Protein 1G3J (pdb70)

Organism: Homo sapiens (NCBI:txid9606)

GO terms:
  GO:0005634 nucleus (C, IDA)
  GO:0005737 cytoplasm (C, IDA)
  GO:0005912 adherens junction (C, IDA)
  GO:0016328 lateral plasma membrane (C, IDA)
  GO:0007173 epidermal growth factor receptor signaling pathway (P, IDA)
  GO:0043066 negative regulation of apoptotic process (P, TAS)
  GO:0060070 canonical Wnt signaling pathway (P, TAS)
  GO:0060070 canonical Wnt signaling pathway (P, IGI)
  GO:0001649 osteoblast differentiation (P, IMP)
  GO:0060070 canonical Wnt signaling pathway (P, IMP)
  GO:0072497 mesenchymal stem cell differentiation (P, IMP)
  GO:0005102 signaling receptor binding (F, IPI)
  GO:0005515 protein binding (F, IPI)
  GO:0043525 positive regulation of neuron apoptotic process (P, IDA)
  GO:0045944 positive regulation of transcription by RNA polymerase II (P, TAS)
  GO:0050767 regulation of neurogenesis (P, TAS)
  GO:0003713 transcription coactivator activity (F, IMP)
  GO:0061629 RNA polymerase II-specific DNA-binding transcription factor binding (F, IPI)
  GO:1990907 beta-catenin-TCF complex (C, IPI)
  GO:0019899 enzyme binding (F, IPI)

CATH classification: 1.25.10.10

Sequence (1036 aa):
HAVVNLINYQDDAELATRAIPELTKLLNDEDQVVVNKAAVMVHQLSKKEASRHAIMRSPQMVSAIVRTMQNTNDVETARCTAGTLHNLSHHREGLLAIFKSGGIPALVKMLGSPVDSVLFYAITTLHNLLLHQEGAKMAVRLAGGLQKMVALLNKTNVKFLAITTDCLQILAYGNQESKLIILASGGPQALVNIMRTYTYEKLLWTTSRVLKVLSVCSSNKPAIVEAGGMQALGLHLTDPSQRLVQNCLWTLRNLSDAATKQEGMEGLLGTLVQLLGSDDINVVTCAAGILSNLTCNNYKNKMMVCQVGGIEALVRTVLRAGDREDITEPAICALRHLTSRHQEAEMAQNAVRLHYGLPVVVKLLHPPSHWPLIKATVGLIRNLALCPANHAPLREQGAIPRLVQLLVRAHQDTQRRFVEGVRMEEIVEGCTGALHILARDVHNRIVIRGLNTIPLFVQLLYSPIENIQRVAAGVLCELAQDKEAAEAIEAEGATAPLTELLHSRNEGVATYAAAVLFRMSEPQLNSGGGDELGANDELIRFKDEGEQEEDLADVKSSLVNESHHREGLLAIFKSGGIPALVKMLGSPVDSVLFYAITTLHNLLLHQEGAKMAVRLAGGLQKMVALLNKTNVKFLAITTDCLQILAYGNQESKLIILASGGPQALVNIMRTYTYEKLLWTTSRVLKVLSVCSSNKPAIVEAGGMQALGLHLTDPSQRLVQNCLWTLRNLSDAATKQEGMEGLLGTLVQLLGSDDINVVTCAAGILSNLTCNNYKNKMMVCQVGGIEALVRTVLRAGDREDITEPAICALRHLTSRHQEAEMAQNAVRLHYGLPVVVKLLHPPSHWPLIKATVGLIRNLALCPANHAPLREQGAIPRLVQLLVRAHQDTQRRTSMGQQFVEGVRMEEIVEGCTGALHILARDVHNRIVIRGLNTIPLFVQLLYSPIENIQRVAAGVLCELAQDKEAAEAIEAEGATAPLTELLHSRNEGVATYAAAVLFRMSEPQLNSGGGDELGANDELIRFKDEDLADVKSSLVN

B-factor: mean 38.65, std 14.48, range [13.68, 88.07]

InterPro domains:
  IPR000225 Armadillo [PF00514] (229-262)
  IPR000225 Armadillo [PF00514] (351-390)
  IPR000225 Armadillo [PF00514] (432-473)
  IPR000225 Armadillo [PF00514] (584-622)
  IPR000225 Armadillo [PS50176] (151-191)
  IPR000225 Armadillo [PS50176] (193-236)
  IPR000225 Armadillo [PS50176] (235-277)
  IPR000225 Armadillo [PS50176] (277-319)
  IPR000225 Armadillo [PS50176] (319-362)
  IPR000225 Armadillo [PS50176] (400-442)
  IPR000225 Armadillo [PS50176] (442-484)
  IPR000225 Armadillo [PS50176] (489-532)
  IPR000225 Armadillo [PS50176] (594-636)
  IPR000225 Armadillo [SM00185] (141-180)
  IPR000225 Armadillo [SM00185] (181-223)
  IPR000225 Armadillo [SM00185] (224-264)
  IPR000225 Armadillo [SM00185] (265-306)
  IPR000225 Armadillo [SM00185] (308-349)
  IPR000225 Armadillo [SM00185] (350-390)
  IPR000225 Armadillo [SM00185] (392-429)

Radius of gyration: 40.53 Å; Cα contacts (8 Å, |Δi|>4): 1692; chains: 4; bounding box: 95×86×118 Å

Foldseek 3Di:
DVVVVVVLVVVLCCLLVPVQVVLLVQCVDPPVVSVLVSLQVLLVQLVDLSSLCSQLVDLSNLLSLLVSLQPDPDPSSVLSSLSSLLSQLPDPSSLVSCVVSLVLLSLLSQLPPPDPSNVQSSLNSLLSCLVDPPPSLVSNVVSVSLLSLLVCLVPPDLVSLLSSLLSLLSNLAPPLVSLVSCVVSVNLLSLLCCLQPDDPVSNLLSSLSNLLSSLLHPVSLLVNLVSVVLVSLLVCCPPPDPSSNLSSLSSLLSSLLNNLPPPPCLSSLLSLLVQCPDPDPSSVLSSLSSLLSNLPPRQVSLVSCVVSPSLLSLLVSLVPCPPPCSNQLSSLSNLLSNLDDYPCNQVSLVVCVVSVRLLSLLVCCDPPHDPSNNLSSLSNLLSNLLHVVVLVVNVVSVNQVSLLVLLVVLVVVVDDCQDPNDRSVSSNLSSLSSLLSSLLDPVSLVVNVVVVCLLVLLVQCPDPDVSSVLSSLSSLLSNLLDLVSLCVNVVSVSLVSLVVQCPPPDPSSNVSSVSSVVSNVD/DDDPDWDDDPVDIDDDDDDDDDPDDDPCPCPCVVCVVVVPD/DDPVVLVVCVVVPVLLVLLVQCPDPDVVSVVVSLVSLLVCLVPPPPSLVSCVVSVSLLSLLVCLVDDPLVSLLSSLLSLLSNLAPDLVSLVSNVVSVNLLSLLVCLQPDDPVSNLLSSLSNLLSSLQHPVSLLSNVVSVVLVSLLVCCPPPDPSNNLSSLSSLLSSLLNNLPPPPCLSSLLSLLVQCPDPDPSSVLSSLSSLLSNLAPRQVSLVSCVVNVNLLSLLVSLVVCPQVCSNQLSSLSNLLSNLDDYDCNQVSLVVCVVSVRLLSLLCCCDPPHDDSNNLSSLSNLLSNLLHVVCLVVNVVSVSLVSLLVLLVVLVVVVVVVVVVPPDAGVNHRSVSSNLSSLSSLLSSLLDPVSLVVCVVVVCLLVLLVQCVPPDPSSVLSSLSSLLSNLVDVVSLVVNVVNVSCVSLVVQCPPPDPSNNVSSVSSVVSNVD/DDDDDWDDDPVDIDDDDDDDDDDPCVVVVVVVPD

Secondary structure (DSSP, 8-state):
-HHHHHHHHHHHHHIIIIIHHHHHHHHT-S-HHHHHHHHHHHHHHHTSHHHHHHHHT-HHHHHHHHHHHHH---HHHHHHHHHHHHHHTTSHHHHHHHHHTTHHHHHHHGGG-S-HHHHHHHHHHHHHHHHH-TTHHHHHHHTTHHHHHHHGGG---HHHHHHHHHHHHHHHTT-HHHHHHHHHTTHHHHHHHHHTT---HHHHHHHHHHHHHHTTSTTHHHHHHHTTHHHHHHTTTT-S-HHHHHHHHHHHHHHHTT-TT-S--HHHHHHHHHHTT-S-HHHHHHHHHHHHHHHTT-HHHHHHHHHTTHHHHHHHHHHHHTT-HHHHHHHHHHHHHHTSSSTTHHHHHHHHHHTT-HHHHHHTTSTT--HHHHHHHHHHHHHHTTSGGGHHHHHHTTHHHHHHHHHHHHHHTT----BTTB-HHHHHHHHHHHHHHHTTSHHHHHHHHHTT-HHHHHHGGG-S-HHHHHHHHHHHHHHTTSHHHHHHHHHTT-HHHHHHHTT-S-HHHHHHHHHHHHHHH-/---SS--EETTEEPP---------------HHHHHHHHTT-/--HHHHHHHHHTT-HHHHHHTTT-S-HHHHHHHHHHHHHHHHTSTTHHHHHHHTTHHHHHHHGGG---HHHHHHHHHHHHHHHTT-HHHHHHHHHTTHHHHHHHHHHH---HHHHHHHHHHHHHHTTSTTHHHHHHHTTHHHHHHTTTT-S-HHHHHHHHHHHHHHGGG-TT-S--HHHHHHHHHHTT-S-HHHHHHHHHHHHHHTTT-HHHHHHHHHTTHHHHHHHHHHHHTT-HHHHHHHHHHHHHHTSSSTTHHHHHHHHHHTT-HHHHHHTTSTT--HHHHHHHHHHHHHHTTSGGGHHHHHHTTHHHHHHHHHHHHHHHHHHHHHH----BTTB-HHHHHHHHHHHHHHHTTSHHHHHHHHHTT-HHHHHHGGG-S-HHHHHHHHHHHHHHTTSHHHHHHHHHTT-HHHHHHHTT-S-HHHHHHHHHHHHHHT-/---SS--EETTEEPP----------HHHHHHHH-

Solvent-accessible surface area: 41238 Å² total; per-residue (Å²): 108,80,109,85,96,102,86,60,164,98,74,47,48,57,22,58,104,60,32,3,64,99,6,16,60,62,10,110,32,102,77,121,116,51,4,20,60,3,1,62,109,2,30,103,45,0,130,51,134,58,16,36,79,5,0,20,157,23,82,118,0,1,51,9,0,9,50,18,2,60,96,30,157,61,97,82,4,14,80,6,3,0,0,1,0,11,22,1,1,89,125,84,55,0,4,83,20,0,48,150,22,35,0,2,67,0,0,2,108,16,4,58,21,117,44,77,7,2,0,24,21,0,0,0,0,0,3,13,0,12,84,131,28,87,44,0,70,125,26,0,36,90,35,18,0,0,78,75,0,6,71,12,8,118,63,106,62,42,65,2,0,0,0,0,0,6,0,0,4,9,0,0,53,56,32,73,133,1,10,88,57,0,46,92,44,37,0,6,80,22,0,0,60,3,0,124,86,46,129,57,54,54,0,4,21,0,0,0,27,0,0,19,3,0,0,37,18,101,45,0,27,66,28,0,8,85,9,13,0,0,54,2,0,14,110,17,4,108,39,148,22,78,77,1,17,20,10,0,0,79,0,0,31,1,0,0,10,46,0,36,92,43,121,47,1,96,54,11,1,20,32,0,8,144,26,1,47,36,141,70,83,85,13,8,19,2,0,0,0,0,0,0,0,0,0,5,116,25,133,102,2,4,44,38,0,15,123,78,32,0,6,64,20,0,2,70,1,2,3,63,6,18,103,118,40,110,4,0,45,5,0,0,4,0,1,8,0,0,0,1,90,22,93,36,9,62,100,0,12,44,1,0,58,105,48,40,0,5,24,8,2,2,118,12,0,70,102,91,18,88,38,40,2,8,43,2,0,2,6,0,0,4,0,0,0,32,6,104,47,0,18,38,33,0,55,116,60,26,0,0,55,33,0,12,107,8,0,68,134,0,54,102,69,46,158,92,289,193,36,95,63,5,40,17,51,12,2,2,1,10,0,0,1,0,0,3,1,0,0,90,29,81,103,0,33,94,50,0,40,68,72,110,2,14,34,20,0,4,98,3,4,140,18,106,20,62,36,6,28,20,0,0,0,0,0,0,27,30,2,3,83,44,69,110,9,6,123,41,0,89,91,78,39,0,65,71,8,0,71,73,15,76,94,29,110,40,76,23,0,21,89,31,0,45,34,0,33,112,102,19,91,157,91,73,20,90,42,16,7,11,55,55,111,0,7,60,15,35,63,33,166,34,72,74,31,34,144,22,132,158,113,14,69,111,3,20,60,52,8,21,82,92,37,114,62,91,78,25,4,98,60,55,77,85,85,41,15,4,67,59,38,10,81,32,11,62,38,136,45,92,82,59,10,38,48,3,11,13,33,5,2,33,2,12,82,132,27,78,45,1,84,62,20,0,50,161,37,25,0,0,55,29,10,5,67,43,7,138,34,111,50,42,16,6,0,0,0,3,0,22,2,0,36,27,0,0,128,59,42,68,88,0,13,22,16,0,8,2,35,21,0,4,84,24,0,0,60,4,1,112,93,44,123,84,70,21,0,3,0,5,0,0,21,0,0,27,6,0,0,40,18,58,1,0,32,45,7,0,7,122,9,13,0,0,45,1,0,9,115,20,4,102,40,145,22,78,123,1,15,28,20,0,2,82,0,0,30,0,0,0,15,42,1,16,162,42,140,64,6,58,55,6,1,17,22,0,10,135,26,2,63,28,145,70,77,87,16,7,22,4,0,0,0,0,0,0,0,0,0,7,102,18,152,56,10,4,55,47,0,24,110,62,38,0,7,59,20,0,3,139,3,6,102,116,5,42,104,115,29,112,6,0,48,7,0,0,5,0,0,10,0,0,0,1,87,26,83,55,11,63,61,2,11,42,19,0,58,107,63,177,0,6,66,18,2,3,151,16,0,64,102,97,19,95,35,44,2,9,45,2,0,4,7,0,0,5,0,0,0,35,8,102,52,0,14,38,31,0,58,124,84,24,0,0,56,32,0,13,92,7,0,60,38,0,27,106,55,24,107,54,52,111,92,171,100,124,63,122,55,97,66,9,52,8,44,12,2,1,1,10,0,0,1,0,0,12,2,0,0,100,38,89,46,0,19,119,48,0,36,66,74,110,2,13,46,31,0,7,44,1,3,139,16,104,22,67,43,7,23,23,0,0,0,0,0,0,13,34,0,4,72,52,86,87,12,8,65,43,4,45,86,85,38,2,82,74,9,3,71,123,16,72,90,31,103,40,80,21,0,20,90,36,0,45,29,3,41,124,71,48,82,162,63,50,27,96,40,15,6,14,45,72,110,0,6,60,13,43,58,36,149,41,76,66,57,138,26,63,110,15,26,54,88,19,90,118

Nearest PDB structures (foldseek):
  1g3j-assembly2_D  TM=1.030E+00  e=2.538E-04  Xenopus laevis
  1g3j-assembly1_A  TM=1.002E+00  e=6.065E-63  Homo sapiens
  1t08-assembly1_A  TM=9.637E-01  e=1.006E-57  Homo sapiens
  1i7w-assembly1_C  TM=9.722E-01  e=3.712E-57  Mus musculus
  7uwi-assembly1_A  TM=9.770E-01  e=3.868E-55  Homo sapiens

Structure (mmCIF, N/CA/C/O backbone):
data_1G3J
#
_entry.id   1G3J
#
_cell.length_a   52.135
_cell.length_b   153.249
_cell.length_c   188.124
_cell.angle_alpha   90.00
_cell.angle_beta   90.00
_cell.angle_gamma   90.00
#
_symmetry.space_group_name_H-M   'P 21 21 21'
#
loop_
_entity.id
_entity.type
_entity.pdbx_description
1 polymer 'BETA-CATENIN ARMADILLO REPEAT REGION'
2 polymer 'TCF3-CBD (CATENIN BINDING DOMAIN)'
3 water water
#
loop_
_atom_site.group_PDB
_atom_site.id
_atom_site.type_symbol
_atom_site.label_atom_id
_atom_site.label_alt_id
_atom_site.label_comp_id
_atom_site.label_asym_id
_atom_site.label_entity_id
_atom_site.label_seq_id
_atom_site.pdbx_PDB_ins_code
_atom_site.Cartn_x
_atom_site.Cartn_y
_atom_site.Cartn_z
_atom_site.occupancy
_atom_site.B_iso_or_equiv
_atom_site.auth_seq_id
_atom_site.auth_comp_id
_atom_site.auth_asym_id
_atom_site.auth_atom_id
_atom_site.pdbx_PDB_model_num
ATOM 1 N N . HIS A 1 2 ? -7.938 87.351 111.645 1.00 55.21 134 HIS A N 1
ATOM 2 C CA . HIS A 1 2 ? -7.130 86.223 111.097 1.00 55.16 134 HIS A CA 1
ATOM 3 C C . HIS A 1 2 ? -6.937 85.115 112.127 1.00 54.96 134 HIS A C 1
ATOM 4 O O . HIS A 1 2 ? -6.780 83.950 111.768 1.00 55.80 134 HIS A O 1
ATOM 6 N N . ALA A 1 3 ? -6.936 85.487 113.405 1.00 54.32 135 ALA A N 1
ATOM 7 C CA . ALA A 1 3 ? -6.767 84.526 114.493 1.00 53.40 135 ALA A CA 1
ATOM 8 C C . ALA A 1 3 ? -7.998 83.637 114.627 1.00 52.70 135 ALA A C 1
ATOM 9 O O . ALA A 1 3 ? -7.889 82.464 114.985 1.00 52.26 135 ALA A O 1
ATOM 11 N N . VAL A 1 4 ? -9.164 84.207 114.328 1.00 51.92 136 VAL A N 1
ATOM 12 C CA . VAL A 1 4 ? -10.427 83.482 114.398 1.00 51.10 136 VAL A CA 1
ATOM 13 C C . VAL A 1 4 ? -10.454 82.371 113.354 1.00 50.78 136 VAL A C 1
ATOM 14 O O . VAL A 1 4 ? -10.680 81.208 113.688 1.00 50.23 136 VAL A O 1
ATOM 18 N N . VAL A 1 5 ? -10.202 82.731 112.095 1.00 50.70 137 VAL A N 1
ATOM 19 C CA . VAL A 1 5 ? -10.200 81.757 111.006 1.00 50.07 137 VAL A CA 1
ATOM 20 C C . VAL A 1 5 ? -9.133 80.686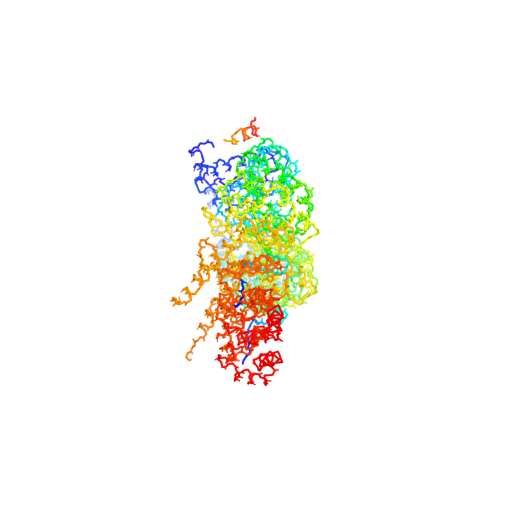 111.214 1.00 49.50 137 VAL A C 1
ATOM 21 O O . VAL A 1 5 ? -9.373 79.513 110.935 1.00 49.79 137 VAL A O 1
ATOM 25 N N . ASN A 1 6 ? -7.973 81.085 111.733 1.00 48.17 138 ASN A N 1
ATOM 26 C CA . ASN A 1 6 ? -6.888 80.144 111.999 1.00 47.60 138 ASN A CA 1
ATOM 27 C C . ASN A 1 6 ? -7.322 79.098 113.030 1.00 46.23 138 ASN A C 1
ATOM 28 O O . ASN A 1 6 ? -7.019 77.912 112.886 1.00 45.27 138 ASN A O 1
ATOM 33 N N . LEU A 1 7 ? -8.044 79.543 114.058 1.00 44.52 139 LEU A N 1
ATOM 34 C CA . LEU A 1 7 ? -8.527 78.648 115.106 1.00 43.15 139 LEU A CA 1
ATOM 35 C C . LEU A 1 7 ? -9.621 77.731 114.565 1.00 42.08 139 LEU A C 1
ATOM 36 O O . LEU A 1 7 ? -9.564 76.517 114.750 1.00 41.44 139 LEU A O 1
ATOM 41 N N . ILE A 1 8 ? -10.603 78.320 113.886 1.00 41.67 140 ILE A N 1
ATOM 42 C CA . ILE A 1 8 ? -11.716 77.571 113.298 1.00 41.16 140 ILE A CA 1
ATOM 43 C C . ILE A 1 8 ? -11.210 76.523 112.297 1.00 41.11 140 ILE A C 1
ATOM 44 O O . ILE A 1 8 ? -11.680 75.382 112.299 1.00 41.00 140 ILE A O 1
ATOM 49 N N . ASN A 1 9 ? -10.233 76.905 111.473 1.00 40.81 141 ASN A N 1
ATOM 50 C CA . ASN A 1 9 ? -9.654 75.997 110.479 1.00 41.02 141 ASN A CA 1
ATOM 51 C C . ASN A 1 9 ? -8.875 74.872 111.145 1.00 41.05 141 ASN A C 1
ATOM 52 O O . ASN A 1 9 ? -8.945 73.720 110.714 1.00 39.98 141 ASN A O 1
ATOM 57 N N . TYR A 1 10 ? -8.136 75.215 112.199 1.00 40.05 142 TYR A N 1
ATOM 58 C CA . TYR A 1 10 ? -7.352 74.237 112.944 1.00 39.91 142 TYR A CA 1
ATOM 59 C C . TYR A 1 10 ? -8.283 73.167 113.511 1.00 39.89 142 TYR A C 1
ATOM 60 O O . TYR A 1 10 ? -7.999 71.970 113.424 1.00 39.41 142 TYR A O 1
ATOM 69 N N . GLN A 1 11 ? -9.403 73.611 114.076 1.00 39.74 143 GLN A N 1
ATOM 70 C CA . GLN A 1 11 ? -10.391 72.704 114.648 1.00 40.08 143 GLN A CA 1
ATOM 71 C C . GLN A 1 11 ? -11.047 71.847 113.563 1.00 40.31 143 GLN A C 1
ATOM 72 O O . GLN A 1 11 ? -11.133 70.626 113.700 1.00 40.25 143 GLN A O 1
ATOM 78 N N . ASP A 1 12 ? -11.493 72.487 112.484 1.00 40.57 144 ASP A N 1
ATOM 79 C CA . ASP A 1 12 ? -12.135 71.771 111.380 1.00 41.25 144 ASP A CA 1
ATOM 80 C C . ASP A 1 12 ? -11.190 70.759 110.728 1.00 40.98 144 ASP A C 1
ATOM 81 O O . ASP A 1 12 ? -11.612 69.670 110.347 1.00 40.87 144 ASP A O 1
ATOM 86 N N . ASP A 1 13 ? -9.908 71.111 110.642 1.00 40.64 145 ASP A N 1
ATOM 87 C CA . ASP A 1 13 ? -8.898 70.232 110.055 1.00 41.16 145 ASP A CA 1
ATOM 88 C C . ASP A 1 13 ? -8.726 68.968 110.895 1.00 41.02 145 ASP A C 1
ATOM 89 O O . ASP A 1 13 ? -8.478 67.885 110.359 1.00 39.90 145 ASP A O 1
ATOM 94 N N . ALA A 1 14 ? -8.855 69.115 112.212 1.00 40.63 146 ALA A N 1
ATOM 95 C CA . ALA A 1 14 ? -8.738 67.987 113.130 1.00 39.91 146 ALA A CA 1
ATOM 96 C C . ALA A 1 14 ? -9.952 67.078 112.979 1.00 39.51 146 ALA A C 1
ATOM 97 O O . ALA A 1 14 ? -9.817 65.857 112.928 1.00 39.28 146 ALA A O 1
ATOM 99 N N . GLU A 1 15 ? -11.136 67.681 112.894 1.00 39.34 147 GLU A N 1
ATOM 100 C CA . GLU A 1 15 ? -12.378 66.927 112.739 1.00 39.86 147 GLU A CA 1
ATOM 101 C C . GLU A 1 15 ? -12.366 66.137 111.431 1.00 41.30 147 GLU A C 1
ATOM 102 O O . GLU A 1 15 ? -12.851 65.007 111.377 1.00 40.13 147 GLU A O 1
ATOM 104 N N . LEU A 1 16 ? -11.791 66.738 110.388 1.00 42.68 148 LEU A N 1
ATOM 105 C CA . LEU A 1 16 ? -11.690 66.110 109.070 1.00 43.88 148 LEU A CA 1
ATOM 106 C C . LEU A 1 16 ? -10.696 64.956 109.085 1.00 44.35 148 LEU A C 1
ATOM 107 O O . LEU A 1 16 ? -11.025 63.840 108.687 1.00 45.38 148 LEU A O 1
ATOM 112 N N . ALA A 1 17 ? -9.489 65.228 109.571 1.00 44.82 149 ALA A N 1
ATOM 113 C CA . ALA A 1 17 ? -8.430 64.225 109.634 1.00 45.41 149 ALA A CA 1
ATOM 114 C C . ALA A 1 17 ? -8.730 63.050 110.560 1.00 46.11 149 ALA A C 1
ATOM 115 O O . ALA A 1 17 ? -8.167 61.968 110.389 1.00 45.72 149 ALA A O 1
ATOM 117 N N . THR A 1 18 ? -9.611 63.255 111.536 1.00 46.31 150 THR A N 1
ATOM 118 C CA . THR A 1 18 ? -9.941 62.190 112.478 1.00 46.59 150 THR A CA 1
ATOM 119 C C . THR A 1 18 ? -11.278 61.492 112.228 1.00 46.17 150 THR A C 1
ATOM 120 O O . THR A 1 18 ? -11.399 60.293 112.475 1.00 46.67 150 THR A O 1
ATOM 124 N N . ARG A 1 19 ? -12.265 62.218 111.704 1.00 45.20 151 ARG A N 1
ATOM 125 C CA . ARG A 1 19 ? -13.584 61.631 111.461 1.00 44.70 151 ARG A CA 1
ATOM 126 C C . ARG A 1 19 ? -14.054 61.569 110.004 1.00 44.52 151 ARG A C 1
ATOM 127 O O . ARG A 1 19 ? -14.252 60.485 109.460 1.00 44.63 151 ARG A O 1
ATOM 129 N N . ALA A 1 20 ? -14.244 62.730 109.384 1.00 43.76 152 ALA A N 1
ATOM 130 C CA . ALA A 1 20 ? -14.726 62.812 108.004 1.00 42.94 152 ALA A CA 1
ATOM 131 C C . ALA A 1 20 ? -13.932 62.035 106.951 1.00 42.37 152 ALA A C 1
ATOM 132 O O . ALA A 1 20 ? -14.490 61.185 106.260 1.00 40.80 152 ALA A O 1
ATOM 134 N N . ILE A 1 21 ? -12.635 62.316 106.841 1.00 43.06 153 ILE A N 1
ATOM 135 C CA . ILE A 1 21 ? -11.783 61.657 105.851 1.00 43.77 153 ILE A CA 1
ATOM 136 C C . ILE A 1 21 ? -11.713 60.133 105.975 1.00 44.67 153 ILE A C 1
ATOM 137 O O . ILE A 1 21 ? -11.965 59.422 105.001 1.00 44.17 153 ILE A O 1
ATOM 142 N N . PRO A 1 22 ? -11.387 59.609 107.170 1.00 45.00 154 PRO A N 1
ATOM 143 C CA . PRO A 1 22 ? -11.318 58.151 107.321 1.00 44.91 154 PRO A CA 1
ATOM 144 C C . PRO A 1 22 ? -12.666 57.463 107.083 1.00 44.71 154 PRO A C 1
ATOM 145 O O . PRO A 1 22 ? -12.712 56.314 106.644 1.00 44.86 154 PRO A O 1
ATOM 149 N N . GLU A 1 23 ? -13.756 58.179 107.344 1.00 43.96 155 GLU A N 1
ATOM 150 C CA . GLU A 1 23 ? -15.100 57.643 107.144 1.00 44.35 155 GLU A CA 1
ATOM 151 C C . GLU A 1 23 ? -15.440 57.584 105.653 1.00 43.61 155 GLU A C 1
ATOM 152 O O . GLU A 1 23 ? -15.912 56.559 105.158 1.00 42.53 155 GLU A O 1
ATOM 158 N N . LEU A 1 24 ? -15.191 58.687 104.947 1.00 42.87 156 LEU A N 1
ATOM 159 C CA . LEU A 1 24 ? -15.461 58.770 103.512 1.00 41.79 156 LEU A CA 1
ATOM 160 C C . LEU A 1 24 ? -14.602 57.788 102.719 1.00 41.80 156 LEU A C 1
ATOM 161 O O . LEU A 1 24 ? -15.042 57.255 101.700 1.00 41.70 156 LEU A O 1
ATOM 166 N N . THR A 1 25 ? -13.389 57.535 103.204 1.00 42.39 157 THR A N 1
ATOM 167 C CA . THR A 1 25 ? -12.480 56.595 102.555 1.00 43.17 157 THR A CA 1
ATOM 168 C C . THR A 1 25 ? -13.107 55.206 102.588 1.00 43.81 157 THR A C 1
ATOM 169 O O . THR A 1 25 ? -13.112 54.492 101.585 1.00 42.72 157 THR A O 1
ATOM 173 N N . LYS A 1 26 ? -13.671 54.851 103.741 1.00 44.45 158 LYS A N 1
ATOM 174 C CA . LYS A 1 26 ? -14.322 53.560 103.927 1.00 45.06 158 LYS A CA 1
ATOM 175 C C . LYS A 1 26 ? -15.549 53.434 103.026 1.00 45.27 158 LYS A C 1
ATOM 176 O O . LYS A 1 26 ? -15.805 52.367 102.471 1.00 46.14 158 LYS A O 1
ATOM 178 N N . LEU A 1 27 ? -16.294 54.527 102.878 1.00 45.27 159 LEU A N 1
ATOM 179 C CA . LEU A 1 27 ? -17.490 54.533 102.039 1.00 45.32 159 LEU A CA 1
ATOM 180 C C . LEU A 1 27 ? -17.141 54.442 100.550 1.00 46.33 159 LEU A C 1
ATOM 181 O O . LEU A 1 27 ? -17.893 53.858 99.767 1.00 46.07 159 LEU A O 1
ATOM 186 N N . LEU A 1 28 ? -16.009 55.026 100.158 1.00 46.53 160 LEU A N 1
ATOM 187 C CA . LEU A 1 28 ? -15.568 54.970 98.764 1.00 47.13 160 LEU A CA 1
ATOM 188 C C . LEU A 1 28 ? -15.203 53.527 98.427 1.00 48.34 160 LEU A C 1
ATOM 189 O O . LEU A 1 28 ? -15.273 53.112 97.268 1.00 48.25 160 LEU A O 1
ATOM 194 N N . ASN A 1 29 ? -14.822 52.770 99.455 1.00 48.43 161 ASN A N 1
ATOM 195 C CA . ASN A 1 29 ? -14.442 51.368 99.302 1.00 49.64 161 ASN A CA 1
ATOM 196 C C . ASN A 1 29 ? -15.639 50.425 99.415 1.00 49.69 161 ASN A C 1
ATOM 197 O O . ASN A 1 29 ? -15.476 49.206 99.348 1.00 49.59 161 ASN A O 1
ATOM 202 N N . ASP A 1 30 ? -16.832 50.986 99.596 1.00 50.28 162 ASP A N 1
ATOM 203 C CA . ASP A 1 30 ? -18.049 50.188 99.727 1.00 51.34 162 ASP A CA 1
ATOM 204 C C . ASP A 1 30 ? -18.353 49.364 98.478 1.00 52.21 162 ASP A C 1
ATOM 205 O O . ASP A 1 30 ? -17.980 49.744 97.366 1.00 52.65 162 ASP A O 1
ATOM 207 N N . GLU A 1 31 ? -19.038 48.240 98.672 1.00 52.52 163 GLU A N 1
ATOM 208 C CA . GLU A 1 31 ? -19.409 47.360 97.570 1.00 52.28 163 GLU A CA 1
ATOM 209 C C . GLU A 1 31 ? -20.569 47.967 96.786 1.00 52.07 163 GLU A C 1
ATOM 210 O O . GLU A 1 31 ? -20.629 47.853 95.562 1.00 52.01 163 GLU A O 1
ATOM 212 N N . ASP A 1 32 ? -21.482 48.615 97.507 1.00 52.25 164 ASP A N 1
ATOM 213 C CA . ASP A 1 32 ? -22.643 49.273 96.912 1.00 52.13 164 ASP A CA 1
ATOM 214 C C . ASP A 1 32 ? -22.144 50.502 96.150 1.00 52.79 164 ASP A C 1
ATOM 215 O O . ASP A 1 32 ? -21.641 51.453 96.752 1.00 52.70 164 ASP A O 1
ATOM 220 N N . GLN A 1 33 ? -22.297 50.477 94.826 1.00 52.54 165 GLN A N 1
ATOM 221 C CA . GLN A 1 33 ? -21.852 51.572 93.968 1.00 52.18 165 GLN A CA 1
ATOM 222 C C . GLN A 1 33 ? -22.588 52.886 94.196 1.00 51.57 165 GLN A C 1
ATOM 223 O O . GLN A 1 33 ? -22.036 53.957 93.951 1.00 51.79 165 GLN A O 1
ATOM 229 N N . VAL A 1 34 ? -23.835 52.806 94.652 1.00 51.05 166 VAL A N 1
ATOM 230 C CA . VAL A 1 34 ? -24.624 54.003 94.920 1.00 50.74 166 VAL A CA 1
ATOM 231 C C . VAL A 1 34 ? -24.066 54.730 96.147 1.00 51.28 166 VAL A C 1
ATOM 232 O O . VAL A 1 34 ? -24.148 55.958 96.244 1.00 51.38 166 VAL A O 1
ATOM 236 N N . VAL A 1 35 ? -23.481 53.967 97.069 1.00 51.31 167 VAL A N 1
ATOM 237 C CA . VAL A 1 35 ? -22.880 54.540 98.271 1.00 51.13 167 VAL A CA 1
ATOM 238 C C . VAL A 1 35 ? -21.592 55.247 97.855 1.00 50.70 167 VAL A C 1
ATOM 239 O O . VAL A 1 35 ? -21.356 56.396 98.230 1.00 49.98 167 VAL A O 1
ATOM 243 N N . VAL A 1 36 ? -20.786 54.561 97.046 1.00 51.01 168 VAL A N 1
ATOM 244 C CA . VAL A 1 36 ? -19.524 55.104 96.547 1.00 51.25 168 VAL A CA 1
ATOM 245 C C . VAL A 1 36 ? -19.772 56.414 95.807 1.00 50.81 168 VAL A C 1
ATOM 246 O O . VAL A 1 36 ? -19.074 57.401 96.032 1.00 50.72 168 VAL A O 1
ATOM 248 N N . ASN A 1 37 ? -20.793 56.419 94.952 1.00 50.56 169 ASN A N 1
ATOM 249 C CA . ASN A 1 37 ? -21.156 57.597 94.171 1.00 50.75 169 ASN A CA 1
ATOM 250 C C . ASN A 1 37 ? -21.491 58.779 95.071 1.00 50.54 169 ASN A C 1
ATOM 251 O O . ASN A 1 37 ? -20.954 59.872 94.892 1.00 50.95 169 ASN A O 1
ATOM 253 N N . LYS A 1 38 ? -22.371 58.546 96.044 1.00 49.32 170 LYS A N 1
ATOM 254 C CA . LYS A 1 38 ? -22.789 59.584 96.981 1.00 48.06 170 LYS A CA 1
ATOM 255 C C . LYS A 1 38 ? -21.614 60.070 97.828 1.00 47.15 170 LYS A C 1
ATOM 256 O O . LYS A 1 38 ? -21.534 61.250 98.170 1.00 47.39 170 LYS A O 1
ATOM 258 N N . ALA A 1 39 ? -20.705 59.155 98.156 1.00 45.21 171 ALA A N 1
ATOM 259 C CA . ALA A 1 39 ? -19.525 59.483 98.947 1.00 44.02 171 ALA A CA 1
ATOM 260 C C . ALA A 1 39 ? -18.569 60.326 98.114 1.00 43.39 171 ALA A C 1
ATOM 261 O O . ALA A 1 39 ? -17.950 61.263 98.620 1.00 43.77 171 ALA A O 1
ATOM 263 N N . ALA A 1 40 ? -18.449 59.974 96.834 1.00 42.50 172 ALA A N 1
ATOM 264 C CA . ALA A 1 40 ? -17.581 60.688 95.904 1.00 41.68 172 ALA A CA 1
ATOM 265 C C . ALA A 1 40 ? -18.033 62.136 95.776 1.00 40.95 172 ALA A C 1
ATOM 266 O O . ALA A 1 40 ? -17.211 63.033 95.613 1.00 40.47 172 ALA A O 1
ATOM 268 N N . VAL A 1 41 ? -19.343 62.357 95.856 1.00 41.18 173 VAL A N 1
ATOM 269 C CA . VAL A 1 41 ? -19.895 63.704 95.770 1.00 41.71 173 VAL A CA 1
ATOM 270 C C . VAL A 1 41 ? -19.455 64.505 96.993 1.00 42.71 173 VAL A C 1
ATOM 271 O O . VAL A 1 41 ? -18.964 65.629 96.862 1.00 43.10 173 VAL A O 1
ATOM 275 N N . MET A 1 42 ? -19.604 63.909 98.177 1.00 42.91 174 MET A N 1
ATOM 276 C CA . MET A 1 42 ? -19.216 64.569 99.421 1.00 43.23 174 MET A CA 1
ATOM 277 C C . MET A 1 42 ? -17.731 64.921 99.426 1.00 41.95 174 MET A C 1
ATOM 278 O O . MET A 1 42 ? -17.359 66.036 99.790 1.00 41.52 174 MET A O 1
ATOM 283 N N . VAL A 1 43 ? -16.893 63.982 98.993 1.00 41.16 175 VAL A N 1
ATOM 284 C CA . VAL A 1 43 ? -15.453 64.215 98.935 1.00 41.56 175 VAL A CA 1
ATOM 285 C C . VAL A 1 43 ? -15.158 65.388 97.998 1.00 41.71 175 VAL A C 1
ATOM 286 O O . VAL A 1 43 ? -14.336 66.250 98.315 1.00 41.64 175 VAL A O 1
ATOM 290 N N . HIS A 1 44 ? -15.869 65.432 96.871 1.00 41.27 176 HIS A N 1
ATOM 291 C CA . HIS A 1 44 ? -15.698 66.495 95.884 1.00 41.00 176 HIS A CA 1
ATOM 292 C C . HIS A 1 44 ? -16.107 67.846 96.465 1.00 40.34 176 HIS A C 1
ATOM 293 O O . HIS A 1 44 ? -15.383 68.833 96.322 1.00 40.46 176 HIS A O 1
ATOM 300 N N . GLN A 1 45 ? -17.259 67.884 97.131 1.00 39.60 177 GLN A N 1
ATOM 301 C CA . GLN A 1 45 ? -17.744 69.116 97.740 1.00 40.12 177 GLN A CA 1
ATOM 302 C C . GLN A 1 45 ? -16.726 69.654 98.738 1.00 38.92 177 GLN A C 1
ATOM 303 O O . GLN A 1 45 ? -16.472 70.857 98.781 1.00 38.55 177 GLN A O 1
ATOM 309 N N . LEU A 1 46 ? -16.119 68.753 99.508 1.00 38.15 178 LEU A N 1
ATOM 310 C CA . LEU A 1 46 ? -15.111 69.130 100.493 1.00 37.26 178 LEU A CA 1
ATOM 311 C C . LEU A 1 46 ? -13.864 69.696 99.821 1.00 37.33 178 LEU A C 1
ATOM 312 O O . LEU A 1 46 ? -13.284 70.669 100.309 1.00 36.48 178 LEU A O 1
ATOM 317 N N . SER A 1 47 ? -13.471 69.106 98.692 1.00 36.71 179 SER A N 1
ATOM 318 C CA . SER A 1 47 ? -12.285 69.559 97.967 1.00 38.50 179 SER A CA 1
ATOM 319 C C . SER A 1 47 ? -12.412 70.992 97.449 1.00 38.81 179 SER A C 1
ATOM 320 O O . SER A 1 47 ? -11.403 71.653 97.211 1.00 39.33 179 SER A O 1
ATOM 323 N N . LYS A 1 48 ? -13.646 71.474 97.304 1.00 39.81 180 LYS A N 1
ATOM 324 C CA . LYS A 1 48 ? -13.898 72.832 96.828 1.00 41.87 180 LYS A CA 1
ATOM 325 C C . LYS A 1 48 ? -13.401 73.884 97.821 1.00 43.16 180 LYS A C 1
ATOM 326 O O . LYS A 1 48 ? -13.009 74.984 97.425 1.00 43.73 180 LYS A O 1
ATOM 332 N N . LYS A 1 49 ? -13.421 73.547 99.108 1.00 44.11 181 LYS A N 1
ATOM 333 C CA . LYS A 1 49 ? -12.952 74.461 100.147 1.00 45.09 181 LYS A CA 1
ATOM 334 C C . LYS A 1 49 ? -11.447 74.261 100.318 1.00 45.94 181 LYS A C 1
ATOM 335 O O . LYS A 1 49 ? -11.000 73.188 100.726 1.00 46.66 181 LYS A O 1
ATOM 337 N N . GLU A 1 50 ? -10.674 75.294 99.993 1.00 46.56 182 GLU A N 1
ATOM 338 C CA . GLU A 1 50 ? -9.216 75.238 100.083 1.00 47.28 182 GLU A CA 1
ATOM 339 C C . GLU A 1 50 ? -8.678 74.761 101.433 1.00 46.82 182 GLU A C 1
ATOM 340 O O . GLU A 1 50 ? -7.739 73.967 101.482 1.00 45.64 182 GLU A O 1
ATOM 346 N N . ALA A 1 51 ? -9.279 75.236 102.521 1.00 46.22 183 ALA A N 1
ATOM 347 C CA . ALA A 1 51 ? -8.846 74.861 103.867 1.00 47.00 183 ALA A CA 1
ATOM 348 C C . ALA A 1 51 ? -9.048 73.379 104.183 1.00 46.63 183 ALA A C 1
ATOM 349 O O . ALA A 1 51 ? -8.373 72.830 105.053 1.00 46.57 183 ALA A O 1
ATOM 351 N N . SER A 1 52 ? -9.956 72.733 103.456 1.00 46.24 184 SER A N 1
ATOM 352 C CA . SER A 1 52 ? -10.255 71.318 103.663 1.00 45.28 184 SER A CA 1
ATOM 353 C C . SER A 1 52 ? -9.358 70.380 102.860 1.00 45.68 184 SER A C 1
ATOM 354 O O . SER A 1 52 ? -9.257 69.194 103.175 1.00 45.55 184 SER A O 1
ATOM 357 N N . ARG A 1 53 ? -8.707 70.915 101.832 1.00 45.58 185 ARG A N 1
ATOM 358 C CA . ARG A 1 53 ? -7.839 70.124 100.960 1.00 45.65 185 ARG A CA 1
ATOM 359 C C . ARG A 1 53 ? -6.695 69.374 101.631 1.00 46.32 185 ARG A C 1
ATOM 360 O O . ARG A 1 53 ? -6.440 68.217 101.294 1.00 46.89 185 ARG A O 1
ATOM 368 N N . HIS A 1 54 ? -6.001 70.027 102.561 1.00 46.92 186 HIS A N 1
ATOM 369 C CA . HIS A 1 54 ? -4.890 69.394 103.265 1.00 47.88 186 HIS A CA 1
ATOM 370 C C . HIS A 1 54 ? -5.319 68.107 103.956 1.00 47.85 186 HIS A C 1
ATOM 371 O O . HIS A 1 54 ? -4.633 67.090 103.862 1.00 48.32 186 HIS A O 1
ATOM 378 N N . ALA A 1 55 ? -6.478 68.142 104.607 1.00 47.48 187 ALA A N 1
ATOM 379 C CA . ALA A 1 55 ? -7.011 66.969 105.292 1.00 47.58 187 ALA A CA 1
ATOM 380 C C . ALA A 1 55 ? -7.190 65.821 104.300 1.00 47.62 187 ALA A C 1
ATOM 381 O O . ALA A 1 55 ? -6.920 64.663 104.620 1.00 47.05 187 ALA A O 1
ATOM 383 N N . ILE A 1 56 ? -7.616 66.163 103.085 1.00 47.53 188 ILE A N 1
ATOM 384 C CA . ILE A 1 56 ? -7.841 65.180 102.027 1.00 47.01 188 ILE A CA 1
ATOM 385 C C . ILE A 1 56 ? -6.542 64.625 101.432 1.00 46.99 188 ILE A C 1
ATOM 386 O O . ILE A 1 56 ? -6.373 63.408 101.339 1.00 46.96 188 ILE A O 1
ATOM 391 N N . MET A 1 57 ? -5.618 65.511 101.063 1.00 47.49 189 MET A N 1
ATOM 392 C CA . MET A 1 57 ? -4.356 65.090 100.450 1.00 48.20 189 MET A CA 1
ATOM 393 C C . MET A 1 57 ? -3.362 64.411 101.389 1.00 48.88 189 MET A C 1
ATOM 394 O O . MET A 1 57 ? -2.582 63.556 100.956 1.00 48.92 189 MET A O 1
ATOM 399 N N . ARG A 1 58 ? -3.405 64.767 102.670 1.00 48.55 190 ARG A N 1
ATOM 400 C CA . ARG A 1 58 ? -2.491 64.187 103.650 1.00 48.18 190 ARG A CA 1
ATOM 401 C C . ARG A 1 58 ? -2.890 62.788 104.099 1.00 48.25 190 ARG A C 1
ATOM 402 O O . ARG A 1 58 ? -2.286 62.221 105.011 1.00 47.83 190 ARG A O 1
ATOM 410 N N . SER A 1 59 ? -3.896 62.232 103.431 1.00 47.92 191 SER A N 1
ATOM 411 C CA . SER A 1 59 ? -4.383 60.891 103.722 1.00 48.29 191 SER A CA 1
ATOM 412 C C . SER A 1 59 ? -4.206 60.013 102.485 1.00 48.70 191 SER A C 1
ATOM 413 O O . SER A 1 59 ? -5.032 60.041 101.574 1.00 48.38 191 SER A O 1
ATOM 416 N N . PRO A 1 60 ? -3.119 59.228 102.437 1.00 49.59 192 PRO A N 1
ATOM 417 C CA . PRO A 1 60 ? -2.843 58.341 101.302 1.00 49.68 192 PRO A CA 1
ATOM 418 C C . PRO A 1 60 ? -4.001 57.395 100.996 1.00 49.86 192 PRO A C 1
ATOM 419 O O . PRO A 1 60 ? -4.286 57.110 99.834 1.00 49.77 192 PRO A O 1
ATOM 423 N N . GLN A 1 61 ? -4.688 56.949 102.045 1.00 50.16 193 GLN A N 1
ATOM 424 C CA . GLN A 1 61 ? -5.827 56.050 101.901 1.00 49.63 193 GLN A CA 1
ATOM 425 C C . GLN A 1 61 ? -6.955 56.720 101.130 1.00 48.50 193 GLN A C 1
ATOM 426 O O . GLN A 1 61 ? -7.603 56.091 100.290 1.00 49.21 193 GLN A O 1
ATOM 432 N N . MET A 1 62 ? -7.185 57.996 101.421 1.00 47.27 194 MET A N 1
ATOM 433 C CA . MET A 1 62 ? -8.229 58.762 100.753 1.00 45.83 194 MET A CA 1
ATOM 434 C C . MET A 1 62 ? -7.886 58.977 99.280 1.00 44.62 194 MET A C 1
ATOM 435 O O . MET A 1 62 ? -8.677 58.642 98.399 1.00 44.05 194 MET A O 1
ATOM 440 N N . VAL A 1 63 ? -6.699 59.520 99.024 1.00 44.28 195 VAL A N 1
ATOM 441 C CA . VAL A 1 63 ? -6.239 59.783 97.664 1.00 43.67 195 VAL A CA 1
ATOM 442 C C . VAL A 1 63 ? -6.296 58.509 96.825 1.00 43.30 195 VAL A C 1
ATOM 443 O O . VAL A 1 63 ? -6.882 58.507 95.743 1.00 43.39 195 VAL A O 1
ATOM 447 N N . SER A 1 64 ? -5.738 57.420 97.353 1.00 43.02 196 SER A N 1
ATOM 448 C CA . SER A 1 64 ? -5.745 56.139 96.652 1.00 43.20 196 SER A CA 1
ATOM 449 C C . SER A 1 64 ? -7.160 55.649 96.365 1.00 42.76 196 SER A C 1
ATOM 450 O O . SER A 1 64 ? -7.417 55.067 95.307 1.00 42.43 196 SER A O 1
ATOM 453 N N . ALA A 1 65 ? -8.079 55.904 97.295 1.00 42.21 197 ALA A N 1
ATOM 454 C CA . ALA A 1 65 ? -9.472 55.499 97.122 1.00 41.06 197 ALA A CA 1
ATOM 455 C C . ALA A 1 65 ? -10.123 56.352 96.037 1.00 40.21 197 ALA A C 1
ATOM 456 O O . ALA A 1 65 ? -10.951 55.865 95.270 1.00 38.02 197 ALA A O 1
ATOM 458 N N . ILE A 1 66 ? -9.753 57.632 95.998 1.00 40.29 198 ILE A N 1
ATOM 459 C CA . ILE A 1 66 ? -10.279 58.566 95.005 1.00 40.14 198 ILE A CA 1
ATOM 460 C C . ILE A 1 66 ? -9.816 58.135 93.610 1.00 39.51 198 ILE A C 1
ATOM 461 O O . ILE A 1 66 ? -10.629 57.980 92.699 1.00 38.22 198 ILE A O 1
ATOM 466 N N . VAL A 1 67 ? -8.514 57.896 93.476 1.00 40.09 199 VAL A N 1
ATOM 467 C CA . VAL A 1 67 ? -7.909 57.460 92.216 1.00 41.50 199 VAL A CA 1
ATOM 468 C C . VAL A 1 67 ? -8.513 56.133 91.747 1.00 42.12 199 VAL A C 1
ATOM 469 O O . VAL A 1 67 ? -8.990 56.029 90.617 1.00 42.85 199 VAL A O 1
ATOM 473 N N . ARG A 1 68 ? -8.516 55.134 92.630 1.00 42.36 200 ARG A N 1
ATOM 474 C CA . ARG A 1 68 ? -9.063 53.816 92.305 1.00 42.37 200 ARG A CA 1
ATOM 475 C C . ARG A 1 68 ? -10.525 53.894 91.881 1.00 41.57 200 ARG A C 1
ATOM 476 O O . ARG A 1 68 ? -10.937 53.215 90.942 1.00 41.43 200 ARG A O 1
ATOM 478 N N . THR A 1 69 ? -11.298 54.732 92.569 1.00 41.37 201 THR A N 1
ATOM 479 C CA . THR A 1 69 ? -12.716 54.910 92.263 1.00 41.17 201 THR A CA 1
ATOM 480 C C . THR A 1 69 ? -12.903 55.521 90.876 1.00 42.14 201 THR A C 1
ATOM 481 O O . THR A 1 69 ? -13.700 55.028 90.077 1.00 41.74 201 THR A O 1
ATOM 485 N N . MET A 1 70 ? -12.153 56.582 90.587 1.00 42.55 202 MET A N 1
ATOM 486 C CA . MET A 1 70 ? -12.239 57.258 89.294 1.00 43.22 202 MET A CA 1
ATOM 487 C C . MET A 1 70 ? -11.898 56.298 88.154 1.00 45.52 202 MET A C 1
ATOM 488 O O . MET A 1 70 ? -12.648 56.185 87.184 1.00 45.53 202 MET A O 1
ATOM 493 N N . GLN A 1 71 ? -10.785 55.583 88.307 1.00 47.98 203 GLN A N 1
ATOM 494 C CA . GLN A 1 71 ? -10.310 54.631 87.307 1.00 50.83 203 GLN A CA 1
ATOM 495 C C . GLN A 1 71 ? -11.183 53.384 87.134 1.00 52.15 203 GLN A C 1
ATOM 496 O O . GLN A 1 71 ? -11.137 52.743 86.082 1.00 52.90 203 GLN A O 1
ATOM 502 N N . ASN A 1 72 ? -11.982 53.045 88.144 1.00 52.78 204 ASN A N 1
ATOM 503 C CA . ASN A 1 72 ? -12.826 51.850 88.064 1.00 53.00 204 ASN A CA 1
ATOM 504 C C . ASN A 1 72 ? -14.329 52.071 87.941 1.00 53.22 204 ASN A C 1
ATOM 505 O O . ASN A 1 72 ? -15.048 51.175 87.493 1.00 54.14 204 ASN A O 1
ATOM 510 N N . THR A 1 73 ? -14.805 53.255 88.312 1.00 53.11 205 THR A N 1
ATOM 511 C CA . THR A 1 73 ? -16.235 53.552 88.255 1.00 53.01 205 THR A CA 1
ATOM 512 C C . THR A 1 73 ? -16.866 53.468 86.866 1.00 54.22 205 THR A C 1
ATOM 513 O O . THR A 1 73 ? -16.186 53.581 85.842 1.00 54.92 205 THR A O 1
ATOM 517 N N . ASN A 1 74 ? -18.177 53.248 86.854 1.00 54.65 206 ASN A N 1
ATOM 518 C CA . ASN A 1 74 ? -18.954 53.167 85.624 1.00 55.46 206 ASN A CA 1
ATOM 519 C C . ASN A 1 74 ? -20.045 54.236 85.652 1.00 55.43 206 ASN A C 1
ATOM 520 O O . ASN A 1 74 ? -20.938 54.258 84.802 1.00 55.76 206 ASN A O 1
ATOM 525 N N . ASP A 1 75 ? -19.959 55.115 86.648 1.00 54.87 207 ASP A N 1
ATOM 526 C CA . ASP A 1 75 ? -20.909 56.206 86.811 1.00 54.79 207 ASP A CA 1
ATOM 527 C C . ASP A 1 75 ? -20.223 57.498 86.368 1.00 54.08 207 ASP A C 1
ATOM 528 O O . ASP A 1 75 ? -19.214 57.905 86.947 1.00 53.37 207 ASP A O 1
ATOM 533 N N . VAL A 1 76 ? -20.774 58.128 85.334 1.00 52.98 208 VAL A N 1
ATOM 534 C CA . VAL A 1 76 ? -20.230 59.372 84.793 1.00 52.45 208 VAL A CA 1
ATOM 535 C C . VAL A 1 76 ? -20.058 60.449 85.859 1.00 51.79 208 VAL A C 1
ATOM 536 O O . VAL A 1 76 ? -19.006 61.088 85.941 1.00 51.73 208 VAL A O 1
ATOM 540 N N . GLU A 1 77 ? -21.078 60.615 86.698 1.00 51.03 209 GLU A N 1
ATOM 541 C CA . GLU A 1 77 ? -21.048 61.617 87.757 1.00 50.25 209 GLU A CA 1
ATOM 542 C C . GLU A 1 77 ? -19.941 61.336 88.769 1.00 48.46 209 GLU A C 1
ATOM 543 O O . GLU A 1 77 ? -19.319 62.263 89.286 1.00 48.48 209 GLU A O 1
ATOM 549 N N . THR A 1 78 ? -19.680 60.055 89.019 1.00 46.27 210 THR A N 1
ATOM 550 C CA . THR A 1 78 ? -18.636 59.641 89.950 1.00 43.75 210 THR A CA 1
ATOM 551 C C . THR A 1 78 ? -17.259 59.943 89.360 1.00 42.44 210 THR A C 1
ATOM 552 O O . THR A 1 78 ? -16.373 60.440 90.056 1.00 41.49 210 THR A O 1
ATOM 556 N N . ALA A 1 79 ? -17.094 59.651 88.071 1.00 41.20 211 ALA A N 1
ATOM 557 C CA . ALA A 1 79 ? -15.837 59.906 87.374 1.00 40.31 211 ALA A CA 1
ATOM 558 C C . ALA A 1 79 ? -15.555 61.404 87.389 1.00 39.14 211 ALA A C 1
ATOM 559 O O . ALA A 1 79 ? -14.419 61.831 87.594 1.00 38.68 211 ALA A O 1
ATOM 561 N N . ARG A 1 80 ? -16.615 62.188 87.221 1.00 38.52 212 ARG A N 1
ATOM 562 C CA . ARG A 1 80 ? -16.540 63.647 87.211 1.00 39.50 212 ARG A CA 1
ATOM 563 C C . ARG A 1 80 ? -16.120 64.207 88.578 1.00 39.11 212 ARG A C 1
ATOM 564 O O . ARG A 1 80 ? -15.208 65.033 88.666 1.00 38.45 212 ARG A O 1
ATOM 572 N N . CYS A 1 81 ? -16.786 63.749 89.637 1.00 38.26 213 CYS A N 1
ATOM 573 C CA . CYS A 1 81 ? -16.492 64.203 90.998 1.00 37.76 213 CYS A CA 1
ATOM 574 C C . CYS A 1 81 ? -15.077 63.861 91.446 1.00 36.46 213 CYS A C 1
ATOM 575 O O . CYS A 1 81 ? -14.373 64.708 91.991 1.00 36.75 213 CYS A O 1
ATOM 578 N N . THR A 1 82 ? -14.667 62.620 91.200 1.00 35.83 214 THR A N 1
ATOM 579 C CA . THR A 1 82 ? -13.338 62.148 91.572 1.00 35.35 214 THR A CA 1
ATOM 580 C C . THR A 1 82 ? -12.216 62.847 90.802 1.00 34.60 214 THR A C 1
ATOM 581 O O . THR A 1 82 ? -11.166 63.153 91.373 1.00 35.03 214 THR A O 1
ATOM 585 N N . ALA A 1 83 ? -12.432 63.093 89.512 1.00 33.82 215 ALA A N 1
ATOM 586 C CA . ALA A 1 83 ? -11.439 63.788 88.691 1.00 33.83 215 ALA A CA 1
ATOM 587 C C . ALA A 1 83 ? -11.395 65.239 89.165 1.00 32.85 215 ALA A C 1
ATOM 588 O O . ALA A 1 83 ? -10.326 65.834 89.286 1.00 32.17 215 ALA A O 1
ATOM 590 N N . GLY A 1 84 ? -12.573 65.788 89.453 1.00 33.20 216 GLY A N 1
ATOM 591 C CA . GLY A 1 84 ? -12.662 67.155 89.930 1.00 33.07 216 GLY A CA 1
ATOM 592 C C . GLY A 1 84 ? -11.942 67.313 91.257 1.00 34.22 216 GLY A C 1
ATOM 593 O O . GLY A 1 84 ? -11.326 68.349 91.518 1.00 34.20 216 GLY A O 1
ATOM 594 N N . THR A 1 85 ? -11.998 66.270 92.085 1.00 32.87 217 THR A N 1
ATOM 595 C CA . THR A 1 85 ? -11.344 66.283 93.388 1.00 32.63 217 THR A CA 1
ATOM 596 C C . THR A 1 85 ? -9.832 66.308 93.208 1.00 32.54 217 THR A C 1
ATOM 597 O O . THR A 1 85 ? -9.148 67.146 93.804 1.00 31.07 217 THR A O 1
ATOM 601 N N . LEU A 1 86 ? -9.319 65.413 92.363 1.00 32.30 218 LEU A N 1
ATOM 602 C CA . LEU A 1 86 ? -7.884 65.348 92.102 1.00 33.22 218 LEU A CA 1
ATOM 603 C C . LEU A 1 86 ? -7.370 66.674 91.537 1.00 34.04 218 LEU A C 1
ATOM 604 O O . LEU A 1 86 ? -6.262 67.104 91.861 1.00 33.63 218 LEU A O 1
ATOM 609 N N . HIS A 1 87 ? -8.189 67.330 90.718 1.00 34.70 219 HIS A N 1
ATOM 610 C CA . HIS A 1 87 ? -7.816 68.616 90.140 1.00 36.26 219 HIS A CA 1
ATOM 611 C C . HIS A 1 87 ? -7.679 69.645 91.257 1.00 36.43 219 HIS A C 1
ATOM 612 O O . HIS A 1 87 ? -6.681 70.362 91.326 1.00 36.45 219 HIS A O 1
ATOM 619 N N . ASN A 1 88 ? -8.661 69.671 92.158 1.00 36.36 220 ASN A N 1
ATOM 620 C CA . ASN A 1 88 ? -8.656 70.599 93.286 1.00 36.73 220 ASN A CA 1
ATOM 621 C C . ASN A 1 88 ? -7.449 70.404 94.196 1.00 36.62 220 ASN A C 1
ATOM 622 O O . ASN A 1 88 ? -7.031 71.336 94.878 1.00 37.29 220 ASN A O 1
ATOM 627 N N . LEU A 1 89 ? -6.877 69.203 94.188 1.00 36.74 221 LEU A N 1
ATOM 628 C CA . LEU A 1 89 ? -5.709 68.905 95.018 1.00 37.04 221 LEU A CA 1
ATOM 629 C C . LEU A 1 89 ? -4.379 69.104 94.280 1.00 37.38 221 LEU A C 1
ATOM 630 O O . LEU A 1 89 ? -3.315 69.022 94.893 1.00 37.33 221 LEU A O 1
ATOM 635 N N . SER A 1 90 ? -4.441 69.399 92.982 1.00 38.12 222 SER A N 1
ATOM 636 C CA . SER A 1 90 ? -3.233 69.564 92.165 1.00 38.74 222 SER A CA 1
ATOM 637 C C . SER A 1 90 ? -2.659 70.977 92.025 1.00 39.88 222 SER A C 1
ATOM 638 O O . SER A 1 90 ? -1.858 71.227 91.121 1.00 39.42 222 SER A O 1
ATOM 641 N N . HIS A 1 91 ? -3.019 71.887 92.924 1.00 40.32 223 HIS A N 1
ATOM 642 C CA . HIS A 1 91 ? -2.512 73.256 92.828 1.00 42.18 223 HIS A CA 1
ATOM 643 C C . HIS A 1 91 ? -1.182 73.547 93.514 1.00 42.73 223 HIS A C 1
ATOM 644 O O . HIS A 1 91 ? -0.592 74.602 93.293 1.00 43.25 223 HIS A O 1
ATOM 651 N N . HIS A 1 92 ? -0.695 72.616 94.328 1.00 44.36 224 HIS A N 1
ATOM 652 C CA . HIS A 1 92 ? 0.579 72.815 95.016 1.00 45.48 224 HIS A CA 1
ATOM 653 C C . HIS A 1 92 ? 1.415 71.542 95.071 1.00 45.43 224 HIS A C 1
ATOM 654 O O . HIS A 1 92 ? 0.915 70.450 94.796 1.00 45.67 224 HIS A O 1
ATOM 661 N N . ARG A 1 93 ? 2.691 71.699 95.415 1.00 45.18 225 ARG A N 1
ATOM 662 C CA . ARG A 1 93 ? 3.638 70.590 95.500 1.00 45.59 225 ARG A CA 1
ATOM 663 C C . ARG A 1 93 ? 3.119 69.395 96.289 1.00 45.84 225 ARG A C 1
ATOM 664 O O . ARG A 1 93 ? 3.192 68.259 95.821 1.00 45.68 225 ARG A O 1
ATOM 666 N N . GLU A 1 94 ? 2.595 69.662 97.484 1.00 45.53 226 GLU A N 1
ATOM 667 C CA . GLU A 1 94 ? 2.069 68.614 98.356 1.00 45.14 226 GLU A CA 1
ATOM 668 C C . GLU A 1 94 ? 1.004 67.772 97.667 1.00 44.05 226 GLU A C 1
ATOM 669 O O . GLU A 1 94 ? 1.103 66.545 97.632 1.00 44.47 226 GLU A O 1
ATOM 671 N N . GLY A 1 95 ? -0.008 68.436 97.119 1.00 43.43 227 GLY A N 1
ATOM 672 C CA . GLY A 1 95 ? -1.081 67.733 96.439 1.00 42.69 227 GLY A CA 1
ATOM 673 C C . GLY A 1 95 ? -0.595 66.940 95.242 1.00 42.26 227 GLY A C 1
ATOM 674 O O . GLY A 1 95 ? -0.929 65.764 95.096 1.00 42.17 227 GLY A O 1
ATOM 675 N N . LEU A 1 96 ? 0.203 67.583 94.391 1.00 42.05 228 LEU A N 1
ATOM 676 C CA . LEU A 1 96 ? 0.754 66.934 93.201 1.00 41.52 228 LEU A CA 1
ATOM 677 C C . LEU A 1 96 ? 1.508 65.658 93.557 1.00 41.38 228 LEU A C 1
ATOM 678 O O . LEU A 1 96 ? 1.342 64.628 92.900 1.00 40.65 228 LEU A O 1
ATOM 683 N N . LEU A 1 97 ? 2.315 65.727 94.614 1.00 41.39 229 LEU A N 1
ATOM 684 C CA . LEU A 1 97 ? 3.090 64.578 95.074 1.00 41.61 229 LEU A CA 1
ATOM 685 C C . LEU A 1 97 ? 2.160 63.479 95.572 1.00 41.30 229 LEU A C 1
ATOM 686 O O . LEU A 1 97 ? 2.423 62.292 95.365 1.00 41.73 229 LEU A O 1
ATOM 691 N N . ALA A 1 98 ? 1.066 63.881 96.215 1.00 40.94 230 ALA A N 1
ATOM 692 C CA . ALA A 1 98 ? 0.093 62.925 96.729 1.00 41.08 230 ALA A CA 1
ATOM 693 C C . ALA A 1 98 ? -0.573 62.187 95.576 1.00 41.12 230 ALA A C 1
ATOM 694 O O . ALA A 1 98 ? -0.684 60.963 95.601 1.00 41.32 230 ALA A O 1
ATOM 696 N N . ILE A 1 99 ? -0.987 62.936 94.557 1.00 40.80 231 ILE A N 1
ATOM 697 C CA . ILE A 1 99 ? -1.635 62.360 93.378 1.00 40.88 231 ILE A CA 1
ATOM 698 C C . ILE A 1 99 ? -0.671 61.410 92.667 1.00 40.65 231 ILE A C 1
ATOM 699 O O . ILE A 1 99 ? -1.055 60.320 92.247 1.00 40.07 231 ILE A O 1
ATOM 704 N N . PHE A 1 100 ? 0.594 61.819 92.599 1.00 40.61 232 PHE A N 1
ATOM 705 C CA . PHE A 1 100 ? 1.649 61.043 91.961 1.00 40.57 232 PHE A CA 1
ATOM 706 C C . PHE A 1 100 ? 1.920 59.723 92.684 1.00 41.15 232 PHE A C 1
ATOM 707 O O . PHE A 1 100 ? 1.944 58.663 92.057 1.00 40.13 232 PHE A O 1
ATOM 715 N N . LYS A 1 101 ? 2.131 59.792 93.998 1.00 42.06 233 LYS A N 1
ATOM 716 C CA . LYS A 1 101 ? 2.404 58.597 94.797 1.00 42.88 233 LYS A CA 1
ATOM 717 C C . LYS A 1 101 ? 1.218 57.644 94.857 1.00 43.29 233 LYS A C 1
ATOM 718 O O . LYS A 1 101 ? 1.388 56.433 95.010 1.00 43.38 233 LYS A O 1
ATOM 724 N N . SER A 1 102 ? 0.018 58.199 94.737 1.00 42.79 234 SER A N 1
ATOM 725 C CA . SER A 1 102 ? -1.205 57.413 94.777 1.00 43.06 234 SER A CA 1
ATOM 726 C C . SER A 1 102 ? -1.499 56.737 93.438 1.00 41.81 234 SER A C 1
ATOM 727 O O . SER A 1 102 ? -2.541 56.106 93.273 1.00 41.68 234 SER A O 1
ATOM 730 N N . GLY A 1 103 ? -0.572 56.860 92.490 1.00 41.25 235 GLY A N 1
ATOM 731 C CA . GLY A 1 103 ? -0.767 56.259 91.182 1.00 39.79 235 GLY A CA 1
ATOM 732 C C . GLY A 1 103 ? -1.837 56.971 90.377 1.00 38.59 235 GLY A C 1
ATOM 733 O O . GLY A 1 103 ? -2.520 56.357 89.564 1.00 37.97 235 GLY A O 1
ATOM 734 N N . GLY A 1 104 ? -1.973 58.274 90.595 1.00 37.55 236 GLY A N 1
ATOM 735 C CA . GLY A 1 104 ? -2.971 59.052 89.884 1.00 36.53 236 GLY A CA 1
ATOM 736 C C . GLY A 1 104 ? -2.717 59.248 88.395 1.00 35.81 236 GLY A C 1
ATOM 737 O O . GLY A 1 104 ? -3.668 59.369 87.625 1.00 35.85 236 GLY A O 1
ATOM 738 N N . ILE A 1 105 ? -1.451 59.264 87.983 1.00 34.79 237 ILE A N 1
ATOM 739 C CA . ILE A 1 105 ? -1.114 59.468 86.577 1.00 34.75 237 ILE A CA 1
ATOM 740 C C . ILE A 1 105 ? -1.757 58.449 85.626 1.00 34.00 237 ILE A C 1
ATOM 741 O O . ILE A 1 105 ? -2.498 58.838 84.730 1.00 34.73 237 ILE A O 1
ATOM 746 N N . PRO A 1 106 ? -1.531 57.138 85.839 1.00 33.52 238 PRO A N 1
ATOM 747 C CA . PRO A 1 106 ? -2.130 56.125 84.962 1.00 31.71 238 PRO A CA 1
ATOM 748 C C . PRO A 1 106 ? -3.655 56.192 84.944 1.00 30.65 238 PRO A C 1
ATOM 749 O O . PRO A 1 106 ? -4.286 55.839 83.947 1.00 29.57 238 PRO A O 1
ATOM 753 N N . ALA A 1 107 ? -4.244 56.616 86.062 1.00 29.58 239 ALA A N 1
ATOM 754 C CA . ALA A 1 107 ? -5.693 56.731 86.165 1.00 28.71 239 ALA A CA 1
ATOM 755 C C . ALA A 1 107 ? -6.168 57.966 85.412 1.00 26.98 239 ALA A C 1
ATOM 756 O O . ALA A 1 107 ? -7.200 57.930 84.740 1.00 26.50 239 ALA A O 1
ATOM 758 N N . LEU A 1 108 ? -5.425 59.063 85.545 1.00 27.06 240 LEU A N 1
ATOM 759 C CA . LEU A 1 108 ? -5.761 60.311 84.859 1.00 27.68 240 LEU A CA 1
ATOM 760 C C . LEU A 1 108 ? -5.660 60.121 83.344 1.00 28.02 240 LEU A C 1
ATOM 761 O O . LEU A 1 108 ? -6.483 60.634 82.590 1.00 28.29 240 LEU A O 1
ATOM 766 N N . VAL A 1 109 ? -4.661 59.354 82.917 1.00 29.71 241 VAL A N 1
ATOM 767 C CA . VAL A 1 109 ? -4.447 59.057 81.504 1.00 30.62 241 VAL A CA 1
ATOM 768 C C . VAL A 1 109 ? -5.624 58.217 81.003 1.00 32.25 241 VAL A C 1
ATOM 769 O O . VAL A 1 109 ? -6.191 58.501 79.948 1.00 31.93 241 VAL A O 1
ATOM 773 N N . LYS A 1 110 ? -6.041 57.232 81.798 1.00 32.80 242 LYS A N 1
ATOM 774 C CA . LYS A 1 110 ? -7.169 56.386 81.409 1.00 33.58 242 LYS A CA 1
ATOM 775 C C . LYS A 1 110 ? -8.421 57.230 81.164 1.00 31.79 242 LYS A C 1
ATOM 776 O O . LYS A 1 110 ? -9.199 56.955 80.247 1.00 31.08 242 LYS A O 1
ATOM 782 N N . MET A 1 111 ? -8.589 58.277 81.968 1.00 31.32 243 MET A N 1
ATOM 783 C CA . MET A 1 111 ? -9.736 59.171 81.846 1.00 29.50 243 MET A CA 1
ATOM 784 C C . MET A 1 111 ? -9.735 59.953 80.530 1.00 29.84 243 MET A C 1
ATOM 785 O O . MET A 1 111 ? -10.768 60.491 80.124 1.00 28.27 243 MET A O 1
ATOM 790 N N . LEU A 1 112 ? -8.579 60.021 79.872 1.00 29.32 244 LEU A N 1
ATOM 791 C CA . LEU A 1 112 ? -8.476 60.727 78.595 1.00 30.46 244 LEU A CA 1
ATOM 792 C C . LEU A 1 112 ? -9.279 60.012 77.513 1.00 32.11 244 LEU A C 1
ATOM 793 O O . LEU A 1 112 ? -9.501 60.556 76.434 1.00 33.30 244 LEU A O 1
ATOM 798 N N . GLY A 1 113 ? -9.740 58.804 77.832 1.00 33.05 245 GLY A N 1
ATOM 799 C CA . GLY A 1 113 ? -10.529 58.027 76.896 1.00 34.60 245 GLY A CA 1
ATOM 800 C C . GLY A 1 113 ? -12.015 58.226 77.119 1.00 35.07 245 GLY A C 1
ATOM 801 O O . GLY A 1 113 ? -12.839 57.592 76.462 1.00 36.27 245 GLY A O 1
ATOM 802 N N . SER A 1 114 ? -12.357 59.114 78.046 1.00 35.31 246 SER A N 1
ATOM 803 C CA . SER A 1 114 ? -13.749 59.403 78.365 1.00 35.59 246 SER A CA 1
ATOM 804 C C . SER A 1 114 ? -14.417 60.262 77.297 1.00 37.09 246 SER A C 1
ATOM 805 O O . SER A 1 114 ? -13.769 61.096 76.673 1.00 37.82 246 SER A O 1
ATOM 808 N N . PRO A 1 115 ? -15.724 60.038 77.060 1.00 38.01 247 PRO A N 1
ATOM 809 C CA . PRO A 1 115 ? -16.497 60.800 76.073 1.00 39.34 247 PRO A CA 1
ATOM 810 C C . PRO A 1 115 ? -17.138 62.038 76.697 1.00 39.71 247 PRO A C 1
ATOM 811 O O . PRO A 1 115 ? -17.765 62.842 76.007 1.00 40.58 247 PRO A O 1
ATOM 815 N N . VAL A 1 116 ? -17.011 62.160 78.017 1.00 39.50 248 VAL A N 1
ATOM 816 C CA . VAL A 1 116 ? -17.574 63.284 78.757 1.00 39.01 248 VAL A CA 1
ATOM 817 C C . VAL A 1 116 ? -16.554 64.415 78.846 1.00 38.48 248 VAL A C 1
ATOM 818 O O . VAL A 1 116 ? -15.427 64.211 79.304 1.00 39.31 248 VAL A O 1
ATOM 822 N N . ASP A 1 117 ? -16.955 65.604 78.404 1.00 37.69 249 ASP A N 1
ATOM 823 C CA . ASP A 1 117 ? -16.081 66.771 78.418 1.00 36.48 249 ASP A CA 1
ATOM 824 C C . ASP A 1 117 ? -15.580 67.160 79.802 1.00 35.42 249 ASP A C 1
ATOM 825 O O . ASP A 1 117 ? -14.388 67.424 79.977 1.00 33.64 249 ASP A O 1
ATOM 830 N N . SER A 1 118 ? -16.479 67.170 80.785 1.00 33.63 250 SER A N 1
ATOM 831 C CA . SER A 1 118 ? -16.111 67.540 82.151 1.00 33.22 250 SER A CA 1
ATOM 832 C C . SER A 1 118 ? -14.961 66.692 82.688 1.00 31.80 250 SER A C 1
ATOM 833 O O . SER A 1 118 ? -14.045 67.216 83.317 1.00 31.31 250 SER A O 1
ATOM 836 N N . VAL A 1 119 ? -15.000 65.393 82.406 1.00 31.21 251 VAL A N 1
ATOM 837 C CA . VAL A 1 119 ? -13.964 64.459 82.841 1.00 30.52 251 VAL A CA 1
ATOM 838 C C . VAL A 1 119 ? -12.652 64.728 82.095 1.00 30.07 251 VAL A C 1
ATOM 839 O O . VAL A 1 119 ? -11.584 64.819 82.705 1.00 29.03 251 VAL A O 1
ATOM 843 N N . LEU A 1 120 ? -12.741 64.862 80.772 1.00 29.92 252 LEU A N 1
ATOM 844 C CA . LEU A 1 120 ? -11.566 65.135 79.946 1.00 30.55 252 LEU A CA 1
ATOM 845 C C . LEU A 1 120 ? -10.873 66.430 80.369 1.00 30.19 252 LEU A C 1
ATOM 846 O O . LEU A 1 120 ? -9.639 66.483 80.469 1.00 30.11 252 LEU A O 1
ATOM 851 N N . PHE A 1 121 ? -11.672 67.461 80.636 1.00 29.92 253 PHE A N 1
ATOM 852 C CA . PHE A 1 121 ? -11.148 68.762 81.042 1.00 30.63 253 PHE A CA 1
ATOM 853 C C . PHE A 1 121 ? -10.433 68.698 82.388 1.00 30.81 253 PHE A C 1
ATOM 854 O O . PHE A 1 121 ? -9.377 69.313 82.563 1.00 31.28 253 PHE A O 1
ATOM 862 N N . TYR A 1 122 ? -11.000 67.956 83.340 1.00 30.55 254 TYR A N 1
ATOM 863 C CA . TYR A 1 122 ? -10.362 67.817 84.645 1.00 31.33 254 TYR A CA 1
ATOM 864 C C . TYR A 1 122 ? -9.079 67.017 84.482 1.00 30.23 254 TYR A C 1
ATOM 865 O O . TYR A 1 122 ? -8.044 67.366 85.044 1.00 32.20 254 TYR A O 1
ATOM 874 N N . ALA A 1 123 ? -9.154 65.969 83.667 1.00 29.42 255 ALA A N 1
ATOM 875 C CA . ALA A 1 123 ? -8.026 65.079 83.417 1.00 29.29 255 ALA A CA 1
ATOM 876 C C . ALA A 1 123 ? -6.828 65.744 82.757 1.00 27.53 255 ALA A C 1
ATOM 877 O O . ALA A 1 123 ? -5.705 65.595 83.228 1.00 27.76 255 ALA A O 1
ATOM 879 N N . ILE A 1 124 ? -7.071 66.506 81.695 1.00 27.75 256 ILE A N 1
ATOM 880 C CA . ILE A 1 124 ? -5.983 67.163 80.974 1.00 27.30 256 ILE A CA 1
ATOM 881 C C . ILE A 1 124 ? -5.322 68.297 81.760 1.00 27.11 256 ILE A C 1
ATOM 882 O O . ILE A 1 124 ? -4.099 68.412 81.754 1.00 26.61 256 ILE A O 1
ATOM 887 N N . THR A 1 125 ? -6.113 69.098 82.473 1.00 28.62 257 THR A N 1
ATOM 888 C CA . THR A 1 125 ? -5.560 70.208 83.257 1.00 28.78 257 THR A CA 1
ATOM 889 C C . THR A 1 125 ? -4.763 69.693 84.460 1.00 28.76 257 THR A C 1
ATOM 890 O O . THR A 1 125 ? -3.723 70.258 84.821 1.00 28.59 257 THR A O 1
ATOM 894 N N . THR A 1 126 ? -5.228 68.595 85.053 1.00 28.48 258 THR A N 1
ATOM 895 C CA . THR A 1 126 ? -4.539 67.990 86.188 1.00 27.46 258 THR A CA 1
ATOM 896 C C . THR A 1 126 ? -3.219 67.386 85.697 1.00 27.83 258 THR A C 1
ATOM 897 O O . THR A 1 126 ? -2.180 67.550 86.338 1.00 27.67 258 THR A O 1
ATOM 901 N N . LEU A 1 127 ? -3.256 66.707 84.549 1.00 28.29 259 LEU A N 1
ATOM 902 C CA . LEU A 1 127 ? -2.039 66.120 83.982 1.00 28.57 259 LEU A CA 1
ATOM 903 C C . LEU A 1 127 ? -1.065 67.232 83.599 1.00 28.62 259 LEU A C 1
ATOM 904 O O . LEU A 1 127 ? 0.149 67.077 83.723 1.00 28.45 259 LEU A O 1
ATOM 909 N N . HIS A 1 128 ? -1.604 68.368 83.163 1.00 30.05 260 HIS A N 1
ATOM 910 C CA . HIS A 1 128 ? -0.772 69.502 82.786 1.00 30.38 260 HIS A CA 1
ATOM 911 C C . HIS A 1 128 ? -0.037 70.049 84.011 1.00 30.39 260 HIS A C 1
ATOM 912 O O . HIS A 1 128 ? 1.160 70.343 83.942 1.00 30.05 260 HIS A O 1
ATOM 919 N N . ASN A 1 129 ? -0.757 70.182 85.127 1.00 30.27 261 ASN A N 1
ATOM 920 C CA . ASN A 1 129 ? -0.164 70.665 86.376 1.00 29.69 261 ASN A CA 1
ATOM 921 C C . ASN A 1 129 ? 0.972 69.729 86.764 1.00 29.30 261 ASN A C 1
ATOM 922 O O . ASN A 1 129 ? 2.079 70.176 87.071 1.00 29.40 261 ASN A O 1
ATOM 927 N N . LEU A 1 130 ? 0.702 68.427 86.694 1.00 28.86 262 LEU A N 1
ATOM 928 C CA . LEU A 1 130 ? 1.698 67.415 87.014 1.00 29.69 262 LEU A CA 1
ATOM 929 C C . LEU A 1 130 ? 2.888 67.506 86.058 1.00 29.70 262 LEU A C 1
ATOM 930 O O . LEU A 1 130 ? 4.046 67.471 86.492 1.00 29.76 262 LEU A O 1
ATOM 935 N N . LEU A 1 131 ? 2.604 67.658 84.765 1.00 30.12 263 LEU A N 1
ATOM 936 C CA . LEU A 1 131 ? 3.663 67.762 83.760 1.00 30.94 263 LEU A CA 1
ATOM 937 C C . LEU A 1 131 ? 4.539 68.991 83.986 1.00 31.46 263 LEU A C 1
ATOM 938 O O . LEU A 1 131 ? 5.737 68.962 83.717 1.00 31.34 263 LEU A O 1
ATOM 943 N N . LEU A 1 132 ? 3.945 70.051 84.526 1.00 32.67 264 LEU A N 1
ATOM 944 C CA . LEU A 1 132 ? 4.676 71.284 84.805 1.00 33.82 264 LEU A CA 1
ATOM 945 C C . LEU A 1 132 ? 5.513 71.275 86.083 1.00 35.14 264 LEU A C 1
ATOM 946 O O . LEU A 1 132 ? 6.603 71.847 86.101 1.00 34.82 264 LEU A O 1
ATOM 951 N N . HIS A 1 133 ? 5.032 70.617 87.138 1.00 36.71 265 HIS A N 1
ATOM 952 C CA . HIS A 1 133 ? 5.747 70.648 88.419 1.00 38.13 265 HIS A CA 1
ATOM 953 C C . HIS A 1 133 ? 6.174 69.349 89.110 1.00 38.63 265 HIS A C 1
ATOM 954 O O . HIS A 1 133 ? 7.051 69.376 89.975 1.00 39.75 265 HIS A O 1
ATOM 961 N N . GLN A 1 134 ? 5.561 68.224 88.769 1.00 38.52 266 GLN A N 1
ATOM 962 C CA . GLN A 1 134 ? 5.926 66.969 89.420 1.00 38.02 266 GLN A CA 1
ATOM 963 C C . GLN A 1 134 ? 7.048 66.221 88.712 1.00 37.96 266 GLN A C 1
ATOM 964 O O . GLN A 1 134 ? 6.871 65.736 87.593 1.00 39.03 266 GLN A O 1
ATOM 970 N N . GLU A 1 135 ? 8.198 66.119 89.373 1.00 38.06 267 GLU A N 1
ATOM 971 C CA . GLU A 1 135 ? 9.340 65.408 88.810 1.00 37.91 267 GLU A CA 1
ATOM 972 C C . GLU A 1 135 ? 8.949 63.943 88.644 1.00 37.90 267 GLU A C 1
ATOM 973 O O . GLU A 1 135 ? 8.389 63.333 89.561 1.00 38.51 267 GLU A O 1
ATOM 975 N N . GLY A 1 136 ? 9.215 63.398 87.460 1.00 36.43 268 GLY A N 1
ATOM 976 C CA . GLY A 1 136 ? 8.871 62.017 87.174 1.00 34.60 268 GLY A CA 1
ATOM 977 C C . GLY A 1 136 ? 7.517 61.877 86.498 1.00 33.70 268 GLY A C 1
ATOM 978 O O . GLY A 1 136 ? 7.134 60.781 86.085 1.00 34.01 268 GLY A O 1
ATOM 979 N N . ALA A 1 137 ? 6.793 62.986 86.374 1.00 31.90 269 ALA A N 1
ATOM 980 C CA . ALA A 1 137 ? 5.477 62.977 85.740 1.00 31.90 269 ALA A CA 1
ATOM 981 C C . ALA A 1 137 ? 5.548 62.643 84.254 1.00 31.25 269 ALA A C 1
ATOM 982 O O . ALA A 1 137 ? 4.754 61.840 83.766 1.00 30.72 269 ALA A O 1
ATOM 984 N N . LYS A 1 138 ? 6.503 63.244 83.546 1.00 31.13 270 LYS A N 1
ATOM 985 C CA . LYS A 1 138 ? 6.660 63.004 82.109 1.00 32.30 270 LYS A CA 1
ATOM 986 C C . LYS A 1 138 ? 6.815 61.528 81.753 1.00 31.83 270 LYS A C 1
ATOM 987 O O . LYS A 1 138 ? 6.091 61.019 80.900 1.00 30.60 270 LYS A O 1
ATOM 993 N N . MET A 1 139 ? 7.716 60.831 82.441 1.00 31.99 271 MET A N 1
ATOM 994 C CA . MET A 1 139 ? 7.945 59.414 82.174 1.00 32.75 271 MET A CA 1
ATOM 995 C C . MET A 1 139 ? 6.711 58.569 82.467 1.00 32.28 271 MET A C 1
ATOM 996 O O . MET A 1 139 ? 6.387 57.652 81.709 1.00 32.06 271 MET A O 1
ATOM 1001 N N . ALA A 1 140 ? 6.016 58.888 83.557 1.00 31.61 272 ALA A N 1
ATOM 1002 C CA . ALA A 1 140 ? 4.814 58.155 83.942 1.00 31.34 272 ALA A CA 1
ATOM 1003 C C . ALA A 1 140 ? 3.704 58.312 82.905 1.00 31.97 272 ALA A C 1
ATOM 1004 O O . ALA A 1 140 ? 3.013 57.348 82.583 1.00 33.31 272 ALA A O 1
ATOM 1006 N N . VAL A 1 141 ? 3.525 59.529 82.395 1.00 31.39 273 VAL A N 1
ATOM 1007 C CA . VAL A 1 141 ? 2.504 59.791 81.377 1.00 30.27 273 VAL A CA 1
ATOM 1008 C C . VAL A 1 141 ? 2.825 59.021 80.089 1.00 29.99 273 VAL A C 1
ATOM 1009 O O . VAL A 1 141 ? 1.932 58.449 79.457 1.00 29.16 273 VAL A O 1
ATOM 1013 N N . ARG A 1 142 ? 4.102 58.998 79.714 1.00 30.57 274 ARG A N 1
ATOM 1014 C CA . ARG A 1 142 ? 4.542 58.280 78.516 1.00 31.46 274 ARG A CA 1
ATOM 1015 C C . ARG A 1 142 ? 4.287 56.788 78.702 1.00 32.17 274 ARG A C 1
ATOM 1016 O O . ARG A 1 142 ? 3.681 56.139 77.849 1.00 32.44 274 ARG A O 1
ATOM 1024 N N . LEU A 1 143 ? 4.756 56.254 79.830 1.00 32.80 275 LEU A N 1
ATOM 1025 C CA . LEU A 1 143 ? 4.599 54.838 80.152 1.00 33.58 275 LEU A CA 1
ATOM 1026 C C . LEU A 1 143 ? 3.136 54.419 80.175 1.00 33.30 275 LEU A C 1
ATOM 1027 O O . LEU A 1 143 ? 2.800 53.307 79.766 1.00 34.57 275 LEU A O 1
ATOM 1029 N N . ALA A 1 144 ? 2.269 55.316 80.638 1.00 32.46 276 ALA A N 1
ATOM 1030 C CA . ALA A 1 144 ? 0.836 55.042 80.704 1.00 31.53 276 ALA A CA 1
ATOM 1031 C C . ALA A 1 144 ? 0.160 55.180 79.340 1.00 30.73 276 ALA A C 1
ATOM 1032 O O . ALA A 1 144 ? -1.034 54.917 79.203 1.00 31.05 276 ALA A O 1
ATOM 1034 N N . GLY A 1 145 ? 0.924 55.605 78.336 1.00 30.58 277 GLY A N 1
ATOM 1035 C CA . GLY A 1 145 ? 0.372 55.761 77.000 1.00 28.70 277 GLY A CA 1
ATOM 1036 C C . GLY A 1 145 ? -0.455 57.020 76.826 1.00 27.75 277 GLY A C 1
ATOM 1037 O O . GLY A 1 145 ? -1.418 57.031 76.059 1.00 26.61 277 GLY A O 1
ATOM 1038 N N . GLY A 1 146 ? -0.069 58.085 77.526 1.00 27.77 278 GLY A N 1
ATOM 1039 C CA . GLY A 1 146 ? -0.793 59.344 77.436 1.00 26.92 278 GLY A CA 1
ATOM 1040 C C . GLY A 1 146 ? -0.626 60.045 76.100 1.00 26.12 278 GLY A C 1
ATOM 1041 O O . GLY A 1 146 ? -1.536 60.729 75.644 1.00 26.71 278 GLY A O 1
ATOM 1042 N N . LEU A 1 147 ? 0.538 59.876 75.475 1.00 26.67 279 LEU A N 1
ATOM 1043 C CA . LEU A 1 147 ? 0.824 60.489 74.178 1.00 25.72 279 LEU A CA 1
ATOM 1044 C C . LEU A 1 147 ? -0.199 60.065 73.132 1.00 26.60 279 LEU A C 1
ATOM 1045 O O . LEU A 1 147 ? -0.770 60.905 72.438 1.00 25.35 279 LEU A O 1
ATOM 1050 N N . GLN A 1 148 ? -0.436 58.759 73.043 1.00 26.84 280 GLN A N 1
ATOM 1051 C CA . GLN A 1 148 ? -1.384 58.204 72.084 1.00 28.60 280 GLN A CA 1
ATOM 1052 C C . GLN A 1 148 ? -2.787 58.743 72.339 1.00 28.43 280 GLN A C 1
ATOM 1053 O O . GLN A 1 148 ? -3.492 59.140 71.405 1.00 26.45 280 GLN A O 1
ATOM 1059 N N . LYS A 1 149 ? -3.182 58.763 73.610 1.00 29.02 281 LYS A N 1
ATOM 1060 C CA . LYS A 1 149 ? -4.500 59.254 73.987 1.00 30.15 281 LYS A CA 1
ATOM 1061 C C . LYS A 1 149 ? -4.639 60.738 73.679 1.00 28.94 281 LYS A C 1
ATOM 1062 O O . LYS A 1 149 ? -5.668 61.170 73.172 1.00 27.92 281 LYS A O 1
ATOM 1068 N N . MET A 1 150 ? -3.583 61.500 73.949 1.00 28.29 282 MET A N 1
ATOM 1069 C CA . MET A 1 150 ? -3.587 62.936 73.693 1.00 28.01 282 MET A CA 1
ATOM 1070 C C . MET A 1 150 ? -3.707 63.271 72.211 1.00 27.51 282 MET A C 1
ATOM 1071 O O . MET A 1 150 ? -4.504 64.128 71.840 1.00 28.24 282 MET A O 1
ATOM 1076 N N . VAL A 1 151 ? -2.929 62.590 71.369 1.00 25.54 283 VAL A N 1
ATOM 1077 C CA . VAL A 1 151 ? -2.976 62.827 69.926 1.00 24.64 283 VAL A CA 1
ATOM 1078 C C . VAL A 1 151 ? -4.368 62.510 69.385 1.00 25.01 283 VAL A C 1
ATOM 1079 O O . VAL A 1 151 ? -4.897 63.245 68.557 1.00 24.70 283 VAL A O 1
ATOM 1083 N N . ALA A 1 152 ? -4.973 61.439 69.891 1.00 25.31 284 ALA A N 1
ATOM 1084 C CA . ALA A 1 152 ? -6.309 61.029 69.463 1.00 26.61 284 ALA A CA 1
ATOM 1085 C C . ALA A 1 152 ? -7.366 62.072 69.820 1.00 26.70 284 ALA A C 1
ATOM 1086 O O . ALA A 1 152 ? -8.414 62.144 69.178 1.00 27.09 284 ALA A O 1
ATOM 1088 N N . LEU A 1 153 ? -7.080 62.888 70.833 1.00 27.18 285 LEU A N 1
ATOM 1089 C CA . LEU A 1 153 ? -8.013 63.919 71.277 1.00 27.50 285 LEU A CA 1
ATOM 1090 C C . LEU A 1 153 ? -7.907 65.220 70.490 1.00 27.45 285 LEU A C 1
ATOM 1091 O O . LEU A 1 153 ? -8.688 66.140 70.712 1.00 26.20 285 LEU A O 1
ATOM 1096 N N . LEU A 1 154 ? -6.947 65.299 69.571 1.00 27.35 286 LEU A N 1
ATOM 1097 C CA . LEU A 1 154 ? -6.759 66.512 68.776 1.00 26.69 286 LEU A CA 1
ATOM 1098 C C . LEU A 1 154 ? -7.882 66.770 67.769 1.00 28.46 286 LEU A C 1
ATOM 1099 O O . LEU A 1 154 ? -7.890 67.798 67.087 1.00 28.32 286 LEU A O 1
ATOM 1104 N N . ASN A 1 155 ? -8.835 65.848 67.685 1.00 29.70 287 ASN A N 1
ATOM 1105 C CA . ASN A 1 155 ? -9.970 66.019 66.784 1.00 31.97 287 ASN A CA 1
ATOM 1106 C C . ASN A 1 155 ? -11.127 66.711 67.510 1.00 31.68 287 ASN A C 1
ATOM 1107 O O . ASN A 1 155 ? -12.168 66.979 66.913 1.00 32.51 287 ASN A O 1
ATOM 1112 N N . LYS A 1 156 ? -10.942 66.974 68.806 1.00 32.32 288 LYS A N 1
ATOM 1113 C CA . LYS A 1 156 ? -11.949 67.668 69.614 1.00 32.92 288 LYS A CA 1
ATOM 1114 C C . LYS A 1 156 ? -12.016 69.121 69.128 1.00 33.49 288 LYS A C 1
ATOM 1115 O O . LYS A 1 156 ? -11.090 69.591 68.463 1.00 32.69 288 LYS A O 1
ATOM 1121 N N . THR A 1 157 ? -13.080 69.840 69.484 1.00 33.24 289 THR A N 1
ATOM 1122 C CA . THR A 1 157 ? -13.250 71.217 69.021 1.00 33.71 289 THR A CA 1
ATOM 1123 C C . THR A 1 157 ? -13.073 72.369 70.013 1.00 33.32 289 THR A C 1
ATOM 1124 O O . THR A 1 157 ? -12.982 73.526 69.592 1.00 34.56 289 THR A O 1
ATOM 1128 N N . ASN A 1 158 ? -13.061 72.089 71.315 1.00 32.79 290 ASN A N 1
ATOM 1129 C CA . ASN A 1 158 ? -12.866 73.157 72.297 1.00 32.40 290 ASN A CA 1
ATOM 1130 C C . ASN A 1 158 ? -11.420 73.638 72.159 1.00 32.72 290 ASN A C 1
ATOM 1131 O O . ASN A 1 158 ? -10.484 72.883 72.411 1.00 32.13 290 ASN A O 1
ATOM 1136 N N . VAL A 1 159 ? -11.246 74.890 71.745 1.00 31.88 291 VAL A N 1
ATOM 1137 C CA . VAL A 1 159 ? -9.913 75.453 71.536 1.00 31.20 291 VAL A CA 1
ATOM 1138 C C . VAL A 1 159 ? -9.051 75.568 72.793 1.00 31.52 291 VAL A C 1
ATOM 1139 O O . VAL A 1 159 ? -7.820 75.463 72.717 1.00 29.44 291 VAL A O 1
ATOM 1143 N N . LYS A 1 160 ? -9.686 75.780 73.945 1.00 30.01 292 LYS A N 1
ATOM 1144 C CA . LYS A 1 160 ? -8.939 75.876 75.193 1.00 29.50 292 LYS A CA 1
ATOM 1145 C C . LYS A 1 160 ? -8.431 74.493 75.564 1.00 28.13 292 LYS A C 1
ATOM 1146 O O . LYS A 1 160 ? -7.305 74.350 76.042 1.00 27.42 292 LYS A O 1
ATOM 1152 N N . PHE A 1 161 ? -9.271 73.481 75.344 1.00 27.65 293 PHE A N 1
ATOM 1153 C CA . PHE A 1 161 ? -8.911 72.094 75.635 1.00 26.36 293 PHE A CA 1
ATOM 1154 C C . PHE A 1 161 ? -7.749 71.667 74.732 1.00 25.80 293 PHE A C 1
ATOM 1155 O O . PHE A 1 161 ? -6.800 71.026 75.188 1.00 26.33 293 PHE A O 1
ATOM 1163 N N . LEU A 1 162 ? -7.836 72.030 73.454 1.00 24.71 294 LEU A N 1
ATOM 1164 C CA . LEU A 1 162 ? -6.789 71.703 72.487 1.00 25.08 294 LEU A CA 1
ATOM 1165 C C . LEU A 1 162 ? -5.468 72.380 72.838 1.00 25.11 294 LEU A C 1
ATOM 1166 O O . LEU A 1 162 ? -4.401 71.789 72.667 1.00 24.29 294 LEU A O 1
ATOM 1171 N N . ALA A 1 163 ? -5.548 73.602 73.364 1.00 25.03 295 ALA A N 1
ATOM 1172 C CA . ALA A 1 163 ? -4.362 74.363 73.752 1.00 24.56 295 ALA A CA 1
ATOM 1173 C C . ALA A 1 163 ? -3.596 73.657 74.864 1.00 25.54 295 ALA A C 1
ATOM 1174 O O . ALA A 1 163 ? -2.362 73.594 74.842 1.00 24.28 295 ALA A O 1
ATOM 1176 N N . ILE A 1 164 ? -4.333 73.129 75.841 1.00 24.55 296 ILE A N 1
ATOM 1177 C CA . ILE A 1 164 ? -3.718 72.413 76.956 1.00 24.15 296 ILE A CA 1
ATOM 1178 C C . ILE A 1 164 ? -3.179 71.066 76.483 1.00 22.94 296 ILE A C 1
ATOM 1179 O O . ILE A 1 164 ? -2.059 70.685 76.822 1.00 22.53 296 ILE A O 1
ATOM 1184 N N . THR A 1 165 ? -3.984 70.358 75.690 1.00 23.24 297 THR A N 1
ATOM 1185 C CA . THR A 1 165 ? -3.608 69.046 75.167 1.00 23.89 297 THR A CA 1
ATOM 1186 C C . THR A 1 165 ? -2.327 69.148 74.332 1.00 24.37 297 THR A C 1
ATOM 1187 O O . THR A 1 165 ? -1.379 68.383 74.547 1.00 23.56 297 THR A O 1
ATOM 1191 N N . THR A 1 166 ? -2.282 70.117 73.418 1.00 23.55 298 THR A N 1
ATOM 1192 C CA . THR A 1 166 ? -1.092 70.300 72.592 1.00 23.81 298 THR A CA 1
ATOM 1193 C C . THR A 1 166 ? 0.117 70.657 73.457 1.00 23.56 298 THR A C 1
ATOM 1194 O O . THR A 1 166 ? 1.197 70.110 73.258 1.00 25.48 298 THR A O 1
ATOM 1198 N N . ASP A 1 167 ? -0.069 71.517 74.456 1.00 22.87 299 ASP A N 1
ATOM 1199 C CA . ASP A 1 167 ? 1.046 71.884 75.328 1.00 24.86 299 ASP A CA 1
ATOM 1200 C C . ASP A 1 167 ? 1.603 70.671 76.093 1.00 23.58 299 ASP A C 1
ATOM 1201 O O . ASP A 1 167 ? 2.802 70.608 76.366 1.00 25.44 299 ASP A O 1
ATOM 1206 N N . CYS A 1 168 ? 0.747 69.720 76.458 1.00 23.98 300 CYS A N 1
ATOM 1207 C CA . CYS A 1 168 ? 1.229 68.527 77.158 1.00 24.03 300 CYS A CA 1
ATOM 1208 C C . CYS A 1 168 ? 2.142 67.749 76.210 1.00 23.83 300 CYS A C 1
ATOM 1209 O O . CYS A 1 168 ? 3.189 67.231 76.618 1.00 24.10 300 CYS A O 1
ATOM 1212 N N . LEU A 1 169 ? 1.764 67.724 74.934 1.00 23.50 301 LEU A N 1
ATOM 1213 C CA . LEU A 1 169 ? 2.536 67.031 73.907 1.00 24.02 301 LEU A CA 1
ATOM 1214 C C . LEU A 1 169 ? 3.918 67.653 73.744 1.00 23.34 301 LEU A C 1
ATOM 1215 O O . LEU A 1 169 ? 4.913 66.933 73.649 1.00 21.87 301 LEU A O 1
ATOM 1220 N N . GLN A 1 170 ? 3.970 68.985 73.763 1.00 22.63 302 GLN A N 1
ATOM 1221 C CA . GLN A 1 170 ? 5.218 69.742 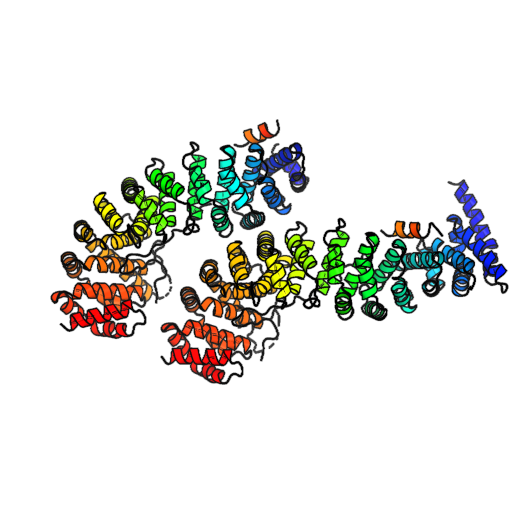73.632 1.00 24.00 302 GLN A CA 1
ATOM 1222 C C . GLN A 1 170 ? 6.148 69.429 74.803 1.00 24.41 302 GLN A C 1
ATOM 1223 O O . GLN A 1 170 ? 7.357 69.252 74.624 1.00 24.89 302 GLN A O 1
ATOM 1229 N N . ILE A 1 171 ? 5.576 69.401 76.005 1.00 24.26 303 ILE A N 1
ATOM 1230 C CA . ILE A 1 171 ? 6.329 69.111 77.221 1.00 24.01 303 ILE A CA 1
ATOM 1231 C C . ILE A 1 171 ? 6.859 67.676 77.193 1.00 24.22 303 ILE A C 1
ATOM 1232 O O . ILE A 1 171 ? 8.015 67.427 77.540 1.00 23.86 303 ILE A O 1
ATOM 1237 N N . LEU A 1 172 ? 6.024 66.749 76.728 1.00 23.93 304 LEU A N 1
ATOM 1238 C CA . LEU A 1 172 ? 6.390 65.335 76.649 1.00 24.77 304 LEU A CA 1
ATOM 1239 C C . LEU A 1 172 ? 7.338 64.988 75.497 1.00 24.48 304 LEU A C 1
ATOM 1240 O O . LEU A 1 172 ? 8.157 64.076 75.608 1.00 24.05 304 LEU A O 1
ATOM 1245 N N . ALA A 1 173 ? 7.231 65.736 74.404 1.00 24.77 305 ALA A N 1
ATOM 1246 C CA . ALA A 1 173 ? 8.031 65.493 73.210 1.00 24.93 305 ALA A CA 1
ATOM 1247 C C . ALA A 1 173 ? 9.411 66.126 73.185 1.00 25.73 305 ALA A C 1
ATOM 1248 O O . ALA A 1 173 ? 10.328 65.564 72.595 1.00 26.19 305 ALA A O 1
ATOM 1250 N N . TYR A 1 174 ? 9.558 67.294 73.801 1.00 27.12 306 TYR A N 1
ATOM 1251 C CA . TYR A 1 174 ? 10.835 67.999 73.799 1.00 28.87 306 TYR A CA 1
ATOM 1252 C C . TYR A 1 174 ? 12.049 67.163 74.178 1.00 29.47 306 TYR A C 1
ATOM 1253 O O . TYR A 1 174 ? 12.080 66.534 75.236 1.00 29.31 306 TYR A O 1
ATOM 1262 N N . GLY A 1 175 ? 13.040 67.162 73.286 1.00 30.63 307 GLY A N 1
ATOM 1263 C CA . GLY A 1 175 ? 14.277 66.432 73.508 1.00 30.70 307 GLY A CA 1
ATOM 1264 C C . GLY A 1 175 ? 14.133 64.937 73.715 1.00 31.24 307 GLY A C 1
ATOM 1265 O O . GLY A 1 175 ? 15.085 64.276 74.123 1.00 32.12 307 GLY A O 1
ATOM 1266 N N . ASN A 1 176 ? 12.952 64.398 73.431 1.00 30.00 308 ASN A N 1
ATOM 1267 C CA . ASN A 1 176 ? 12.706 62.969 73.592 1.00 29.88 308 ASN A CA 1
ATOM 1268 C C . ASN A 1 176 ? 12.320 62.391 72.232 1.00 29.37 308 ASN A C 1
ATOM 1269 O O . ASN A 1 176 ? 11.156 62.445 71.829 1.00 28.40 308 ASN A O 1
ATOM 1274 N N . GLN A 1 177 ? 13.314 61.857 71.526 1.00 28.60 309 GLN A N 1
ATOM 1275 C CA . GLN A 1 177 ? 13.120 61.268 70.201 1.00 28.58 309 GLN A CA 1
ATOM 1276 C C . GLN A 1 177 ? 12.046 60.192 70.180 1.00 28.54 309 GLN A C 1
ATOM 1277 O O . GLN A 1 177 ? 11.219 60.151 69.261 1.00 28.60 309 GLN A O 1
ATOM 1279 N N . GLU A 1 178 ? 12.054 59.329 71.195 1.00 28.59 310 GLU A N 1
ATOM 1280 C CA . GLU A 1 178 ? 11.087 58.240 71.299 1.00 28.16 310 GLU A CA 1
ATOM 1281 C C . GLU A 1 178 ? 9.646 58.729 71.379 1.00 26.47 310 GLU A C 1
ATOM 1282 O O . GLU A 1 178 ? 8.742 58.098 70.825 1.00 25.89 310 GLU A O 1
ATOM 1288 N N . SER A 1 179 ? 9.429 59.831 72.094 1.00 24.95 311 SER A N 1
ATOM 1289 C CA . SER A 1 179 ? 8.090 60.401 72.228 1.00 24.75 311 SER A CA 1
ATOM 1290 C C . SER A 1 179 ? 7.618 60.967 70.891 1.00 23.60 311 SER A C 1
ATOM 1291 O O . SER A 1 179 ? 6.436 60.904 70.565 1.00 23.15 311 SER A O 1
ATOM 1294 N N . LYS A 1 180 ? 8.554 61.495 70.110 1.00 24.52 312 LYS A N 1
ATOM 1295 C CA . LYS A 1 180 ? 8.221 62.062 68.805 1.00 24.77 312 LYS A CA 1
ATOM 1296 C C . LYS A 1 180 ? 7.766 60.975 67.839 1.00 25.05 312 LYS A C 1
ATOM 1297 O O . LYS A 1 180 ? 6.826 61.185 67.071 1.00 24.76 312 LYS A O 1
ATOM 1303 N N . LEU A 1 181 ? 8.408 59.807 67.899 1.00 24.83 313 LEU A N 1
ATOM 1304 C CA . LEU A 1 181 ? 8.038 58.692 67.024 1.00 25.57 313 LEU A CA 1
ATOM 1305 C C . LEU A 1 181 ? 6.663 58.143 67.384 1.00 24.77 313 LEU A C 1
ATOM 1306 O O . LEU A 1 181 ? 5.899 57.744 66.508 1.00 25.21 313 LEU A O 1
ATOM 1311 N N . ILE A 1 182 ? 6.360 58.106 68.678 1.00 25.52 314 ILE A N 1
ATOM 1312 C CA . ILE A 1 182 ? 5.065 57.627 69.146 1.00 25.70 314 ILE A CA 1
ATOM 1313 C C . ILE A 1 182 ? 3.979 58.570 68.630 1.00 24.72 314 ILE A C 1
ATOM 1314 O O . ILE A 1 182 ? 2.942 58.124 68.148 1.00 26.57 314 ILE A O 1
ATOM 1319 N N . ILE A 1 183 ? 4.249 59.871 68.711 1.00 24.04 315 ILE A N 1
ATOM 1320 C CA . ILE A 1 183 ? 3.320 60.894 68.242 1.00 23.97 315 ILE A CA 1
ATOM 1321 C C . ILE A 1 183 ? 3.095 60.713 66.740 1.00 23.29 315 ILE A C 1
ATOM 1322 O O . ILE A 1 183 ? 1.957 60.724 66.273 1.00 22.94 315 ILE A O 1
ATOM 1327 N N . LEU A 1 184 ? 4.183 60.505 66.000 1.00 23.22 316 LEU A N 1
ATOM 1328 C CA . LEU A 1 184 ? 4.115 60.288 64.558 1.00 23.85 316 LEU A CA 1
ATOM 1329 C C . LEU A 1 184 ? 3.265 59.053 64.287 1.00 24.38 316 LEU A C 1
ATOM 1330 O O . LEU A 1 184 ? 2.337 59.096 63.486 1.00 23.04 316 LEU A O 1
ATOM 1335 N N . ALA A 1 185 ? 3.558 57.969 65.000 1.00 25.65 317 ALA A N 1
ATOM 1336 C CA . ALA A 1 185 ? 2.821 56.713 64.840 1.00 27.00 317 ALA A CA 1
ATOM 1337 C C . ALA A 1 185 ? 1.329 56.862 65.128 1.00 27.24 317 ALA A C 1
ATOM 1338 O O . ALA A 1 185 ? 0.522 56.084 64.623 1.00 28.22 317 ALA A O 1
ATOM 1340 N N . SER A 1 186 ? 0.969 57.845 65.950 1.00 27.63 318 SER A N 1
ATOM 1341 C CA . SER A 1 186 ? -0.435 58.085 66.284 1.00 27.40 318 SER A CA 1
ATOM 1342 C C . SER A 1 186 ? -1.119 59.053 65.318 1.00 27.45 318 SER A C 1
ATOM 1343 O O . SER A 1 186 ? -2.302 59.360 65.469 1.00 26.49 318 SER A O 1
ATOM 1346 N N . GLY A 1 187 ? -0.377 59.521 64.319 1.00 26.66 319 GLY A N 1
ATOM 1347 C CA . GLY A 1 187 ? -0.941 60.441 63.346 1.00 26.48 319 GLY A CA 1
ATOM 1348 C C . GLY A 1 187 ? -0.893 61.889 63.793 1.00 26.09 319 GLY A C 1
ATOM 1349 O O . GLY A 1 187 ? -1.662 62.714 63.308 1.00 26.45 319 GLY A O 1
ATOM 1350 N N . GLY A 1 188 ? 0.043 62.203 64.685 1.00 26.02 320 GLY A N 1
ATOM 1351 C CA . GLY A 1 188 ? 0.184 63.559 65.184 1.00 26.43 320 GLY A CA 1
ATOM 1352 C C . GLY A 1 188 ? 0.383 64.661 64.151 1.00 26.07 320 GLY A C 1
ATOM 1353 O O . GLY A 1 188 ? -0.289 65.688 64.237 1.00 26.88 320 GLY A O 1
ATOM 1354 N N . PRO A 1 189 ? 1.290 64.491 63.173 1.00 25.21 321 PRO A N 1
ATOM 1355 C CA . PRO A 1 189 ? 1.551 65.501 62.137 1.00 24.74 321 PRO A CA 1
ATOM 1356 C C . PRO A 1 189 ? 0.314 66.078 61.447 1.00 23.84 321 PRO A C 1
ATOM 1357 O O . PRO A 1 189 ? 0.110 67.289 61.454 1.00 22.45 321 PRO A O 1
ATOM 1361 N N . GLN A 1 190 ? -0.514 65.216 60.869 1.00 22.29 322 GLN A N 1
ATOM 1362 C CA . GLN A 1 190 ? -1.722 65.675 60.191 1.00 23.62 322 GLN A CA 1
ATOM 1363 C C . GLN A 1 190 ? -2.657 66.409 61.151 1.00 23.21 322 GLN A C 1
ATOM 1364 O O . GLN A 1 190 ? -3.149 67.497 60.838 1.00 23.32 322 GLN A O 1
ATOM 1370 N N . ALA A 1 191 ? -2.863 65.829 62.333 1.00 22.25 323 ALA A N 1
ATOM 1371 C CA . ALA A 1 191 ? -3.738 66.420 63.346 1.00 22.37 323 ALA A CA 1
ATOM 1372 C C . ALA A 1 191 ? -3.265 67.795 63.809 1.00 21.09 323 ALA A C 1
ATOM 1373 O O . ALA A 1 191 ? -4.078 68.671 64.094 1.00 21.16 323 ALA A O 1
ATOM 1375 N N . LEU A 1 192 ? -1.950 67.991 63.874 1.00 20.54 324 LEU A N 1
ATOM 1376 C CA . LEU A 1 192 ? -1.396 69.272 64.297 1.00 20.71 324 LEU A CA 1
ATOM 1377 C C . LEU A 1 192 ? -1.504 70.297 63.173 1.00 19.96 324 LEU A C 1
ATOM 1378 O O . LEU A 1 192 ? -1.809 71.470 63.403 1.00 20.88 324 LEU A O 1
ATOM 1383 N N . VAL A 1 193 ? -1.258 69.843 61.951 1.00 21.47 325 VAL A N 1
ATOM 1384 C CA . VAL A 1 193 ? -1.347 70.711 60.788 1.00 20.72 325 VAL A CA 1
ATOM 1385 C C . VAL A 1 193 ? -2.801 71.157 60.586 1.00 21.92 325 VAL A C 1
ATOM 1386 O O . VAL A 1 193 ? -3.057 72.320 60.264 1.00 21.61 325 VAL A O 1
ATOM 1390 N N . ASN A 1 194 ? -3.748 70.251 60.823 1.00 22.01 326 ASN A N 1
ATOM 1391 C CA . ASN A 1 194 ? -5.174 70.576 60.679 1.00 22.86 326 ASN A CA 1
ATOM 1392 C C . ASN A 1 194 ? -5.549 71.741 61.595 1.00 22.11 326 ASN A C 1
ATOM 1393 O O . ASN A 1 194 ? -6.184 72.695 61.162 1.00 22.88 326 ASN A O 1
ATOM 1398 N N . ILE A 1 195 ? -5.095 71.689 62.845 1.00 22.31 327 ILE A N 1
ATOM 1399 C CA . ILE A 1 195 ? -5.372 72.753 63.802 1.00 22.35 327 ILE A CA 1
ATOM 1400 C C . ILE A 1 195 ? -4.850 74.112 63.309 1.00 22.34 327 ILE A C 1
ATOM 1401 O O . ILE A 1 195 ? -5.566 75.118 63.379 1.00 20.53 327 ILE A O 1
ATOM 1406 N N . MET A 1 196 ? -3.634 74.120 62.754 1.00 22.35 328 MET A N 1
ATOM 1407 C CA . MET A 1 196 ? -3.001 75.346 62.258 1.00 21.83 328 MET A CA 1
ATOM 1408 C C . MET A 1 196 ? -3.758 76.022 61.126 1.00 23.39 328 MET A C 1
ATOM 1409 O O . MET A 1 196 ? -3.647 77.237 60.938 1.00 23.67 328 MET A O 1
ATOM 1414 N N . ARG A 1 197 ? -4.489 75.236 60.344 1.00 22.42 329 ARG A N 1
ATOM 1415 C CA . ARG A 1 197 ? -5.247 75.791 59.234 1.00 24.77 329 ARG A CA 1
ATOM 1416 C C . ARG A 1 197 ? -6.754 75.797 59.505 1.00 25.35 329 ARG A C 1
ATOM 1417 O O . ARG A 1 197 ? -7.550 76.094 58.616 1.00 24.90 329 ARG A O 1
ATOM 1425 N N . THR A 1 198 ? -7.129 75.528 60.754 1.00 26.54 330 THR A N 1
ATOM 1426 C CA . THR A 1 198 ? -8.532 75.493 61.154 1.00 27.91 330 THR A CA 1
ATOM 1427 C C . THR A 1 198 ? -8.910 76.558 62.192 1.00 27.82 330 THR A C 1
ATOM 1428 O O . THR A 1 198 ? -9.863 77.309 61.990 1.00 29.22 330 THR A O 1
ATOM 1432 N N . TYR A 1 199 ? -8.151 76.656 63.278 1.00 27.81 331 TYR A N 1
ATOM 1433 C CA . TYR A 1 199 ? -8.471 77.616 64.336 1.00 28.13 331 TYR A CA 1
ATOM 1434 C C . TYR A 1 199 ? -7.747 78.957 64.310 1.00 28.92 331 TYR A C 1
ATOM 1435 O O . TYR A 1 199 ? -6.643 79.077 63.775 1.00 27.50 331 TYR A O 1
ATOM 1444 N N . THR A 1 200 ? -8.387 79.963 64.903 1.00 28.82 332 THR A N 1
ATOM 1445 C CA . THR A 1 200 ? -7.838 81.315 64.975 1.00 29.80 332 THR A CA 1
ATOM 1446 C C . THR A 1 200 ? -7.417 81.698 66.398 1.00 30.02 332 THR A C 1
ATOM 1447 O O . THR A 1 200 ? -6.783 82.736 66.610 1.00 30.76 332 THR A O 1
ATOM 1451 N N . TYR A 1 201 ? -7.749 80.848 67.367 1.00 29.58 333 TYR A N 1
ATOM 1452 C CA . TYR A 1 201 ? -7.392 81.091 68.761 1.00 29.49 333 TYR A CA 1
ATOM 1453 C C . TYR A 1 201 ? -5.861 81.106 68.885 1.00 29.71 333 TYR A C 1
ATOM 1454 O O . TYR A 1 201 ? -5.214 80.065 68.813 1.00 30.35 333 TYR A O 1
ATOM 1463 N N . GLU A 1 202 ? -5.301 82.294 69.097 1.00 29.16 334 GLU A N 1
ATOM 1464 C CA . GLU A 1 202 ? -3.858 82.487 69.201 1.00 29.22 334 GLU A CA 1
ATOM 1465 C C . GLU A 1 202 ? -3.106 81.568 70.173 1.00 29.48 334 GLU A C 1
ATOM 1466 O O . GLU A 1 202 ? -2.016 81.085 69.847 1.00 26.19 334 GLU A O 1
ATOM 1472 N N . LYS A 1 203 ? -3.651 81.362 71.372 1.00 28.26 335 LYS A N 1
ATOM 1473 C CA . LYS A 1 203 ? -2.990 80.506 72.356 1.00 29.33 335 LYS A CA 1
ATOM 1474 C C . LYS A 1 203 ? -2.854 79.063 71.875 1.00 27.69 335 LYS A C 1
ATOM 1475 O O . LYS A 1 203 ? -1.887 78.385 72.203 1.00 28.61 335 LYS A O 1
ATOM 1481 N N . LEU A 1 204 ? -3.821 78.609 71.087 1.00 27.34 336 LEU A N 1
ATOM 1482 C CA . LEU A 1 204 ? -3.816 77.258 70.539 1.00 26.74 336 LEU A CA 1
ATOM 1483 C C . LEU A 1 204 ? -2.818 77.155 69.386 1.00 26.40 336 LEU A C 1
ATOM 1484 O O . LEU A 1 204 ? -2.079 76.174 69.281 1.00 24.87 336 LEU A O 1
ATOM 1489 N N . LEU A 1 205 ? -2.824 78.160 68.513 1.00 25.06 337 LEU A N 1
ATOM 1490 C CA . LEU A 1 205 ? -1.910 78.194 67.376 1.00 25.13 337 LEU A CA 1
ATOM 1491 C C . LEU A 1 205 ? -0.485 78.234 67.909 1.00 24.89 337 LEU A C 1
ATOM 1492 O O . LEU A 1 205 ? 0.404 77.575 67.381 1.00 24.18 337 LEU A O 1
ATOM 1497 N N . TRP A 1 206 ? -0.289 78.993 68.982 1.00 24.95 338 TRP A N 1
ATOM 1498 C CA . TRP A 1 206 ? 1.015 79.121 69.609 1.00 25.79 338 TRP A CA 1
ATOM 1499 C C . TRP A 1 206 ? 1.504 77.799 70.200 1.00 26.43 338 TRP A C 1
ATOM 1500 O O . TRP A 1 206 ? 2.627 77.378 69.921 1.00 26.95 338 TRP A O 1
ATOM 1511 N N . THR A 1 207 ? 0.672 77.161 71.026 1.00 24.38 339 THR A N 1
ATOM 1512 C CA . THR A 1 207 ? 1.046 75.888 71.645 1.00 24.50 339 THR A CA 1
ATOM 1513 C C . THR A 1 207 ? 1.235 74.809 70.591 1.00 24.29 339 THR A C 1
ATOM 1514 O O . THR A 1 207 ? 2.155 73.995 70.687 1.00 24.73 339 THR A O 1
ATOM 1518 N N . THR A 1 208 ? 0.372 74.816 69.576 1.00 22.46 340 THR A N 1
ATOM 1519 C CA . THR A 1 208 ? 0.457 73.849 68.494 1.00 22.07 340 THR A CA 1
ATOM 1520 C C . THR A 1 208 ? 1.733 74.072 67.663 1.00 24.00 340 THR A C 1
ATOM 1521 O O . THR A 1 208 ? 2.399 73.111 67.280 1.00 22.11 340 THR A O 1
ATOM 1525 N N . SER A 1 209 ? 2.097 75.333 67.429 1.00 22.19 341 SER A N 1
ATOM 1526 C CA . SER A 1 209 ? 3.295 75.627 66.644 1.00 23.61 341 SER A CA 1
ATOM 1527 C C . SER A 1 209 ? 4.544 75.174 67.395 1.00 22.52 341 SER A C 1
ATOM 1528 O O . SER A 1 209 ? 5.559 74.839 66.783 1.00 23.42 341 SER A O 1
ATOM 1531 N N . ARG A 1 210 ? 4.454 75.144 68.723 1.00 23.53 342 ARG A N 1
ATOM 1532 C CA . ARG A 1 210 ? 5.571 74.699 69.545 1.00 24.60 342 ARG A CA 1
ATOM 1533 C C . ARG A 1 210 ? 5.766 73.184 69.429 1.00 23.26 342 ARG A C 1
ATOM 1534 O O . ARG A 1 210 ? 6.903 72.711 69.397 1.00 22.18 342 ARG A O 1
ATOM 1542 N N . VAL A 1 211 ? 4.667 72.436 69.307 1.00 21.98 343 VAL A N 1
ATOM 1543 C CA . VAL A 1 211 ? 4.743 70.979 69.154 1.00 20.88 343 VAL A CA 1
ATOM 1544 C C . VAL A 1 211 ? 5.363 70.676 67.789 1.00 22.00 343 VAL A C 1
ATOM 1545 O O . VAL A 1 211 ? 6.214 69.785 67.668 1.00 19.79 343 VAL A O 1
ATOM 1549 N N . LEU A 1 212 ? 4.908 71.403 66.763 1.00 21.12 344 LEU A N 1
ATOM 1550 C CA . LEU A 1 212 ? 5.424 71.217 65.408 1.00 21.50 344 LEU A CA 1
ATOM 1551 C C . LEU A 1 212 ? 6.914 71.546 65.334 1.00 21.59 344 LEU A C 1
ATOM 1552 O O . LEU A 1 212 ? 7.660 70.859 64.644 1.00 22.82 344 LEU A O 1
ATOM 1557 N N . LYS A 1 213 ? 7.352 72.575 66.055 1.00 21.99 345 LYS A N 1
ATOM 1558 C CA . LYS A 1 213 ? 8.768 72.939 66.053 1.00 23.13 345 LYS A CA 1
ATOM 1559 C C . LYS A 1 213 ? 9.601 71.778 66.606 1.00 23.46 345 LYS A C 1
ATOM 1560 O O . LYS A 1 213 ? 10.599 71.378 66.005 1.00 24.45 345 LYS A O 1
ATOM 1566 N N . VAL A 1 214 ? 9.168 71.235 67.742 1.00 22.84 346 VAL A N 1
ATOM 1567 C CA . VAL A 1 214 ? 9.846 70.115 68.395 1.00 23.48 346 VAL A CA 1
ATOM 1568 C C . VAL A 1 214 ? 9.899 68.896 67.476 1.00 23.04 346 VAL A C 1
ATOM 1569 O O . VAL A 1 214 ? 10.921 68.213 67.399 1.00 22.61 346 VAL A O 1
ATOM 1573 N N . LEU A 1 215 ? 8.805 68.636 66.766 1.00 20.74 347 LEU A N 1
ATOM 1574 C CA . LEU A 1 215 ? 8.735 67.501 65.849 1.00 21.97 347 LEU A CA 1
ATOM 1575 C C . LEU A 1 215 ? 9.459 67.755 64.525 1.00 22.65 347 LEU A C 1
ATOM 1576 O O . LEU A 1 215 ? 9.824 66.807 63.824 1.00 22.63 347 LEU A O 1
ATOM 1581 N N . SER A 1 216 ? 9.668 69.025 64.187 1.00 23.43 348 SER A N 1
ATOM 1582 C CA . SER A 1 216 ? 10.316 69.374 62.921 1.00 23.87 348 SER A CA 1
ATOM 1583 C C . SER A 1 216 ? 11.798 69.006 62.812 1.00 24.09 348 SER A C 1
ATOM 1584 O O . SER A 1 216 ? 12.345 68.993 61.710 1.00 24.49 348 SER A O 1
ATOM 1587 N N . VAL A 1 217 ? 12.448 68.716 63.939 1.00 25.35 349 VAL A N 1
ATOM 1588 C CA . VAL A 1 217 ? 13.858 68.326 63.919 1.00 26.01 349 VAL A CA 1
ATOM 1589 C C . VAL A 1 217 ? 13.997 66.800 63.829 1.00 27.20 349 VAL A C 1
ATOM 1590 O O . VAL A 1 217 ? 15.104 66.275 63.713 1.00 27.63 349 VAL A O 1
ATOM 1594 N N . CYS A 1 218 ? 12.868 66.097 63.890 1.00 26.75 350 CYS A N 1
ATOM 1595 C CA . CYS A 1 218 ? 12.841 64.636 63.789 1.00 25.46 350 CYS A CA 1
ATOM 1596 C C . CYS A 1 218 ? 12.836 64.236 62.311 1.00 25.90 350 CYS A C 1
ATOM 1597 O O . CYS A 1 218 ? 11.977 64.686 61.550 1.00 24.25 350 CYS A O 1
ATOM 1600 N N . SER A 1 219 ? 13.769 63.371 61.912 1.00 26.04 351 SER A N 1
ATOM 1601 C CA . SER A 1 219 ? 13.870 62.945 60.512 1.00 26.83 351 SER A CA 1
ATOM 1602 C C . SER A 1 219 ? 12.671 62.143 60.011 1.00 26.41 351 SER A C 1
ATOM 1603 O O . SER A 1 219 ? 12.493 61.974 58.805 1.00 27.15 351 SER A O 1
ATOM 1606 N N . SER A 1 220 ? 11.854 61.638 60.929 1.00 26.20 352 SER A N 1
ATOM 1607 C CA . SER A 1 220 ? 10.668 60.880 60.536 1.00 25.86 352 SER A CA 1
ATOM 1608 C C . SER A 1 220 ? 9.449 61.797 60.486 1.00 25.57 352 SER A C 1
ATOM 1609 O O . SER A 1 220 ? 8.685 61.765 59.522 1.00 24.87 352 SER A O 1
ATOM 1612 N N . ASN A 1 221 ? 9.276 62.619 61.521 1.00 24.66 353 ASN A N 1
ATOM 1613 C CA . ASN A 1 221 ? 8.154 63.555 61.584 1.00 24.08 353 ASN A CA 1
ATOM 1614 C C . ASN A 1 221 ? 8.237 64.642 60.518 1.00 23.86 353 ASN A C 1
ATOM 1615 O O . ASN A 1 221 ? 7.215 65.034 59.951 1.00 23.49 353 ASN A O 1
ATOM 1620 N N . LYS A 1 222 ? 9.453 65.107 60.231 1.00 23.25 354 LYS A N 1
ATOM 1621 C CA . LYS A 1 222 ? 9.650 66.170 59.252 1.00 24.36 354 LYS A CA 1
ATOM 1622 C C . LYS A 1 222 ? 8.949 65.928 57.915 1.00 24.78 354 LYS A C 1
ATOM 1623 O O . LYS A 1 222 ? 8.154 66.758 57.482 1.00 25.35 354 LYS A O 1
ATOM 1629 N N . PRO A 1 223 ? 9.235 64.801 57.234 1.00 24.86 355 PRO A N 1
ATOM 1630 C CA . PRO A 1 223 ? 8.547 64.585 55.958 1.00 25.27 355 PRO A CA 1
ATOM 1631 C C . PRO A 1 223 ? 7.039 64.385 56.111 1.00 24.37 355 PRO A C 1
ATOM 1632 O O . PRO A 1 223 ? 6.279 64.686 55.193 1.00 23.83 355 PRO A O 1
ATOM 1636 N N . ALA A 1 224 ? 6.611 63.890 57.274 1.00 23.86 356 ALA A N 1
ATOM 1637 C CA . ALA A 1 224 ? 5.189 63.676 57.538 1.00 24.61 356 ALA A CA 1
ATOM 1638 C C . ALA A 1 224 ? 4.465 65.014 57.649 1.00 22.94 356 ALA A C 1
ATOM 1639 O O . ALA A 1 224 ? 3.363 65.172 57.131 1.00 23.00 356 ALA A O 1
ATOM 1641 N N . ILE A 1 225 ? 5.112 65.977 58.306 1.00 24.10 357 ILE A N 1
ATOM 1642 C CA . ILE A 1 225 ? 4.571 67.325 58.493 1.00 22.26 357 ILE A CA 1
ATOM 1643 C C . ILE A 1 225 ? 4.444 68.002 57.125 1.00 23.18 357 ILE A C 1
ATOM 1644 O O . ILE A 1 225 ? 3.435 68.654 56.830 1.00 22.40 357 ILE A O 1
ATOM 1649 N N . VAL A 1 226 ? 5.500 67.885 56.319 1.00 21.67 358 VAL A N 1
ATOM 1650 C CA . VAL A 1 226 ? 5.515 68.464 54.977 1.00 21.19 358 VAL A CA 1
ATOM 1651 C C . VAL A 1 226 ? 4.393 67.878 54.131 1.00 21.44 358 VAL A C 1
ATOM 1652 O O . VAL A 1 226 ? 3.582 68.612 53.582 1.00 20.81 358 VAL A O 1
ATOM 1656 N N . GLU A 1 227 ? 4.333 66.551 54.065 1.00 21.95 359 GLU A N 1
ATOM 1657 C CA . GLU A 1 227 ? 3.308 65.860 53.287 1.00 24.14 359 GLU A CA 1
ATOM 1658 C C . GLU A 1 227 ? 1.893 66.193 53.757 1.00 23.52 359 GLU A C 1
ATOM 1659 O O . GLU A 1 227 ? 0.947 66.122 52.975 1.00 25.18 359 GLU A O 1
ATOM 1661 N N . ALA A 1 228 ? 1.749 66.567 55.026 1.00 24.34 360 ALA A N 1
ATOM 1662 C CA . ALA A 1 228 ? 0.436 66.906 55.580 1.00 23.99 360 ALA A CA 1
ATOM 1663 C C . ALA A 1 228 ? 0.025 68.335 55.242 1.00 24.16 360 ALA A C 1
ATOM 1664 O O . ALA A 1 228 ? -1.095 68.754 55.545 1.00 23.43 360 ALA A O 1
ATOM 1666 N N . GLY A 1 229 ? 0.924 69.066 54.587 1.00 22.02 361 GLY A N 1
ATOM 1667 C CA . GLY A 1 229 ? 0.636 70.443 54.231 1.00 21.62 361 GLY A CA 1
ATOM 1668 C C . GLY A 1 229 ? 1.123 71.392 55.303 1.00 20.74 361 GLY A C 1
ATOM 1669 O O . GLY A 1 229 ? 0.633 72.513 55.420 1.00 19.47 361 GLY A O 1
ATOM 1670 N N . GLY A 1 230 ? 2.124 70.959 56.066 1.00 17.70 362 GLY A N 1
ATOM 1671 C CA . GLY A 1 230 ? 2.653 71.786 57.134 1.00 18.60 362 GLY A CA 1
ATOM 1672 C C . GLY A 1 230 ? 3.197 73.136 56.711 1.00 18.89 362 GLY A C 1
ATOM 1673 O O . GLY A 1 230 ? 2.950 74.136 57.379 1.00 19.03 362 GLY A O 1
ATOM 1674 N N . MET A 1 231 ? 3.933 73.168 55.602 1.00 19.22 363 MET A N 1
ATOM 1675 C CA . MET A 1 231 ? 4.535 74.406 55.109 1.00 19.96 363 MET A CA 1
ATOM 1676 C C . MET A 1 231 ? 3.491 75.472 54.807 1.00 19.47 363 MET A C 1
ATOM 1677 O O . MET A 1 231 ? 3.590 76.597 55.286 1.00 17.05 363 MET A O 1
ATOM 1682 N N . GLN A 1 232 ? 2.495 75.106 54.009 1.00 20.98 364 GLN A N 1
ATOM 1683 C CA . GLN A 1 232 ? 1.436 76.031 53.631 1.00 22.31 364 GLN A CA 1
ATOM 1684 C C . GLN A 1 232 ? 0.667 76.499 54.864 1.00 23.04 364 GLN A C 1
ATOM 1685 O O . GLN A 1 232 ? 0.387 77.688 55.017 1.00 24.04 364 GLN A O 1
ATOM 1691 N N . ALA A 1 233 ? 0.399 75.567 55.777 1.00 23.32 365 ALA A N 1
ATOM 1692 C CA . ALA A 1 233 ? -0.338 75.869 57.005 1.00 22.99 365 ALA A CA 1
ATOM 1693 C C . ALA A 1 233 ? 0.391 76.857 57.914 1.00 23.25 365 ALA A C 1
ATOM 1694 O O . ALA A 1 233 ? -0.213 77.805 58.427 1.00 21.44 365 ALA A O 1
ATOM 1696 N N . LEU A 1 234 ? 1.687 76.639 58.122 1.00 21.54 366 LEU A N 1
ATOM 1697 C CA . LEU A 1 234 ? 2.465 77.534 58.977 1.00 21.84 366 LEU A CA 1
ATOM 1698 C C . LEU A 1 234 ? 2.627 78.895 58.306 1.00 21.21 366 LEU A C 1
ATOM 1699 O O . LEU A 1 234 ? 2.743 79.919 58.979 1.00 21.69 366 LEU A O 1
ATOM 1704 N N . GLY A 1 235 ? 2.617 78.896 56.974 1.00 21.37 367 GLY A N 1
ATOM 1705 C CA . GLY A 1 235 ? 2.761 80.132 56.225 1.00 23.89 367 GLY A CA 1
ATOM 1706 C C . GLY A 1 235 ? 1.580 81.066 56.397 1.00 25.21 367 GLY A C 1
ATOM 1707 O O . GLY A 1 235 ? 1.714 82.282 56.241 1.00 23.74 367 GLY A O 1
ATOM 1708 N N . LEU A 1 236 ? 0.432 80.492 56.749 1.00 25.64 368 LEU A N 1
ATOM 1709 C CA . LEU A 1 236 ? -0.804 81.250 56.953 1.00 27.23 368 LEU A CA 1
ATOM 1710 C C . LEU A 1 236 ? -0.711 82.255 58.091 1.00 26.98 368 LEU A C 1
ATOM 1711 O O . LEU A 1 236 ? -1.455 83.232 58.124 1.00 28.00 368 LEU A O 1
ATOM 1716 N N . HIS A 1 237 ? 0.217 82.031 59.013 1.00 28.06 369 HIS A N 1
ATOM 1717 C CA . HIS A 1 237 ? 0.329 82.896 60.175 1.00 27.98 369 HIS A CA 1
ATOM 1718 C C . HIS A 1 237 ? 1.555 83.792 60.264 1.00 28.77 369 HIS A C 1
ATOM 1719 O O . HIS A 1 237 ? 1.776 84.442 61.287 1.00 28.79 369 HIS A O 1
ATOM 1726 N N . LEU A 1 238 ? 2.309 83.894 59.172 1.00 30.25 370 LEU A N 1
ATOM 1727 C CA . LEU A 1 238 ? 3.512 84.724 59.159 1.00 30.16 370 LEU A CA 1
ATOM 1728 C C . LEU A 1 238 ? 3.247 86.225 59.306 1.00 31.39 370 LEU A C 1
ATOM 1729 O O . LEU A 1 238 ? 4.166 86.995 59.592 1.00 31.29 370 LEU A O 1
ATOM 1734 N N . THR A 1 239 ? 2.002 86.643 59.100 1.00 32.92 371 THR A N 1
ATOM 1735 C CA . THR A 1 239 ? 1.647 88.049 59.246 1.00 34.93 371 THR A CA 1
ATOM 1736 C C . THR A 1 239 ? 0.669 88.281 60.403 1.00 35.86 371 THR A C 1
ATOM 1737 O O . THR A 1 239 ? 0.080 89.354 60.515 1.00 36.13 371 THR A O 1
ATOM 1741 N N . ASP A 1 240 ? 0.496 87.267 61.252 1.00 36.60 372 ASP A N 1
ATOM 1742 C CA . ASP A 1 240 ? -0.387 87.362 62.417 1.00 36.89 372 ASP A CA 1
ATOM 1743 C C . ASP A 1 240 ? 0.221 88.315 63.450 1.00 37.10 372 ASP A C 1
ATOM 1744 O O . ASP A 1 240 ? 1.430 88.299 63.685 1.00 36.69 372 ASP A O 1
ATOM 1749 N N . PRO A 1 241 ? -0.616 89.164 64.076 1.00 37.29 373 PRO A N 1
ATOM 1750 C CA . PRO A 1 241 ? -0.217 90.151 65.088 1.00 36.99 373 PRO A CA 1
ATOM 1751 C C . PRO A 1 241 ? 0.686 89.616 66.199 1.00 37.08 373 PRO A C 1
ATOM 1752 O O . PRO A 1 241 ? 1.474 90.365 66.781 1.00 38.62 373 PRO A O 1
ATOM 1756 N N . SER A 1 242 ? 0.574 88.325 66.486 1.00 35.96 374 SER A N 1
ATOM 1757 C CA . SER A 1 242 ? 1.384 87.700 67.521 1.00 34.67 374 SER A CA 1
ATOM 1758 C C . SER A 1 242 ? 2.799 87.395 67.045 1.00 35.01 374 SER A C 1
ATOM 1759 O O . SER A 1 242 ? 2.994 86.568 66.158 1.00 35.76 374 SER A O 1
ATOM 1762 N N . GLN A 1 243 ? 3.781 88.034 67.677 1.00 34.39 375 GLN A N 1
ATOM 1763 C CA . GLN A 1 243 ? 5.188 87.846 67.334 1.00 33.85 375 GLN A CA 1
ATOM 1764 C C . GLN A 1 243 ? 5.700 86.460 67.703 1.00 33.35 375 GLN A C 1
ATOM 1765 O O . GLN A 1 243 ? 6.446 85.849 66.940 1.00 33.99 375 GLN A O 1
ATOM 1767 N N . ARG A 1 244 ? 5.296 85.964 68.870 1.00 33.02 376 ARG A N 1
ATOM 1768 C CA . ARG A 1 244 ? 5.726 84.647 69.330 1.00 30.93 376 ARG A CA 1
ATOM 1769 C C . ARG A 1 244 ? 5.253 83.559 68.376 1.00 29.35 376 ARG A C 1
ATOM 1770 O O . ARG A 1 244 ? 5.938 82.553 68.176 1.00 30.01 376 ARG A O 1
ATOM 1778 N N . LEU A 1 245 ? 4.087 83.772 67.778 1.00 25.85 377 LEU A N 1
ATOM 1779 C CA . LEU A 1 245 ? 3.533 82.818 66.834 1.00 25.11 377 LEU A CA 1
ATOM 1780 C C . LEU A 1 245 ? 4.316 82.883 65.524 1.00 24.98 377 LEU A C 1
ATOM 1781 O O . LEU A 1 245 ? 4.717 81.853 64.991 1.00 24.28 377 LEU A O 1
ATOM 1786 N N . VAL A 1 246 ? 4.516 84.096 65.016 1.00 24.18 378 VAL A N 1
ATOM 1787 C CA . VAL A 1 246 ? 5.256 84.311 63.771 1.00 24.88 378 VAL A CA 1
ATOM 1788 C C . VAL A 1 246 ? 6.653 83.694 63.851 1.00 24.87 378 VAL A C 1
ATOM 1789 O O . VAL A 1 246 ? 7.056 82.955 62.952 1.00 25.45 378 VAL A O 1
ATOM 1793 N N . GLN A 1 247 ? 7.343 83.921 64.967 1.00 24.76 379 GLN A N 1
ATOM 1794 C CA . GLN A 1 247 ? 8.691 83.402 65.141 1.00 27.20 379 GLN A CA 1
ATOM 1795 C C . GLN A 1 247 ? 8.743 81.882 65.269 1.00 26.84 379 GLN A C 1
ATOM 1796 O O . GLN A 1 247 ? 9.684 81.255 64.776 1.00 26.23 379 GLN A O 1
ATOM 1802 N N . ASN A 1 248 ? 7.751 81.289 65.934 1.00 25.90 380 ASN A N 1
ATOM 1803 C CA . ASN A 1 248 ? 7.702 79.836 66.067 1.00 24.81 380 ASN A CA 1
ATOM 1804 C C . ASN A 1 248 ? 7.373 79.212 64.709 1.00 24.10 380 ASN A C 1
ATOM 1805 O O . ASN A 1 248 ? 7.890 78.150 64.364 1.00 23.68 380 ASN A O 1
ATOM 1810 N N . CYS A 1 249 ? 6.509 79.871 63.942 1.00 22.57 381 CYS A N 1
ATOM 1811 C CA . CYS A 1 249 ? 6.151 79.364 62.622 1.00 21.94 381 CYS A CA 1
ATOM 1812 C C . CYS A 1 249 ? 7.387 79.403 61.724 1.00 20.86 381 CYS A C 1
ATOM 1813 O O . CYS A 1 249 ? 7.659 78.447 61.017 1.00 19.20 381 CYS A O 1
ATOM 1816 N N . LEU A 1 250 ? 8.149 80.492 61.803 1.00 20.22 382 LEU A N 1
ATOM 1817 C CA . LEU A 1 250 ? 9.377 80.652 61.018 1.00 21.30 382 LEU A CA 1
ATOM 1818 C C . LEU A 1 250 ? 10.435 79.600 61.374 1.00 21.47 382 LEU A C 1
ATOM 1819 O O . LEU A 1 250 ? 10.996 78.970 60.480 1.00 21.78 382 LEU A O 1
ATOM 1824 N N . TRP A 1 251 ? 10.696 79.397 62.670 1.00 22.84 383 TRP A N 1
ATOM 1825 C CA . TRP A 1 251 ? 11.696 78.405 63.101 1.00 23.57 383 TRP A CA 1
ATOM 1826 C C . TRP A 1 251 ? 11.330 77.012 62.612 1.00 21.55 383 TRP A C 1
ATOM 1827 O O . TRP A 1 251 ? 12.196 76.236 62.193 1.00 19.41 383 TRP A O 1
ATOM 1838 N N . THR A 1 252 ? 10.040 76.694 62.702 1.00 19.01 384 THR A N 1
ATOM 1839 C CA . THR A 1 252 ? 9.533 75.400 62.267 1.00 19.29 384 THR A CA 1
ATOM 1840 C C . THR A 1 252 ? 9.688 75.265 60.752 1.00 19.88 384 THR A C 1
ATOM 1841 O O . THR A 1 252 ? 10.203 74.260 60.256 1.00 18.93 384 THR A O 1
ATOM 1845 N N . LEU A 1 253 ? 9.245 76.287 60.026 1.00 18.60 385 LEU A N 1
ATOM 1846 C CA . LEU A 1 253 ? 9.346 76.302 58.569 1.00 19.15 385 LEU A CA 1
ATOM 1847 C C . LEU A 1 253 ? 10.802 76.069 58.128 1.00 19.84 385 LEU A C 1
ATOM 1848 O O . LEU A 1 253 ? 11.057 75.273 57.230 1.00 18.79 385 LEU A O 1
ATOM 1853 N N . ARG A 1 254 ? 11.742 76.732 58.799 1.00 19.86 386 ARG A N 1
ATOM 1854 C CA . ARG A 1 254 ? 13.163 76.600 58.478 1.00 21.08 386 ARG A CA 1
ATOM 1855 C C . ARG A 1 254 ? 13.669 75.172 58.683 1.00 20.77 386 ARG A C 1
ATOM 1856 O O . ARG A 1 254 ? 14.352 74.628 57.822 1.00 20.33 386 ARG A O 1
ATOM 1864 N N . ASN A 1 255 ? 13.319 74.567 59.817 1.00 21.43 387 ASN A N 1
ATOM 1865 C CA . ASN A 1 255 ? 13.711 73.192 60.112 1.00 21.61 387 ASN A CA 1
ATOM 1866 C C . ASN A 1 255 ? 13.173 72.225 59.056 1.00 20.84 387 ASN A C 1
ATOM 1867 O O . ASN A 1 255 ? 13.860 71.299 58.622 1.00 19.49 387 ASN A O 1
ATOM 1872 N N . LEU A 1 256 ? 11.934 72.459 58.645 1.00 20.54 388 LEU A N 1
ATOM 1873 C CA . LEU A 1 256 ? 11.278 71.624 57.656 1.00 20.19 388 LEU A CA 1
ATOM 1874 C C . LEU A 1 256 ? 11.718 71.913 56.217 1.00 20.94 388 LEU A C 1
ATOM 1875 O O . LEU A 1 256 ? 11.682 71.024 55.379 1.00 21.17 388 LEU A O 1
ATOM 1880 N N . SER A 1 257 ? 12.148 73.145 55.955 1.00 20.08 389 SER A N 1
ATOM 1881 C CA . SER A 1 257 ? 12.507 73.583 54.610 1.00 19.57 389 SER A CA 1
ATOM 1882 C C . SER A 1 257 ? 13.336 72.674 53.713 1.00 21.23 389 SER A C 1
ATOM 1883 O O . SER A 1 257 ? 13.043 72.590 52.521 1.00 20.06 389 SER A O 1
ATOM 1886 N N . ASP A 1 258 ? 14.322 71.959 54.261 1.00 21.83 390 ASP A N 1
ATOM 1887 C CA . ASP A 1 258 ? 15.149 71.095 53.417 1.00 24.41 390 ASP A CA 1
ATOM 1888 C C . ASP A 1 258 ? 14.467 69.836 52.898 1.00 25.09 390 ASP A C 1
ATOM 1889 O O . ASP A 1 258 ? 15.046 69.100 52.113 1.00 27.00 390 ASP A O 1
ATOM 1894 N N . ALA A 1 259 ? 13.226 69.604 53.322 1.00 24.78 391 ALA A N 1
ATOM 1895 C CA . ALA A 1 259 ? 12.467 68.440 52.879 1.00 24.29 391 ALA A CA 1
ATOM 1896 C C . ALA A 1 259 ? 11.184 68.873 52.173 1.00 25.27 391 ALA A C 1
ATOM 1897 O O . ALA A 1 259 ? 10.318 68.044 51.901 1.00 24.06 391 ALA A O 1
ATOM 1899 N N . ALA A 1 260 ? 11.084 70.163 51.850 1.00 25.78 392 ALA A N 1
ATOM 1900 C CA . ALA A 1 260 ? 9.891 70.705 51.198 1.00 26.98 392 ALA A CA 1
ATOM 1901 C C . ALA A 1 260 ? 10.125 71.284 49.802 1.00 28.26 392 ALA A C 1
ATOM 1902 O O . ALA A 1 260 ? 9.251 71.963 49.259 1.00 26.67 392 ALA A O 1
ATOM 1904 N N . THR A 1 261 ? 11.279 70.983 49.212 1.00 28.78 393 THR A N 1
ATOM 1905 C CA . THR A 1 261 ? 11.641 71.498 47.891 1.00 30.82 393 THR A CA 1
ATOM 1906 C C . THR A 1 261 ? 10.761 70.987 46.750 1.00 32.33 393 THR A C 1
ATOM 1907 O O . THR A 1 261 ? 10.825 71.513 45.642 1.00 34.42 393 THR A O 1
ATOM 1911 N N . LYS A 1 262 ? 9.953 69.966 47.026 1.00 33.02 394 LYS A N 1
ATOM 1912 C CA . LYS A 1 262 ? 9.057 69.377 46.035 1.00 31.95 394 LYS A CA 1
ATOM 1913 C C . LYS A 1 262 ? 7.579 69.725 46.256 1.00 32.12 394 LYS A C 1
ATOM 1914 O O . LYS A 1 262 ? 6.707 69.228 45.541 1.00 32.09 394 LYS A O 1
ATOM 1916 N N . GLN A 1 263 ? 7.295 70.576 47.239 1.00 30.56 395 GLN A N 1
ATOM 1917 C CA . GLN A 1 263 ? 5.914 70.966 47.529 1.00 29.20 395 GLN A CA 1
ATOM 1918 C C . GLN A 1 263 ? 5.322 71.955 46.526 1.00 29.41 395 GLN A C 1
ATOM 1919 O O . GLN A 1 263 ? 6.023 72.821 46.009 1.00 28.20 395 GLN A O 1
ATOM 1925 N N . GLU A 1 264 ? 4.026 71.811 46.260 1.00 29.26 396 GLU A N 1
ATOM 1926 C CA . GLU A 1 264 ? 3.303 72.712 45.363 1.00 30.54 396 GLU A CA 1
ATOM 1927 C C . GLU A 1 264 ? 2.505 73.674 46.242 1.00 29.38 396 GLU A C 1
ATOM 1928 O O . GLU A 1 264 ? 2.468 73.517 47.465 1.00 27.73 396 GLU A O 1
ATOM 1934 N N . GLY A 1 265 ? 1.839 74.645 45.616 1.00 27.99 397 GLY A N 1
ATOM 1935 C CA . GLY A 1 265 ? 1.050 75.610 46.370 1.00 26.81 397 GLY A CA 1
ATOM 1936 C C . GLY A 1 265 ? 1.877 76.427 47.343 1.00 26.59 397 GLY A C 1
ATOM 1937 O O . GLY A 1 265 ? 1.408 76.787 48.423 1.00 27.48 397 GLY A O 1
ATOM 1938 N N . MET A 1 266 ? 3.104 76.745 46.943 1.00 25.54 398 MET A N 1
ATOM 1939 C CA . MET A 1 266 ? 4.024 77.501 47.780 1.00 26.16 398 MET A CA 1
ATOM 1940 C C . MET A 1 266 ? 4.099 78.984 47.436 1.00 25.35 398 MET A C 1
ATOM 1941 O O . MET A 1 266 ? 4.870 79.717 48.051 1.00 25.97 398 MET A O 1
ATOM 1946 N N . GLU A 1 267 ? 3.294 79.427 46.471 1.00 26.56 399 GLU A N 1
ATOM 1947 C CA . GLU A 1 267 ? 3.287 80.828 46.047 1.00 26.71 399 GLU A CA 1
ATOM 1948 C C . GLU A 1 267 ? 3.139 81.834 47.183 1.00 25.22 399 GLU A C 1
ATOM 1949 O O . GLU A 1 267 ? 3.969 82.730 47.331 1.00 23.37 399 GLU A O 1
ATOM 1955 N N . GLY A 1 268 ? 2.060 81.711 47.955 1.00 24.04 400 GLY A N 1
ATOM 1956 C CA . GLY A 1 268 ? 1.831 82.628 49.056 1.00 22.02 400 GLY A CA 1
ATOM 1957 C C . GLY A 1 268 ? 2.986 82.656 50.046 1.00 20.78 400 GLY A C 1
ATOM 1958 O O . GLY A 1 268 ? 3.462 83.720 50.440 1.00 20.98 400 GLY A O 1
ATOM 1959 N N . LEU A 1 269 ? 3.441 81.477 50.440 1.00 19.93 401 LEU A N 1
ATOM 1960 C CA . LEU A 1 269 ? 4.546 81.365 51.378 1.00 20.05 401 LEU A CA 1
ATOM 1961 C C . LEU A 1 269 ? 5.783 82.107 50.868 1.00 19.42 401 LEU A C 1
ATOM 1962 O O . LEU A 1 269 ? 6.306 82.983 51.558 1.00 20.45 401 LEU A O 1
ATOM 1967 N N . LEU A 1 270 ? 6.205 81.801 49.639 1.00 21.29 402 LEU A N 1
ATOM 1968 C CA . LEU A 1 270 ? 7.386 82.435 49.048 1.00 22.70 402 LEU A CA 1
ATOM 1969 C C . LEU A 1 270 ? 7.268 83.951 49.012 1.00 23.37 402 LEU A C 1
ATOM 1970 O O . LEU A 1 270 ? 8.204 84.660 49.387 1.00 22.98 402 LEU A O 1
ATOM 1975 N N . GLY A 1 271 ? 6.090 84.442 48.627 1.00 24.56 403 GLY A N 1
ATOM 1976 C CA . GLY A 1 271 ? 5.867 85.878 48.562 1.00 23.88 403 GLY A CA 1
ATOM 1977 C C . GLY A 1 271 ? 6.011 86.545 49.917 1.00 23.36 403 GLY A C 1
ATOM 1978 O O . GLY A 1 271 ? 6.599 87.617 50.033 1.00 22.91 403 GLY A O 1
ATOM 1979 N N . THR A 1 272 ? 5.479 85.905 50.954 1.00 22.86 404 THR A N 1
ATOM 1980 C CA . THR A 1 272 ? 5.564 86.448 52.308 1.00 21.89 404 THR A CA 1
ATOM 1981 C C . THR A 1 272 ? 7.008 86.448 52.826 1.00 20.79 404 THR A C 1
ATOM 1982 O O . THR A 1 272 ? 7.451 87.415 53.445 1.00 19.53 404 THR A O 1
ATOM 1986 N N . LEU A 1 273 ? 7.746 85.378 52.553 1.00 20.75 405 LEU A N 1
ATOM 1987 C CA . LEU A 1 273 ? 9.142 85.293 52.986 1.00 21.40 405 LEU A CA 1
ATOM 1988 C C . LEU A 1 273 ? 9.987 86.422 52.379 1.00 20.10 405 LEU A C 1
ATOM 1989 O O . LEU A 1 273 ? 10.810 87.017 53.070 1.00 21.69 405 LEU A O 1
ATOM 1994 N N . VAL A 1 274 ? 9.754 86.747 51.106 1.00 22.11 406 VAL A N 1
ATOM 1995 C CA . VAL A 1 274 ? 10.497 87.825 50.438 1.00 22.93 406 VAL A CA 1
ATOM 1996 C C . VAL A 1 274 ? 10.225 89.149 51.144 1.00 24.70 406 VAL A C 1
ATOM 1997 O O . VAL A 1 274 ? 11.135 89.953 51.349 1.00 23.49 406 VAL A O 1
ATOM 2001 N N . GLN A 1 275 ? 8.972 89.355 51.548 1.00 24.96 407 GLN A N 1
ATOM 2002 C CA . GLN A 1 275 ? 8.596 90.565 52.268 1.00 26.21 407 GLN A CA 1
ATOM 2003 C C . GLN A 1 275 ? 9.300 90.635 53.627 1.00 24.86 407 GLN A C 1
ATOM 2004 O O . GLN A 1 275 ? 9.856 91.677 53.994 1.00 23.77 407 GLN A O 1
ATOM 2010 N N . LEU A 1 276 ? 9.307 89.514 54.348 1.00 23.80 408 LEU A N 1
ATOM 2011 C CA . LEU A 1 276 ? 9.929 89.441 55.672 1.00 24.16 408 LEU A CA 1
ATOM 2012 C C . LEU A 1 276 ? 11.432 89.699 55.663 1.00 25.06 408 LEU A C 1
ATOM 2013 O O . LEU A 1 276 ? 12.021 89.975 56.711 1.00 24.89 408 LEU A O 1
ATOM 2018 N N . LEU A 1 277 ? 12.051 89.600 54.486 1.00 24.45 409 LEU A N 1
ATOM 2019 C CA . LEU A 1 277 ? 13.485 89.846 54.358 1.00 25.57 409 LEU A CA 1
ATOM 2020 C C . LEU A 1 277 ? 13.795 91.277 54.777 1.00 26.76 409 LEU A C 1
ATOM 2021 O O . LEU A 1 277 ? 14.901 91.572 55.225 1.00 27.57 409 LEU A O 1
ATOM 2026 N N . GLY A 1 278 ? 12.803 92.154 54.634 1.00 27.11 410 GLY A N 1
ATOM 2027 C CA . GLY A 1 278 ? 12.970 93.549 55.005 1.00 28.06 410 GLY A CA 1
ATOM 2028 C C . GLY A 1 278 ? 12.570 93.906 56.434 1.00 28.69 410 GLY A C 1
ATOM 2029 O O . GLY A 1 278 ? 12.585 95.077 56.803 1.00 29.14 410 GLY A O 1
ATOM 2030 N N . SER A 1 279 ? 12.211 92.912 57.243 1.00 29.10 411 SER A N 1
ATOM 2031 C CA . SER A 1 279 ? 11.822 93.163 58.632 1.00 29.68 411 SER A CA 1
ATOM 2032 C C . SER A 1 279 ? 12.966 93.733 59.471 1.00 30.76 411 SER A C 1
ATOM 2033 O O . SER A 1 279 ? 14.134 93.466 59.197 1.00 29.62 411 SER A O 1
ATOM 2036 N N . ASP A 1 280 ? 12.621 94.501 60.504 1.00 31.71 412 ASP A N 1
ATOM 2037 C CA . ASP A 1 280 ? 13.622 95.083 61.401 1.00 33.77 412 ASP A CA 1
ATOM 2038 C C . ASP A 1 280 ? 14.091 94.018 62.392 1.00 33.22 412 ASP A C 1
ATOM 2039 O O . ASP A 1 280 ? 15.139 94.155 63.029 1.00 32.20 412 ASP A O 1
ATOM 2044 N N . ASP A 1 281 ? 13.301 92.955 62.508 1.00 32.63 413 ASP A N 1
ATOM 2045 C CA . ASP A 1 281 ? 13.588 91.846 63.414 1.00 31.56 413 ASP A CA 1
ATOM 2046 C C . ASP A 1 281 ? 14.621 90.895 62.804 1.00 30.23 413 ASP A C 1
ATOM 2047 O O . ASP A 1 281 ? 14.329 90.170 61.853 1.00 29.60 413 ASP A O 1
ATOM 2052 N N . ILE A 1 282 ? 15.804 90.864 63.412 1.00 30.31 414 ILE A N 1
ATOM 2053 C CA . ILE A 1 282 ? 16.924 90.031 62.968 1.00 30.85 414 ILE A CA 1
ATOM 2054 C C . ILE A 1 282 ? 16.625 88.533 62.919 1.00 29.35 414 ILE A C 1
ATOM 2055 O O . ILE A 1 282 ? 17.127 87.830 62.043 1.00 28.47 414 ILE A O 1
ATOM 2060 N N . ASN A 1 283 ? 15.821 88.044 63.858 1.00 29.75 415 ASN A N 1
ATOM 2061 C CA . ASN A 1 283 ? 15.462 86.630 63.882 1.00 29.99 415 ASN A CA 1
ATOM 2062 C C . ASN A 1 283 ? 14.516 86.287 62.731 1.00 28.54 415 ASN A C 1
ATOM 2063 O O . ASN A 1 283 ? 14.553 85.176 62.203 1.00 30.46 415 ASN A O 1
ATOM 2068 N N . VAL A 1 284 ? 13.670 87.241 62.348 1.00 27.25 416 VAL A N 1
ATOM 2069 C CA . VAL A 1 284 ? 12.732 87.045 61.245 1.00 25.50 416 VAL A CA 1
ATOM 2070 C C . VAL A 1 284 ? 13.486 87.032 59.905 1.00 25.79 416 VAL A C 1
ATOM 2071 O O . VAL A 1 284 ? 13.290 86.130 59.088 1.00 25.77 416 VAL A O 1
ATOM 2075 N N . VAL A 1 285 ? 14.373 88.008 59.706 1.00 24.97 417 VAL A N 1
ATOM 2076 C CA . VAL A 1 285 ? 15.175 88.097 58.481 1.00 23.70 417 VAL A CA 1
ATOM 2077 C C . VAL A 1 285 ? 16.044 86.840 58.332 1.00 23.07 417 VAL A C 1
ATOM 2078 O O . VAL A 1 285 ? 16.131 86.261 57.243 1.00 22.61 417 VAL A O 1
ATOM 2082 N N . THR A 1 286 ? 16.621 86.384 59.445 1.00 22.23 418 THR A N 1
ATOM 2083 C CA . THR A 1 286 ? 17.471 85.197 59.450 1.00 24.13 418 THR A CA 1
ATOM 2084 C C . THR A 1 286 ? 16.698 83.947 59.021 1.00 24.11 418 THR A C 1
ATOM 2085 O O . THR A 1 286 ? 17.189 83.151 58.212 1.00 24.06 418 THR A O 1
ATOM 2089 N N . CYS A 1 287 ? 15.481 83.782 59.534 1.00 24.34 419 CYS A N 1
ATOM 2090 C CA . CYS A 1 287 ? 14.676 82.626 59.154 1.00 23.35 419 CYS A CA 1
ATOM 2091 C C . CYS A 1 287 ? 14.180 82.738 57.712 1.00 21.89 419 CYS A C 1
ATOM 2092 O O . CYS A 1 287 ? 14.214 81.763 56.971 1.00 23.22 419 CYS A O 1
ATOM 2095 N N . ALA A 1 288 ? 13.737 83.925 57.310 1.00 21.06 420 ALA A N 1
ATOM 2096 C CA . ALA A 1 288 ? 13.253 84.138 55.942 1.00 20.11 420 ALA A CA 1
ATOM 2097 C C . ALA A 1 288 ? 14.336 83.766 54.932 1.00 19.51 420 ALA A C 1
ATOM 2098 O O . ALA A 1 288 ? 14.083 83.026 53.979 1.00 18.83 420 ALA A O 1
ATOM 2100 N N . ALA A 1 289 ? 15.549 84.268 55.158 1.00 19.30 421 ALA A N 1
ATOM 2101 C CA . ALA A 1 289 ? 16.672 83.976 54.275 1.00 19.57 421 ALA A CA 1
ATOM 2102 C C . ALA A 1 289 ? 16.915 82.468 54.225 1.00 19.08 421 ALA A C 1
ATOM 2103 O O . ALA A 1 289 ? 16.976 81.885 53.145 1.00 18.21 421 ALA A O 1
ATOM 2105 N N . GLY A 1 290 ? 17.000 81.844 55.400 1.00 19.66 422 GLY A N 1
ATOM 2106 C CA . GLY A 1 290 ? 17.240 80.409 55.489 1.00 19.83 422 GLY A CA 1
ATOM 2107 C C . GLY A 1 290 ? 16.224 79.544 54.761 1.00 21.23 422 GLY A C 1
ATOM 2108 O O . GLY A 1 290 ? 16.599 78.617 54.030 1.00 19.15 422 GLY A O 1
ATOM 2109 N N . ILE A 1 291 ? 14.937 79.822 54.991 1.00 19.08 423 ILE A N 1
ATOM 2110 C CA . ILE A 1 291 ? 13.861 79.074 54.354 1.00 18.30 423 ILE A CA 1
ATOM 2111 C C . ILE A 1 291 ? 13.906 79.250 52.832 1.00 17.92 423 ILE A C 1
ATOM 2112 O O . ILE A 1 291 ? 13.769 78.286 52.081 1.00 19.62 423 ILE A O 1
ATOM 2117 N N . LEU A 1 292 ? 14.104 80.481 52.379 1.00 16.98 424 LEU A N 1
ATOM 2118 C CA . LEU A 1 292 ? 14.172 80.766 50.948 1.00 17.00 424 LEU A CA 1
ATOM 2119 C C . LEU A 1 292 ? 15.323 80.042 50.260 1.00 17.08 424 LEU A C 1
ATOM 2120 O O . LEU A 1 292 ? 15.177 79.560 49.134 1.00 17.77 424 LEU A O 1
ATOM 2125 N N . SER A 1 293 ? 16.463 79.964 50.940 1.00 18.18 425 SER A N 1
ATOM 2126 C CA . SER A 1 293 ? 17.636 79.289 50.387 1.00 19.11 425 SER A CA 1
ATOM 2127 C C . SER A 1 293 ? 17.293 77.830 50.095 1.00 19.32 425 SER A C 1
ATOM 2128 O O . SER A 1 293 ? 17.475 77.352 48.976 1.00 19.45 425 SER A O 1
ATOM 2131 N N . ASN A 1 294 ? 16.722 77.142 51.082 1.00 20.68 426 ASN A N 1
ATOM 2132 C CA . ASN A 1 294 ? 16.347 75.741 50.902 1.00 19.98 426 ASN A CA 1
ATOM 2133 C C . ASN A 1 294 ? 15.221 75.531 49.889 1.00 20.52 426 ASN A C 1
ATOM 2134 O O . ASN A 1 294 ? 15.244 74.554 49.136 1.00 20.82 426 ASN A O 1
ATOM 2139 N N . LEU A 1 295 ? 14.242 76.436 49.871 1.00 20.15 427 LEU A N 1
ATOM 2140 C CA . LEU A 1 295 ? 13.107 76.316 48.944 1.00 20.87 427 LEU A CA 1
ATOM 2141 C C . LEU A 1 295 ? 13.456 76.577 47.479 1.00 20.81 427 LEU A C 1
ATOM 2142 O O . LEU A 1 295 ? 12.785 76.068 46.573 1.00 18.75 427 LEU A O 1
ATOM 2147 N N . THR A 1 296 ? 14.474 77.401 47.252 1.00 20.39 428 THR A N 1
ATOM 2148 C CA . THR A 1 296 ? 14.918 77.708 45.897 1.00 20.62 428 THR A CA 1
ATOM 2149 C C . THR A 1 296 ? 15.902 76.651 45.400 1.00 22.13 428 THR A C 1
ATOM 2150 O O . THR A 1 296 ? 16.197 76.586 44.213 1.00 23.09 428 THR A O 1
ATOM 2154 N N . CYS A 1 297 ? 16.378 75.801 46.305 1.00 24.78 429 CYS A N 1
ATOM 2155 C CA . CYS A 1 297 ? 17.341 74.760 45.954 1.00 25.78 429 CYS A CA 1
ATOM 2156 C C . CYS A 1 297 ? 16.808 73.693 45.001 1.00 26.45 429 CYS A C 1
ATOM 2157 O O . CYS A 1 297 ? 15.972 72.869 45.375 1.00 25.55 429 CYS A O 1
ATOM 2160 N N . ASN A 1 298 ? 17.320 73.706 43.774 1.00 26.15 430 ASN A N 1
ATOM 2161 C CA . ASN A 1 298 ? 16.932 72.752 42.734 1.00 27.93 430 ASN A CA 1
ATOM 2162 C C . ASN A 1 298 ? 15.441 72.688 42.381 1.00 27.85 430 ASN A C 1
ATOM 2163 O O . ASN A 1 298 ? 14.922 71.637 42.001 1.00 27.86 430 ASN A O 1
ATOM 2168 N N . ASN A 1 299 ? 14.763 73.823 42.491 1.00 27.16 431 ASN A N 1
ATOM 2169 C CA . ASN A 1 299 ? 13.347 73.897 42.153 1.00 26.44 431 ASN A CA 1
ATOM 2170 C C . ASN A 1 299 ? 13.167 75.130 41.287 1.00 25.06 431 ASN A C 1
ATOM 2171 O O . ASN A 1 299 ? 13.026 76.240 41.805 1.00 24.20 431 ASN A O 1
ATOM 2176 N N . TYR A 1 300 ? 13.183 74.942 39.968 1.00 24.71 432 TYR A N 1
ATOM 2177 C CA . TYR A 1 300 ? 13.052 76.077 39.058 1.00 25.21 432 TYR A CA 1
ATOM 2178 C C . TYR A 1 300 ? 11.772 76.873 39.248 1.00 24.49 432 TYR A C 1
ATOM 2179 O O . TYR A 1 300 ? 11.786 78.103 39.159 1.00 24.50 432 TYR A O 1
ATOM 2188 N N . LYS A 1 301 ? 10.674 76.188 39.550 1.00 22.83 433 LYS A N 1
ATOM 2189 C CA . LYS A 1 301 ? 9.404 76.878 39.752 1.00 24.47 433 LYS A CA 1
ATOM 2190 C C . LYS A 1 301 ? 9.495 77.861 40.903 1.00 23.36 433 LYS A C 1
ATOM 2191 O O . LYS A 1 301 ? 9.074 79.005 40.771 1.00 24.65 433 LYS A O 1
ATOM 2197 N N . ASN A 1 302 ? 10.080 77.431 42.018 1.00 22.94 434 ASN A N 1
ATOM 2198 C CA . ASN A 1 302 ? 10.235 78.315 43.173 1.00 22.60 434 ASN A CA 1
ATOM 2199 C C . ASN A 1 302 ? 11.179 79.468 42.827 1.00 22.43 434 ASN A C 1
ATOM 2200 O O . ASN A 1 302 ? 10.944 80.609 43.220 1.00 22.36 434 ASN A O 1
ATOM 2205 N N . LYS A 1 303 ? 12.238 79.172 42.074 1.00 22.82 435 LYS A N 1
ATOM 2206 C CA . LYS A 1 303 ? 13.188 80.214 41.675 1.00 22.93 435 LYS A CA 1
ATOM 2207 C C . LYS A 1 303 ? 12.452 81.277 40.876 1.00 22.39 435 LYS A C 1
ATOM 2208 O O . LYS A 1 303 ? 12.595 82.477 41.131 1.00 22.64 435 LYS A O 1
ATOM 2214 N N . MET A 1 304 ? 11.638 80.822 39.926 1.00 23.42 436 MET A N 1
ATOM 2215 C CA . MET A 1 304 ? 10.860 81.721 39.080 1.00 24.52 436 MET A CA 1
ATOM 2216 C C . MET A 1 304 ? 9.917 82.604 39.885 1.00 24.42 436 MET A C 1
ATOM 2217 O O . MET A 1 304 ? 9.838 83.808 39.649 1.00 23.08 436 MET A O 1
ATOM 2222 N N . MET A 1 305 ? 9.206 82.012 40.841 1.00 25.52 437 MET A N 1
ATOM 2223 C CA . MET A 1 305 ? 8.271 82.787 41.655 1.00 25.97 437 MET A CA 1
ATOM 2224 C C . MET A 1 305 ? 8.965 83.830 42.528 1.00 25.46 437 MET A C 1
ATOM 2225 O O . MET A 1 305 ? 8.493 84.968 42.632 1.00 25.04 437 MET A O 1
ATOM 2230 N N . VAL A 1 306 ? 10.087 83.451 43.142 1.00 22.32 438 VAL A N 1
ATOM 2231 C CA . VAL A 1 306 ? 10.837 84.371 43.997 1.00 20.56 438 VAL A CA 1
ATOM 2232 C C . VAL A 1 306 ? 11.334 85.565 43.183 1.00 21.57 438 VAL A C 1
ATOM 2233 O O . VAL A 1 306 ? 11.213 86.707 43.622 1.00 22.60 438 VAL A O 1
ATOM 2237 N N . CYS A 1 307 ? 11.868 85.308 41.990 1.00 22.32 439 CYS A N 1
ATOM 2238 C CA . CYS A 1 307 ? 12.340 86.394 41.127 1.00 24.29 439 CYS A CA 1
ATOM 2239 C C . CYS A 1 307 ? 11.175 87.304 40.726 1.00 25.35 439 CYS A C 1
ATOM 2240 O O . CYS A 1 307 ? 11.281 88.525 40.786 1.00 24.91 439 CYS A O 1
ATOM 2243 N N . GLN A 1 308 ? 10.046 86.696 40.379 1.00 25.67 440 GLN A N 1
ATOM 2244 C CA . GLN A 1 308 ? 8.874 87.453 39.962 1.00 29.24 440 GLN A CA 1
ATOM 2245 C C . GLN A 1 308 ? 8.313 88.384 41.034 1.00 28.44 440 GLN A C 1
ATOM 2246 O O . GLN A 1 308 ? 7.707 89.405 40.709 1.00 29.41 440 GLN A O 1
ATOM 2252 N N . VAL A 1 309 ? 8.521 88.053 42.307 1.00 28.47 441 VAL A N 1
ATOM 2253 C CA . VAL A 1 309 ? 8.038 88.914 43.385 1.00 28.60 441 VAL A CA 1
ATOM 2254 C C . VAL A 1 309 ? 9.139 89.866 43.880 1.00 28.60 441 VAL A C 1
ATOM 2255 O O . VAL A 1 309 ? 9.038 90.441 44.965 1.00 30.21 441 VAL A O 1
ATOM 2259 N N . GLY A 1 310 ? 10.188 90.025 43.071 1.00 27.81 442 GLY A N 1
ATOM 2260 C CA . GLY A 1 310 ? 11.291 90.913 43.418 1.00 27.16 442 GLY A CA 1
ATOM 2261 C C . GLY A 1 310 ? 12.274 90.375 44.445 1.00 26.14 442 GLY A C 1
ATOM 2262 O O . GLY A 1 310 ? 12.862 91.144 45.198 1.00 25.47 442 GLY A O 1
ATOM 2263 N N . GLY A 1 311 ? 12.465 89.060 44.460 1.00 24.75 443 GLY A N 1
ATOM 2264 C CA . GLY A 1 311 ? 13.372 88.443 45.409 1.00 24.36 443 GLY A CA 1
ATOM 2265 C C . GLY A 1 311 ? 14.834 88.844 45.280 1.00 23.38 443 GLY A C 1
ATOM 2266 O O . GLY A 1 311 ? 15.546 88.881 46.283 1.00 22.10 443 GLY A O 1
ATOM 2267 N N . ILE A 1 312 ? 15.290 89.134 44.061 1.00 22.80 444 ILE A N 1
ATOM 2268 C CA . ILE A 1 312 ? 16.690 89.527 43.854 1.00 24.91 444 ILE A CA 1
ATOM 2269 C C . ILE A 1 312 ? 16.973 90.836 44.584 1.00 24.55 444 ILE A C 1
ATOM 2270 O O . ILE A 1 312 ? 17.897 90.920 45.398 1.00 24.26 444 ILE A O 1
ATOM 2275 N N . GLU A 1 313 ? 16.141 91.839 44.323 1.00 25.72 445 GLU A N 1
ATOM 2276 C CA . GLU A 1 313 ? 16.279 93.142 44.960 1.00 26.81 445 GLU A CA 1
ATOM 2277 C C . GLU A 1 313 ? 16.188 93.028 46.482 1.00 25.69 445 GLU A C 1
ATOM 2278 O O . GLU A 1 313 ? 16.957 93.670 47.205 1.00 24.15 445 GLU A O 1
ATOM 2284 N N . ALA A 1 314 ? 15.250 92.211 46.958 1.00 23.52 446 ALA A N 1
ATOM 2285 C CA . ALA A 1 314 ? 15.053 92.019 48.393 1.00 22.71 446 ALA A CA 1
ATOM 2286 C C . ALA A 1 314 ? 16.262 91.355 49.058 1.00 21.58 446 ALA A C 1
ATOM 2287 O O . ALA A 1 314 ? 16.680 91.769 50.134 1.00 23.08 446 ALA A O 1
ATOM 2289 N N . LEU A 1 315 ? 16.826 90.339 48.412 1.00 20.88 447 LEU A N 1
ATOM 2290 C CA . LEU A 1 315 ? 17.990 89.644 48.960 1.00 20.83 447 LEU A CA 1
ATOM 2291 C C . LEU A 1 315 ? 19.251 90.514 48.966 1.00 20.17 447 LEU A C 1
ATOM 2292 O O . LEU A 1 315 ? 20.018 90.475 49.920 1.00 22.70 447 LEU A O 1
ATOM 2297 N N . VAL A 1 316 ? 19.447 91.311 47.916 1.00 22.98 448 VAL A N 1
ATOM 2298 C CA . VAL A 1 316 ? 20.602 92.211 47.824 1.00 22.79 448 VAL A CA 1
ATOM 2299 C C . VAL A 1 316 ? 20.510 93.256 48.928 1.00 22.94 448 VAL A C 1
ATOM 2300 O O . VAL A 1 316 ? 21.515 93.617 49.539 1.00 22.27 448 VAL A O 1
ATOM 2304 N N . ARG A 1 317 ? 19.295 93.744 49.169 1.00 23.55 449 ARG A N 1
ATOM 2305 C CA . ARG A 1 317 ? 19.058 94.732 50.210 1.00 25.50 449 ARG A CA 1
ATOM 2306 C C . ARG A 1 317 ? 19.364 94.130 51.581 1.00 23.71 449 ARG A C 1
ATOM 2307 O O . ARG A 1 317 ? 19.946 94.792 52.435 1.00 22.53 449 ARG A O 1
ATOM 2315 N N . THR A 1 318 ? 18.975 92.869 51.768 1.00 22.21 450 THR A N 1
ATOM 2316 C CA . THR A 1 318 ? 19.206 92.137 53.018 1.00 21.86 450 THR A CA 1
ATOM 2317 C C . THR A 1 318 ? 20.712 92.025 53.261 1.00 22.15 450 THR A C 1
ATOM 2318 O O . THR A 1 318 ? 21.197 92.263 54.371 1.00 21.73 450 THR A O 1
ATOM 2322 N N . VAL A 1 319 ? 21.449 91.670 52.211 1.00 21.34 451 VAL A N 1
ATOM 2323 C CA . VAL A 1 319 ? 22.899 91.545 52.306 1.00 21.78 451 VAL A CA 1
ATOM 2324 C C . VAL A 1 319 ? 23.547 92.911 52.562 1.00 22.36 451 VAL A C 1
ATOM 2325 O O . VAL A 1 319 ? 24.439 93.026 53.405 1.00 23.13 451 VAL A O 1
ATOM 2329 N N . LEU A 1 320 ? 23.066 93.953 51.881 1.00 23.41 452 LEU A N 1
ATOM 2330 C CA . LEU A 1 320 ? 23.620 95.306 52.047 1.00 24.22 452 LEU A CA 1
ATOM 2331 C C . LEU A 1 320 ? 23.544 95.841 53.481 1.00 26.05 452 LEU A C 1
ATOM 2332 O O . LEU A 1 320 ? 24.511 96.419 53.981 1.00 26.21 452 LEU A O 1
ATOM 2337 N N . ARG A 1 321 ? 22.402 95.653 54.140 1.00 26.08 453 ARG A N 1
ATOM 2338 C CA . ARG A 1 321 ? 22.237 96.146 55.507 1.00 27.43 453 ARG A CA 1
ATOM 2339 C C . ARG A 1 321 ? 22.669 95.165 56.595 1.00 27.77 453 ARG A C 1
ATOM 2340 O O . ARG A 1 321 ? 22.706 95.527 57.769 1.00 26.72 453 ARG A O 1
ATOM 2348 N N . ALA A 1 322 ? 23.004 93.937 56.204 1.00 27.54 454 ALA A N 1
ATOM 2349 C CA . ALA A 1 322 ? 23.394 92.904 57.159 1.00 26.68 454 ALA A CA 1
ATOM 2350 C C . ALA A 1 322 ? 24.817 92.994 57.700 1.00 27.17 454 ALA A C 1
ATOM 2351 O O . ALA A 1 322 ? 25.103 92.450 58.764 1.00 25.51 454 ALA A O 1
ATOM 2353 N N . GLY A 1 323 ? 25.713 93.640 56.961 1.00 26.82 455 GLY A N 1
ATOM 2354 C CA . GLY A 1 323 ? 27.089 93.754 57.422 1.00 28.61 455 GLY A CA 1
ATOM 2355 C C . GLY A 1 323 ? 27.744 92.403 57.668 1.00 29.90 455 GLY A C 1
ATOM 2356 O O . GLY A 1 323 ? 27.574 91.474 56.874 1.00 29.24 455 GLY A O 1
ATOM 2357 N N . ASP A 1 324 ? 28.423 92.264 58.805 1.00 31.11 456 ASP A N 1
ATOM 2358 C CA . ASP A 1 324 ? 29.111 91.017 59.136 1.00 32.13 456 ASP A CA 1
ATOM 2359 C C . ASP A 1 324 ? 28.280 89.872 59.722 1.00 31.20 456 ASP A C 1
ATOM 2360 O O . ASP A 1 324 ? 28.839 88.837 60.083 1.00 29.35 456 ASP A O 1
ATOM 2365 N N . ARG A 1 325 ? 26.958 90.039 59.811 1.00 30.43 457 ARG A N 1
ATOM 2366 C CA . ARG A 1 325 ? 26.099 88.979 60.352 1.00 30.01 457 ARG A CA 1
ATOM 2367 C C . ARG A 1 325 ? 26.014 87.819 59.360 1.00 29.04 457 ARG A C 1
ATOM 2368 O O . ARG A 1 325 ? 25.231 87.858 58.409 1.00 28.46 457 ARG A O 1
ATOM 2376 N N . GLU A 1 326 ? 26.823 86.788 59.588 1.00 27.54 458 GLU A N 1
ATOM 2377 C CA . GLU A 1 326 ? 26.858 85.627 58.707 1.00 26.21 458 GLU A CA 1
ATOM 2378 C C . GLU A 1 326 ? 25.642 84.715 58.792 1.00 26.00 458 GLU A C 1
ATOM 2379 O O . GLU A 1 326 ? 25.401 83.920 57.882 1.00 26.19 458 GLU A O 1
ATOM 2385 N N . ASP A 1 327 ? 24.853 84.858 59.857 1.00 26.25 459 ASP A N 1
ATOM 2386 C CA . ASP A 1 327 ? 23.638 84.063 60.028 1.00 26.39 459 ASP A CA 1
ATOM 2387 C C . ASP A 1 327 ? 22.635 84.485 58.956 1.00 24.72 459 ASP A C 1
ATOM 2388 O O . ASP A 1 327 ? 21.748 83.716 58.589 1.00 24.37 459 ASP A O 1
ATOM 2393 N N . ILE A 1 328 ? 22.742 85.743 58.533 1.00 23.84 460 ILE A N 1
ATOM 2394 C CA . ILE A 1 328 ? 21.879 86.319 57.506 1.00 24.14 460 ILE A CA 1
ATOM 2395 C C . ILE A 1 328 ? 22.502 86.240 56.101 1.00 23.79 460 ILE A C 1
ATOM 2396 O O . ILE A 1 328 ? 21.836 85.838 55.143 1.00 24.63 460 ILE A O 1
ATOM 2401 N N . THR A 1 329 ? 23.775 86.613 55.986 1.00 22.28 461 THR A N 1
ATOM 2402 C CA . THR A 1 329 ? 24.457 86.620 54.693 1.00 22.47 461 THR A CA 1
ATOM 2403 C C . THR A 1 329 ? 24.658 85.267 54.043 1.00 22.32 461 THR A C 1
ATOM 2404 O O . THR A 1 329 ? 24.505 85.154 52.833 1.00 22.68 461 THR A O 1
ATOM 2408 N N . GLU A 1 330 ? 24.993 84.237 54.819 1.00 22.98 462 GLU A N 1
ATOM 2409 C CA . GLU A 1 330 ? 25.190 82.924 54.212 1.00 23.02 462 GLU A CA 1
ATOM 2410 C C . GLU A 1 330 ? 23.931 82.417 53.511 1.00 21.94 462 GLU A C 1
ATOM 2411 O O . GLU A 1 330 ? 23.984 82.041 52.339 1.00 23.56 462 GLU A O 1
ATOM 2417 N N . PRO A 1 331 ? 22.788 82.369 54.220 1.00 21.78 463 PRO A N 1
ATOM 2418 C CA . PRO A 1 331 ? 21.590 81.885 53.529 1.00 19.97 463 PRO A CA 1
ATOM 2419 C C . PRO A 1 331 ? 21.112 82.813 52.425 1.00 19.09 463 PRO A C 1
ATOM 2420 O O . PRO A 1 331 ? 20.643 82.348 51.386 1.00 19.98 463 PRO A O 1
ATOM 2424 N N . ALA A 1 332 ? 21.248 84.121 52.628 1.00 19.61 464 ALA A N 1
ATOM 2425 C CA . ALA A 1 332 ? 20.829 85.076 51.607 1.00 19.61 464 ALA A CA 1
ATOM 2426 C C . ALA A 1 332 ? 21.688 84.916 50.347 1.00 19.12 464 ALA A C 1
ATOM 2427 O O . ALA A 1 332 ? 21.175 84.993 49.226 1.00 18.92 464 ALA A O 1
ATOM 2429 N N . ILE A 1 333 ? 22.991 84.702 50.530 1.00 19.05 465 ILE A N 1
ATOM 2430 C CA . ILE A 1 333 ? 23.900 84.511 49.397 1.00 18.43 465 ILE A CA 1
ATOM 2431 C C . ILE A 1 333 ? 23.606 83.163 48.738 1.00 17.62 465 ILE A C 1
ATOM 2432 O O . ILE A 1 333 ? 23.628 83.048 47.512 1.00 19.32 465 ILE A O 1
ATOM 2437 N N . CYS A 1 334 ? 23.306 82.146 49.542 1.00 17.80 466 CYS A N 1
ATOM 2438 C CA . CYS A 1 334 ? 22.991 80.835 48.980 1.00 19.24 466 CYS A CA 1
ATOM 2439 C C . CYS A 1 334 ? 21.707 80.934 48.153 1.00 18.46 466 CYS A C 1
ATOM 2440 O O . CYS A 1 334 ? 21.575 80.275 47.120 1.00 17.86 466 CYS A O 1
ATOM 2443 N N . ALA A 1 335 ? 20.783 81.787 48.597 1.00 19.29 467 ALA A N 1
ATOM 2444 C CA . ALA A 1 335 ? 19.516 81.982 47.893 1.00 18.72 467 ALA A CA 1
ATOM 2445 C C . ALA A 1 335 ? 19.801 82.677 46.558 1.00 19.09 467 ALA A C 1
ATOM 2446 O O . ALA A 1 335 ? 19.287 82.270 45.519 1.00 18.99 467 ALA A O 1
ATOM 2448 N N . LEU A 1 336 ? 20.635 83.714 46.591 1.00 18.90 468 LEU A N 1
ATOM 2449 C CA . LEU A 1 336 ? 20.995 84.434 45.370 1.00 18.72 468 LEU A CA 1
ATOM 2450 C C . LEU A 1 336 ? 21.732 83.503 44.414 1.00 17.66 468 LEU A C 1
ATOM 2451 O O . LEU A 1 336 ? 21.563 83.589 43.196 1.00 18.77 468 LEU A O 1
ATOM 2456 N N . ARG A 1 337 ? 22.527 82.595 44.971 1.00 18.62 469 ARG A N 1
ATOM 2457 C CA . ARG A 1 337 ? 23.263 81.620 44.171 1.00 18.96 469 ARG A CA 1
ATOM 2458 C C . ARG A 1 337 ? 22.250 80.733 43.443 1.00 19.43 469 ARG A C 1
ATOM 2459 O O . ARG A 1 337 ? 22.347 80.521 42.233 1.00 19.70 469 ARG A O 1
ATOM 2467 N N . HIS A 1 338 ? 21.261 80.238 44.181 1.00 20.07 470 HIS A N 1
ATOM 2468 C CA . HIS A 1 338 ? 20.224 79.386 43.600 1.00 20.21 470 HIS A CA 1
ATOM 2469 C C . HIS A 1 338 ? 19.443 80.112 42.511 1.00 19.40 470 HIS A C 1
ATOM 2470 O O . HIS A 1 338 ? 19.169 79.547 41.460 1.00 20.82 470 HIS A O 1
ATOM 2477 N N . LEU A 1 339 ? 19.096 81.369 42.774 1.00 20.02 471 LEU A N 1
ATOM 2478 C CA . LEU A 1 339 ? 18.320 82.187 41.844 1.00 20.24 471 LEU A CA 1
ATOM 2479 C C . LEU A 1 339 ? 19.039 82.610 40.562 1.00 20.67 471 LEU A C 1
ATOM 2480 O O . LEU A 1 339 ? 18.387 83.000 39.588 1.00 21.14 471 LEU A O 1
ATOM 2485 N N . THR A 1 340 ? 20.371 82.549 40.564 1.00 19.39 472 THR A N 1
ATOM 2486 C CA . THR A 1 340 ? 21.156 82.944 39.397 1.00 18.97 472 THR A CA 1
ATOM 2487 C C . THR A 1 340 ? 21.600 81.792 38.496 1.00 19.28 472 THR A C 1
ATOM 2488 O O . THR A 1 340 ? 22.557 81.933 37.744 1.00 20.10 472 THR A O 1
ATOM 2492 N N . SER A 1 341 ? 20.899 80.663 38.553 1.00 19.86 473 SER A N 1
ATOM 2493 C CA . SER A 1 341 ? 21.261 79.527 37.719 1.00 20.46 473 SER A CA 1
ATOM 2494 C C . SER A 1 341 ? 20.137 78.533 37.458 1.00 21.17 473 SER A C 1
ATOM 2495 O O . SER A 1 341 ? 19.252 78.325 38.289 1.00 21.41 473 SER A O 1
ATOM 2498 N N . ARG A 1 342 ? 20.199 77.935 36.273 1.00 23.71 474 ARG A N 1
ATOM 2499 C CA . ARG A 1 342 ? 19.279 76.899 35.823 1.00 25.32 474 ARG A CA 1
ATOM 2500 C C . ARG A 1 342 ? 17.760 77.120 35.829 1.00 26.33 474 ARG A C 1
ATOM 2501 O O . ARG A 1 342 ? 17.002 76.252 36.251 1.00 27.73 474 ARG A O 1
ATOM 2509 N N . HIS A 1 343 ? 17.322 78.287 35.379 1.00 26.17 475 HIS A N 1
ATOM 2510 C CA . HIS A 1 343 ? 15.893 78.573 35.237 1.00 26.43 475 HIS A CA 1
ATOM 2511 C C . HIS A 1 343 ? 15.723 79.665 34.190 1.00 27.51 475 HIS A C 1
ATOM 2512 O O . HIS A 1 343 ? 16.695 80.330 33.821 1.00 27.99 475 HIS A O 1
ATOM 2519 N N . GLN A 1 344 ? 14.502 79.805 33.682 1.00 27.04 476 GLN A N 1
ATOM 2520 C CA . GLN A 1 344 ? 14.181 80.776 32.640 1.00 26.82 476 GLN A CA 1
ATOM 2521 C C . GLN A 1 344 ? 14.609 82.214 32.919 1.00 26.77 476 GLN A C 1
ATOM 2522 O O . GLN A 1 344 ? 14.969 82.943 31.994 1.00 27.08 476 GLN A O 1
ATOM 2524 N N . GLU A 1 345 ? 14.553 82.626 34.184 1.00 25.19 477 GLU A N 1
ATOM 2525 C CA . GLU A 1 345 ? 14.933 83.983 34.558 1.00 26.09 477 GLU A CA 1
ATOM 2526 C C . GLU A 1 345 ? 16.318 84.061 35.198 1.00 25.07 477 GLU A C 1
ATOM 2527 O O . GLU A 1 345 ? 16.652 85.070 35.809 1.00 25.03 477 GLU A O 1
ATOM 2533 N N . ALA A 1 346 ? 17.100 82.990 35.087 1.00 23.97 478 ALA A N 1
ATOM 2534 C CA . ALA A 1 346 ? 18.442 82.942 35.667 1.00 23.79 478 ALA A CA 1
ATOM 2535 C C . ALA A 1 346 ? 19.355 84.034 35.117 1.00 23.29 478 ALA A C 1
ATOM 2536 O O . ALA A 1 346 ? 20.073 84.696 35.874 1.00 22.67 478 ALA A O 1
ATOM 2538 N N . GLU A 1 347 ? 19.300 84.228 33.803 1.00 22.72 479 GLU A N 1
ATOM 2539 C CA . GLU A 1 347 ? 20.113 85.231 33.125 1.00 24.77 479 GLU A CA 1
ATOM 2540 C C . GLU A 1 347 ? 19.715 86.625 33.582 1.00 25.18 479 GLU A C 1
ATOM 2541 O O . GLU A 1 347 ? 20.568 87.481 33.824 1.00 24.74 479 GLU A O 1
ATOM 2543 N N . MET A 1 348 ? 18.408 86.830 33.726 1.00 25.48 480 MET A N 1
ATOM 2544 C CA . MET A 1 348 ? 17.855 88.096 34.176 1.00 26.29 480 MET A CA 1
ATOM 2545 C C . MET A 1 348 ? 18.273 88.354 35.627 1.00 24.98 480 MET A C 1
ATOM 2546 O O . MET A 1 348 ? 18.533 89.494 36.006 1.00 24.09 480 MET A O 1
ATOM 2551 N N . ALA A 1 349 ? 18.356 87.291 36.426 1.00 22.79 481 ALA A N 1
ATOM 2552 C CA . ALA A 1 349 ? 18.742 87.412 37.830 1.00 21.82 481 ALA A CA 1
ATOM 2553 C C . ALA A 1 349 ? 20.223 87.768 37.959 1.00 20.40 481 ALA A C 1
ATOM 2554 O O . ALA A 1 349 ? 20.615 88.511 38.862 1.00 18.91 481 ALA A O 1
ATOM 2556 N N . GLN A 1 350 ? 21.038 87.232 37.051 1.00 19.98 482 GLN A N 1
ATOM 2557 C CA . GLN A 1 350 ? 22.483 87.497 37.052 1.00 20.74 482 GLN A CA 1
ATOM 2558 C C . GLN A 1 350 ? 22.759 88.980 36.823 1.00 21.67 482 GLN A C 1
ATOM 2559 O O . GLN A 1 350 ? 23.663 89.548 37.432 1.00 21.59 482 GLN A O 1
ATOM 2565 N N . ASN A 1 351 ? 21.980 89.599 35.936 1.00 23.44 483 ASN A N 1
ATOM 2566 C CA . ASN A 1 351 ? 22.112 91.024 35.625 1.00 24.62 483 ASN A CA 1
ATOM 2567 C C . ASN A 1 351 ? 21.528 91.876 36.743 1.00 23.88 483 ASN A C 1
ATOM 2568 O O . ASN A 1 351 ? 22.061 92.936 37.074 1.00 24.70 483 ASN A O 1
ATOM 2573 N N . ALA A 1 352 ? 20.395 91.423 37.276 1.00 22.69 484 ALA A N 1
ATOM 2574 C CA . ALA A 1 352 ? 19.680 92.120 38.343 1.00 20.88 484 ALA A CA 1
ATOM 2575 C C . ALA A 1 352 ? 20.524 92.357 39.587 1.00 20.90 484 ALA A C 1
ATOM 2576 O O . ALA A 1 352 ? 20.395 93.393 40.234 1.00 22.72 484 ALA A O 1
ATOM 2578 N N . VAL A 1 353 ? 21.368 91.391 39.940 1.00 21.05 485 VAL A N 1
ATOM 2579 C CA . VAL A 1 353 ? 22.246 91.545 41.101 1.00 21.17 485 VAL A CA 1
ATOM 2580 C C . VAL A 1 353 ? 23.122 92.786 40.888 1.00 21.14 485 VAL A C 1
ATOM 2581 O O . VAL A 1 353 ? 23.261 93.615 41.784 1.00 23.37 485 VAL A O 1
ATOM 2585 N N . ARG A 1 354 ? 23.649 92.947 39.676 1.00 22.51 486 ARG A N 1
ATOM 2586 C CA . ARG A 1 354 ? 24.479 94.103 39.348 1.00 22.42 486 ARG A CA 1
ATOM 2587 C C . ARG A 1 354 ? 23.614 95.360 39.347 1.00 21.80 486 ARG A C 1
ATOM 2588 O O . ARG A 1 354 ? 23.960 96.361 39.972 1.00 21.83 486 ARG A O 1
ATOM 2596 N N . LEU A 1 355 ? 22.467 95.291 38.671 1.00 22.84 487 LEU A N 1
ATOM 2597 C CA . LEU A 1 355 ? 21.568 96.444 38.585 1.00 23.15 487 LEU A CA 1
ATOM 2598 C C . LEU A 1 355 ? 21.011 96.904 39.930 1.00 23.24 487 LEU A C 1
ATOM 2599 O O . LEU A 1 355 ? 20.498 98.017 40.046 1.00 22.29 487 LEU A O 1
ATOM 2604 N N . HIS A 1 356 ? 21.095 96.048 40.941 1.00 23.19 488 HIS A N 1
ATOM 2605 C CA . HIS A 1 356 ? 20.639 96.429 42.270 1.00 23.87 488 HIS A CA 1
ATOM 2606 C C . HIS A 1 356 ? 21.812 96.776 43.182 1.00 23.48 488 HIS A C 1
ATOM 2607 O O . HIS A 1 356 ? 21.687 96.799 44.407 1.00 24.05 488 HIS A O 1
ATOM 2614 N N . TYR A 1 357 ? 22.949 97.078 42.552 1.00 24.17 489 TYR A N 1
ATOM 2615 C CA . TYR A 1 357 ? 24.169 97.506 43.240 1.00 23.83 489 TYR A CA 1
ATOM 2616 C C . TYR A 1 357 ? 24.680 96.492 44.248 1.00 23.62 489 TYR A C 1
ATOM 2617 O O . TYR A 1 357 ? 25.125 96.854 45.333 1.00 24.07 489 TYR A O 1
ATOM 2626 N N . GLY A 1 358 ? 24.661 95.222 43.864 1.00 22.04 490 GLY A N 1
ATOM 2627 C CA . GLY A 1 358 ? 25.100 94.188 44.776 1.00 23.32 490 GLY A CA 1
ATOM 2628 C C . GLY A 1 358 ? 26.493 93.622 44.564 1.00 23.13 490 GLY A C 1
ATOM 2629 O O . GLY A 1 358 ? 27.017 92.965 45.459 1.00 24.00 490 GLY A O 1
ATOM 2630 N N . LEU A 1 359 ? 27.112 93.896 43.417 1.00 21.95 491 LEU A N 1
ATOM 2631 C CA . LEU A 1 359 ? 28.434 93.340 43.144 1.00 21.94 491 LEU A CA 1
ATOM 2632 C C . LEU A 1 359 ? 29.525 93.693 44.146 1.00 21.05 491 LEU A C 1
ATOM 2633 O O . LEU A 1 359 ? 30.228 92.810 44.593 1.00 21.26 491 LEU A O 1
ATOM 2638 N N . PRO A 1 360 ? 29.665 94.975 44.532 1.00 21.80 492 PRO A N 1
ATOM 2639 C CA . PRO A 1 360 ? 30.708 95.329 45.497 1.00 21.69 492 PRO A CA 1
ATOM 2640 C C . PRO A 1 360 ? 30.581 94.574 46.825 1.00 22.15 492 PRO A C 1
ATOM 2641 O O . PRO A 1 360 ? 31.534 93.942 47.275 1.00 21.38 492 PRO A O 1
ATOM 2645 N N . VAL A 1 361 ? 29.386 94.584 47.419 1.00 20.42 493 VAL A N 1
ATOM 2646 C CA . VAL A 1 361 ? 29.178 93.892 48.690 1.00 19.19 493 VAL A CA 1
ATOM 2647 C C . VAL A 1 361 ? 29.361 92.382 48.543 1.00 19.40 493 VAL A C 1
ATOM 2648 O O . VAL A 1 361 ? 29.889 91.718 49.444 1.00 19.37 493 VAL A O 1
ATOM 2652 N N . VAL A 1 362 ? 28.988 91.848 47.384 1.00 17.86 494 VAL A N 1
ATOM 2653 C CA . VAL A 1 362 ? 29.145 90.419 47.134 1.00 19.13 494 VAL A CA 1
ATOM 2654 C C . VAL A 1 362 ? 30.634 90.028 47.092 1.00 19.96 494 VAL A C 1
ATOM 2655 O O . VAL A 1 362 ? 31.044 89.074 47.755 1.00 20.89 494 VAL A O 1
ATOM 2659 N N . VAL A 1 363 ? 31.447 90.768 46.339 1.00 20.32 495 VAL A N 1
ATOM 2660 C CA . VAL A 1 363 ? 32.881 90.450 46.279 1.00 21.14 495 VAL A CA 1
ATOM 2661 C C . VAL A 1 363 ? 33.543 90.696 47.643 1.00 21.09 495 VAL A C 1
ATOM 2662 O O . VAL A 1 363 ? 34.430 89.951 48.049 1.00 21.44 495 VAL A O 1
ATOM 2666 N N . LYS A 1 364 ? 33.047 91.691 48.375 1.00 22.33 496 LYS A N 1
ATOM 2667 C CA . LYS A 1 364 ? 33.562 92.023 49.705 1.00 23.50 496 LYS A CA 1
ATOM 2668 C C . LYS A 1 364 ? 33.434 90.843 50.685 1.00 23.60 496 LYS A C 1
ATOM 2669 O O . LYS A 1 364 ? 34.339 90.595 51.490 1.00 23.65 496 LYS A O 1
ATOM 2675 N N . LEU A 1 365 ? 32.334 90.097 50.584 1.00 22.05 497 LEU A N 1
ATOM 2676 C CA . LEU A 1 365 ? 32.091 88.950 51.466 1.00 22.83 497 LEU A CA 1
ATOM 2677 C C . LEU A 1 365 ? 33.111 87.819 51.340 1.00 22.82 497 LEU A C 1
ATOM 2678 O O . LEU A 1 365 ? 33.095 86.873 52.132 1.00 23.58 497 LEU A O 1
ATOM 2683 N N . LEU A 1 366 ? 33.964 87.895 50.319 1.00 22.49 498 LEU A N 1
ATOM 2684 C CA . LEU A 1 366 ? 35.014 86.898 50.102 1.00 22.94 498 LEU A CA 1
ATOM 2685 C C . LEU A 1 366 ? 36.172 87.128 51.081 1.00 23.53 498 LEU A C 1
ATOM 2686 O O . LEU A 1 366 ? 36.940 86.213 51.364 1.00 21.62 498 LEU A O 1
ATOM 2691 N N . HIS A 1 367 ? 36.287 88.366 51.553 1.00 24.77 499 HIS A N 1
ATOM 2692 C CA . HIS A 1 367 ? 37.339 88.806 52.472 1.00 26.31 499 HIS A CA 1
ATOM 2693 C C . HIS A 1 367 ? 36.985 88.666 53.950 1.00 26.86 499 HIS A C 1
ATOM 2694 O O . HIS A 1 367 ? 35.819 88.508 54.308 1.00 24.79 499 HIS A O 1
ATOM 2701 N N . PRO A 1 368 ? 38.006 88.721 54.829 1.00 27.38 500 PRO A N 1
ATOM 2702 C CA . PRO A 1 368 ? 37.807 88.616 56.278 1.00 27.58 500 PRO A CA 1
ATOM 2703 C C . PRO A 1 368 ? 36.830 89.708 56.712 1.00 28.00 500 PRO A C 1
ATOM 2704 O O . PRO A 1 368 ? 36.773 90.771 56.091 1.00 27.37 500 PRO A O 1
ATOM 2708 N N . PRO A 1 369 ? 36.099 89.491 57.816 1.00 27.77 501 PRO A N 1
ATOM 2709 C CA . PRO A 1 369 ? 36.106 88.335 58.718 1.00 27.96 501 PRO A CA 1
ATOM 2710 C C . PRO A 1 369 ? 35.218 87.156 58.299 1.00 28.24 501 PRO A C 1
ATOM 2711 O O . PRO A 1 369 ? 34.958 86.269 59.118 1.00 27.76 501 PRO A O 1
ATOM 2715 N N . SER A 1 370 ? 34.755 87.140 57.047 1.00 27.55 502 SER A N 1
ATOM 2716 C CA . SER A 1 370 ? 33.893 86.057 56.566 1.00 25.69 502 SER A CA 1
ATOM 2717 C C . SER A 1 370 ? 34.477 84.677 56.837 1.00 25.35 502 SER A C 1
ATOM 2718 O O . SER A 1 370 ? 35.679 84.461 56.683 1.00 22.70 502 SER A O 1
ATOM 2721 N N . HIS A 1 371 ? 33.618 83.743 57.233 1.00 24.74 503 HIS A N 1
ATOM 2722 C CA . HIS A 1 371 ? 34.051 82.380 57.508 1.00 25.20 503 HIS A CA 1
ATOM 2723 C C . HIS A 1 371 ? 33.780 81.469 56.310 1.00 24.25 503 HIS A C 1
ATOM 2724 O O . HIS A 1 371 ? 32.985 81.810 55.431 1.00 24.06 503 HIS A O 1
ATOM 2731 N N . TRP A 1 372 ? 34.436 80.307 56.287 1.00 22.78 504 TRP A N 1
ATOM 2732 C CA . TRP A 1 372 ? 34.295 79.354 55.185 1.00 23.10 504 TRP A CA 1
ATOM 2733 C C . TRP A 1 372 ? 32.889 79.077 54.630 1.00 22.19 504 TRP A C 1
ATOM 2734 O O . TRP A 1 372 ? 32.721 78.957 53.416 1.00 21.94 504 TRP A O 1
ATOM 2745 N N . PRO A 1 373 ? 31.868 78.942 55.500 1.00 21.22 505 PRO A N 1
ATOM 2746 C CA . PRO A 1 373 ? 30.527 78.690 54.949 1.00 20.87 505 PRO A CA 1
ATOM 2747 C C . PRO A 1 373 ? 30.084 79.816 54.004 1.00 19.27 505 PRO A C 1
ATOM 2748 O O . PRO A 1 373 ? 29.657 79.561 52.880 1.00 20.04 505 PRO A O 1
ATOM 2752 N N . LEU A 1 374 ? 30.218 81.062 54.463 1.00 18.91 506 LEU A N 1
ATOM 2753 C CA . LEU A 1 374 ? 29.849 82.230 53.678 1.00 20.38 506 LEU A CA 1
ATOM 2754 C C . LEU A 1 374 ? 30.737 82.398 52.447 1.00 19.30 506 LEU A C 1
ATOM 2755 O O . LEU A 1 374 ? 30.250 82.761 51.375 1.00 20.43 506 LEU A O 1
ATOM 2760 N N . ILE A 1 375 ? 32.033 82.139 52.594 1.00 19.98 507 ILE A N 1
ATOM 2761 C CA . ILE A 1 375 ? 32.955 82.270 51.469 1.00 19.25 507 ILE A CA 1
ATOM 2762 C C . ILE A 1 375 ? 32.594 81.277 50.365 1.00 17.72 507 ILE A C 1
ATOM 2763 O O . ILE A 1 375 ? 32.501 81.649 49.199 1.00 20.03 507 ILE A O 1
ATOM 2768 N N . LYS A 1 376 ? 32.358 80.026 50.749 1.00 19.43 508 LYS A N 1
ATOM 2769 C CA . LYS A 1 376 ? 31.996 78.965 49.812 1.00 20.76 508 LYS A CA 1
ATOM 2770 C C . LYS A 1 376 ? 30.737 79.339 49.026 1.00 19.68 508 LYS A C 1
ATOM 2771 O O . LYS A 1 376 ? 30.661 79.129 47.811 1.00 18.26 508 LYS A O 1
ATOM 2777 N N . ALA A 1 377 ? 29.749 79.879 49.738 1.00 18.22 509 ALA A N 1
ATOM 2778 C CA . ALA A 1 377 ? 28.487 80.295 49.130 1.00 18.40 509 ALA A CA 1
ATOM 2779 C C . ALA A 1 377 ? 28.707 81.462 48.177 1.00 17.36 509 ALA A C 1
ATOM 2780 O O . ALA A 1 377 ? 28.189 81.463 47.059 1.00 16.05 509 ALA A O 1
ATOM 2782 N N . THR A 1 378 ? 29.500 82.433 48.627 1.00 17.51 510 THR A N 1
ATOM 2783 C CA . THR A 1 378 ? 29.801 83.632 47.852 1.00 17.22 510 THR A CA 1
ATOM 2784 C C . THR A 1 378 ? 30.577 83.316 46.573 1.00 17.31 510 THR A C 1
ATOM 2785 O O . THR A 1 378 ? 30.394 83.981 45.556 1.00 14.89 510 THR A O 1
ATOM 2789 N N . VAL A 1 379 ? 31.459 82.319 46.640 1.00 18.73 511 VAL A N 1
ATOM 2790 C CA . VAL A 1 379 ? 32.236 81.894 45.482 1.00 18.45 511 VAL A CA 1
ATOM 2791 C C . VAL A 1 379 ? 31.253 81.264 44.498 1.00 18.44 511 VAL A C 1
ATOM 2792 O O . VAL A 1 379 ? 31.357 81.461 43.285 1.00 19.04 511 VAL A O 1
ATOM 2796 N N . GLY A 1 380 ? 30.278 80.528 45.032 1.00 17.45 512 GLY A N 1
ATOM 2797 C CA . GLY A 1 380 ? 29.286 79.894 44.178 1.00 18.48 512 GLY A CA 1
ATOM 2798 C C . GLY A 1 380 ? 28.456 80.940 43.455 1.00 17.07 512 GLY A C 1
ATOM 2799 O O . GLY A 1 380 ? 28.174 80.803 42.258 1.00 17.42 512 GLY A O 1
ATOM 2800 N N . LEU A 1 381 ? 28.087 81.999 44.173 1.00 17.80 513 LEU A N 1
ATOM 2801 C CA . LEU A 1 381 ? 27.295 83.086 43.595 1.00 17.63 513 LEU A CA 1
ATOM 2802 C C . LEU A 1 381 ? 28.080 83.849 42.525 1.00 18.49 513 LEU A C 1
ATOM 2803 O O . LEU A 1 381 ? 27.537 84.183 41.468 1.00 19.51 513 LEU A O 1
ATOM 2808 N N . ILE A 1 382 ? 29.342 84.156 42.822 1.00 19.22 514 ILE A N 1
ATOM 2809 C CA . ILE A 1 382 ? 30.200 84.869 41.876 1.00 18.09 514 ILE A CA 1
ATOM 2810 C C . ILE A 1 382 ? 30.366 84.040 40.601 1.00 18.68 514 ILE A C 1
ATOM 2811 O O . ILE A 1 382 ? 30.367 84.577 39.497 1.00 19.54 514 ILE A O 1
ATOM 2816 N N . ARG A 1 383 ? 30.464 82.725 40.772 1.00 19.32 515 ARG A N 1
ATOM 2817 C CA . ARG A 1 383 ? 30.598 81.777 39.674 1.00 19.47 515 ARG A CA 1
ATOM 2818 C C . ARG A 1 383 ? 29.395 81.904 38.728 1.00 20.37 515 ARG A C 1
ATOM 2819 O O . ARG A 1 383 ? 29.558 81.907 37.502 1.00 21.36 515 ARG A O 1
ATOM 2827 N N . ASN A 1 384 ? 28.198 82.042 39.302 1.00 18.85 516 ASN A N 1
ATOM 2828 C CA . ASN A 1 384 ? 26.971 82.185 38.516 1.00 19.48 516 ASN A CA 1
ATOM 2829 C C . ASN A 1 384 ? 26.887 83.571 37.878 1.00 18.99 516 ASN A C 1
ATOM 2830 O O . ASN A 1 384 ? 26.455 83.708 36.735 1.00 19.28 516 ASN A O 1
ATOM 2835 N N . LEU A 1 385 ? 27.285 84.595 38.629 1.00 19.20 517 LEU A N 1
ATOM 2836 C CA . LEU A 1 385 ? 27.258 85.966 38.134 1.00 19.49 517 LEU A CA 1
ATOM 2837 C C . LEU A 1 385 ? 28.179 86.124 36.926 1.00 20.39 517 LEU A C 1
ATOM 2838 O O . LEU A 1 385 ? 27.888 86.896 36.010 1.00 21.68 517 LEU A O 1
ATOM 2843 N N . ALA A 1 386 ? 29.279 85.371 36.928 1.00 20.30 518 ALA A N 1
ATOM 2844 C CA . ALA A 1 386 ? 30.259 85.411 35.850 1.00 20.55 518 ALA A CA 1
ATOM 2845 C C . ALA A 1 386 ? 29.689 84.853 34.545 1.00 20.80 518 ALA A C 1
ATOM 2846 O O . ALA A 1 386 ? 30.264 85.058 33.479 1.00 20.18 518 ALA A O 1
ATOM 2848 N N . LEU A 1 387 ? 28.577 84.128 34.623 1.00 19.87 519 LEU A N 1
ATOM 2849 C CA . LEU A 1 387 ? 27.957 83.584 33.412 1.00 22.41 519 LEU A CA 1
ATOM 2850 C C . LEU A 1 387 ? 27.452 84.737 32.540 1.00 22.50 519 LEU A C 1
ATOM 2851 O O . LEU A 1 387 ? 27.327 84.603 31.325 1.00 22.06 519 LEU A O 1
ATOM 2856 N N . CYS A 1 388 ? 27.179 85.868 33.179 1.00 24.00 520 CYS A N 1
ATOM 2857 C CA . CYS A 1 388 ? 26.690 87.064 32.500 1.00 24.01 520 CYS A CA 1
ATOM 2858 C C . CYS A 1 388 ? 27.862 87.945 32.062 1.00 23.25 520 CYS A C 1
ATOM 2859 O O . CYS A 1 388 ? 28.595 88.473 32.898 1.00 21.98 520 CYS A O 1
ATOM 2862 N N . PRO A 1 389 ? 28.038 88.126 30.738 1.00 22.88 521 PRO A N 1
ATOM 2863 C CA . PRO A 1 389 ? 29.116 88.941 30.158 1.00 22.69 521 PRO A CA 1
ATOM 2864 C C . PRO A 1 389 ? 29.193 90.335 30.761 1.00 21.65 521 PRO A C 1
ATOM 2865 O O . PRO A 1 389 ? 30.284 90.873 30.967 1.00 20.69 521 PRO A O 1
ATOM 2869 N N . ALA A 1 390 ? 28.026 90.906 31.056 1.00 21.56 522 ALA A N 1
ATOM 2870 C CA . ALA A 1 390 ? 27.942 92.240 31.643 1.00 22.10 522 ALA A CA 1
ATOM 2871 C C . ALA A 1 390 ? 28.579 92.305 33.035 1.00 22.26 522 ALA A C 1
ATOM 2872 O O . ALA A 1 390 ? 28.904 93.388 33.528 1.00 22.67 522 ALA A O 1
ATOM 2874 N N . ASN A 1 391 ? 28.763 91.152 33.668 1.00 21.96 523 ASN A N 1
ATOM 2875 C CA . ASN A 1 391 ? 29.381 91.121 34.995 1.00 21.83 523 ASN A CA 1
ATOM 2876 C C . ASN A 1 391 ? 30.892 90.875 34.951 1.00 21.27 523 ASN A C 1
ATOM 2877 O O . ASN A 1 391 ? 31.565 90.990 35.973 1.00 20.73 523 ASN A O 1
ATOM 2882 N N . HIS A 1 392 ? 31.425 90.580 33.764 1.00 22.54 524 HIS A N 1
ATOM 2883 C CA . HIS A 1 392 ? 32.857 90.302 33.597 1.00 22.88 524 HIS A CA 1
ATOM 2884 C C . HIS A 1 392 ? 33.770 91.413 34.086 1.00 24.22 524 HIS A C 1
ATOM 2885 O O . HIS A 1 392 ? 34.654 91.172 34.915 1.00 24.18 524 HIS A O 1
ATOM 2892 N N . ALA A 1 393 ? 33.549 92.626 33.581 1.00 23.49 525 ALA A N 1
ATOM 2893 C CA . ALA A 1 393 ? 34.348 93.788 33.960 1.00 22.80 525 ALA A CA 1
ATOM 2894 C C . ALA A 1 393 ? 34.113 94.285 35.396 1.00 22.14 525 ALA A C 1
ATOM 2895 O O . ALA A 1 393 ? 35.068 94.508 36.139 1.00 21.44 525 ALA A O 1
ATOM 2897 N N . PRO A 1 394 ? 32.844 94.490 35.803 1.00 21.78 526 PRO A N 1
ATOM 2898 C CA . PRO A 1 394 ? 32.628 94.962 37.176 1.00 22.13 526 PRO A CA 1
ATOM 2899 C C . PRO A 1 394 ? 33.209 94.043 38.248 1.00 22.43 526 PRO A C 1
ATOM 2900 O O . PRO A 1 394 ? 33.747 94.519 39.248 1.00 21.34 526 PRO A O 1
ATOM 2904 N N . LEU A 1 395 ? 33.116 92.732 38.030 1.00 21.90 527 LEU A N 1
ATOM 2905 C CA . LEU A 1 395 ? 33.661 91.761 38.974 1.00 21.06 527 LEU A CA 1
ATOM 2906 C C . LEU A 1 395 ? 35.178 91.893 39.072 1.00 20.45 527 LEU A C 1
ATOM 2907 O O . LEU A 1 395 ? 35.745 91.814 40.167 1.00 20.47 527 LEU A O 1
ATOM 2912 N N . ARG A 1 396 ? 35.834 92.114 37.934 1.00 21.72 528 ARG A N 1
ATOM 2913 C CA . ARG A 1 396 ? 37.290 92.281 37.909 1.00 22.75 528 ARG A CA 1
ATOM 2914 C C . ARG A 1 396 ? 37.652 93.573 38.634 1.00 23.33 528 ARG A C 1
ATOM 2915 O O . ARG A 1 396 ? 38.590 93.606 39.431 1.00 25.07 528 ARG A O 1
ATOM 2923 N N . GLU A 1 397 ? 36.876 94.624 38.387 1.00 24.59 529 GLU A N 1
ATOM 2924 C CA . GLU A 1 397 ? 37.121 95.923 39.016 1.00 26.98 529 GLU A CA 1
ATOM 2925 C C . GLU A 1 397 ? 36.950 95.894 40.538 1.00 26.68 529 GLU A C 1
ATOM 2926 O O . GLU A 1 397 ? 37.494 96.754 41.240 1.00 25.39 529 GLU A O 1
ATOM 2932 N N . GLN A 1 398 ? 36.193 94.918 41.043 1.00 24.26 530 GLN A N 1
ATOM 2933 C CA . GLN A 1 398 ? 35.985 94.779 42.484 1.00 23.41 530 GLN A CA 1
ATOM 2934 C C . GLN A 1 398 ? 37.060 93.895 43.122 1.00 23.80 530 GLN A C 1
ATOM 2935 O O . GLN A 1 398 ? 36.984 93.571 44.312 1.00 24.44 530 GLN A O 1
ATOM 2941 N N . GLY A 1 399 ? 38.052 93.501 42.324 1.00 22.30 531 GLY A N 1
ATOM 2942 C CA . GLY A 1 399 ? 39.135 92.673 42.826 1.00 22.26 531 GLY A CA 1
ATOM 2943 C C . GLY A 1 399 ? 38.794 91.213 43.056 1.00 21.57 531 GLY A C 1
ATOM 2944 O O . GLY A 1 399 ? 39.499 90.535 43.795 1.00 20.94 531 GLY A O 1
ATOM 2945 N N . ALA A 1 400 ? 37.754 90.710 42.392 1.00 21.12 532 ALA A N 1
ATOM 2946 C CA . ALA A 1 400 ? 37.340 89.319 42.568 1.00 20.95 532 ALA A CA 1
ATOM 2947 C C . ALA A 1 400 ? 38.368 88.286 42.135 1.00 20.84 532 ALA A C 1
ATOM 2948 O O . ALA A 1 400 ? 38.498 87.245 42.774 1.00 18.78 532 ALA A O 1
ATOM 2950 N N . ILE A 1 401 ? 39.094 88.559 41.051 1.00 19.67 533 ILE A N 1
ATOM 2951 C CA . ILE A 1 401 ? 40.068 87.590 40.568 1.00 18.88 533 ILE A CA 1
ATOM 2952 C C . ILE A 1 401 ? 41.206 87.282 41.552 1.00 20.39 533 ILE A C 1
ATOM 2953 O O . ILE A 1 401 ? 41.449 86.119 41.861 1.00 20.18 533 ILE A O 1
ATOM 2958 N N . PRO A 1 402 ? 41.921 88.308 42.054 1.00 21.33 534 PRO A N 1
ATOM 2959 C CA . PRO A 1 402 ? 43.005 88.000 43.001 1.00 21.99 534 PRO A CA 1
ATOM 2960 C C . PRO A 1 402 ? 42.521 87.406 44.328 1.00 23.21 534 PRO A C 1
ATOM 2961 O O . PRO A 1 402 ? 43.245 86.645 44.972 1.00 23.64 534 PRO A O 1
ATOM 2965 N N . ARG A 1 403 ? 41.296 87.730 44.737 1.00 21.62 535 ARG A N 1
ATOM 2966 C CA . ARG A 1 403 ? 40.779 87.167 45.979 1.00 21.01 535 ARG A CA 1
ATOM 2967 C C . ARG A 1 403 ? 40.437 85.697 45.753 1.00 19.59 535 ARG A C 1
ATOM 2968 O O . ARG A 1 403 ? 40.735 84.858 46.595 1.00 20.47 535 ARG A O 1
ATOM 2976 N N . LEU A 1 404 ? 39.859 85.378 44.596 1.00 18.79 536 LEU A N 1
ATOM 2977 C CA . LEU A 1 404 ? 39.519 83.989 44.279 1.00 20.27 536 LEU A CA 1
ATOM 2978 C C . LEU A 1 404 ? 40.792 83.147 44.175 1.00 21.99 536 LEU A C 1
ATOM 2979 O O . LEU A 1 404 ? 40.819 81.989 44.603 1.00 21.83 536 LEU A O 1
ATOM 2984 N N . VAL A 1 405 ? 41.831 83.725 43.575 1.00 21.64 537 VAL A N 1
ATOM 2985 C CA . VAL A 1 405 ? 43.111 83.039 43.435 1.00 22.29 537 VAL A CA 1
ATOM 2986 C C . VAL A 1 405 ? 43.710 82.787 44.825 1.00 22.18 537 VAL A C 1
ATOM 2987 O O . VAL A 1 405 ? 44.172 81.683 45.098 1.00 23.22 537 VAL A O 1
ATOM 2991 N N . GLN A 1 406 ? 43.644 83.782 45.711 1.00 23.03 538 GLN A N 1
ATOM 2992 C CA . GLN A 1 406 ? 44.168 83.637 47.081 1.00 24.44 538 GLN A CA 1
ATOM 2993 C C . GLN A 1 406 ? 43.482 82.484 47.808 1.00 24.84 538 GLN A C 1
ATOM 2994 O O . GLN A 1 406 ? 44.145 81.647 48.423 1.00 24.20 538 GLN A O 1
ATOM 3000 N N . LEU A 1 407 ? 42.150 82.459 47.743 1.00 23.60 539 LEU A N 1
ATOM 3001 C CA . LEU A 1 407 ? 41.353 81.416 48.383 1.00 22.53 539 LEU A CA 1
ATOM 3002 C C . LEU A 1 407 ? 41.698 80.052 47.803 1.00 22.44 539 LEU A C 1
ATOM 3003 O O . LEU A 1 407 ? 41.790 79.066 48.534 1.00 24.08 539 LEU A O 1
ATOM 3008 N N . LEU A 1 408 ? 41.891 79.997 46.488 1.00 21.68 540 LEU A N 1
ATOM 3009 C CA . LEU A 1 408 ? 42.253 78.751 45.822 1.00 22.49 540 LEU A CA 1
ATOM 3010 C C . LEU A 1 408 ? 43.618 78.235 46.297 1.00 22.71 540 LEU A C 1
ATOM 3011 O O . LEU A 1 408 ? 43.760 77.057 46.619 1.00 23.31 540 LEU A O 1
ATOM 3016 N N . VAL A 1 409 ? 44.619 79.112 46.318 1.00 23.92 541 VAL A N 1
ATOM 3017 C CA . VAL A 1 409 ? 45.967 78.724 46.750 1.00 23.73 541 VAL A CA 1
ATOM 3018 C C . VAL A 1 409 ? 45.922 78.172 48.174 1.00 23.73 541 VAL A C 1
ATOM 3019 O O . VAL A 1 409 ? 46.326 77.037 48.425 1.00 24.38 541 VAL A O 1
ATOM 3023 N N . ARG A 1 410 ? 45.376 78.961 49.091 1.00 23.86 542 ARG A N 1
ATOM 3024 C CA . ARG A 1 410 ? 45.267 78.543 50.481 1.00 24.10 542 ARG A CA 1
ATOM 3025 C C . ARG A 1 410 ? 44.505 77.218 50.649 1.00 24.35 542 ARG A C 1
ATOM 3026 O O . ARG A 1 410 ? 44.980 76.313 51.340 1.00 23.66 542 ARG A O 1
ATOM 3034 N N . ALA A 1 411 ? 43.353 77.083 49.990 1.00 24.24 543 ALA A N 1
ATOM 3035 C CA . ALA A 1 411 ? 42.556 75.859 50.101 1.00 24.27 543 ALA A CA 1
ATOM 3036 C C . ALA A 1 411 ? 43.306 74.640 49.574 1.00 24.84 543 ALA A C 1
ATOM 3037 O O . ALA A 1 411 ? 43.254 73.562 50.165 1.00 24.15 543 ALA A O 1
ATOM 3039 N N . HIS A 1 412 ? 43.977 74.810 48.442 1.00 26.73 544 HIS A N 1
ATOM 3040 C CA . HIS A 1 412 ? 44.727 73.722 47.838 1.00 27.93 544 HIS A CA 1
ATOM 3041 C C . HIS A 1 412 ? 45.909 73.286 48.696 1.00 28.61 544 HIS A C 1
ATOM 3042 O O . HIS A 1 412 ? 46.144 72.091 48.856 1.00 29.14 544 HIS A O 1
ATOM 3049 N N . GLN A 1 413 ? 46.670 74.243 49.216 1.00 28.72 545 GLN A N 1
ATOM 3050 C CA . GLN A 1 413 ? 47.818 73.884 50.042 1.00 30.70 545 GLN A CA 1
ATOM 3051 C C . GLN A 1 413 ? 47.355 73.185 51.322 1.00 30.97 545 GLN A C 1
ATOM 3052 O O . GLN A 1 413 ? 48.003 72.254 51.792 1.00 30.47 545 GLN A O 1
ATOM 3058 N N . ASP A 1 414 ? 46.179 73.559 51.821 1.00 30.11 546 ASP A N 1
ATOM 3059 C CA . ASP A 1 414 ? 45.654 72.940 53.030 1.00 30.01 546 ASP A CA 1
ATOM 3060 C C . ASP A 1 414 ? 45.170 71.508 52.826 1.00 29.30 546 ASP A C 1
ATOM 3061 O O . ASP A 1 414 ? 44.885 70.817 53.798 1.00 29.46 546 ASP A O 1
ATOM 3066 N N . THR A 1 415 ? 45.116 71.056 51.572 1.00 28.87 547 THR A N 1
ATOM 3067 C CA . THR A 1 415 ? 44.697 69.688 51.266 1.00 28.55 547 THR A CA 1
ATOM 3068 C C . THR A 1 415 ? 45.909 68.752 51.242 1.00 29.70 547 THR A C 1
ATOM 3069 O O . THR A 1 415 ? 45.755 67.535 51.123 1.00 27.65 547 THR A O 1
ATOM 3073 N N . GLN A 1 416 ? 47.115 69.314 51.337 1.00 29.43 548 GLN A N 1
ATOM 3074 C CA . GLN A 1 416 ? 48.319 68.485 51.331 1.00 28.99 548 GLN A CA 1
ATOM 3075 C C . GLN A 1 416 ? 48.430 67.667 52.611 1.00 29.54 548 GLN A C 1
ATOM 3076 O O . GLN A 1 416 ? 48.342 68.200 53.718 1.00 29.78 548 GLN A O 1
ATOM 3082 N N . ARG A 1 417 ? 48.617 66.364 52.444 1.00 30.47 549 ARG A N 1
ATOM 3083 C CA . ARG A 1 417 ? 48.758 65.462 53.571 1.00 32.16 549 ARG A CA 1
ATOM 3084 C C . ARG A 1 417 ? 49.687 64.317 53.201 1.00 32.86 549 ARG A C 1
ATOM 3085 O O . ARG A 1 417 ? 49.937 64.068 52.022 1.00 33.03 549 ARG A O 1
ATOM 3087 N N . ARG A 1 418 ? 50.210 63.638 54.215 1.00 35.16 550 ARG A N 1
ATOM 3088 C CA . ARG A 1 418 ? 51.114 62.508 54.018 1.00 36.35 550 ARG A CA 1
ATOM 3089 C C . ARG A 1 418 ? 50.363 61.312 53.437 1.00 37.86 550 ARG A C 1
ATOM 3090 O O . ARG A 1 418 ? 49.172 61.145 53.786 1.00 37.43 550 ARG A O 1
ATOM 3098 N N . PHE A 1 428 ? 37.975 68.961 57.021 1.00 46.60 560 PHE A N 1
ATOM 3099 C CA . PHE A 1 428 ? 36.875 69.884 57.426 1.00 46.95 560 PHE A CA 1
ATOM 3100 C C . PHE A 1 428 ? 37.346 71.090 58.236 1.00 45.88 560 PHE A C 1
ATOM 3101 O O . PHE A 1 428 ? 37.896 70.942 59.329 1.00 46.27 560 PHE A O 1
ATOM 3109 N N . VAL A 1 429 ? 37.112 72.280 57.690 1.00 44.21 561 VAL A N 1
ATOM 3110 C CA . VAL A 1 429 ? 37.473 73.539 58.341 1.00 41.80 561 VAL A CA 1
ATOM 3111 C C . VAL A 1 429 ? 36.210 74.397 58.388 1.00 41.18 561 VAL A C 1
ATOM 3112 O O . VAL A 1 429 ? 35.678 74.794 57.346 1.00 38.95 561 VAL A O 1
ATOM 3114 N N . GLU A 1 430 ? 35.731 74.667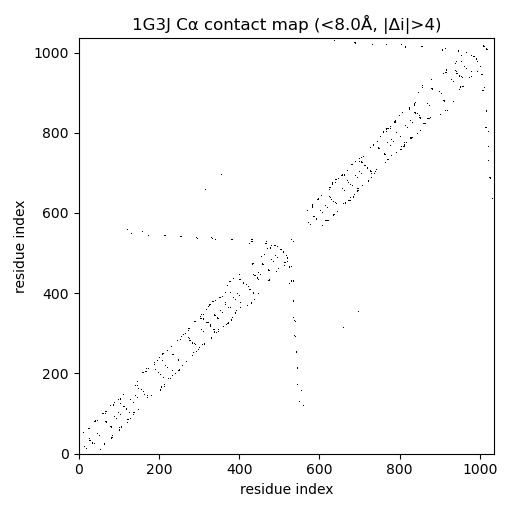 59.603 1.00 40.48 562 GLU A N 1
ATOM 3115 C CA . GLU A 1 430 ? 34.512 75.448 59.814 1.00 39.96 562 GLU A CA 1
ATOM 3116 C C . GLU A 1 430 ? 33.367 74.829 59.009 1.00 39.07 562 GLU A C 1
ATOM 3117 O O . GLU A 1 430 ? 32.613 75.529 58.330 1.00 37.96 562 GLU A O 1
ATOM 3123 N N . GLY A 1 431 ? 33.308 73.497 59.035 1.00 37.86 563 GLY A N 1
ATOM 3124 C CA . GLY A 1 431 ? 32.271 72.758 58.333 1.00 36.14 563 GLY A CA 1
ATOM 3125 C C . GLY A 1 431 ? 32.389 72.682 56.821 1.00 35.66 563 GLY A C 1
ATOM 3126 O O . GLY A 1 431 ? 31.475 72.188 56.160 1.00 36.18 563 GLY A O 1
ATOM 3127 N N . VAL A 1 432 ? 33.511 73.136 56.267 1.00 33.54 564 VAL A N 1
ATOM 3128 C CA . VAL A 1 432 ? 33.708 73.117 54.815 1.00 31.81 564 VAL A CA 1
ATOM 3129 C C . VAL A 1 432 ? 34.977 72.368 54.423 1.00 31.42 564 VAL A C 1
ATOM 3130 O O . VAL A 1 432 ? 36.022 72.532 55.056 1.00 31.57 564 VAL A O 1
ATOM 3134 N N . ARG A 1 433 ? 34.882 71.531 53.393 1.00 31.48 565 ARG A N 1
ATOM 3135 C CA . ARG A 1 433 ? 36.043 70.783 52.915 1.00 32.03 565 ARG A CA 1
ATOM 3136 C C . ARG A 1 433 ? 36.811 71.653 51.927 1.00 30.98 565 ARG A C 1
ATOM 3137 O O . ARG A 1 433 ? 36.232 72.167 50.972 1.00 29.67 565 ARG A O 1
ATOM 3145 N N . MET A 1 434 ? 38.108 71.834 52.163 1.00 30.08 566 MET A N 1
ATOM 3146 C CA . MET A 1 434 ? 38.928 72.652 51.272 1.00 29.77 566 MET A CA 1
ATOM 3147 C C . MET A 1 434 ? 38.851 72.216 49.806 1.00 29.64 566 MET A C 1
ATOM 3148 O O . MET A 1 434 ? 38.988 73.044 48.906 1.00 28.89 566 MET A O 1
ATOM 3153 N N . GLU A 1 435 ? 38.577 70.933 49.574 1.00 30.00 567 GLU A N 1
ATOM 3154 C CA . GLU A 1 435 ? 38.444 70.398 48.220 1.00 29.81 567 GLU A CA 1
ATOM 3155 C C . GLU A 1 435 ? 37.271 71.058 47.483 1.00 29.19 567 GLU A C 1
ATOM 3156 O O . GLU A 1 435 ? 37.278 71.152 46.251 1.00 28.67 567 GLU A O 1
ATOM 3162 N N . GLU A 1 436 ? 36.255 71.477 48.241 1.00 27.56 568 GLU A N 1
ATOM 3163 C CA . GLU A 1 436 ? 35.068 72.138 47.683 1.00 26.92 568 GLU A CA 1
ATOM 3164 C C . GLU A 1 436 ? 35.425 73.549 47.243 1.00 23.62 568 GLU A C 1
ATOM 3165 O O . GLU A 1 436 ? 34.894 74.062 46.257 1.00 22.13 568 GLU A O 1
ATOM 3171 N N . ILE A 1 437 ? 36.288 74.189 48.023 1.00 21.97 569 ILE A N 1
ATOM 3172 C CA . ILE A 1 437 ? 36.740 75.542 47.730 1.00 22.05 569 ILE A CA 1
ATOM 3173 C C . ILE A 1 437 ? 37.651 75.535 46.504 1.00 23.31 569 ILE A C 1
ATOM 3174 O O . ILE A 1 437 ? 37.604 76.457 45.688 1.00 22.17 569 ILE A O 1
ATOM 3179 N N . VAL A 1 438 ? 38.491 74.506 46.385 1.00 23.06 570 VAL A N 1
ATOM 3180 C CA . VAL A 1 438 ? 39.391 74.394 45.237 1.00 22.23 570 VAL A CA 1
ATOM 3181 C C . VAL A 1 438 ? 38.556 74.290 43.959 1.00 21.59 570 VAL A C 1
ATOM 3182 O O . VAL A 1 438 ? 38.779 75.036 43.011 1.00 20.46 570 VAL A O 1
ATOM 3186 N N . GLU A 1 439 ? 37.557 73.410 43.963 1.00 21.96 571 GLU A N 1
ATOM 3187 C CA . GLU A 1 439 ? 36.691 73.233 42.796 1.00 22.64 571 GLU A CA 1
ATOM 3188 C C . GLU A 1 439 ? 35.922 74.525 42.524 1.00 22.08 571 GLU A C 1
ATOM 3189 O O . GLU A 1 439 ? 35.871 75.001 41.391 1.00 20.66 571 GLU A O 1
ATOM 3195 N N . GLY A 1 440 ? 35.351 75.094 43.583 1.00 22.19 572 GLY A N 1
ATOM 3196 C CA . GLY A 1 440 ? 34.575 76.317 43.457 1.00 23.80 572 GLY A CA 1
ATOM 3197 C C . GLY A 1 440 ? 35.319 77.520 42.902 1.00 23.58 572 GLY A C 1
ATOM 3198 O O . GLY A 1 440 ? 34.834 78.175 41.981 1.00 23.82 572 GLY A O 1
ATOM 3199 N N . CYS A 1 441 ? 36.485 77.826 43.470 1.00 22.40 573 CYS A N 1
ATOM 3200 C CA . CYS A 1 441 ? 37.268 78.967 43.012 1.00 22.33 573 CYS A CA 1
ATOM 3201 C C . CYS A 1 441 ? 37.762 78.785 41.576 1.00 22.65 573 CYS A C 1
ATOM 3202 O O . CYS A 1 441 ? 37.726 79.724 40.782 1.00 21.53 573 CYS A O 1
ATOM 3205 N N . THR A 1 442 ? 38.200 77.573 41.250 1.00 22.14 574 THR A N 1
ATOM 3206 C CA . THR A 1 442 ? 38.701 77.257 39.912 1.00 22.45 574 THR A CA 1
ATOM 3207 C C . THR A 1 442 ? 37.547 77.306 38.909 1.00 22.94 574 THR A C 1
ATOM 3208 O O . THR A 1 442 ? 37.718 77.742 37.768 1.00 21.74 574 THR A O 1
ATOM 3212 N N . GLY A 1 443 ? 36.371 76.864 39.348 1.00 23.22 575 GLY A N 1
ATOM 3213 C CA . GLY A 1 443 ? 35.196 76.902 38.494 1.00 21.31 575 GLY A CA 1
ATOM 3214 C C . GLY A 1 443 ? 34.825 78.342 38.200 1.00 20.32 575 GLY A C 1
ATOM 3215 O O . GLY A 1 443 ? 34.505 78.683 37.061 1.00 20.35 575 GLY A O 1
ATOM 3216 N N . ALA A 1 444 ? 34.889 79.192 39.225 1.00 20.21 576 ALA A N 1
ATOM 3217 C CA . ALA A 1 444 ? 34.566 80.612 39.070 1.00 19.65 576 ALA A CA 1
ATOM 3218 C C . ALA A 1 444 ? 35.568 81.260 38.130 1.00 19.79 576 ALA A C 1
ATOM 3219 O O . ALA A 1 444 ? 35.198 82.091 37.305 1.00 19.62 576 ALA A O 1
ATOM 3221 N N . LEU A 1 445 ? 36.839 80.889 38.275 1.00 19.14 577 LEU A N 1
ATOM 3222 C CA . LEU A 1 445 ? 37.903 81.433 37.430 1.00 20.19 577 LEU A CA 1
ATOM 3223 C C . LEU A 1 445 ? 37.730 80.976 35.985 1.00 19.61 577 LEU A C 1
ATOM 3224 O O . LEU A 1 445 ? 37.959 81.740 35.055 1.00 20.30 577 LEU A O 1
ATOM 3229 N N . HIS A 1 446 ? 37.293 79.734 35.813 1.00 21.25 578 HIS A N 1
ATOM 3230 C CA . HIS A 1 446 ? 37.060 79.154 34.497 1.00 22.08 578 HIS A CA 1
ATOM 3231 C C . HIS A 1 446 ? 36.039 79.982 33.715 1.00 22.54 578 HIS A C 1
ATOM 3232 O O . HIS A 1 446 ? 36.228 80.252 32.527 1.00 22.36 578 HIS A O 1
ATOM 3239 N N . ILE A 1 447 ? 34.979 80.404 34.399 1.00 21.78 579 ILE A N 1
ATOM 3240 C CA . ILE A 1 447 ? 33.926 81.206 33.782 1.00 21.38 579 ILE A CA 1
ATOM 3241 C C . ILE A 1 447 ? 34.400 82.641 33.543 1.00 21.43 579 ILE A C 1
ATOM 3242 O O . ILE A 1 447 ? 34.190 83.198 32.463 1.00 21.12 579 ILE A O 1
ATOM 3247 N N . LEU A 1 448 ? 35.052 83.235 34.539 1.00 20.52 580 LEU A N 1
ATOM 3248 C CA . LEU A 1 448 ? 35.549 84.599 34.394 1.00 20.72 580 LEU A CA 1
ATOM 3249 C C . LEU A 1 448 ? 36.602 84.677 33.280 1.00 22.31 580 LEU A C 1
ATOM 3250 O O . LEU A 1 448 ? 36.770 85.723 32.652 1.00 23.26 580 LEU A O 1
ATOM 3255 N N . ALA A 1 449 ? 37.269 83.555 33.013 1.00 21.98 581 ALA A N 1
ATOM 3256 C CA . ALA A 1 449 ? 38.308 83.485 31.987 1.00 24.72 581 ALA A CA 1
ATOM 3257 C C . ALA A 1 449 ? 37.755 83.587 30.566 1.00 25.27 581 ALA A C 1
ATOM 3258 O O . ALA A 1 449 ? 38.519 83.603 29.602 1.00 26.10 581 ALA A O 1
ATOM 3260 N N . ARG A 1 450 ? 36.433 83.625 30.428 1.00 24.83 582 ARG A N 1
ATOM 3261 C CA . ARG A 1 450 ? 35.829 83.759 29.105 1.00 25.78 582 ARG A CA 1
ATOM 3262 C C . ARG A 1 450 ? 36.135 85.154 28.546 1.00 26.12 582 ARG A C 1
ATOM 3263 O O . ARG A 1 450 ? 36.052 85.376 27.340 1.00 26.03 582 ARG A O 1
ATOM 3271 N N . ASP A 1 451 ? 36.474 86.085 29.437 1.00 25.23 583 ASP A N 1
ATOM 3272 C CA . ASP A 1 451 ? 36.797 87.459 29.065 1.00 26.87 583 ASP A CA 1
ATOM 3273 C C . ASP A 1 451 ? 38.309 87.588 28.852 1.00 27.49 583 ASP A C 1
ATOM 3274 O O . ASP A 1 451 ? 39.092 87.045 29.629 1.00 27.67 583 ASP A O 1
ATOM 3279 N N . VAL A 1 452 ? 38.712 88.340 27.830 1.00 28.58 584 VAL A N 1
ATOM 3280 C CA . VAL A 1 452 ? 40.133 88.507 27.509 1.00 29.40 584 VAL A CA 1
ATOM 3281 C C . VAL A 1 452 ? 40.932 89.279 28.558 1.00 28.72 584 VAL A C 1
ATOM 3282 O O . VAL A 1 452 ? 42.053 88.895 28.887 1.00 29.16 584 VAL A O 1
ATOM 3286 N N . HIS A 1 453 ? 40.368 90.364 29.077 1.00 28.59 585 HIS A N 1
ATOM 3287 C CA . HIS A 1 453 ? 41.059 91.154 30.091 1.00 29.16 585 HIS A CA 1
ATOM 3288 C C . HIS A 1 453 ? 41.251 90.329 31.364 1.00 28.74 585 HIS A C 1
ATOM 3289 O O . HIS A 1 453 ? 42.315 90.382 31.991 1.00 27.04 585 HIS A O 1
ATOM 3296 N N . ASN A 1 454 ? 40.241 89.527 31.707 1.00 27.02 586 ASN A N 1
ATOM 3297 C CA . ASN A 1 454 ? 40.307 88.665 32.890 1.00 26.08 586 ASN A CA 1
ATOM 3298 C C . ASN A 1 454 ? 41.394 87.615 32.713 1.00 25.58 586 ASN A C 1
ATOM 3299 O O . ASN A 1 454 ? 42.086 87.275 33.673 1.00 27.42 586 ASN A O 1
ATOM 3304 N N . ARG A 1 455 ? 41.516 87.082 31.496 1.00 25.94 587 ARG A N 1
ATOM 3305 C CA . ARG A 1 455 ? 42.537 86.077 31.204 1.00 28.11 587 ARG A CA 1
ATOM 3306 C C . ARG A 1 455 ? 43.926 86.628 31.486 1.00 28.05 587 ARG A C 1
ATOM 3307 O O . ARG A 1 455 ? 44.770 85.929 32.048 1.00 27.96 587 ARG A O 1
ATOM 3315 N N . ILE A 1 456 ? 44.148 87.890 31.120 1.00 27.81 588 ILE A N 1
ATOM 3316 C CA . ILE A 1 456 ? 45.432 88.540 31.356 1.00 29.03 588 ILE A CA 1
ATOM 3317 C C . ILE A 1 456 ? 45.674 88.637 32.864 1.00 28.89 588 ILE A C 1
ATOM 3318 O O . ILE A 1 456 ? 46.755 88.294 33.353 1.00 29.22 588 ILE A O 1
ATOM 3323 N N . VAL A 1 457 ? 44.656 89.087 33.600 1.00 28.52 589 VAL A N 1
ATOM 3324 C CA . VAL A 1 457 ? 44.762 89.226 35.053 1.00 27.64 589 VAL A CA 1
ATOM 3325 C C . VAL A 1 457 ? 45.083 87.877 35.695 1.00 27.00 589 VAL A C 1
ATOM 3326 O O . VAL A 1 457 ? 46.013 87.770 36.491 1.00 27.32 589 VAL A O 1
ATOM 3330 N N . ILE A 1 458 ? 44.356 86.843 35.283 1.00 26.19 590 ILE A N 1
ATOM 3331 C CA . ILE A 1 458 ? 44.542 85.492 35.811 1.00 25.78 590 ILE A CA 1
ATOM 3332 C C . ILE A 1 458 ? 45.953 84.934 35.573 1.00 26.90 590 ILE A C 1
ATOM 3333 O O . ILE A 1 458 ? 46.579 84.427 36.506 1.00 26.58 590 ILE A O 1
ATOM 3338 N N . ARG A 1 459 ? 46.454 85.046 34.341 1.00 27.42 591 ARG A N 1
ATOM 3339 C CA . ARG A 1 459 ? 47.793 84.553 34.003 1.00 29.19 591 ARG A CA 1
ATOM 3340 C C . ARG A 1 459 ? 48.871 85.358 34.716 1.00 30.11 591 ARG A C 1
ATOM 3341 O O . ARG A 1 459 ? 49.902 84.808 35.104 1.00 32.10 591 ARG A O 1
ATOM 3343 N N . GLY A 1 460 ? 48.627 86.656 34.891 1.00 30.50 592 GLY A N 1
ATOM 3344 C CA . GLY A 1 460 ? 49.582 87.525 35.562 1.00 30.09 592 GLY A CA 1
ATOM 3345 C C . GLY A 1 460 ? 49.795 87.186 37.032 1.00 31.58 592 GLY A C 1
ATOM 3346 O O . GLY A 1 460 ? 50.801 87.573 37.635 1.00 30.43 592 GLY A O 1
ATOM 3347 N N . LEU A 1 461 ? 48.836 86.480 37.621 1.00 31.08 593 LEU A N 1
ATOM 3348 C CA . LEU A 1 461 ? 48.941 86.079 39.020 1.00 31.66 593 LEU A CA 1
ATOM 3349 C C . LEU A 1 461 ? 49.687 84.750 39.152 1.00 31.38 593 LEU A C 1
ATOM 3350 O O . LEU A 1 461 ? 49.650 84.115 40.203 1.00 31.49 593 LEU A O 1
ATOM 3355 N N . ASN A 1 462 ? 50.349 84.339 38.069 1.00 32.42 594 ASN A N 1
ATOM 3356 C CA . ASN A 1 462 ? 51.123 83.096 38.016 1.00 32.29 594 ASN A CA 1
ATOM 3357 C C . ASN A 1 462 ? 50.316 81.881 38.478 1.00 32.28 594 ASN A C 1
ATOM 3358 O O . ASN A 1 462 ? 50.773 81.081 39.300 1.00 32.00 594 ASN A O 1
ATOM 3363 N N . THR A 1 463 ? 49.121 81.730 37.919 1.00 30.53 595 THR A N 1
ATOM 3364 C CA . THR A 1 463 ? 48.239 80.629 38.285 1.00 29.82 595 THR A CA 1
ATOM 3365 C C . THR A 1 463 ? 48.460 79.334 37.507 1.00 29.48 595 THR A C 1
ATOM 3366 O O . THR A 1 463 ? 48.115 78.252 37.982 1.00 29.06 595 THR A O 1
ATOM 3370 N N . ILE A 1 464 ? 49.029 79.446 36.310 1.00 30.18 596 ILE A N 1
ATOM 3371 C CA . ILE A 1 464 ? 49.257 78.279 35.460 1.00 30.01 596 ILE A CA 1
ATOM 3372 C C . ILE A 1 464 ? 49.919 77.067 36.136 1.00 29.75 596 ILE A C 1
ATOM 3373 O O . ILE A 1 464 ? 49.448 75.942 35.968 1.00 28.57 596 ILE A O 1
ATOM 3378 N N . PRO A 1 465 ? 50.981 77.279 36.938 1.00 30.44 597 PRO A N 1
ATOM 3379 C CA . PRO A 1 465 ? 51.621 76.131 37.600 1.00 31.24 597 PRO A CA 1
ATOM 3380 C C . PRO A 1 465 ? 50.620 75.405 38.505 1.00 30.87 597 PRO A C 1
ATOM 3381 O O . PRO A 1 465 ? 50.574 74.176 38.537 1.00 32.32 597 PRO A O 1
ATOM 3385 N N . LEU A 1 466 ? 49.810 76.169 39.230 1.00 30.70 598 LEU A N 1
ATOM 3386 C CA . LEU A 1 466 ? 48.803 75.578 40.111 1.00 30.02 598 LEU A CA 1
ATOM 3387 C C . LEU A 1 466 ? 47.737 74.832 39.310 1.00 28.33 598 LEU A C 1
ATOM 3388 O O . LEU A 1 466 ? 47.455 73.671 39.593 1.00 27.27 598 LEU A O 1
ATOM 3393 N N . PHE A 1 467 ? 47.176 75.482 38.290 1.00 28.46 599 PHE A N 1
ATOM 3394 C CA . PHE A 1 467 ? 46.144 74.848 37.460 1.00 28.35 599 PHE A CA 1
ATOM 3395 C C . PHE A 1 467 ? 46.613 73.533 36.835 1.00 29.55 599 PHE A C 1
ATOM 3396 O O . PHE A 1 467 ? 45.825 72.598 36.666 1.00 29.34 599 PHE A O 1
ATOM 3404 N N . VAL A 1 468 ? 47.888 73.482 36.454 1.00 30.41 600 VAL A N 1
ATOM 3405 C CA . VAL A 1 468 ? 48.458 72.274 35.871 1.00 31.81 600 VAL A CA 1
ATOM 3406 C C . VAL A 1 468 ? 48.540 71.215 36.967 1.00 31.20 600 VAL A C 1
ATOM 3407 O O . VAL A 1 468 ? 48.186 70.059 36.749 1.00 31.75 600 VAL A O 1
ATOM 3411 N N . GLN A 1 469 ? 49.005 71.623 38.14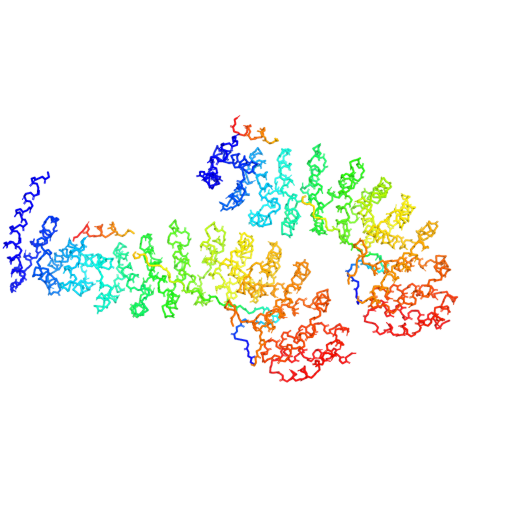5 1.00 32.94 601 GLN A N 1
ATOM 3412 C CA . GLN A 1 469 ? 49.112 70.720 39.287 1.00 33.97 601 GLN A CA 1
ATOM 3413 C C . GLN A 1 469 ? 47.744 70.112 39.588 1.00 33.52 601 GLN A C 1
ATOM 3414 O O . GLN A 1 469 ? 47.647 68.929 39.903 1.00 32.77 601 GLN A O 1
ATOM 3420 N N . LEU A 1 470 ? 46.688 70.915 39.446 1.00 33.37 602 LEU A N 1
ATOM 3421 C CA . LEU A 1 470 ? 45.327 70.443 39.707 1.00 33.80 602 LEU A CA 1
ATOM 3422 C C . LEU A 1 470 ? 44.864 69.349 38.756 1.00 33.14 602 LEU A C 1
ATOM 3423 O O . LEU A 1 470 ? 43.922 68.615 39.063 1.00 32.38 602 LEU A O 1
ATOM 3428 N N . LEU A 1 471 ? 45.521 69.235 37.604 1.00 34.01 603 LEU A N 1
ATOM 3429 C CA . LEU A 1 471 ? 45.179 68.198 36.631 1.00 35.95 603 LEU A CA 1
ATOM 3430 C C . LEU A 1 471 ? 45.456 66.801 37.193 1.00 36.69 603 LEU A C 1
ATOM 3431 O O . LEU A 1 471 ? 44.925 65.807 36.696 1.00 35.90 603 LEU A O 1
ATOM 3436 N N . TYR A 1 472 ? 46.286 66.743 38.233 1.00 37.51 604 TYR A N 1
ATOM 3437 C CA . TYR A 1 472 ? 46.661 65.484 38.869 1.00 40.87 604 TYR A CA 1
ATOM 3438 C C . TYR A 1 472 ? 45.762 65.093 40.043 1.00 42.01 604 TYR A C 1
ATOM 3439 O O . TYR A 1 472 ? 45.918 64.013 40.620 1.00 42.59 604 TYR A O 1
ATOM 3448 N N . SER A 1 473 ? 44.832 65.974 40.391 1.00 41.84 605 SER A N 1
ATOM 3449 C CA . SER A 1 473 ? 43.901 65.734 41.486 1.00 42.78 605 SER A CA 1
ATOM 3450 C C . SER A 1 473 ? 43.075 64.463 41.274 1.00 43.45 605 SER A C 1
ATOM 3451 O O . SER A 1 473 ? 42.670 64.160 40.152 1.00 43.91 605 SER A O 1
ATOM 3454 N N . PRO A 1 474 ? 42.851 63.685 42.347 1.00 43.90 606 PRO A N 1
ATOM 3455 C CA . PRO A 1 474 ? 42.068 62.445 42.278 1.00 43.87 606 PRO A CA 1
ATOM 3456 C C . PRO A 1 474 ? 40.615 62.773 41.951 1.00 44.77 606 PRO A C 1
ATOM 3457 O O . PRO A 1 474 ? 39.934 62.024 41.249 1.00 45.43 606 PRO A O 1
ATOM 3461 N N . ILE A 1 475 ? 40.158 63.909 42.473 1.00 44.57 607 ILE A N 1
ATOM 3462 C CA . ILE A 1 475 ? 38.795 64.383 42.271 1.00 44.18 607 ILE A CA 1
ATOM 3463 C C . ILE A 1 475 ? 38.619 64.896 40.845 1.00 43.75 607 ILE A C 1
ATOM 3464 O O . ILE A 1 475 ? 39.202 65.912 40.469 1.00 43.95 607 ILE A O 1
ATOM 3469 N N . GLU A 1 476 ? 37.790 64.201 40.071 1.00 43.16 608 GLU A N 1
ATOM 3470 C CA . GLU A 1 476 ? 37.542 64.565 38.683 1.00 42.86 608 GLU A CA 1
ATOM 3471 C C . GLU A 1 476 ? 36.840 65.909 38.501 1.00 41.90 608 GLU A C 1
ATOM 3472 O O . GLU A 1 476 ? 37.004 66.553 37.466 1.00 40.67 608 GLU A O 1
ATOM 3478 N N . ASN A 1 477 ? 36.053 66.327 39.491 1.00 40.24 609 ASN A N 1
ATOM 3479 C CA . ASN A 1 477 ? 35.361 67.613 39.408 1.00 39.47 609 ASN A CA 1
ATOM 3480 C C . ASN A 1 477 ? 36.405 68.725 39.355 1.00 38.19 609 ASN A C 1
ATOM 3481 O O . ASN A 1 477 ? 36.226 69.727 38.668 1.00 36.73 609 ASN A O 1
ATOM 3486 N N . ILE A 1 478 ? 37.503 68.524 40.079 1.00 37.49 610 ILE A N 1
ATOM 3487 C CA . ILE A 1 478 ? 38.597 69.486 40.115 1.00 37.08 610 ILE A CA 1
ATOM 3488 C C . ILE A 1 478 ? 39.391 69.389 38.810 1.00 38.18 610 ILE A C 1
ATOM 3489 O O . ILE A 1 478 ? 39.802 70.408 38.249 1.00 37.13 610 ILE A O 1
ATOM 3494 N N . GLN A 1 479 ? 39.559 68.169 38.304 1.00 38.81 611 GLN A N 1
ATOM 3495 C CA . GLN A 1 479 ? 40.275 67.958 37.046 1.00 38.84 611 GLN A CA 1
ATOM 3496 C C . GLN A 1 479 ? 39.542 68.700 35.928 1.00 38.17 611 GLN A C 1
ATOM 3497 O O . GLN A 1 479 ? 40.166 69.311 35.056 1.00 37.19 611 GLN A O 1
ATOM 3503 N N . ARG A 1 480 ? 38.212 68.659 35.982 1.00 36.16 612 ARG A N 1
ATOM 3504 C CA . ARG A 1 480 ? 37.370 69.305 34.981 1.00 34.86 612 ARG A CA 1
ATOM 3505 C C . ARG A 1 480 ? 37.546 70.815 34.927 1.00 32.81 612 ARG A C 1
ATOM 3506 O O . ARG A 1 480 ? 37.745 71.382 33.854 1.00 32.90 612 ARG A O 1
ATOM 3514 N N . VAL A 1 481 ? 37.453 71.467 36.081 1.00 30.87 613 VAL A N 1
ATOM 3515 C CA . VAL A 1 481 ? 37.591 72.915 36.134 1.00 29.96 613 VAL A CA 1
ATOM 3516 C C . VAL A 1 481 ? 39.008 73.393 35.845 1.00 29.42 613 VAL A C 1
ATOM 3517 O O . VAL A 1 481 ? 39.194 74.469 35.287 1.00 29.17 613 VAL A O 1
ATOM 3521 N N . ALA A 1 482 ? 40.000 72.580 36.196 1.00 30.18 614 ALA A N 1
ATOM 3522 C CA . ALA A 1 482 ? 41.396 72.932 35.945 1.00 31.42 614 ALA A CA 1
ATOM 3523 C C . ALA A 1 482 ? 41.641 72.887 34.440 1.00 31.40 614 ALA A C 1
ATOM 3524 O O . ALA A 1 482 ? 42.245 73.796 33.879 1.00 32.04 614 ALA A O 1
ATOM 3526 N N . ALA A 1 483 ? 41.168 71.824 33.795 1.00 31.36 615 ALA A N 1
ATOM 3527 C CA . ALA A 1 483 ? 41.320 71.666 32.352 1.00 31.74 615 ALA A CA 1
ATOM 3528 C C . ALA A 1 483 ? 40.570 72.793 31.656 1.00 31.00 615 ALA A C 1
ATOM 3529 O O . ALA A 1 483 ? 41.077 73.391 30.712 1.00 31.79 615 ALA A O 1
ATOM 3531 N N . GLY A 1 484 ? 39.379 73.097 32.163 1.00 29.94 616 GLY A N 1
ATOM 3532 C CA . GLY A 1 484 ? 38.559 74.155 31.603 1.00 28.85 616 GLY A CA 1
ATOM 3533 C C . GLY A 1 484 ? 39.190 75.539 31.641 1.00 28.55 616 GLY A C 1
ATOM 3534 O O . GLY A 1 484 ? 39.172 76.248 30.636 1.00 28.30 616 GLY A O 1
ATOM 3535 N N . VAL A 1 485 ? 39.713 75.954 32.793 1.00 27.78 617 VAL A N 1
ATOM 3536 C CA . VAL A 1 485 ? 40.330 77.276 32.860 1.00 28.36 617 VAL A CA 1
ATOM 3537 C C . VAL A 1 485 ? 41.588 77.334 31.981 1.00 28.13 617 VAL A C 1
ATOM 3538 O O . VAL A 1 485 ? 41.867 78.357 31.356 1.00 25.03 617 VAL A O 1
ATOM 3542 N N . LEU A 1 486 ? 42.310 76.218 31.895 1.00 27.64 618 LEU A N 1
ATOM 3543 C CA . LEU A 1 486 ? 43.509 76.150 31.058 1.00 29.34 618 LEU A CA 1
ATOM 3544 C C . LEU A 1 486 ? 43.087 76.237 29.589 1.00 29.22 618 LEU A C 1
ATOM 3545 O O . LEU A 1 486 ? 43.795 76.813 28.762 1.00 29.49 618 LEU A O 1
ATOM 3550 N N . CYS A 1 487 ? 41.921 75.673 29.285 1.00 29.11 619 CYS A N 1
ATOM 3551 C CA . CYS A 1 487 ? 41.358 75.691 27.940 1.00 30.86 619 CYS A CA 1
ATOM 3552 C C . CYS A 1 487 ? 41.133 77.134 27.494 1.00 31.47 619 CYS A C 1
ATOM 3553 O O . CYS A 1 487 ? 41.473 77.507 26.372 1.00 31.89 619 CYS A O 1
ATOM 3556 N N . GLU A 1 488 ? 40.582 77.946 28.392 1.00 31.58 620 GLU A N 1
ATOM 3557 C CA . GLU A 1 488 ? 40.315 79.352 28.099 1.00 31.27 620 GLU A CA 1
ATOM 3558 C C . GLU A 1 488 ? 41.612 80.135 27.941 1.00 31.02 620 GLU A C 1
ATOM 3559 O O . GLU A 1 488 ? 41.787 80.864 26.964 1.00 30.22 620 GLU A O 1
ATOM 3565 N N . LEU A 1 489 ? 42.523 79.963 28.897 1.00 29.02 621 LEU A N 1
ATOM 3566 C CA . LEU A 1 489 ? 43.809 80.656 28.885 1.00 30.09 621 LEU A CA 1
ATOM 3567 C C . LEU A 1 489 ? 44.698 80.262 27.700 1.00 31.79 621 LEU A C 1
ATOM 3568 O O . LEU A 1 489 ? 45.397 81.106 27.139 1.00 31.26 621 LEU A O 1
ATOM 3573 N N . ALA A 1 490 ? 44.646 78.987 27.322 1.00 33.40 622 ALA A N 1
ATOM 3574 C CA . ALA A 1 490 ? 45.458 78.446 26.233 1.00 35.46 622 ALA A CA 1
ATOM 3575 C C . ALA A 1 490 ? 45.257 79.088 24.869 1.00 36.67 622 ALA A C 1
ATOM 3576 O O . ALA A 1 490 ? 46.126 78.966 24.010 1.00 37.63 622 ALA A O 1
ATOM 3578 N N . GLN A 1 491 ? 44.126 79.764 24.657 1.00 38.07 623 GLN A N 1
ATOM 3579 C CA . GLN A 1 491 ? 43.889 80.415 23.371 1.00 39.00 623 GLN A CA 1
ATOM 3580 C C . GLN A 1 491 ? 44.820 81.612 23.194 1.00 39.53 623 GLN A C 1
ATOM 3581 O O . GLN A 1 491 ? 44.770 82.314 22.184 1.00 39.73 623 GLN A O 1
ATOM 3587 N N . ASP A 1 492 ? 45.667 81.831 24.197 1.00 39.76 624 ASP A N 1
ATOM 3588 C CA . ASP A 1 492 ? 46.662 82.893 24.178 1.00 39.25 624 ASP A CA 1
ATOM 3589 C C . ASP A 1 492 ? 48.005 82.183 23.988 1.00 39.70 624 ASP A C 1
ATOM 3590 O O . ASP A 1 492 ? 48.332 81.264 24.737 1.00 37.03 624 ASP A O 1
ATOM 3592 N N . LYS A 1 493 ? 48.755 82.603 22.971 1.00 40.50 625 LYS A N 1
ATOM 3593 C CA . LYS A 1 493 ? 50.053 82.018 22.628 1.00 42.08 625 LYS A CA 1
ATOM 3594 C C . LYS A 1 493 ? 51.020 81.790 23.788 1.00 43.09 625 LYS A C 1
ATOM 3595 O O . LYS A 1 493 ? 51.495 80.670 23.995 1.00 42.84 625 LYS A O 1
ATOM 3597 N N . GLU A 1 494 ? 51.342 82.860 24.509 1.00 44.00 626 GLU A N 1
ATOM 3598 C CA . GLU A 1 494 ? 52.260 82.781 25.643 1.00 45.28 626 GLU A CA 1
ATOM 3599 C C . GLU A 1 494 ? 51.742 81.840 26.721 1.00 44.66 626 GLU A C 1
ATOM 3600 O O . GLU A 1 494 ? 52.518 81.126 27.355 1.00 44.61 626 GLU A O 1
ATOM 3606 N N . ALA A 1 495 ? 50.428 81.848 26.927 1.00 43.17 627 ALA A N 1
ATOM 3607 C CA . ALA A 1 495 ? 49.806 80.989 27.924 1.00 42.29 627 ALA A CA 1
ATOM 3608 C C . ALA A 1 495 ? 49.939 79.533 27.507 1.00 41.57 627 ALA A C 1
ATOM 3609 O O . ALA A 1 495 ? 50.310 78.683 28.314 1.00 41.13 627 ALA A O 1
ATOM 3611 N N . ALA A 1 496 ? 49.661 79.258 26.235 1.00 41.62 628 ALA A N 1
ATOM 3612 C CA . ALA A 1 496 ? 49.753 77.905 25.696 1.00 41.67 628 ALA A CA 1
ATOM 3613 C C . ALA A 1 496 ? 51.161 77.339 25.878 1.00 41.88 628 ALA A C 1
ATOM 3614 O O . ALA A 1 496 ? 51.329 76.195 26.308 1.00 41.74 628 ALA A O 1
ATOM 3616 N N . GLU A 1 497 ? 52.167 78.153 25.570 1.00 42.39 629 GLU A N 1
ATOM 3617 C CA . GLU A 1 497 ? 53.561 77.739 25.705 1.00 43.38 629 GLU A CA 1
ATOM 3618 C C . GLU A 1 497 ? 53.939 77.544 27.172 1.00 42.93 629 GLU A C 1
ATOM 3619 O O . GLU A 1 497 ? 54.651 76.599 27.517 1.00 42.06 629 GLU A O 1
ATOM 3625 N N . ALA A 1 498 ? 53.439 78.425 28.036 1.00 42.19 630 ALA A N 1
ATOM 3626 C CA . ALA A 1 498 ? 53.717 78.333 29.464 1.00 42.11 630 ALA A CA 1
ATOM 3627 C C . ALA A 1 498 ? 53.133 77.038 30.018 1.00 41.89 630 ALA A C 1
ATOM 3628 O O . ALA A 1 498 ? 53.779 76.351 30.810 1.00 42.74 630 ALA A O 1
ATOM 3630 N N . ILE A 1 499 ? 51.921 76.705 29.576 1.00 40.60 631 ILE A N 1
ATOM 3631 C CA . ILE A 1 499 ? 51.239 75.488 30.008 1.00 40.00 631 ILE A CA 1
ATOM 3632 C C . ILE A 1 499 ? 52.043 74.262 29.580 1.00 40.73 631 ILE A C 1
ATOM 3633 O O . ILE A 1 499 ? 52.174 73.298 30.337 1.00 40.97 631 ILE A O 1
ATOM 3638 N N . GLU A 1 500 ? 52.593 74.312 28.369 1.00 42.18 632 GLU A N 1
ATOM 3639 C CA . GLU A 1 500 ? 53.396 73.210 27.846 1.00 43.61 632 GLU A CA 1
ATOM 3640 C C . GLU A 1 500 ? 54.669 73.066 28.675 1.00 43.36 632 GLU A C 1
ATOM 3641 O O . GLU A 1 500 ? 55.045 71.961 29.057 1.00 43.65 632 GLU A O 1
ATOM 3647 N N . ALA A 1 501 ? 55.300 74.197 28.983 1.00 44.15 633 ALA A N 1
ATOM 3648 C CA . ALA A 1 501 ? 56.531 74.222 29.771 1.00 44.89 633 ALA A CA 1
ATOM 3649 C C . ALA A 1 501 ? 56.336 73.609 31.153 1.00 45.56 633 ALA A C 1
ATOM 3650 O O . ALA A 1 501 ? 57.269 73.057 31.738 1.00 45.52 633 ALA A O 1
ATOM 3652 N N . GLU A 1 502 ? 55.113 73.705 31.665 1.00 45.24 634 GLU A N 1
ATOM 3653 C CA . GLU A 1 502 ? 54.784 73.163 32.976 1.00 45.36 634 GLU A CA 1
ATOM 3654 C C . GLU A 1 502 ? 54.663 71.641 32.923 1.00 45.45 634 GLU A C 1
ATOM 3655 O O . GLU A 1 502 ? 54.464 70.987 33.947 1.00 45.76 634 GLU A O 1
ATOM 3661 N N . GLY A 1 503 ? 54.794 71.083 31.723 1.00 45.54 635 GLY A N 1
ATOM 3662 C CA . GLY A 1 503 ? 54.696 69.643 31.553 1.00 46.00 635 GLY A CA 1
ATOM 3663 C C . GLY A 1 503 ? 53.268 69.146 31.634 1.00 45.71 635 GLY A C 1
ATOM 3664 O O . GLY A 1 503 ? 53.013 68.044 32.123 1.00 46.49 635 GLY A O 1
ATOM 3665 N N . ALA A 1 504 ? 52.335 69.956 31.142 1.00 45.35 636 ALA A N 1
ATOM 3666 C CA . ALA A 1 504 ? 50.916 69.610 31.165 1.00 45.00 636 ALA A CA 1
ATOM 3667 C C . ALA A 1 504 ? 50.504 68.596 30.103 1.00 44.35 636 ALA A C 1
ATOM 3668 O O . ALA A 1 504 ? 49.427 68.007 30.194 1.00 44.01 636 ALA A O 1
ATOM 3670 N N . THR A 1 505 ? 51.368 68.377 29.115 1.00 43.99 637 THR A N 1
ATOM 3671 C CA . THR A 1 505 ? 51.081 67.441 28.027 1.00 44.01 637 THR A CA 1
ATOM 3672 C C . THR A 1 505 ? 50.729 66.030 28.500 1.00 43.36 637 THR A C 1
ATOM 3673 O O . THR A 1 505 ? 49.744 65.452 28.043 1.00 42.88 637 THR A O 1
ATOM 3677 N N . ALA A 1 506 ? 51.501 65.497 29.444 1.00 43.43 638 ALA A N 1
ATOM 3678 C CA . ALA A 1 506 ? 51.253 64.154 29.962 1.00 44.03 638 ALA A CA 1
ATOM 3679 C C . ALA A 1 506 ? 49.896 63.974 30.664 1.00 44.01 638 ALA A C 1
ATOM 3680 O O . ALA A 1 506 ? 49.095 63.134 30.251 1.00 44.71 638 ALA A O 1
ATOM 3682 N N . PRO A 1 507 ? 49.606 64.769 31.712 1.00 43.43 639 PRO A N 1
ATOM 3683 C CA . PRO A 1 507 ? 48.312 64.602 32.388 1.00 43.22 639 PRO A CA 1
ATOM 3684 C C . PRO A 1 507 ? 47.104 64.836 31.489 1.00 43.26 639 PRO A C 1
ATOM 3685 O O . PRO A 1 507 ? 46.115 64.109 31.575 1.00 43.64 639 PRO A O 1
ATOM 3689 N N . LEU A 1 508 ? 47.197 65.841 30.619 1.00 43.14 640 LEU A N 1
ATOM 3690 C CA . LEU A 1 508 ? 46.117 66.172 29.693 1.00 43.13 640 LEU A CA 1
ATOM 3691 C C . LEU A 1 508 ? 45.848 65.036 28.712 1.00 43.59 640 LEU A C 1
ATOM 3692 O O . LEU A 1 508 ? 44.702 64.791 28.340 1.00 42.85 640 LEU A O 1
ATOM 3697 N N . THR A 1 509 ? 46.912 64.360 28.281 1.00 44.73 641 THR A N 1
ATOM 3698 C CA . THR A 1 509 ? 46.789 63.239 27.354 1.00 45.81 641 THR A CA 1
ATOM 3699 C C . THR A 1 509 ? 46.060 62.101 28.055 1.00 46.35 641 THR A C 1
ATOM 3700 O O . THR A 1 509 ? 45.225 61.422 27.457 1.00 46.46 641 THR A O 1
ATOM 3704 N N . GLU A 1 510 ? 46.372 61.914 29.334 1.00 46.50 642 GLU A N 1
ATOM 3705 C CA . GLU A 1 510 ? 45.740 60.877 30.141 1.00 47.97 642 GLU A CA 1
ATOM 3706 C C . GLU A 1 510 ? 44.257 61.198 30.325 1.00 48.61 642 GLU A C 1
ATOM 3707 O O . GLU A 1 510 ? 43.406 60.311 30.239 1.00 49.27 642 GLU A O 1
ATOM 3709 N N . LEU A 1 511 ? 43.958 62.477 30.547 1.00 49.34 643 LEU A N 1
ATOM 3710 C CA . LEU A 1 511 ? 42.584 62.939 30.737 1.00 50.04 643 LEU A CA 1
ATOM 3711 C C . LEU A 1 511 ? 41.717 62.782 29.488 1.00 50.31 643 LEU A C 1
ATOM 3712 O O . LEU A 1 511 ? 40.489 62.853 29.567 1.00 49.83 643 LEU A O 1
ATOM 3717 N N . LEU A 1 512 ? 42.353 62.561 28.339 1.00 51.22 644 LEU A N 1
ATOM 3718 C CA . LEU A 1 512 ? 41.629 62.381 27.081 1.00 52.52 644 LEU A CA 1
ATOM 3719 C C . LEU A 1 512 ? 40.721 61.153 27.126 1.00 53.57 644 LEU A C 1
ATOM 3720 O O . LEU A 1 512 ? 39.736 61.070 26.390 1.00 53.04 644 LEU A O 1
ATOM 3725 N N . HIS A 1 513 ? 41.057 60.211 28.004 1.00 54.89 645 HIS A N 1
ATOM 3726 C CA . HIS A 1 513 ? 40.291 58.978 28.154 1.00 56.53 645 HIS A CA 1
ATOM 3727 C C . HIS A 1 513 ? 39.210 59.078 29.227 1.00 57.14 645 HIS A C 1
ATOM 3728 O O . HIS A 1 513 ? 38.382 58.175 29.367 1.00 57.13 645 HIS A O 1
ATOM 3730 N N . SER A 1 514 ? 39.210 60.189 29.962 1.00 57.84 646 SER A N 1
ATOM 3731 C CA . SER A 1 514 ? 38.242 60.426 31.031 1.00 58.06 646 SER A CA 1
ATOM 3732 C C . SER A 1 514 ? 36.799 60.149 30.626 1.00 58.04 646 SER A C 1
ATOM 3733 O O . SER A 1 514 ? 36.360 60.544 29.545 1.00 57.90 646 SER A O 1
ATOM 3736 N N . ARG A 1 515 ? 36.071 59.465 31.505 1.00 58.42 647 ARG A N 1
ATOM 3737 C CA . ARG A 1 515 ? 34.668 59.135 31.271 1.00 58.74 647 ARG A CA 1
ATOM 3738 C C . ARG A 1 515 ? 33.858 60.423 31.186 1.00 58.82 647 ARG A C 1
ATOM 3739 O O . ARG A 1 515 ? 32.792 60.462 30.572 1.00 58.84 647 ARG A O 1
ATOM 3741 N N . ASN A 1 516 ? 34.378 61.470 31.819 1.00 59.10 648 ASN A N 1
ATOM 3742 C CA . ASN A 1 516 ? 33.745 62.782 31.823 1.00 59.28 648 ASN A CA 1
ATOM 3743 C C . ASN A 1 516 ? 34.028 63.459 30.482 1.00 58.59 648 ASN A C 1
ATOM 3744 O O . ASN A 1 516 ? 35.179 63.775 30.167 1.00 58.86 648 ASN A O 1
ATOM 3749 N N . GLU A 1 517 ? 32.974 63.644 29.690 1.00 57.28 649 GLU A N 1
ATOM 3750 C CA . GLU A 1 517 ? 33.074 64.275 28.377 1.00 56.08 649 GLU A CA 1
ATOM 3751 C C . GLU A 1 517 ? 33.675 65.671 28.488 1.00 55.31 649 GLU A C 1
ATOM 3752 O O . GLU A 1 517 ? 34.534 66.046 27.690 1.00 54.73 649 GLU A O 1
ATOM 3754 N N . GLY A 1 518 ? 33.216 66.432 29.480 1.00 53.94 650 GLY A N 1
ATOM 3755 C CA . GLY A 1 518 ? 33.718 67.779 29.689 1.00 52.25 650 GLY A CA 1
ATOM 3756 C C . GLY A 1 518 ? 35.221 67.788 29.877 1.00 51.02 650 GLY A C 1
ATOM 3757 O O . GLY A 1 518 ? 35.926 68.557 29.223 1.00 50.71 650 GLY A O 1
ATOM 3758 N N . VAL A 1 519 ? 35.712 66.910 30.748 1.00 49.34 651 VAL A N 1
ATOM 3759 C CA . VAL A 1 519 ? 37.143 66.800 31.019 1.00 47.98 651 VAL A CA 1
ATOM 3760 C C . VAL A 1 519 ? 37.920 66.448 29.750 1.00 46.58 651 VAL A C 1
ATOM 3761 O O . VAL A 1 519 ? 38.961 67.042 29.465 1.00 46.47 651 VAL A O 1
ATOM 3765 N N . ALA A 1 520 ? 37.401 65.485 28.993 1.00 45.15 652 ALA A N 1
ATOM 3766 C CA . ALA A 1 520 ? 38.036 65.038 27.758 1.00 44.01 652 ALA A CA 1
ATOM 3767 C C . ALA A 1 520 ? 38.104 66.146 26.708 1.00 43.22 652 ALA A C 1
ATOM 3768 O O . ALA A 1 520 ? 39.144 66.343 26.076 1.00 42.93 652 ALA A O 1
ATOM 3770 N N . THR A 1 521 ? 36.998 66.867 26.534 1.00 41.79 653 THR A N 1
ATOM 3771 C CA . THR A 1 521 ? 36.923 67.956 25.564 1.00 41.24 653 THR A CA 1
ATOM 3772 C C . THR A 1 521 ? 37.893 69.083 25.906 1.00 40.23 653 THR A C 1
ATOM 3773 O O . THR A 1 521 ? 38.632 69.548 25.038 1.00 40.60 653 THR A O 1
ATOM 3777 N N . TYR A 1 522 ? 37.901 69.506 27.170 1.00 38.78 654 TYR A N 1
ATOM 3778 C CA . TYR A 1 522 ? 38.797 70.574 27.610 1.00 37.76 654 TYR A CA 1
ATOM 3779 C C . TYR A 1 522 ? 40.260 70.177 27.394 1.00 37.64 654 TYR A C 1
ATOM 3780 O O . TYR A 1 522 ? 41.058 70.965 26.883 1.00 36.84 654 TYR A O 1
ATOM 3789 N N . ALA A 1 523 ? 40.593 68.944 27.768 1.00 37.31 655 ALA A N 1
ATOM 3790 C CA . ALA A 1 523 ? 41.948 68.419 27.631 1.00 37.18 655 ALA A CA 1
ATOM 3791 C C . ALA A 1 523 ? 42.413 68.510 26.185 1.00 36.36 655 ALA A C 1
ATOM 3792 O O . ALA A 1 523 ? 43.488 69.040 25.907 1.00 35.78 655 ALA A O 1
ATOM 3794 N N . ALA A 1 524 ? 41.582 68.009 25.275 1.00 36.13 656 ALA A N 1
ATOM 3795 C CA . ALA A 1 524 ? 41.877 68.031 23.845 1.00 36.58 656 ALA A CA 1
ATOM 3796 C C . ALA A 1 524 ? 42.049 69.462 23.358 1.00 36.16 656 ALA A C 1
ATOM 3797 O O . ALA A 1 524 ? 42.963 69.754 22.588 1.00 36.60 656 ALA A O 1
ATOM 3799 N N . ALA A 1 525 ? 41.180 70.355 23.826 1.00 36.36 657 ALA A N 1
ATOM 3800 C CA . ALA A 1 525 ? 41.251 71.757 23.438 1.00 37.11 657 ALA A CA 1
ATOM 3801 C C . ALA A 1 525 ? 42.614 72.330 23.804 1.00 36.93 657 ALA A C 1
ATOM 3802 O O . ALA A 1 525 ? 43.271 72.943 22.965 1.00 37.47 657 ALA A O 1
ATOM 3804 N N . VAL A 1 526 ? 43.047 72.093 25.042 1.00 36.85 658 VAL A N 1
ATOM 3805 C CA . VAL A 1 526 ? 44.337 72.588 25.518 1.00 37.46 658 VAL A CA 1
ATOM 3806 C C . VAL A 1 526 ? 45.483 71.984 24.708 1.00 38.37 658 VAL A C 1
ATOM 3807 O O . VAL A 1 526 ? 46.432 72.685 24.357 1.00 38.14 658 VAL A O 1
ATOM 3811 N N . LEU A 1 527 ? 45.391 70.684 24.426 1.00 39.88 659 LEU A N 1
ATOM 3812 C CA . LEU A 1 527 ? 46.417 69.988 23.648 1.00 41.69 659 LEU A CA 1
ATOM 3813 C C . LEU A 1 527 ? 46.558 70.592 22.251 1.00 41.93 659 LEU A C 1
ATOM 3814 O O . LEU A 1 527 ? 47.672 70.838 21.783 1.00 41.96 659 LEU A O 1
ATOM 3819 N N . PHE A 1 528 ? 45.424 70.847 21.601 1.00 42.24 660 PHE A N 1
ATOM 3820 C CA . PHE A 1 528 ? 45.413 71.437 20.268 1.00 42.82 660 PHE A CA 1
ATOM 3821 C C . PHE A 1 528 ? 46.071 72.811 20.294 1.00 43.63 660 PHE A C 1
ATOM 3822 O O . PHE A 1 528 ? 46.876 73.138 19.421 1.00 43.32 660 PHE A O 1
ATOM 3830 N N . ARG A 1 529 ? 45.722 73.608 21.303 1.00 43.40 661 ARG A N 1
ATOM 3831 C CA . ARG A 1 529 ? 46.272 74.952 21.446 1.00 43.67 661 ARG A CA 1
ATOM 3832 C C . ARG A 1 529 ? 47.794 74.945 21.579 1.00 44.07 661 ARG A C 1
ATOM 3833 O O . ARG A 1 529 ? 48.477 75.786 20.987 1.00 43.18 661 ARG A O 1
ATOM 3841 N N . MET A 1 530 ? 48.317 73.991 22.345 1.00 44.83 662 MET A N 1
ATOM 3842 C CA . MET A 1 530 ? 49.757 73.877 22.555 1.00 47.34 662 MET A CA 1
ATOM 3843 C C . MET A 1 530 ? 50.495 73.462 21.284 1.00 49.00 662 MET A C 1
ATOM 3844 O O . MET A 1 530 ? 51.515 74.056 20.933 1.00 49.10 662 MET A O 1
ATOM 3849 N N . SER A 1 531 ? 49.965 72.453 20.597 1.00 51.00 663 SER A N 1
ATOM 3850 C CA . SER A 1 531 ? 50.564 71.944 19.365 1.00 53.68 663 SER A CA 1
ATOM 3851 C C . SER A 1 531 ? 50.634 73.007 18.271 1.00 54.98 663 SER A C 1
ATOM 3852 O O . SER A 1 531 ? 51.550 72.995 17.449 1.00 55.35 663 SER A O 1
ATOM 3855 N N . GLU A 1 532 ? 49.668 73.921 18.269 1.00 56.48 664 GLU A N 1
ATOM 3856 C CA . GLU A 1 532 ? 49.620 74.992 17.279 1.00 57.93 664 GLU A CA 1
ATOM 3857 C C . GLU A 1 532 ? 50.658 76.082 17.535 1.00 58.78 664 GLU A C 1
ATOM 3858 O O . GLU A 1 532 ? 51.245 76.568 16.545 1.00 59.27 664 GLU A O 1
ATOM 3865 N N . PRO B 2 2 ? 37.938 60.070 41.863 1.00 68.78 2 PRO B N 1
ATOM 3866 C CA . PRO B 2 2 ? 36.843 60.254 42.859 1.00 68.59 2 PRO B CA 1
ATOM 3867 C C . PRO B 2 2 ? 36.024 61.499 42.545 1.00 68.68 2 PRO B C 1
ATOM 3868 O O . PRO B 2 2 ? 36.514 62.433 41.910 1.00 68.14 2 PRO B O 1
ATOM 3870 N N . GLN B 2 3 ? 34.768 61.496 42.981 1.00 68.52 3 GLN B N 1
ATOM 3871 C CA . GLN B 2 3 ? 33.870 62.624 42.758 1.00 68.52 3 GLN B CA 1
ATOM 3872 C C . GLN B 2 3 ? 33.775 63.488 44.011 1.00 68.28 3 GLN B C 1
ATOM 3873 O O . GLN B 2 3 ? 34.034 63.019 45.122 1.00 68.59 3 GLN B O 1
ATOM 3875 N N . LEU B 2 4 ? 33.412 64.752 43.824 1.00 67.68 4 LEU B N 1
ATOM 3876 C CA . LEU B 2 4 ? 33.278 65.692 44.930 1.00 67.31 4 LEU B CA 1
ATOM 3877 C C . LEU B 2 4 ? 32.047 65.316 45.760 1.00 67.09 4 LEU B C 1
ATOM 3878 O O . LEU B 2 4 ? 30.957 65.132 45.215 1.00 66.61 4 LEU B O 1
ATOM 3883 N N . ASN B 2 5 ? 32.235 65.180 47.071 1.00 66.68 5 ASN B N 1
ATOM 3884 C CA . ASN B 2 5 ? 31.150 64.809 47.980 1.00 66.45 5 ASN B CA 1
ATOM 3885 C C . ASN B 2 5 ? 30.019 65.835 48.041 1.00 66.22 5 ASN B C 1
ATOM 3886 O O . ASN B 2 5 ? 28.864 65.481 48.285 1.00 66.52 5 ASN B O 1
ATOM 3888 N N . SER B 2 6 ? 30.356 67.102 47.825 1.00 65.18 6 SER B N 1
ATOM 3889 C CA . SER B 2 6 ? 29.373 68.178 47.848 1.00 64.07 6 SER B CA 1
ATOM 3890 C C . SER B 2 6 ? 29.850 69.333 46.972 1.00 63.24 6 SER B C 1
ATOM 3891 O O . SER B 2 6 ? 30.964 69.304 46.443 1.00 62.99 6 SER B O 1
ATOM 3893 N N . GLY B 2 7 ? 29.000 70.344 46.819 1.00 61.62 7 GLY B N 1
ATOM 3894 C CA . GLY B 2 7 ? 29.352 71.491 46.003 1.00 60.20 7 GLY B CA 1
ATOM 3895 C C . GLY B 2 7 ? 29.469 71.147 44.533 1.00 58.51 7 GLY B C 1
ATOM 3896 O O . GLY B 2 7 ? 28.613 70.455 43.980 1.00 58.39 7 GLY B O 1
ATOM 3897 N N . GLY B 2 8 ? 30.534 71.630 43.902 1.00 57.08 8 GLY B N 1
ATOM 3898 C CA . GLY B 2 8 ? 30.746 71.361 42.492 1.00 55.50 8 GLY B CA 1
ATOM 3899 C C . GLY B 2 8 ? 29.913 72.231 41.572 1.00 54.17 8 GLY B C 1
ATOM 3900 O O . GLY B 2 8 ? 29.252 73.175 42.014 1.00 53.51 8 GLY B O 1
ATOM 3901 N N . GLY B 2 9 ? 29.955 71.911 40.283 1.00 53.30 9 GLY B N 1
ATOM 3902 C CA . GLY B 2 9 ? 29.197 72.661 39.301 1.00 52.36 9 GLY B CA 1
ATOM 3903 C C . GLY B 2 9 ? 29.713 72.418 37.897 1.00 52.27 9 GLY B C 1
ATOM 3904 O O . GLY B 2 9 ? 30.577 71.566 37.681 1.00 52.65 9 GLY B O 1
ATOM 3905 N N . ASP B 2 10 ? 29.174 73.162 36.937 1.00 51.07 10 ASP B N 1
ATOM 3906 C CA . ASP B 2 10 ? 29.592 73.036 35.548 1.00 49.75 10 ASP B CA 1
ATOM 3907 C C . ASP B 2 10 ? 29.435 74.353 34.784 1.00 48.39 10 ASP B C 1
ATOM 3908 O O . ASP B 2 10 ? 29.381 75.428 35.386 1.00 48.07 10 ASP B O 1
ATOM 3913 N N . GLU B 2 11 ? 29.339 74.259 33.462 1.00 47.05 11 GLU B N 1
ATOM 3914 C CA . GLU B 2 11 ? 29.200 75.431 32.607 1.00 46.43 11 GLU B CA 1
ATOM 3915 C C . GLU B 2 11 ? 27.908 76.208 32.867 1.00 44.30 11 GLU B C 1
ATOM 3916 O O . GLU B 2 11 ? 27.765 77.345 32.420 1.00 44.16 11 GLU B O 1
ATOM 3922 N N . LEU B 2 12 ? 26.970 75.593 33.584 1.00 41.63 12 LEU B N 1
ATOM 3923 C CA . LEU B 2 12 ? 25.712 76.255 33.904 1.00 39.14 12 LEU B CA 1
ATOM 3924 C C . LEU B 2 12 ? 25.751 76.870 35.306 1.00 36.12 12 LEU B C 1
ATOM 3925 O O . LEU B 2 12 ? 24.744 77.374 35.806 1.00 35.00 12 LEU B O 1
ATOM 3930 N N . GLY B 2 13 ? 26.926 76.823 35.930 1.00 34.39 13 GLY B N 1
ATOM 3931 C CA . GLY B 2 13 ? 27.094 77.407 37.249 1.00 31.25 13 GLY B CA 1
ATOM 3932 C C . GLY B 2 13 ? 27.313 76.455 38.407 1.00 30.34 13 GLY B C 1
ATOM 3933 O O . GLY B 2 13 ? 27.363 75.234 38.238 1.00 30.42 13 GLY B O 1
ATOM 3934 N N . ALA B 2 14 ? 27.449 77.035 39.597 1.00 28.99 14 ALA B N 1
ATOM 3935 C CA . ALA B 2 14 ? 27.654 76.279 40.824 1.00 27.95 14 ALA B CA 1
ATOM 3936 C C . ALA B 2 14 ? 26.441 75.415 41.121 1.00 27.91 14 ALA B C 1
ATOM 3937 O O . ALA B 2 14 ? 25.323 75.749 40.736 1.00 26.99 14 ALA B O 1
ATOM 3939 N N . ASN B 2 15 ? 26.667 74.302 41.806 1.00 28.37 15 ASN B N 1
ATOM 3940 C CA . ASN B 2 15 ? 25.573 73.417 42.170 1.00 30.42 15 ASN B CA 1
ATOM 3941 C C . ASN B 2 15 ? 24.833 73.968 43.387 1.00 29.62 15 ASN B C 1
ATOM 3942 O O . ASN B 2 15 ? 25.456 74.448 44.336 1.00 29.47 15 ASN B O 1
ATOM 3947 N N . ASP B 2 16 ? 23.504 73.937 4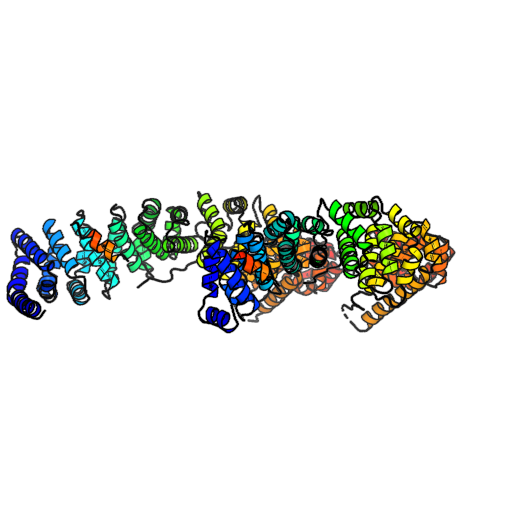3.328 1.00 29.13 16 ASP B N 1
ATOM 3948 C CA . ASP B 2 16 ? 22.663 74.386 44.435 1.00 27.93 16 ASP B CA 1
ATOM 3949 C C . ASP B 2 16 ? 22.914 73.429 45.593 1.00 27.33 16 ASP B C 1
ATOM 3950 O O . ASP B 2 16 ? 23.271 72.274 45.368 1.00 28.13 16 ASP B O 1
ATOM 3955 N N . GLU B 2 17 ? 22.723 73.902 46.823 1.00 26.98 17 GLU B N 1
ATOM 3956 C CA . GLU B 2 17 ? 22.934 73.064 48.003 1.00 28.34 17 GLU B CA 1
ATOM 3957 C C . GLU B 2 17 ? 21.993 73.401 49.149 1.00 27.13 17 GLU B C 1
ATOM 3958 O O . GLU B 2 17 ? 21.719 74.568 49.415 1.00 26.08 17 GLU B O 1
ATOM 3964 N N . LEU B 2 18 ? 21.581 72.365 49.872 1.00 28.20 18 LEU B N 1
ATOM 3965 C CA . LEU B 2 18 ? 20.677 72.506 51.012 1.00 29.75 18 LEU B CA 1
ATOM 3966 C C . LEU B 2 18 ? 21.435 72.811 52.295 1.00 31.71 18 LEU B C 1
ATOM 3967 O O . LEU B 2 18 ? 22.540 72.314 52.501 1.00 32.34 18 LEU B O 1
ATOM 3972 N N . ILE B 2 19 ? 20.852 73.660 53.137 1.00 32.68 19 ILE B N 1
ATOM 3973 C CA . ILE B 2 19 ? 21.437 73.996 54.429 1.00 33.96 19 ILE B CA 1
ATOM 3974 C C . ILE B 2 19 ? 20.582 73.216 55.422 1.00 36.10 19 ILE B C 1
ATOM 3975 O O . ILE B 2 19 ? 19.379 73.468 55.548 1.00 37.16 19 ILE B O 1
ATOM 3980 N N . ARG B 2 20 ? 21.195 72.247 56.097 1.00 37.63 20 ARG B N 1
ATOM 3981 C CA . ARG B 2 20 ? 20.477 71.406 57.048 1.00 38.66 20 ARG B CA 1
ATOM 3982 C C . ARG B 2 20 ? 20.183 72.125 58.359 1.00 38.65 20 ARG B C 1
ATOM 3983 O O . ARG B 2 20 ? 21.054 72.234 59.221 1.00 40.45 20 ARG B O 1
ATOM 3991 N N . PHE B 2 21 ? 18.965 72.642 58.495 1.00 36.21 21 PHE B N 1
ATOM 3992 C CA . PHE B 2 21 ? 18.564 73.323 59.720 1.00 35.42 21 PHE B CA 1
ATOM 3993 C C . PHE B 2 21 ? 17.843 72.307 60.597 1.00 35.49 21 PHE B C 1
ATOM 3994 O O . PHE B 2 21 ? 16.992 71.558 60.114 1.00 35.01 21 PHE B O 1
ATOM 4002 N N . LYS B 2 22 ? 18.187 72.276 61.879 1.00 36.97 22 LYS B N 1
ATOM 4003 C CA . LYS B 2 22 ? 17.572 71.339 62.814 1.00 39.42 22 LYS B CA 1
ATOM 4004 C C . LYS B 2 22 ? 17.640 71.882 64.232 1.00 40.64 22 LYS B C 1
ATOM 4005 O O . LYS B 2 22 ? 18.155 71.224 65.136 1.00 41.15 22 LYS B O 1
ATOM 4007 N N . ASP B 2 23 ? 17.095 73.080 64.422 1.00 42.39 23 ASP B N 1
ATOM 4008 C CA . ASP B 2 23 ? 17.100 73.729 65.726 1.00 44.33 23 ASP B CA 1
ATOM 4009 C C . ASP B 2 23 ? 15.790 73.543 66.496 1.00 45.00 23 ASP B C 1
ATOM 4010 O O . ASP B 2 23 ? 14.761 74.128 66.155 1.00 43.32 23 ASP B O 1
ATOM 4015 N N . GLU B 2 24 ? 15.847 72.704 67.527 1.00 47.28 24 GLU B N 1
ATOM 4016 C CA . GLU B 2 24 ? 14.703 72.434 68.393 1.00 49.41 24 GLU B CA 1
ATOM 4017 C C . GLU B 2 24 ? 14.715 73.537 69.440 1.00 52.18 24 GLU B C 1
ATOM 4018 O O . GLU B 2 24 ? 13.695 74.166 69.719 1.00 51.70 24 GLU B O 1
ATOM 4024 N N . GLY B 2 25 ? 15.904 73.735 70.006 1.00 55.69 25 GLY B N 1
ATOM 4025 C CA . GLY B 2 25 ? 16.180 74.745 71.016 1.00 58.92 25 GLY B CA 1
ATOM 4026 C C . GLY B 2 25 ? 15.123 75.367 71.910 1.00 60.95 25 GLY B C 1
ATOM 4027 O O . GLY B 2 25 ? 14.133 75.936 71.445 1.00 61.37 25 GLY B O 1
ATOM 4028 N N . GLU B 2 26 ? 15.385 75.294 73.211 1.00 63.27 26 GLU B N 1
ATOM 4029 C CA . GLU B 2 26 ? 14.534 75.873 74.249 1.00 65.94 26 GLU B CA 1
ATOM 4030 C C . GLU B 2 26 ? 13.120 75.362 74.491 1.00 67.28 26 GLU B C 1
ATOM 4031 O O . GLU B 2 26 ? 12.233 75.497 73.647 1.00 66.66 26 GLU B O 1
ATOM 4037 N N . GLN B 2 27 ? 12.933 74.782 75.673 1.00 69.49 27 GLN B N 1
ATOM 4038 C CA . GLN B 2 27 ? 11.633 74.306 76.132 1.00 72.41 27 GLN B CA 1
ATOM 4039 C C . GLN B 2 27 ? 11.481 75.131 77.390 1.00 73.96 27 GLN B C 1
ATOM 4040 O O . GLN B 2 27 ? 12.251 74.969 78.337 1.00 74.83 27 GLN B O 1
ATOM 4046 N N . GLU B 2 28 ? 10.541 76.066 77.369 1.00 75.57 28 GLU B N 1
ATOM 4047 C CA . GLU B 2 28 ? 10.304 76.927 78.514 1.00 77.20 28 GLU B CA 1
ATOM 4048 C C . GLU B 2 28 ? 9.865 76.118 79.739 1.00 78.37 28 GLU B C 1
ATOM 4049 O O . GLU B 2 28 ? 8.694 76.113 80.123 1.00 78.69 28 GLU B O 1
ATOM 4055 N N . GLU B 2 29 ? 10.831 75.411 80.324 1.00 79.23 29 GLU B N 1
ATOM 4056 C CA . GLU B 2 29 ? 10.622 74.576 81.505 1.00 80.29 29 GLU B CA 1
ATOM 4057 C C . GLU B 2 29 ? 10.801 75.391 82.789 1.00 80.86 29 GLU B C 1
ATOM 4058 O O . GLU B 2 29 ? 11.064 76.611 82.687 1.00 81.14 29 GLU B O 1
ATOM 4064 N N . ASP B 2 40 ? 1.273 81.119 79.162 1.00 54.90 40 ASP B N 1
ATOM 4065 C CA . ASP B 2 40 ? 0.354 81.386 80.279 1.00 54.49 40 ASP B CA 1
ATOM 4066 C C . ASP B 2 40 ? -1.001 80.719 80.030 1.00 53.24 40 ASP B C 1
ATOM 4067 O O . ASP B 2 40 ? -1.951 81.325 79.508 1.00 52.67 40 ASP B O 1
ATOM 4072 N N . LEU B 2 41 ? -1.052 79.441 80.386 1.00 51.62 41 LEU B N 1
ATOM 4073 C CA . LEU B 2 41 ? -2.259 78.637 80.221 1.00 49.85 41 LEU B CA 1
ATOM 4074 C C . LEU B 2 41 ? -3.060 78.516 81.501 1.00 48.80 41 LEU B C 1
ATOM 4075 O O . LEU B 2 41 ? -4.106 77.875 81.503 1.00 48.33 41 LEU B O 1
ATOM 4080 N N . ALA B 2 42 ? -2.557 79.153 82.559 1.00 47.67 42 ALA B N 1
ATOM 4081 C CA . ALA B 2 42 ? -3.211 79.137 83.861 1.00 47.00 42 ALA B CA 1
ATOM 4082 C C . ALA B 2 42 ? -4.676 79.553 83.753 1.00 46.08 42 ALA B C 1
ATOM 4083 O O . ALA B 2 42 ? -5.575 78.824 84.191 1.00 45.60 42 ALA B O 1
ATOM 4085 N N . ASP B 2 43 ? -4.906 80.717 83.149 1.00 45.43 43 ASP B N 1
ATOM 4086 C CA . ASP B 2 43 ? -6.256 81.234 82.969 1.00 45.64 43 ASP B CA 1
ATOM 4087 C C . ASP B 2 43 ? -7.055 80.330 82.026 1.00 44.14 43 ASP B C 1
ATOM 4088 O O . ASP B 2 43 ? -8.246 80.115 82.229 1.00 43.93 43 ASP B O 1
ATOM 4093 N N . VAL B 2 44 ? -6.374 79.779 81.020 1.00 42.89 44 VAL B N 1
ATOM 4094 C CA . VAL B 2 44 ? -7.011 78.873 80.054 1.00 41.11 44 VAL B CA 1
ATOM 4095 C C . VAL B 2 44 ? -7.507 77.613 80.772 1.00 40.46 44 VAL B C 1
ATOM 4096 O O . VAL B 2 44 ? -8.610 77.131 80.510 1.00 39.08 44 VAL B O 1
ATOM 4100 N N . LYS B 2 45 ? -6.692 77.118 81.700 1.00 40.61 45 LYS B N 1
ATOM 4101 C CA . LYS B 2 45 ? -7.018 75.923 82.471 1.00 41.93 45 LYS B CA 1
ATOM 4102 C C . LYS B 2 45 ? -8.195 76.133 83.422 1.00 42.85 45 LYS B C 1
ATOM 4103 O O . LYS B 2 45 ? -9.172 75.376 83.387 1.00 43.01 45 LYS B O 1
ATOM 4109 N N . SER B 2 46 ? -8.116 77.181 84.242 1.00 43.29 46 SER B N 1
ATOM 4110 C CA . SER B 2 46 ? -9.177 77.497 85.200 1.00 45.25 46 SER B CA 1
ATOM 4111 C C . SER B 2 46 ? -10.464 77.830 84.458 1.00 46.44 46 SER B C 1
ATOM 4112 O O . SER B 2 46 ? -11.552 77.458 84.881 1.00 46.10 46 SER B O 1
ATOM 4115 N N . SER B 2 47 ? -10.321 78.542 83.349 1.00 47.82 47 SER B N 1
ATOM 4116 C CA . SER B 2 47 ? -11.459 78.936 82.531 1.00 49.05 47 SER B CA 1
ATOM 4117 C C . SER B 2 47 ? -12.164 77.703 81.981 1.00 50.05 47 SER B C 1
ATOM 4118 O O . SER B 2 47 ? -13.395 77.652 81.947 1.00 50.04 47 SER B O 1
ATOM 4121 N N . LEU B 2 48 ? -11.379 76.715 81.556 1.00 50.68 48 LEU B N 1
ATOM 4122 C CA . LEU B 2 48 ? -11.919 75.477 81.008 1.00 51.89 48 LEU B CA 1
ATOM 4123 C C . LEU B 2 48 ? -12.674 74.661 82.052 1.00 53.10 48 LEU B C 1
ATOM 4124 O O . LEU B 2 48 ? -13.741 74.116 81.763 1.00 52.40 48 LEU B O 1
ATOM 4129 N N . VAL B 2 49 ? -12.110 74.567 83.254 1.00 55.40 49 VAL B N 1
ATOM 4130 C CA . VAL B 2 49 ? -12.734 73.804 84.327 1.00 58.12 49 VAL B CA 1
ATOM 4131 C C . VAL B 2 49 ? -13.864 74.558 85.029 1.00 60.38 49 VAL B C 1
ATOM 4132 O O . VAL B 2 49 ? -14.718 73.944 85.670 1.00 60.98 49 VAL B O 1
ATOM 4136 N N . ASN B 2 50 ? -13.872 75.883 84.896 1.00 62.33 50 ASN B N 1
ATOM 4137 C CA . ASN B 2 50 ? -14.904 76.714 85.514 1.00 64.16 50 ASN B CA 1
ATOM 4138 C C . ASN B 2 50 ? -16.163 76.753 84.646 1.00 65.77 50 ASN B C 1
ATOM 4139 O O . ASN B 2 50 ? -16.612 77.821 84.220 1.00 66.20 50 ASN B O 1
ATOM 4141 N N . GLU B 2 51 ? -16.724 75.574 84.396 1.00 67.15 51 GLU B N 1
ATOM 4142 C CA . GLU B 2 51 ? -17.929 75.425 83.585 1.00 68.46 51 GLU B CA 1
ATOM 4143 C C . GLU B 2 51 ? -18.433 73.982 83.639 1.00 69.09 51 GLU B C 1
ATOM 4144 O O . GLU B 2 51 ? -19.354 73.608 82.909 1.00 69.42 51 GLU B O 1
ATOM 4146 N N . SER B 2 52 ? -17.831 73.181 84.515 1.00 70.00 52 SER B N 1
ATOM 4147 C CA . SER B 2 52 ? -18.206 71.779 84.668 1.00 70.69 52 SER B CA 1
ATOM 4148 C C . SER B 2 52 ? -17.718 71.207 86.001 1.00 71.19 52 SER B C 1
ATOM 4149 O O . SER B 2 52 ? -17.272 70.038 86.028 1.00 71.34 52 SER B O 1
ATOM 4151 N N . HIS C 1 91 ? 20.730 120.157 73.961 1.00 86.71 223 HIS C N 1
ATOM 4152 C CA . HIS C 1 91 ? 20.648 121.265 74.956 1.00 86.80 223 HIS C CA 1
ATOM 4153 C C . HIS C 1 91 ? 22.033 121.816 75.293 1.00 86.79 223 HIS C C 1
ATOM 4154 O O . HIS C 1 91 ? 22.450 122.836 74.744 1.00 86.72 223 HIS C O 1
ATOM 4156 N N . HIS C 1 92 ? 22.737 121.135 76.195 1.00 86.71 224 HIS C N 1
ATOM 4157 C CA . HIS C 1 92 ? 24.075 121.544 76.617 1.00 86.71 224 HIS C CA 1
ATOM 4158 C C . HIS C 1 92 ? 24.945 120.320 76.901 1.00 86.81 224 HIS C C 1
ATOM 4159 O O . HIS C 1 92 ? 24.441 119.199 76.965 1.00 86.85 224 HIS C O 1
ATOM 4161 N N . ARG C 1 93 ? 26.244 120.549 77.089 1.00 86.76 225 ARG C N 1
ATOM 4162 C CA . ARG C 1 93 ? 27.209 119.482 77.357 1.00 86.81 225 ARG C CA 1
ATOM 4163 C C . ARG C 1 93 ? 26.700 118.429 78.340 1.00 86.87 225 ARG C C 1
ATOM 4164 O O . ARG C 1 93 ? 26.709 117.234 78.039 1.00 86.89 225 ARG C O 1
ATOM 4166 N N . GLU C 1 94 ? 26.248 118.883 79.505 1.00 86.97 226 GLU C N 1
ATOM 4167 C CA . GLU C 1 94 ? 25.728 117.990 80.535 1.00 86.67 226 GLU C CA 1
ATOM 4168 C C . GLU C 1 94 ? 24.399 117.369 80.117 1.00 86.45 226 GLU C C 1
ATOM 4169 O O . GLU C 1 94 ? 24.133 116.206 80.418 1.00 86.71 226 GLU C O 1
ATOM 4171 N N . GLY C 1 95 ? 23.577 118.148 79.417 1.00 85.93 227 GLY C N 1
ATOM 4172 C CA . GLY C 1 95 ? 22.281 117.669 78.965 1.00 85.44 227 GLY C CA 1
ATOM 4173 C C . GLY C 1 95 ? 22.366 116.458 78.055 1.00 85.05 227 GLY C C 1
ATOM 4174 O O . GLY C 1 95 ? 21.690 115.455 78.284 1.00 84.76 227 GLY C O 1
ATOM 4175 N N . LEU C 1 96 ? 23.204 116.555 77.025 1.00 84.63 228 LEU C N 1
ATOM 4176 C CA . LEU C 1 96 ? 23.395 115.467 76.070 1.00 84.11 228 LEU C CA 1
ATOM 4177 C C . LEU C 1 96 ? 23.988 114.231 76.737 1.00 84.00 228 LEU C C 1
ATOM 4178 O O . LEU C 1 96 ? 23.485 113.121 76.554 1.00 83.95 228 LEU C O 1
ATOM 4183 N N . LEU C 1 97 ? 25.050 114.430 77.515 1.00 84.09 229 LEU C N 1
ATOM 4184 C CA . LEU C 1 97 ? 25.716 113.337 78.220 1.00 83.92 229 LEU C CA 1
ATOM 4185 C C . LEU C 1 97 ? 24.754 112.623 79.164 1.00 83.82 229 LEU C C 1
ATOM 4186 O O . LEU C 1 97 ? 24.862 111.413 79.376 1.00 83.79 229 LEU C O 1
ATOM 4191 N N . ALA C 1 98 ? 23.818 113.381 79.730 1.00 83.47 230 ALA C N 1
ATOM 4192 C CA . ALA C 1 98 ? 22.825 112.826 80.641 1.00 83.16 230 ALA C CA 1
ATOM 4193 C C . ALA C 1 98 ? 21.877 111.914 79.872 1.00 83.01 230 ALA C C 1
ATOM 4194 O O . ALA C 1 98 ? 21.588 110.801 80.311 1.00 83.01 230 ALA C O 1
ATOM 4196 N N . ILE C 1 99 ? 21.420 112.386 78.712 1.00 82.55 231 ILE C N 1
ATOM 4197 C CA . ILE C 1 99 ? 20.512 111.621 77.858 1.00 82.10 231 ILE C CA 1
ATOM 4198 C C . ILE C 1 99 ? 21.202 110.342 77.382 1.00 81.87 231 ILE C C 1
ATOM 4199 O O . ILE C 1 99 ? 20.592 109.272 77.358 1.00 81.95 231 ILE C O 1
ATOM 4204 N N . PHE C 1 100 ? 22.482 110.459 77.033 1.00 81.46 232 PHE C N 1
ATOM 4205 C CA . PHE C 1 100 ? 23.273 109.322 76.565 1.00 81.07 232 PHE C CA 1
ATOM 4206 C C . PHE C 1 100 ? 23.455 108.284 77.668 1.00 80.96 232 PHE C C 1
ATOM 4207 O O . PHE C 1 100 ? 23.105 107.115 77.492 1.00 80.91 232 PHE C O 1
ATOM 4215 N N . LYS C 1 101 ? 24.008 108.721 78.798 1.00 80.70 233 LYS C N 1
ATOM 4216 C CA . LYS C 1 101 ? 24.252 107.845 79.941 1.00 80.33 233 LYS C CA 1
ATOM 4217 C C . LYS C 1 101 ? 22.967 107.213 80.463 1.00 80.04 233 LYS C C 1
ATOM 4218 O O . LYS C 1 101 ? 23.001 106.176 81.124 1.00 80.16 233 LYS C O 1
ATOM 4220 N N . SER C 1 102 ? 21.838 107.850 80.165 1.00 79.59 234 SER C N 1
ATOM 4221 C CA . SER C 1 102 ? 20.535 107.351 80.585 1.00 79.21 234 SER C CA 1
ATOM 4222 C C . SER C 1 102 ? 19.963 106.396 79.542 1.00 78.99 234 SER C C 1
ATOM 4223 O O . SER C 1 102 ? 18.983 105.695 79.804 1.00 79.10 234 SER C O 1
ATOM 4225 N N . GLY C 1 103 ? 20.585 106.370 78.366 1.00 78.71 235 GLY C N 1
ATOM 4226 C CA . GLY C 1 103 ? 20.124 105.509 77.291 1.00 78.13 235 GLY C CA 1
ATOM 4227 C C . GLY C 1 103 ? 18.885 106.069 76.621 1.00 77.68 235 GLY C C 1
ATOM 4228 O O . GLY C 1 103 ? 17.881 105.371 76.469 1.00 77.59 235 GLY C O 1
ATOM 4229 N N . GLY C 1 104 ? 18.959 107.336 76.223 1.00 77.09 236 GLY C N 1
ATOM 4230 C CA . GLY C 1 104 ? 17.833 107.984 75.575 1.00 76.40 236 GLY C CA 1
ATOM 4231 C C . GLY C 1 104 ? 17.914 108.009 74.060 1.00 75.99 236 GLY C C 1
ATOM 4232 O O . GLY C 1 104 ? 16.918 108.288 73.395 1.00 76.01 236 GLY C O 1
ATOM 4233 N N . ILE C 1 105 ? 19.094 107.726 73.512 1.00 75.27 237 ILE C N 1
ATOM 4234 C CA . ILE C 1 105 ? 19.280 107.723 72.063 1.00 74.51 237 ILE C CA 1
ATOM 4235 C C . ILE C 1 105 ? 18.384 106.702 71.357 1.00 73.76 237 ILE C C 1
ATOM 4236 O O . ILE C 1 105 ? 17.625 107.067 70.462 1.00 73.41 237 ILE C O 1
ATOM 4238 N N . PRO C 1 106 ? 18.429 105.420 71.774 1.00 73.14 238 PRO C N 1
ATOM 4239 C CA . PRO C 1 106 ? 17.589 104.399 71.136 1.00 72.75 238 PRO C CA 1
ATOM 4240 C C . PRO C 1 106 ? 16.097 104.671 71.304 1.00 72.38 238 PRO C C 1
ATOM 4241 O O . PRO C 1 106 ? 15.279 104.200 70.515 1.00 72.09 238 PRO C O 1
ATOM 4245 N N . ALA C 1 107 ? 15.754 105.430 72.342 1.00 72.35 239 ALA C N 1
ATOM 4246 C CA . ALA C 1 107 ? 14.368 105.785 72.621 1.00 72.14 239 ALA C CA 1
ATOM 4247 C C . ALA C 1 107 ? 13.917 106.864 71.645 1.00 71.82 239 ALA C C 1
ATOM 4248 O O . ALA C 1 107 ? 12.835 106.772 71.061 1.00 71.23 239 ALA C O 1
ATOM 4250 N N . LEU C 1 108 ? 14.760 107.879 71.465 1.00 71.64 240 LEU C N 1
ATOM 4251 C CA . LEU C 1 108 ? 14.473 108.979 70.549 1.00 71.73 240 LEU C CA 1
ATOM 4252 C C . LEU C 1 108 ? 14.352 108.462 69.115 1.00 71.78 240 LEU C C 1
ATOM 4253 O O . LEU C 1 108 ? 13.568 108.988 68.322 1.00 71.49 240 LEU C O 1
ATOM 4258 N N . VAL C 1 109 ? 15.128 107.425 68.799 1.00 72.03 241 VAL C N 1
ATOM 4259 C CA . VAL C 1 109 ? 15.113 106.802 67.477 1.00 72.34 241 VAL C CA 1
ATOM 4260 C C . VAL C 1 109 ? 13.751 106.151 67.260 1.00 72.67 241 VAL C C 1
ATOM 4261 O O . VAL C 1 109 ? 13.124 106.333 66.216 1.00 72.36 241 VAL C O 1
ATOM 4265 N N . LYS C 1 110 ? 13.294 105.402 68.261 1.00 73.39 242 LYS C N 1
ATOM 4266 C CA . LYS C 1 110 ? 11.996 104.737 68.201 1.00 73.75 242 LYS C CA 1
ATOM 4267 C C . LYS C 1 110 ? 10.900 105.792 68.086 1.00 74.15 242 LYS C C 1
ATOM 4268 O O . LYS C 1 110 ? 9.904 105.593 67.388 1.00 73.93 242 LYS C O 1
ATOM 4270 N N . MET C 1 111 ? 11.116 106.925 68.751 1.00 74.90 243 MET C N 1
ATOM 4271 C CA . MET C 1 111 ? 10.172 108.038 68.738 1.00 75.81 243 MET C CA 1
ATOM 4272 C C . MET C 1 111 ? 10.107 108.700 67.364 1.00 76.49 243 MET C C 1
ATOM 4273 O O . MET C 1 111 ? 9.183 109.465 67.079 1.00 76.43 243 MET C O 1
ATOM 4275 N N . LEU C 1 112 ? 11.091 108.402 66.518 1.00 77.27 244 LEU C N 1
ATOM 4276 C CA . LEU C 1 112 ? 11.147 108.952 65.166 1.00 78.13 244 LEU C CA 1
ATOM 4277 C C . LEU C 1 112 ? 10.206 108.190 64.230 1.00 78.58 244 LEU C C 1
ATOM 4278 O O . LEU C 1 112 ? 10.484 108.031 63.040 1.00 78.53 244 LEU C O 1
ATOM 4280 N N . GLY C 1 113 ? 9.090 107.726 64.787 1.00 79.39 245 GLY C N 1
ATOM 4281 C CA . GLY C 1 113 ? 8.107 106.992 64.013 1.00 80.50 245 GLY C CA 1
ATOM 4282 C C . GLY C 1 113 ? 6.694 107.460 64.314 1.00 81.43 245 GLY C C 1
ATOM 4283 O O . GLY C 1 113 ? 5.731 106.968 63.725 1.00 81.43 245 GLY C O 1
ATOM 4284 N N . SER C 1 114 ? 6.576 108.418 65.229 1.00 82.22 246 SER C N 1
ATOM 4285 C CA . SER C 1 114 ? 5.285 108.971 65.627 1.00 83.39 246 SER C CA 1
ATOM 4286 C C . SER C 1 114 ? 4.602 109.740 64.497 1.00 84.09 246 SER C C 1
ATOM 4287 O O . SER C 1 114 ? 5.260 110.453 63.738 1.00 84.58 246 SER C O 1
ATOM 4290 N N . PRO C 1 115 ? 3.273 109.592 64.366 1.00 84.59 247 PRO C N 1
ATOM 4291 C CA . PRO C 1 115 ? 2.499 110.279 63.326 1.00 84.88 247 PRO C CA 1
ATOM 4292 C C . PRO C 1 115 ? 2.414 111.776 63.613 1.00 85.05 247 PRO C C 1
ATOM 4293 O O . PRO C 1 115 ? 2.123 112.578 62.723 1.00 85.17 247 PRO C O 1
ATOM 4297 N N . VAL C 1 116 ? 2.664 112.136 64.868 1.00 85.19 248 VAL C N 1
ATOM 4298 C CA . VAL C 1 116 ? 2.628 113.523 65.304 1.00 85.24 248 VAL C CA 1
ATOM 4299 C C . VAL C 1 116 ? 3.948 114.210 64.978 1.00 85.10 248 VAL C C 1
ATOM 4300 O O . VAL C 1 116 ? 4.998 113.839 65.508 1.00 85.36 248 VAL C O 1
ATOM 4302 N N . ASP C 1 117 ? 3.885 115.205 64.096 1.00 84.69 249 ASP C N 1
ATOM 4303 C CA . ASP C 1 117 ? 5.061 115.969 63.685 1.00 84.18 249 ASP C CA 1
ATOM 4304 C C . ASP C 1 117 ? 5.772 116.588 64.885 1.00 83.68 249 ASP C C 1
ATOM 4305 O O . ASP C 1 117 ? 6.991 116.754 64.875 1.00 84.00 249 ASP C O 1
ATOM 4310 N N . SER C 1 118 ? 5.003 116.901 65.926 1.00 82.85 250 SER C N 1
ATOM 4311 C CA . SER C 1 118 ? 5.539 117.493 67.148 1.00 81.96 250 SER C CA 1
ATOM 4312 C C . SER C 1 118 ? 6.567 116.578 67.808 1.00 81.31 250 SER C C 1
ATOM 4313 O O . SER C 1 118 ? 7.541 117.050 68.399 1.00 81.17 250 SER C O 1
ATOM 4315 N N . VAL C 1 119 ? 6.339 115.271 67.705 1.00 80.51 251 VAL C N 1
ATOM 4316 C CA . VAL C 1 119 ? 7.240 114.276 68.280 1.00 79.72 251 VAL C CA 1
ATOM 4317 C C . VAL C 1 119 ? 8.481 114.121 67.403 1.00 78.96 251 VAL C C 1
ATOM 4318 O O . VAL C 1 119 ? 9.609 114.156 67.897 1.00 78.76 251 VAL C O 1
ATOM 4322 N N . LEU C 1 120 ? 8.263 113.964 66.100 1.00 78.06 252 LEU C N 1
ATOM 4323 C CA . LEU C 1 120 ? 9.355 113.806 65.146 1.00 77.26 252 LEU C CA 1
ATOM 4324 C C . LEU C 1 120 ? 10.321 114.985 65.208 1.00 76.51 252 LEU C C 1
ATOM 4325 O O . LEU C 1 120 ? 11.529 114.793 65.349 1.00 76.55 252 LEU C O 1
ATOM 4327 N N . PHE C 1 121 ? 9.776 116.200 65.142 1.00 75.24 253 PHE C N 1
ATOM 4328 C CA . PHE C 1 121 ? 10.576 117.424 65.184 1.00 74.13 253 PHE C CA 1
ATOM 4329 C C . PHE C 1 121 ? 11.459 117.500 66.427 1.00 73.76 253 PHE C C 1
ATOM 4330 O O . PHE C 1 121 ? 12.588 117.983 66.364 1.00 73.77 253 PHE C O 1
ATOM 4338 N N . TYR C 1 122 ? 10.940 117.016 67.553 1.00 73.28 254 TYR C N 1
ATOM 4339 C CA . TYR C 1 122 ? 11.677 117.025 68.812 1.00 72.72 254 TYR C CA 1
ATOM 4340 C C . TYR C 1 122 ? 12.760 115.950 68.835 1.00 72.15 254 TYR C C 1
ATOM 4341 O O . TYR C 1 122 ? 13.871 116.191 69.304 1.00 71.69 254 TYR C O 1
ATOM 4343 N N . ALA C 1 123 ? 12.429 114.769 68.316 1.00 71.60 255 ALA C N 1
ATOM 4344 C CA . ALA C 1 123 ? 13.367 113.652 68.271 1.00 71.26 255 ALA C CA 1
ATOM 4345 C C . ALA C 1 123 ? 14.505 113.917 67.289 1.00 70.75 255 ALA C C 1
ATOM 4346 O O . ALA C 1 123 ? 15.672 113.739 67.627 1.00 70.56 255 ALA C O 1
ATOM 4348 N N . ILE C 1 124 ? 14.156 114.368 66.086 1.00 70.39 256 ILE C N 1
ATOM 4349 C CA . ILE C 1 124 ? 15.137 114.668 65.046 1.00 70.10 256 ILE C CA 1
ATOM 4350 C C . ILE C 1 124 ? 16.161 115.698 65.516 1.00 70.20 256 ILE C C 1
ATOM 4351 O O . ILE C 1 124 ? 17.368 115.500 65.359 1.00 70.13 256 ILE C O 1
ATOM 4353 N N . THR C 1 125 ? 15.672 116.789 66.103 1.00 69.97 257 THR C N 1
ATOM 4354 C CA . THR C 1 125 ? 16.532 117.860 66.606 1.00 69.44 257 THR C CA 1
ATOM 4355 C C . THR C 1 125 ? 17.413 117.412 67.772 1.00 69.07 257 THR C C 1
ATOM 4356 O O . THR C 1 125 ? 18.590 117.767 67.832 1.00 69.06 257 THR C O 1
ATOM 4360 N N . THR C 1 126 ? 16.842 116.645 68.700 1.00 68.83 258 THR C N 1
ATOM 4361 C CA . THR C 1 126 ? 17.596 116.155 69.855 1.00 68.87 258 THR C CA 1
ATOM 4362 C C . THR C 1 126 ? 18.716 115.229 69.388 1.00 68.78 258 THR C C 1
ATOM 4363 O O . THR C 1 126 ? 19.866 115.374 69.808 1.00 68.25 258 THR C O 1
ATOM 4367 N N . LEU C 1 127 ? 18.372 114.294 68.503 1.00 69.05 259 LEU C N 1
ATOM 4368 C CA . LEU C 1 127 ? 19.339 113.347 67.954 1.00 68.85 259 LEU C CA 1
ATOM 4369 C C . LEU C 1 127 ? 20.453 114.095 67.231 1.00 68.75 259 LEU C C 1
ATOM 4370 O O . LEU C 1 127 ? 21.614 113.692 67.277 1.00 68.54 259 LEU C O 1
ATOM 4375 N N . HIS C 1 128 ? 20.086 115.195 66.580 1.00 68.96 260 HIS C N 1
ATOM 4376 C CA . HIS C 1 128 ? 21.039 116.021 65.853 1.00 69.70 260 HIS C CA 1
ATOM 4377 C C . HIS C 1 128 ? 22.072 116.604 66.815 1.00 70.14 260 HIS C C 1
ATOM 4378 O O . HIS C 1 128 ? 23.275 116.553 66.547 1.00 70.13 260 HIS C O 1
ATOM 4385 N N . ASN C 1 129 ? 21.597 117.138 67.940 1.00 70.13 261 ASN C N 1
ATOM 4386 C CA . ASN C 1 129 ? 22.474 117.712 68.959 1.00 70.23 261 ASN C CA 1
ATOM 4387 C C . ASN C 1 129 ? 23.428 116.634 69.463 1.00 70.13 261 ASN C C 1
ATOM 4388 O O . ASN C 1 129 ? 24.633 116.864 69.591 1.00 70.10 261 ASN C O 1
ATOM 4393 N N . LEU C 1 130 ? 22.870 115.454 69.728 1.00 69.99 262 LEU C N 1
ATOM 4394 C CA . LEU C 1 130 ? 23.633 114.310 70.214 1.00 70.14 262 LEU C CA 1
ATOM 4395 C C . LEU C 1 130 ? 24.728 113.916 69.225 1.00 70.25 262 LEU C C 1
ATOM 4396 O O . LEU C 1 130 ? 25.882 113.720 69.610 1.00 70.72 262 LEU C O 1
ATOM 4401 N N . LEU C 1 131 ? 24.362 113.821 67.948 1.00 70.20 263 LEU C N 1
ATOM 4402 C CA . LEU C 1 131 ? 25.303 113.460 66.890 1.00 69.88 263 LEU C CA 1
ATOM 4403 C C . LEU C 1 131 ? 26.371 114.532 66.696 1.00 69.96 263 LEU C C 1
ATOM 4404 O O . LEU C 1 131 ? 27.500 114.233 66.303 1.00 70.11 263 LEU C O 1
ATOM 4409 N N . LEU C 1 132 ? 26.009 115.777 66.987 1.00 69.86 264 LEU C N 1
ATOM 4410 C CA . LEU C 1 132 ? 26.923 116.903 66.842 1.00 70.29 264 LEU C CA 1
ATOM 4411 C C . LEU C 1 132 ? 27.946 117.052 67.962 1.00 70.49 264 LEU C C 1
ATOM 4412 O O . LEU C 1 132 ? 29.119 117.325 67.701 1.00 70.57 264 LEU C O 1
ATOM 4417 N N . HIS C 1 133 ? 27.510 116.861 69.204 1.00 70.72 265 HIS C N 1
ATOM 4418 C CA . HIS C 1 133 ? 28.405 117.037 70.344 1.00 71.15 265 HIS C CA 1
ATOM 4419 C C . HIS C 1 133 ? 28.715 115.785 71.164 1.00 71.14 265 HIS C C 1
ATOM 4420 O O . HIS C 1 133 ? 29.880 115.504 71.446 1.00 71.10 265 HIS C O 1
ATOM 4427 N N . GLN C 1 134 ? 27.680 115.040 71.545 1.00 71.12 266 GLN C N 1
ATOM 4428 C CA . GLN C 1 134 ? 27.867 113.836 72.352 1.00 71.14 266 GLN C CA 1
ATOM 4429 C C . GLN C 1 134 ? 28.634 112.719 71.652 1.00 70.95 266 GLN C C 1
ATOM 4430 O O . GLN C 1 134 ? 28.284 112.301 70.547 1.00 71.42 266 GLN C O 1
ATOM 4436 N N . GLU C 1 135 ? 29.685 112.246 72.316 1.00 70.46 267 GLU C N 1
ATOM 4437 C CA . GLU C 1 135 ? 30.524 111.172 71.797 1.00 69.77 267 GLU C CA 1
ATOM 4438 C C . GLU C 1 135 ? 29.805 109.834 71.933 1.00 69.25 267 GLU C C 1
ATOM 4439 O O . GLU C 1 135 ? 29.026 109.629 72.867 1.00 69.41 267 GLU C O 1
ATOM 4441 N N . GLY C 1 136 ? 30.065 108.929 70.992 1.00 68.56 268 GLY C N 1
ATOM 4442 C CA . GLY C 1 136 ? 29.433 107.622 71.020 1.00 67.36 268 GLY C CA 1
ATOM 4443 C C . GLY C 1 136 ? 27.957 107.662 70.669 1.00 66.46 268 GLY C C 1
ATOM 4444 O O . GLY C 1 136 ? 27.248 106.669 70.830 1.00 66.34 268 GLY C O 1
ATOM 4445 N N . ALA C 1 137 ? 27.495 108.813 70.191 1.00 65.75 269 ALA C N 1
ATOM 4446 C CA . ALA C 1 137 ? 26.099 108.994 69.811 1.00 65.11 269 ALA C CA 1
ATOM 4447 C C . ALA C 1 137 ? 25.801 108.366 68.454 1.00 64.83 269 ALA C C 1
ATOM 4448 O O . ALA C 1 137 ? 24.743 107.766 68.262 1.00 64.41 269 ALA C O 1
ATOM 4450 N N . LYS C 1 138 ? 26.739 108.507 67.519 1.00 64.32 270 LYS C N 1
ATOM 4451 C CA . LYS C 1 138 ? 26.584 107.954 66.175 1.00 64.00 270 LYS C CA 1
ATOM 4452 C C . LYS C 1 138 ? 26.450 106.436 66.214 1.00 63.81 270 LYS C C 1
ATOM 4453 O O . LYS C 1 138 ? 25.544 105.868 65.601 1.00 63.08 270 LYS C O 1
ATOM 4459 N N . MET C 1 139 ? 27.355 105.789 66.946 1.00 63.63 271 MET C N 1
ATOM 4460 C CA . MET C 1 139 ? 27.355 104.337 67.084 1.00 63.33 271 MET C CA 1
ATOM 4461 C C . MET C 1 139 ? 26.044 103.850 67.690 1.00 62.98 271 MET C C 1
ATOM 4462 O O . MET C 1 139 ? 25.569 102.762 67.368 1.00 62.92 271 MET C O 1
ATOM 4464 N N . ALA C 1 140 ? 25.461 104.678 68.554 1.00 62.44 272 ALA C N 1
ATOM 4465 C CA . ALA C 1 140 ? 24.202 104.354 69.214 1.00 61.86 272 ALA C CA 1
ATOM 4466 C C . ALA C 1 140 ? 23.028 104.420 68.244 1.00 61.49 272 ALA C C 1
ATOM 4467 O O . ALA C 1 140 ? 22.179 103.528 68.230 1.00 61.61 272 ALA C O 1
ATOM 4469 N N . VAL C 1 141 ? 22.987 105.480 67.439 1.00 60.91 273 VAL C N 1
ATOM 4470 C CA . VAL C 1 141 ? 21.920 105.675 66.457 1.00 60.20 273 VAL C CA 1
ATOM 4471 C C . VAL C 1 141 ? 21.927 104.564 65.407 1.00 59.48 273 VAL C C 1
ATOM 4472 O O . VAL C 1 141 ? 20.870 104.053 65.027 1.00 59.47 273 VAL C O 1
ATOM 4476 N N . ARG C 1 142 ? 23.120 104.191 64.948 1.00 58.69 274 ARG C N 1
ATOM 4477 C CA . ARG C 1 142 ? 23.264 103.126 63.958 1.00 58.13 274 ARG C CA 1
ATOM 4478 C C . ARG C 1 142 ? 22.752 101.819 64.547 1.00 57.95 274 ARG C C 1
ATOM 4479 O O . ARG C 1 142 ? 22.022 101.071 63.894 1.00 57.94 274 ARG C O 1
ATOM 4487 N N . LEU C 1 143 ? 23.137 101.570 65.797 1.00 57.47 275 LEU C N 1
ATOM 4488 C CA . LEU C 1 143 ? 22.759 100.363 66.520 1.00 56.94 275 LEU C CA 1
ATOM 4489 C C . LEU C 1 143 ? 21.252 100.278 66.747 1.00 56.21 275 LEU C C 1
ATOM 4490 O O . LEU C 1 143 ? 20.687 99.185 66.796 1.00 56.71 275 LEU C O 1
ATOM 4495 N N . ALA C 1 144 ? 20.607 101.434 66.878 1.00 54.77 276 ALA C N 1
ATOM 4496 C CA . ALA C 1 144 ? 19.166 101.491 67.100 1.00 53.72 276 ALA C CA 1
ATOM 4497 C C . ALA C 1 144 ? 18.355 101.511 65.804 1.00 52.89 276 ALA C C 1
ATOM 4498 O O . ALA C 1 144 ? 17.128 101.609 65.837 1.00 52.79 276 ALA C O 1
ATOM 4500 N N . GLY C 1 145 ? 19.042 101.425 64.667 1.00 51.77 277 GLY C N 1
ATOM 4501 C CA . GLY C 1 145 ? 18.361 101.441 63.383 1.00 49.30 277 GLY C CA 1
ATOM 4502 C C . GLY C 1 145 ? 17.914 102.828 62.958 1.00 48.08 277 GLY C C 1
ATOM 4503 O O . GLY C 1 145 ? 16.917 102.976 62.247 1.00 47.15 277 GLY C O 1
ATOM 4504 N N . GLY C 1 146 ? 18.656 103.848 63.384 1.00 47.48 278 GLY C N 1
ATOM 4505 C CA . GLY C 1 146 ? 18.318 105.218 63.030 1.00 45.90 278 GLY C CA 1
ATOM 4506 C C . GLY C 1 146 ? 18.448 105.525 61.547 1.00 44.64 278 GLY C C 1
ATOM 4507 O O . GLY C 1 146 ? 17.644 106.281 60.997 1.00 44.83 278 GLY C O 1
ATOM 4508 N N . LEU C 1 147 ? 19.458 104.942 60.903 1.00 42.56 279 LEU C N 1
ATOM 4509 C CA . LEU C 1 147 ? 19.706 105.145 59.473 1.00 40.89 279 LEU C CA 1
ATOM 4510 C C . LEU C 1 147 ? 18.484 104.809 58.620 1.00 40.51 279 LEU C C 1
ATOM 4511 O O . LEU C 1 147 ? 18.048 105.619 57.802 1.00 40.12 279 LEU C O 1
ATOM 4516 N N . GLN C 1 148 ? 17.930 103.617 58.828 1.00 40.73 280 GLN C N 1
ATOM 4517 C CA . GLN C 1 148 ? 16.760 103.159 58.082 1.00 40.75 280 GLN C CA 1
ATOM 4518 C C . GLN C 1 148 ? 15.553 104.052 58.348 1.00 40.88 280 GLN C C 1
ATOM 4519 O O . GLN C 1 148 ? 14.789 104.375 57.429 1.00 39.86 280 GLN C O 1
ATOM 4525 N N . LYS C 1 149 ? 15.399 104.454 59.610 1.00 41.34 281 LYS C N 1
ATOM 4526 C CA . LYS C 1 149 ? 14.295 105.308 60.042 1.00 42.10 281 LYS C CA 1
ATOM 4527 C C . LYS C 1 149 ? 14.385 106.704 59.439 1.00 42.30 281 LYS C C 1
ATOM 4528 O O . LYS C 1 149 ? 13.385 107.253 58.981 1.00 42.10 281 LYS C O 1
ATOM 4530 N N . MET C 1 150 ? 15.588 107.269 59.434 1.00 42.92 282 MET C N 1
ATOM 4531 C CA . MET C 1 150 ? 15.805 108.600 58.879 1.00 43.27 282 MET C CA 1
ATOM 4532 C C . MET C 1 150 ? 15.574 108.656 57.371 1.00 43.18 282 MET C C 1
ATOM 4533 O O . MET C 1 150 ? 14.933 109.583 56.878 1.00 43.72 282 MET C O 1
ATOM 4538 N N . VAL C 1 151 ? 16.085 107.664 56.643 1.00 42.71 283 VAL C N 1
ATOM 4539 C CA . VAL C 1 151 ? 15.912 107.613 55.189 1.00 42.20 283 VAL C CA 1
ATOM 4540 C C . VAL C 1 151 ? 14.432 107.495 54.827 1.00 42.44 283 VAL C C 1
ATOM 4541 O O . VAL C 1 151 ? 13.983 108.061 53.829 1.00 42.05 283 VAL C O 1
ATOM 4545 N N . ALA C 1 152 ? 13.682 106.761 55.647 1.00 43.20 284 ALA C N 1
ATOM 4546 C CA . ALA C 1 152 ? 12.251 106.577 55.420 1.00 44.16 284 ALA C CA 1
ATOM 4547 C C . ALA C 1 152 ? 11.500 107.885 55.659 1.00 44.56 284 ALA C C 1
ATOM 4548 O O . ALA C 1 152 ? 10.496 108.162 55.006 1.00 44.26 284 ALA C O 1
ATOM 4550 N N . LEU C 1 153 ? 12.018 108.700 56.574 1.00 46.26 285 LEU C N 1
ATOM 4551 C CA . LEU C 1 153 ? 11.412 109.988 56.903 1.00 48.18 285 LEU C CA 1
ATOM 4552 C C . LEU C 1 153 ? 11.732 111.064 55.864 1.00 49.21 285 LEU C C 1
ATOM 4553 O O . LEU C 1 153 ? 11.335 112.219 56.021 1.00 49.82 285 LEU C O 1
ATOM 4558 N N . LEU C 1 154 ? 12.450 110.686 54.808 1.00 49.74 286 LEU C N 1
ATOM 4559 C CA . LEU C 1 154 ? 12.816 111.632 53.758 1.00 50.80 286 LEU C CA 1
ATOM 4560 C C . LEU C 1 154 ? 11.671 111.939 52.796 1.00 51.65 286 LEU C C 1
ATOM 4561 O O . LEU C 1 154 ? 11.777 112.851 51.976 1.00 51.84 286 LEU C O 1
ATOM 4566 N N . ASN C 1 155 ? 10.578 111.186 52.898 1.00 52.66 287 ASN C N 1
ATOM 4567 C CA . ASN C 1 155 ? 9.425 111.416 52.032 1.00 53.94 287 ASN C CA 1
ATOM 4568 C C . ASN C 1 155 ? 8.484 112.473 52.618 1.00 54.40 287 ASN C C 1
ATOM 4569 O O . ASN C 1 155 ? 7.408 112.730 52.075 1.00 54.53 287 ASN C O 1
ATOM 4574 N N . LYS C 1 156 ? 8.898 113.080 53.731 1.00 54.80 288 LYS C N 1
ATOM 4575 C CA . LYS C 1 156 ? 8.117 114.130 54.384 1.00 55.42 288 LYS C CA 1
ATOM 4576 C C . LYS C 1 156 ? 8.223 115.410 53.548 1.00 56.10 288 LYS C C 1
ATOM 4577 O O . LYS C 1 156 ? 9.089 115.513 52.674 1.00 56.08 288 LYS C O 1
ATOM 4579 N N . THR C 1 157 ? 7.366 116.389 53.829 1.00 56.33 289 THR C N 1
ATOM 4580 C CA . THR C 1 157 ? 7.374 117.633 53.061 1.00 56.84 289 THR C CA 1
ATOM 4581 C C . THR C 1 157 ? 7.925 118.872 53.773 1.00 57.09 289 THR C C 1
ATOM 4582 O O . THR C 1 157 ? 8.144 119.904 53.140 1.00 56.58 289 THR C O 1
ATOM 4586 N N . ASN C 1 158 ? 8.148 118.782 55.080 1.00 58.03 290 ASN C N 1
ATOM 4587 C CA . ASN C 1 158 ? 8.678 119.920 55.825 1.00 58.56 290 ASN C CA 1
ATOM 4588 C C . ASN C 1 158 ? 10.174 120.078 55.554 1.00 58.86 290 ASN C C 1
ATOM 4589 O O . ASN C 1 158 ? 10.992 119.310 56.063 1.00 58.38 290 ASN C O 1
ATOM 4594 N N . VAL C 1 159 ? 10.514 121.089 54.755 1.00 58.87 291 VAL C N 1
ATOM 4595 C CA . VAL C 1 159 ? 11.897 121.380 54.382 1.00 58.73 291 VAL C CA 1
ATOM 4596 C C . VAL C 1 159 ? 12.810 121.569 55.590 1.00 58.59 291 VAL C C 1
ATOM 4597 O O . VAL C 1 159 ? 13.961 121.133 55.578 1.00 59.19 291 VAL C O 1
ATOM 4601 N N . LYS C 1 160 ? 12.287 122.203 56.636 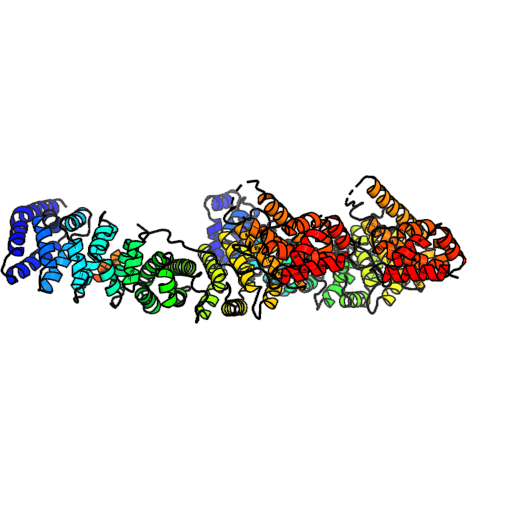1.00 57.70 292 LYS C N 1
ATOM 4602 C CA . LYS C 1 160 ? 13.052 122.433 57.857 1.00 57.29 292 LYS C CA 1
ATOM 4603 C C . LYS C 1 160 ? 13.394 121.090 58.494 1.00 56.66 292 LYS C C 1
ATOM 4604 O O . LYS C 1 160 ? 14.480 120.913 59.048 1.00 56.37 292 LYS C O 1
ATOM 4606 N N . PHE C 1 161 ? 12.461 120.147 58.391 1.00 55.66 293 PHE C N 1
ATOM 4607 C CA . PHE C 1 161 ? 12.638 118.805 58.934 1.00 54.80 293 PHE C CA 1
ATOM 4608 C C . PHE C 1 161 ? 13.617 118.007 58.071 1.00 54.27 293 PHE C C 1
ATOM 4609 O O . PHE C 1 161 ? 14.578 117.427 58.582 1.00 53.69 293 PHE C O 1
ATOM 4617 N N . LEU C 1 162 ? 13.369 117.994 56.762 1.00 53.55 294 LEU C N 1
ATOM 4618 C CA . LEU C 1 162 ? 14.222 117.278 55.818 1.00 53.06 294 LEU C CA 1
ATOM 4619 C C . LEU C 1 162 ? 15.672 117.744 55.932 1.00 52.87 294 LEU C C 1
ATOM 4620 O O . LEU C 1 162 ? 16.596 116.935 55.883 1.00 52.56 294 LEU C O 1
ATOM 4625 N N . ALA C 1 163 ? 15.854 119.049 56.122 1.00 52.97 295 ALA C N 1
ATOM 4626 C CA . ALA C 1 163 ? 17.178 119.651 56.245 1.00 52.91 295 ALA C CA 1
ATOM 4627 C C . ALA C 1 163 ? 17.964 119.081 57.420 1.00 52.67 295 ALA C C 1
ATOM 4628 O O . ALA C 1 163 ? 19.156 118.787 57.295 1.00 52.97 295 ALA C O 1
ATOM 4630 N N . ILE C 1 164 ? 17.287 118.915 58.553 1.00 52.09 296 ILE C N 1
ATOM 4631 C CA . ILE C 1 164 ? 17.908 118.386 59.763 1.00 51.18 296 ILE C CA 1
ATOM 4632 C C . ILE C 1 164 ? 18.165 116.884 59.652 1.00 50.79 296 ILE C C 1
ATOM 4633 O O . ILE C 1 164 ? 19.211 116.395 60.086 1.00 50.19 296 ILE C O 1
ATOM 4638 N N . THR C 1 165 ? 17.210 116.161 59.067 1.00 50.24 297 THR C N 1
ATOM 4639 C CA . THR C 1 165 ? 17.324 114.713 58.894 1.00 49.95 297 THR C CA 1
ATOM 4640 C C . THR C 1 165 ? 18.469 114.359 57.944 1.00 49.73 297 THR C C 1
ATOM 4641 O O . THR C 1 165 ? 19.262 113.463 58.234 1.00 49.42 297 THR C O 1
ATOM 4645 N N . THR C 1 166 ? 18.555 115.062 56.816 1.00 49.36 298 THR C N 1
ATOM 4646 C CA . THR C 1 166 ? 19.621 114.811 55.846 1.00 49.70 298 THR C CA 1
ATOM 4647 C C . THR C 1 166 ? 20.984 115.058 56.484 1.00 49.86 298 THR C C 1
ATOM 4648 O O . THR C 1 166 ? 21.902 114.257 56.318 1.00 49.80 298 THR C O 1
ATOM 4652 N N . ASP C 1 167 ? 21.104 116.147 57.241 1.00 49.86 299 ASP C N 1
ATOM 4653 C CA . ASP C 1 167 ? 22.372 116.458 57.892 1.00 50.09 299 ASP C CA 1
ATOM 4654 C C . ASP C 1 167 ? 22.731 115.363 58.886 1.00 49.32 299 ASP C C 1
ATOM 4655 O O . ASP C 1 167 ? 23.910 115.070 59.092 1.00 49.38 299 ASP C O 1
ATOM 4660 N N . CYS C 1 168 ? 21.714 114.751 59.492 1.00 48.25 300 CYS C N 1
ATOM 4661 C CA . CYS C 1 168 ? 21.935 113.660 60.437 1.00 47.15 300 CYS C CA 1
ATOM 4662 C C . CYS C 1 168 ? 22.552 112.489 59.680 1.00 45.36 300 CYS C C 1
ATOM 4663 O O . CYS C 1 168 ? 23.503 111.866 60.155 1.00 45.48 300 CYS C O 1
ATOM 4666 N N . LEU C 1 169 ? 22.012 112.212 58.494 1.00 43.29 301 LEU C N 1
ATOM 4667 C CA . LEU C 1 169 ? 22.504 111.131 57.639 1.00 42.40 301 LEU C CA 1
ATOM 4668 C C . LEU C 1 169 ? 23.945 111.397 57.216 1.00 41.37 301 LEU C C 1
ATOM 4669 O O . LEU C 1 169 ? 24.779 110.493 57.221 1.00 40.61 301 LEU C O 1
ATOM 4674 N N . GLN C 1 170 ? 24.228 112.651 56.873 1.00 40.91 302 GLN C N 1
ATOM 4675 C CA . GLN C 1 170 ? 25.562 113.069 56.460 1.00 41.65 302 GLN C CA 1
ATOM 4676 C C . GLN C 1 170 ? 26.555 112.778 57.582 1.00 41.15 302 GLN C C 1
ATOM 4677 O O . GLN C 1 170 ? 27.579 112.133 57.361 1.00 41.35 302 GLN C O 1
ATOM 4683 N N . ILE C 1 171 ? 26.225 113.232 58.789 1.00 41.65 303 ILE C N 1
ATOM 4684 C CA . ILE C 1 171 ? 27.074 113.029 59.965 1.00 42.22 303 ILE C CA 1
ATOM 4685 C C . ILE C 1 171 ? 27.308 111.540 60.236 1.00 41.67 303 ILE C C 1
ATOM 4686 O O . ILE C 1 171 ? 28.427 111.122 60.548 1.00 41.20 303 ILE C O 1
ATOM 4691 N N . LEU C 1 172 ? 26.254 110.745 60.082 1.00 40.86 304 LEU C N 1
ATOM 4692 C CA . LEU C 1 172 ? 26.319 109.304 60.310 1.00 41.40 304 LEU C CA 1
ATOM 4693 C C . LEU C 1 172 ? 27.017 108.516 59.199 1.00 40.50 304 LEU C C 1
ATOM 4694 O O . LEU C 1 172 ? 27.661 107.503 59.464 1.00 40.43 304 LEU C O 1
ATOM 4699 N N . ALA C 1 173 ? 26.893 108.988 57.962 1.00 40.00 305 ALA C N 1
ATOM 4700 C CA . ALA C 1 173 ? 27.484 108.304 56.817 1.00 39.74 305 ALA C CA 1
ATOM 4701 C C . ALA C 1 173 ? 28.960 108.581 56.552 1.00 39.87 305 ALA C C 1
ATOM 4702 O O . ALA C 1 173 ? 29.657 107.725 56.003 1.00 38.87 305 ALA C O 1
ATOM 4704 N N . TYR C 1 174 ? 29.441 109.756 56.951 1.00 40.25 306 TYR C N 1
ATOM 4705 C CA . TYR C 1 174 ? 30.836 110.131 56.715 1.00 40.28 306 TYR C CA 1
ATOM 4706 C C . TYR C 1 174 ? 31.851 109.087 57.172 1.00 39.26 306 TYR C C 1
ATOM 4707 O O . TYR C 1 174 ? 31.840 108.655 58.323 1.00 39.45 306 TYR C O 1
ATOM 4716 N N . GLY C 1 175 ? 32.705 108.667 56.243 1.00 39.08 307 GLY C N 1
ATOM 4717 C CA . GLY C 1 175 ? 33.742 107.693 56.545 1.00 38.85 307 GLY C CA 1
ATOM 4718 C C . GLY C 1 175 ? 33.294 106.351 57.092 1.00 39.52 307 GLY C C 1
ATOM 4719 O O . GLY C 1 175 ? 34.124 105.552 57.526 1.00 39.75 307 GLY C O 1
ATOM 4720 N N . ASN C 1 176 ? 31.992 106.089 57.062 1.00 39.55 308 ASN C N 1
ATOM 4721 C CA . ASN C 1 176 ? 31.464 104.829 57.570 1.00 39.39 308 ASN C CA 1
ATOM 4722 C C . ASN C 1 176 ? 30.776 104.055 56.451 1.00 38.52 308 ASN C C 1
ATOM 4723 O O . ASN C 1 176 ? 29.592 104.261 56.177 1.00 37.32 308 ASN C O 1
ATOM 4728 N N . GLN C 1 177 ? 31.526 103.141 55.837 1.00 36.86 309 GLN C N 1
ATOM 4729 C CA . GLN C 1 177 ? 31.041 102.320 54.731 1.00 36.77 309 GLN C CA 1
ATOM 4730 C C . GLN C 1 177 ? 29.769 101.533 55.026 1.00 36.64 309 GLN C C 1
ATOM 4731 O O . GLN C 1 177 ? 28.837 101.551 54.226 1.00 35.09 309 GLN C O 1
ATOM 4733 N N . GLU C 1 178 ? 29.731 100.847 56.167 1.00 36.59 310 GLU C N 1
ATOM 4734 C CA . GLU C 1 178 ? 28.561 100.055 56.536 1.00 37.34 310 GLU C CA 1
ATOM 4735 C C . GLU C 1 178 ? 27.304 100.921 56.563 1.00 36.01 310 GLU C C 1
ATOM 4736 O O . GLU C 1 178 ? 26.237 100.490 56.119 1.00 35.42 310 GLU C O 1
ATOM 4742 N N . SER C 1 179 ? 27.442 102.153 57.049 1.00 34.61 311 SER C N 1
ATOM 4743 C CA . SER C 1 179 ? 26.317 103.079 57.107 1.00 33.73 311 SER C CA 1
ATOM 4744 C C . SER C 1 179 ? 25.843 103.452 55.711 1.00 33.12 311 SER C C 1
ATOM 4745 O O . SER C 1 179 ? 24.643 103.583 55.472 1.00 33.40 311 SER C O 1
ATOM 4748 N N . LYS C 1 180 ? 26.789 103.595 54.786 1.00 31.47 312 LYS C N 1
ATOM 4749 C CA . LYS C 1 180 ? 26.463 103.942 53.407 1.00 30.75 312 LYS C CA 1
ATOM 4750 C C . LYS C 1 180 ? 25.683 102.821 52.732 1.00 29.74 312 LYS C C 1
ATOM 4751 O O . LYS C 1 180 ? 24.780 103.082 51.945 1.00 29.47 312 LYS C O 1
ATOM 4757 N N . LEU C 1 181 ? 26.033 101.576 53.043 1.00 28.54 313 LEU C N 1
ATOM 4758 C CA . LEU C 1 181 ? 25.343 100.428 52.466 1.00 27.91 313 LEU C CA 1
ATOM 4759 C C . LEU C 1 181 ? 23.928 100.288 53.032 1.00 27.68 313 LEU C C 1
ATOM 4760 O O . LEU C 1 181 ? 23.006 99.906 52.310 1.00 26.60 313 LEU C O 1
ATOM 4765 N N . ILE C 1 182 ? 23.765 100.612 54.317 1.00 27.89 314 ILE C N 1
ATOM 4766 C CA . ILE C 1 182 ? 22.459 100.548 54.980 1.00 28.83 314 ILE C CA 1
ATOM 4767 C C . ILE C 1 182 ? 21.556 101.622 54.377 1.00 29.03 314 ILE C C 1
ATOM 4768 O O . ILE C 1 182 ? 20.388 101.373 54.076 1.00 29.19 314 ILE C O 1
ATOM 4773 N N . ILE C 1 183 ? 22.120 102.811 54.173 1.00 29.81 315 ILE C N 1
ATOM 4774 C CA . ILE C 1 183 ? 21.384 103.925 53.585 1.00 30.15 315 ILE C CA 1
ATOM 4775 C C . ILE C 1 183 ? 20.942 103.556 52.168 1.00 29.82 315 ILE C C 1
ATOM 4776 O O . ILE C 1 183 ? 19.835 103.893 51.743 1.00 31.20 315 ILE C O 1
ATOM 4781 N N . LEU C 1 184 ? 21.810 102.849 51.445 1.00 29.18 316 LEU C N 1
ATOM 4782 C CA . LEU C 1 184 ? 21.506 102.413 50.086 1.00 28.38 316 LEU C CA 1
ATOM 4783 C C . LEU C 1 184 ? 20.380 101.379 50.112 1.00 28.21 316 LEU C C 1
ATOM 4784 O O . LEU C 1 184 ? 19.461 101.428 49.292 1.00 27.77 316 LEU C O 1
ATOM 4789 N N . ALA C 1 185 ? 20.470 100.440 51.051 1.00 28.44 317 ALA C N 1
ATOM 4790 C CA . ALA C 1 185 ? 19.470 99.382 51.199 1.00 30.09 317 ALA C CA 1
ATOM 4791 C C . ALA C 1 185 ? 18.100 99.966 51.519 1.00 31.04 317 ALA C C 1
ATOM 4792 O O . ALA C 1 185 ? 17.073 99.367 51.200 1.00 31.59 317 ALA C O 1
ATOM 4794 N N . SER C 1 186 ? 18.096 101.148 52.130 1.00 32.32 318 SER C N 1
ATOM 4795 C CA . SER C 1 186 ? 16.859 101.833 52.489 1.00 33.28 318 SER C CA 1
ATOM 4796 C C . SER C 1 186 ? 16.402 102.777 51.378 1.00 34.46 318 SER C C 1
ATOM 4797 O O . SER C 1 186 ? 15.485 103.574 51.573 1.00 35.57 318 SER C O 1
ATOM 4800 N N . GLY C 1 187 ? 17.065 102.698 50.225 1.00 33.80 319 GLY C N 1
ATOM 4801 C CA . GLY C 1 187 ? 16.714 103.541 49.091 1.00 33.78 319 GLY C CA 1
ATOM 4802 C C . GLY C 1 187 ? 17.135 104.992 49.222 1.00 33.18 319 GLY C C 1
ATOM 4803 O O . GLY C 1 187 ? 16.512 105.880 48.633 1.00 33.78 319 GLY C O 1
ATOM 4804 N N . GLY C 1 188 ? 18.215 105.226 49.961 1.00 33.66 320 GLY C N 1
ATOM 4805 C CA . GLY C 1 188 ? 18.716 106.573 50.178 1.00 32.90 320 GLY C CA 1
ATOM 4806 C C . GLY C 1 188 ? 18.959 107.425 48.944 1.00 33.01 320 GLY C C 1
ATOM 4807 O O . GLY C 1 188 ? 18.414 108.524 48.855 1.00 33.66 320 GLY C O 1
ATOM 4808 N N . PRO C 1 189 ? 19.761 106.958 47.974 1.00 33.05 321 PRO C N 1
ATOM 4809 C CA . PRO C 1 189 ? 20.052 107.716 46.751 1.00 32.61 321 PRO C CA 1
ATOM 4810 C C . PRO C 1 189 ? 18.814 108.273 46.047 1.00 34.54 321 PRO C C 1
ATOM 4811 O O . PRO C 1 189 ? 18.728 109.478 45.794 1.00 32.77 321 PRO C O 1
ATOM 4815 N N . GLN C 1 190 ? 17.856 107.398 45.759 1.00 34.86 322 GLN C N 1
ATOM 4816 C CA . GLN C 1 190 ? 16.622 107.791 45.087 1.00 36.32 322 GLN C CA 1
ATOM 4817 C C . GLN C 1 190 ? 15.867 108.859 45.882 1.00 35.81 322 GLN C C 1
ATOM 4818 O O . GLN C 1 190 ? 15.372 109.837 45.312 1.00 33.84 322 GLN C O 1
ATOM 4824 N N . ALA C 1 191 ? 15.809 108.680 47.199 1.00 35.96 323 ALA C N 1
ATOM 4825 C CA . ALA C 1 191 ? 15.122 109.624 48.078 1.00 36.12 323 ALA C CA 1
ATOM 4826 C C . ALA C 1 191 ? 15.831 110.977 48.083 1.00 36.70 323 ALA C C 1
ATOM 4827 O O . ALA C 1 191 ? 15.194 112.020 47.932 1.00 37.29 323 ALA C O 1
ATOM 4829 N N . LEU C 1 192 ? 17.153 110.949 48.238 1.00 37.37 324 LEU C N 1
ATOM 4830 C CA . LEU C 1 192 ? 17.963 112.165 48.259 1.00 37.50 324 LEU C CA 1
ATOM 4831 C C . LEU C 1 192 ? 17.903 112.923 46.930 1.00 37.89 324 LEU C C 1
ATOM 4832 O O . LEU C 1 192 ? 17.814 114.152 46.912 1.00 38.54 324 LEU C O 1
ATOM 4837 N N . VAL C 1 193 ? 17.928 112.187 45.822 1.00 38.26 325 VAL C N 1
ATOM 4838 C CA . VAL C 1 193 ? 17.867 112.800 44.497 1.00 39.50 325 VAL C CA 1
ATOM 4839 C C . VAL C 1 193 ? 16.502 113.447 44.260 1.00 40.64 325 VAL C C 1
ATOM 4840 O O . VAL C 1 193 ? 16.414 114.505 43.633 1.00 40.70 325 VAL C O 1
ATOM 4844 N N . ASN C 1 194 ? 15.444 112.816 44.770 1.00 40.80 326 ASN C N 1
ATOM 4845 C CA . ASN C 1 194 ? 14.095 113.358 44.621 1.00 42.33 326 ASN C CA 1
ATOM 4846 C C . ASN C 1 194 ? 14.052 114.769 45.211 1.00 43.18 326 ASN C C 1
ATOM 4847 O O . ASN C 1 194 ? 13.513 115.689 44.599 1.00 43.02 326 ASN C O 1
ATOM 4852 N N . ILE C 1 195 ? 14.684 114.932 46.373 1.00 44.36 327 ILE C N 1
ATOM 4853 C CA . ILE C 1 195 ? 14.751 116.212 47.077 1.00 46.42 327 ILE C CA 1
ATOM 4854 C C . ILE C 1 195 ? 15.435 117.287 46.233 1.00 47.46 327 ILE C C 1
ATOM 4855 O O . ILE C 1 195 ? 14.949 118.419 46.143 1.00 48.55 327 ILE C O 1
ATOM 4860 N N . MET C 1 196 ? 16.549 116.926 45.600 1.00 48.16 328 MET C N 1
ATOM 4861 C CA . MET C 1 196 ? 17.288 117.866 44.759 1.00 48.59 328 MET C CA 1
ATOM 4862 C C . MET C 1 196 ? 16.433 118.359 43.591 1.00 49.39 328 MET C C 1
ATOM 4863 O O . MET C 1 196 ? 16.601 119.483 43.124 1.00 49.63 328 MET C O 1
ATOM 4868 N N . ARG C 1 197 ? 15.498 117.528 43.142 1.00 50.31 329 ARG C N 1
ATOM 4869 C CA . ARG C 1 197 ? 14.623 117.885 42.027 1.00 51.59 329 ARG C CA 1
ATOM 4870 C C . ARG C 1 197 ? 13.273 118.441 42.467 1.00 52.89 329 ARG C C 1
ATOM 4871 O O . ARG C 1 197 ? 12.496 118.913 41.637 1.00 53.36 329 ARG C O 1
ATOM 4879 N N . THR C 1 198 ? 12.993 118.389 43.764 1.00 54.43 330 THR C N 1
ATOM 4880 C CA . THR C 1 198 ? 11.707 118.849 44.276 1.00 55.68 330 THR C CA 1
ATOM 4881 C C . THR C 1 198 ? 11.702 120.189 45.006 1.00 56.29 330 THR C C 1
ATOM 4882 O O . THR C 1 198 ? 10.920 121.078 44.667 1.00 56.56 330 THR C O 1
ATOM 4886 N N . TYR C 1 199 ? 12.584 120.345 45.986 1.00 56.60 331 TYR C N 1
ATOM 4887 C CA . TYR C 1 199 ? 12.629 121.570 46.778 1.00 56.69 331 TYR C CA 1
ATOM 4888 C C . TYR C 1 199 ? 13.579 122.664 46.293 1.00 56.42 331 TYR C C 1
ATOM 4889 O O . TYR C 1 199 ? 14.467 122.420 45.476 1.00 56.50 331 TYR C O 1
ATOM 4898 N N . THR C 1 200 ? 13.360 123.877 46.797 1.00 56.53 332 THR C N 1
ATOM 4899 C CA . THR C 1 200 ? 14.165 125.045 46.440 1.00 56.71 332 THR C CA 1
ATOM 4900 C C . THR C 1 200 ? 14.825 125.643 47.686 1.00 56.25 332 THR C C 1
ATOM 4901 O O . THR C 1 200 ? 15.671 126.532 47.586 1.00 56.66 332 THR C O 1
ATOM 4905 N N . TYR C 1 201 ? 14.438 125.142 48.856 1.00 55.96 333 TYR C N 1
ATOM 4906 C CA . TYR C 1 201 ? 14.991 125.607 50.125 1.00 55.63 333 TYR C CA 1
ATOM 4907 C C . TYR C 1 201 ? 16.494 125.315 50.135 1.00 55.58 333 TYR C C 1
ATOM 4908 O O . TYR C 1 201 ? 16.917 124.190 50.408 1.00 55.93 333 TYR C O 1
ATOM 4917 N N . GLU C 1 202 ? 17.286 126.339 49.820 1.00 55.32 334 GLU C N 1
ATOM 4918 C CA . GLU C 1 202 ? 18.747 126.247 49.754 1.00 55.18 334 GLU C CA 1
ATOM 4919 C C . GLU C 1 202 ? 19.380 125.460 50.899 1.00 54.69 334 GLU C C 1
ATOM 4920 O O . GLU C 1 202 ? 20.293 124.661 50.678 1.00 54.47 334 GLU C O 1
ATOM 4926 N N . LYS C 1 203 ? 18.911 125.706 52.119 1.00 53.60 335 LYS C N 1
ATOM 4927 C CA . LYS C 1 203 ? 19.437 125.019 53.293 1.00 52.42 335 LYS C CA 1
ATOM 4928 C C . LYS C 1 203 ? 19.284 123.504 53.180 1.00 51.96 335 LYS C C 1
ATOM 4929 O O . LYS C 1 203 ? 20.155 122.754 53.619 1.00 51.63 335 LYS C O 1
ATOM 4931 N N . LEU C 1 204 ? 18.182 123.063 52.580 1.00 50.77 336 LEU C N 1
ATOM 4932 C CA . LEU C 1 204 ? 17.924 121.639 52.400 1.00 49.88 336 LEU C CA 1
ATOM 4933 C C . LEU C 1 204 ? 18.778 121.075 51.266 1.00 49.24 336 LEU C C 1
ATOM 4934 O O . LEU C 1 204 ? 19.334 119.982 51.386 1.00 49.00 336 LEU C O 1
ATOM 4939 N N . LEU C 1 205 ? 18.867 121.818 50.165 1.00 48.25 337 LEU C N 1
ATOM 4940 C CA . LEU C 1 205 ? 19.659 121.398 49.008 1.00 48.19 337 LEU C CA 1
ATOM 4941 C C . LEU C 1 205 ? 21.122 121.254 49.399 1.00 47.26 337 LEU C C 1
ATOM 4942 O O . LEU C 1 205 ? 21.814 120.351 48.932 1.00 47.41 337 LEU C O 1
ATOM 4947 N N . TRP C 1 206 ? 21.574 122.150 50.270 1.00 46.50 338 TRP C N 1
ATOM 4948 C CA . TRP C 1 206 ? 22.942 122.153 50.763 1.00 45.39 338 TRP C CA 1
ATOM 4949 C C . TRP C 1 206 ? 23.222 120.909 51.600 1.00 44.82 338 TRP C C 1
ATOM 4950 O O . TRP C 1 206 ? 24.202 120.204 51.359 1.00 44.87 338 TRP C O 1
ATOM 4952 N N . THR C 1 207 ? 22.353 120.637 52.573 1.00 44.11 339 THR C N 1
ATOM 4953 C CA . THR C 1 207 ? 22.515 119.473 53.442 1.00 43.55 339 THR C CA 1
ATOM 4954 C C . THR C 1 207 ? 22.384 118.165 52.663 1.00 43.07 339 THR C C 1
ATOM 4955 O O . THR C 1 207 ? 23.103 117.202 52.935 1.00 42.83 339 THR C O 1
ATOM 4959 N N . THR C 1 208 ? 21.467 118.144 51.697 1.00 41.32 340 THR C N 1
ATOM 4960 C CA . THR C 1 208 ? 21.234 116.967 50.867 1.00 40.51 340 THR C CA 1
ATOM 4961 C C . THR C 1 208 ? 22.430 116.693 49.947 1.00 40.50 340 THR C C 1
ATOM 4962 O O . THR C 1 208 ? 22.865 115.546 49.815 1.00 40.18 340 THR C O 1
ATOM 4966 N N . SER C 1 209 ? 22.979 117.747 49.345 1.00 39.67 341 SER C N 1
ATOM 4967 C CA . SER C 1 209 ? 24.127 117.605 48.449 1.00 39.20 341 SER C CA 1
ATOM 4968 C C . SER C 1 209 ? 25.357 117.131 49.217 1.00 38.82 341 SER C C 1
ATOM 4969 O O . SER C 1 209 ? 26.250 116.498 48.647 1.00 39.26 341 SER C O 1
ATOM 4972 N N . ARG C 1 210 ? 25.393 117.442 50.510 1.00 38.37 342 ARG C N 1
ATOM 4973 C CA . ARG C 1 210 ? 26.498 117.048 51.375 1.00 38.48 342 ARG C CA 1
ATOM 4974 C C . ARG C 1 210 ? 26.451 115.546 51.635 1.00 38.54 342 ARG C C 1
ATOM 4975 O O . ARG C 1 210 ? 27.493 114.892 51.736 1.00 38.10 342 ARG C O 1
ATOM 4977 N N . VAL C 1 211 ? 25.239 115.004 51.758 1.00 38.25 343 VAL C N 1
ATOM 4978 C CA . VAL C 1 211 ? 25.063 113.569 51.980 1.00 37.45 343 VAL C CA 1
ATOM 4979 C C . VAL C 1 211 ? 25.399 112.847 50.678 1.00 36.03 343 VAL C C 1
ATOM 4980 O O . VAL C 1 211 ? 26.083 111.824 50.684 1.00 36.32 343 VAL C O 1
ATOM 4984 N N . LEU C 1 212 ? 24.907 113.390 49.566 1.00 33.45 344 LEU C N 1
ATOM 4985 C CA . LEU C 1 212 ? 25.154 112.813 48.246 1.00 32.46 344 LEU C CA 1
ATOM 4986 C C . LEU C 1 212 ? 26.648 112.768 47.942 1.00 31.62 344 LEU C C 1
ATOM 4987 O O . LEU C 1 212 ? 27.139 111.813 47.341 1.00 30.52 344 LEU C O 1
ATOM 4992 N N . LYS C 1 213 ? 27.365 113.788 48.401 1.00 31.31 345 LYS C N 1
ATOM 4993 C CA . LYS C 1 213 ? 28.804 113.883 48.200 1.00 31.66 345 LYS C CA 1
ATOM 4994 C C . LYS C 1 213 ? 29.498 112.754 48.950 1.00 30.70 345 LYS C C 1
ATOM 4995 O O . LYS C 1 213 ? 30.402 112.104 48.426 1.00 29.49 345 LYS C O 1
ATOM 5001 N N . VAL C 1 214 ? 29.051 112.520 50.180 1.00 31.28 346 VAL C N 1
ATOM 5002 C CA . VAL C 1 214 ? 29.609 111.463 51.017 1.00 31.85 346 VAL C CA 1
ATOM 5003 C C . VAL C 1 214 ? 29.342 110.097 50.395 1.00 32.05 346 VAL C C 1
ATOM 5004 O O . VAL C 1 214 ? 30.217 109.229 50.387 1.00 32.17 346 VAL C O 1
ATOM 5008 N N . LEU C 1 215 ? 28.137 109.928 49.857 1.00 30.54 347 LEU C N 1
ATOM 5009 C CA . LEU C 1 215 ? 27.736 108.674 49.230 1.00 30.74 347 LEU C CA 1
ATOM 5010 C C . LEU C 1 215 ? 28.338 108.490 47.834 1.00 30.00 347 LEU C C 1
ATOM 5011 O O . LEU C 1 215 ? 28.521 107.363 47.385 1.00 28.69 347 LEU C O 1
ATOM 5016 N N . SER C 1 216 ? 28.667 109.593 47.166 1.00 28.96 348 SER C N 1
ATOM 5017 C CA . SER C 1 216 ? 29.223 109.525 45.817 1.00 27.82 348 SER C CA 1
ATOM 5018 C C . SER C 1 216 ? 30.562 108.804 45.698 1.00 26.97 348 SER C C 1
ATOM 5019 O O . SER C 1 216 ? 30.928 108.375 44.604 1.00 26.81 348 SER C O 1
ATOM 5022 N N . VAL C 1 217 ? 31.278 108.643 46.810 1.00 26.98 349 VAL C N 1
ATOM 5023 C CA . VAL C 1 217 ? 32.572 107.954 46.780 1.00 28.11 349 VAL C CA 1
ATOM 5024 C C . VAL C 1 217 ? 32.423 106.456 47.031 1.00 28.79 349 VAL C C 1
ATOM 5025 O O . VAL C 1 217 ? 33.389 105.698 46.918 1.00 29.61 349 VAL C O 1
ATOM 5029 N N . CYS C 1 218 ? 31.214 106.039 47.396 1.00 27.56 350 CYS C N 1
ATOM 5030 C CA . CYS C 1 218 ? 30.918 104.633 47.648 1.00 27.00 350 CYS C CA 1
ATOM 5031 C C . CYS C 1 218 ? 30.701 103.924 46.310 1.00 25.95 350 CYS C C 1
ATOM 5032 O O . CYS C 1 218 ? 29.985 104.431 45.447 1.00 25.51 350 CYS C O 1
ATOM 5035 N N . SER C 1 219 ? 31.282 102.738 46.161 1.00 24.15 351 SER C N 1
ATOM 5036 C CA . SER C 1 219 ? 31.164 101.968 44.925 1.00 24.70 351 SER C CA 1
ATOM 5037 C C . SER C 1 219 ? 29.780 101.359 44.695 1.00 23.99 351 SER C C 1
ATOM 5038 O O . SER C 1 219 ? 29.493 100.860 43.609 1.00 22.60 351 SER C O 1
ATOM 5041 N N . SER C 1 220 ? 28.930 101.400 45.718 1.00 24.44 352 SER C N 1
ATOM 5042 C CA . SER C 1 220 ? 27.583 100.856 45.605 1.00 24.04 352 SER C CA 1
ATOM 5043 C C . SER C 1 220 ? 26.565 101.964 45.435 1.00 24.56 352 SER C C 1
ATOM 5044 O O . SER C 1 220 ? 25.686 101.885 44.567 1.00 23.70 352 SER C O 1
ATOM 5047 N N . ASN C 1 221 ? 26.707 103.010 46.248 1.00 24.79 353 ASN C N 1
ATOM 5048 C CA . ASN C 1 221 ? 25.810 104.155 46.192 1.00 25.33 353 ASN C CA 1
ATOM 5049 C C . ASN C 1 221 ? 25.992 104.963 44.908 1.00 25.37 353 ASN C C 1
ATOM 5050 O O . ASN C 1 221 ? 25.017 105.475 44.358 1.00 25.00 353 ASN C O 1
ATOM 5055 N N . LYS C 1 222 ? 27.230 105.044 44.412 1.00 24.97 354 LYS C N 1
ATOM 5056 C CA . LYS C 1 222 ? 27.510 105.806 43.192 1.00 25.47 354 LYS C CA 1
ATOM 5057 C C . LYS C 1 222 ? 26.629 105.450 41.989 1.00 26.20 354 LYS C C 1
ATOM 5058 O O . LYS C 1 222 ? 25.994 106.330 41.412 1.00 25.52 354 LYS C O 1
ATOM 5064 N N . PRO C 1 223 ? 26.607 104.172 41.569 1.00 25.84 355 PRO C N 1
ATOM 5065 C CA . PRO C 1 223 ? 25.750 103.845 40.420 1.00 26.42 355 PRO C CA 1
ATOM 5066 C C . PRO C 1 223 ? 24.257 104.014 40.723 1.00 26.26 355 PRO C C 1
ATOM 5067 O O . PRO C 1 223 ? 23.461 104.267 39.822 1.00 26.32 355 PRO C O 1
ATOM 5071 N N . ALA C 1 224 ? 23.888 103.896 41.997 1.00 26.79 356 ALA C N 1
ATOM 5072 C CA . ALA C 1 224 ? 22.497 104.061 42.414 1.00 25.89 356 ALA C CA 1
ATOM 5073 C C . ALA C 1 224 ? 22.091 105.524 42.258 1.00 26.21 356 ALA C C 1
ATOM 5074 O O . ALA C 1 224 ? 20.996 105.829 41.783 1.00 23.84 356 ALA C O 1
ATOM 5076 N N . ILE C 1 225 ? 22.991 106.425 42.647 1.00 26.73 357 ILE C N 1
ATOM 5077 C CA . ILE C 1 225 ? 22.748 107.862 42.543 1.00 27.17 357 ILE C CA 1
ATOM 5078 C C . ILE C 1 225 ? 22.561 108.250 41.079 1.00 28.63 357 ILE C C 1
ATOM 5079 O O . ILE C 1 225 ? 21.655 109.017 40.737 1.00 29.36 357 ILE C O 1
ATOM 5084 N N . VAL C 1 226 ? 23.426 107.716 40.221 1.00 27.78 358 VAL C N 1
ATOM 5085 C CA . VAL C 1 226 ? 23.363 107.983 38.790 1.00 28.53 358 VAL C CA 1
ATOM 5086 C C . VAL C 1 226 ? 22.060 107.429 38.210 1.00 30.88 358 VAL C C 1
ATOM 5087 O O . VAL C 1 226 ? 21.342 108.130 37.494 1.00 30.40 358 VAL C O 1
ATOM 5091 N N . GLU C 1 227 ? 21.753 106.176 38.539 1.00 31.44 359 GLU C N 1
ATOM 5092 C CA . GLU C 1 227 ? 20.534 105.530 38.059 1.00 33.52 359 GLU C CA 1
ATOM 5093 C C . GLU C 1 227 ? 19.293 106.341 38.434 1.00 32.47 359 GLU C C 1
ATOM 5094 O O . GLU C 1 227 ? 18.367 106.467 37.635 1.00 33.38 359 GLU C O 1
ATOM 5100 N N . ALA C 1 228 ? 19.291 106.908 39.638 1.00 31.75 360 ALA C N 1
ATOM 5101 C CA . ALA C 1 228 ? 18.169 107.718 40.111 1.00 31.52 360 ALA C CA 1
ATOM 5102 C C . ALA C 1 228 ? 18.064 109.056 39.372 1.00 31.74 360 ALA C C 1
ATOM 5103 O O . ALA C 1 228 ? 17.121 109.813 39.593 1.00 31.38 360 ALA C O 1
ATOM 5105 N N . GLY C 1 229 ? 19.034 109.336 38.504 1.00 31.66 361 GLY C N 1
ATOM 5106 C CA . GLY C 1 229 ? 19.046 110.587 37.765 1.00 32.55 361 GLY C CA 1
ATOM 5107 C C . GLY C 1 229 ? 19.750 111.702 38.523 1.00 32.49 361 GLY C C 1
ATOM 5108 O O . GLY C 1 229 ? 19.452 112.880 38.325 1.00 32.90 361 GLY C O 1
ATOM 5109 N N . GLY C 1 230 ? 20.713 111.331 39.362 1.00 32.09 362 GLY C N 1
ATOM 5110 C CA . GLY C 1 230 ? 21.443 112.307 40.152 1.00 31.71 362 GLY C CA 1
ATOM 5111 C C . GLY C 1 230 ? 22.286 113.316 39.389 1.00 32.05 362 GLY C C 1
ATOM 5112 O O . GLY C 1 230 ? 22.428 114.456 39.837 1.00 32.39 362 GLY C O 1
ATOM 5113 N N . MET C 1 231 ? 22.839 112.913 38.246 1.00 31.78 363 MET C N 1
ATOM 5114 C CA . MET C 1 231 ? 23.686 113.797 37.440 1.00 32.77 363 MET C CA 1
ATOM 5115 C C . MET C 1 231 ? 22.891 115.008 36.964 1.00 33.59 363 MET C C 1
ATOM 5116 O O . MET C 1 231 ? 23.306 116.154 37.151 1.00 33.95 363 MET C O 1
ATOM 5121 N N . GLN C 1 232 ? 21.737 114.737 36.365 1.00 34.07 364 GLN C N 1
ATOM 5122 C CA . GLN C 1 232 ? 20.851 115.778 35.857 1.00 35.16 364 GLN C CA 1
ATOM 5123 C C . GLN C 1 232 ? 20.296 116.608 37.016 1.00 36.23 364 GLN C C 1
ATOM 5124 O O . GLN C 1 232 ? 20.258 117.837 36.948 1.00 37.68 364 GLN C O 1
ATOM 5130 N N . ALA C 1 233 ? 19.900 115.925 38.089 1.00 36.96 365 ALA C N 1
ATOM 5131 C CA . ALA C 1 233 ? 19.351 116.574 39.279 1.00 36.82 365 ALA C CA 1
ATOM 5132 C C . ALA C 1 233 ? 20.323 117.591 39.873 1.00 38.10 365 ALA C C 1
ATOM 5133 O O . ALA C 1 233 ? 19.920 118.687 40.277 1.00 38.19 365 ALA C O 1
ATOM 5135 N N . LEU C 1 234 ? 21.599 117.215 39.939 1.00 37.50 366 LEU C N 1
ATOM 5136 C CA . LEU C 1 234 ? 22.633 118.095 40.479 1.00 37.93 366 LEU C CA 1
ATOM 5137 C C . LEU C 1 234 ? 22.967 119.224 39.512 1.00 37.65 366 LEU C C 1
ATOM 5138 O O . LEU C 1 234 ? 23.328 120.322 39.931 1.00 37.35 366 LEU C O 1
ATOM 5143 N N . GLY C 1 235 ? 22.832 118.946 38.219 1.00 38.90 367 GLY C N 1
ATOM 5144 C CA . GLY C 1 235 ? 23.132 119.938 37.200 1.00 40.71 367 GLY C CA 1
ATOM 5145 C C . GLY C 1 235 ? 22.153 121.093 37.148 1.00 42.11 367 GLY C C 1
ATOM 5146 O O . GLY C 1 235 ? 22.484 122.174 36.655 1.00 41.48 367 GLY C O 1
ATOM 5147 N N . LEU C 1 236 ? 20.944 120.863 37.653 1.00 43.37 368 LEU C N 1
ATOM 5148 C CA . LEU C 1 236 ? 19.905 121.887 37.673 1.00 44.58 368 LEU C CA 1
ATOM 5149 C C . LEU C 1 236 ? 20.260 123.032 38.621 1.00 45.29 368 LEU C C 1
ATOM 5150 O O . LEU C 1 236 ? 19.823 124.165 38.419 1.00 47.13 368 LEU C O 1
ATOM 5155 N N . HIS C 1 237 ? 21.073 122.736 39.633 1.00 44.99 369 HIS C N 1
ATOM 5156 C CA . HIS C 1 237 ? 21.471 123.726 40.631 1.00 46.21 369 HIS C CA 1
ATOM 5157 C C . HIS C 1 237 ? 22.855 124.351 40.447 1.00 46.02 369 HIS C C 1
ATOM 5158 O O . HIS C 1 237 ? 23.340 125.056 41.333 1.00 45.85 369 HIS C O 1
ATOM 5165 N N . LEU C 1 238 ? 23.483 124.114 39.301 1.00 45.69 370 LEU C N 1
ATOM 5166 C CA . LEU C 1 238 ? 24.813 124.661 39.043 1.00 46.34 370 LEU C CA 1
ATOM 5167 C C . LEU C 1 238 ? 24.823 126.172 38.797 1.00 47.38 370 LEU C C 1
ATOM 5168 O O . LEU C 1 238 ? 25.885 126.795 38.768 1.00 46.63 370 LEU C O 1
ATOM 5173 N N . THR C 1 239 ? 23.639 126.754 38.633 1.00 48.91 371 THR C N 1
ATOM 5174 C CA . THR C 1 239 ? 23.507 128.185 38.394 1.00 50.14 371 THR C CA 1
ATOM 5175 C C . THR C 1 239 ? 22.875 128.916 39.577 1.00 51.43 371 THR C C 1
ATOM 5176 O O . THR C 1 239 ? 22.523 130.094 39.468 1.00 51.29 371 THR C O 1
ATOM 5180 N N . ASP C 1 240 ? 22.713 128.208 40.695 1.00 51.78 372 ASP C N 1
ATOM 5181 C CA . ASP C 1 240 ? 22.134 128.788 41.905 1.00 52.64 372 ASP C CA 1
ATOM 5182 C C . ASP C 1 240 ? 23.142 129.739 42.556 1.00 53.29 372 ASP C C 1
ATOM 5183 O O . ASP C 1 240 ? 24.341 129.454 42.591 1.00 54.02 372 ASP C O 1
ATOM 5188 N N . PRO C 1 241 ? 22.668 130.892 43.064 1.00 53.16 373 PRO C N 1
ATOM 5189 C CA . PRO C 1 241 ? 23.494 131.915 43.718 1.00 52.67 373 PRO C CA 1
ATOM 5190 C C . PRO C 1 241 ? 24.301 131.419 44.920 1.00 52.17 373 PRO C C 1
ATOM 5191 O O . PRO C 1 241 ? 25.248 132.081 45.354 1.00 52.49 373 PRO C O 1
ATOM 5195 N N . SER C 1 242 ? 23.913 130.272 45.468 1.00 51.21 374 SER C N 1
ATOM 5196 C CA . SER C 1 242 ? 24.607 129.698 46.614 1.00 50.44 374 SER C CA 1
ATOM 5197 C C . SER C 1 242 ? 25.907 129.016 46.201 1.00 50.10 374 SER C C 1
ATOM 5198 O O . SER C 1 242 ? 25.891 127.923 45.635 1.00 49.91 374 SER C O 1
ATOM 5201 N N . GLN C 1 243 ? 27.027 129.668 46.503 1.00 49.24 375 GLN C N 1
ATOM 5202 C CA . GLN C 1 243 ? 28.352 129.154 46.170 1.00 48.76 375 GLN C CA 1
ATOM 5203 C C . GLN C 1 243 ? 28.624 127.781 46.775 1.00 48.22 375 GLN C C 1
ATOM 5204 O O . GLN C 1 243 ? 29.103 126.885 46.080 1.00 48.40 375 GLN C O 1
ATOM 5206 N N . ARG C 1 244 ? 28.310 127.614 48.059 1.00 47.52 376 ARG C N 1
ATOM 5207 C CA . ARG C 1 244 ? 28.528 126.340 48.741 1.00 47.23 376 ARG C CA 1
ATOM 5208 C C . ARG C 1 244 ? 27.739 125.208 48.090 1.00 45.80 376 ARG C C 1
ATOM 5209 O O . ARG C 1 244 ? 28.206 124.072 48.036 1.00 45.66 376 ARG C O 1
ATOM 5217 N N . LEU C 1 245 ? 26.542 125.526 47.601 1.00 44.50 377 LEU C N 1
ATOM 5218 C CA . LEU C 1 245 ? 25.689 124.540 46.949 1.00 43.18 377 LEU C CA 1
ATOM 5219 C C . LEU C 1 245 ? 26.270 124.135 45.600 1.00 43.21 377 LEU C C 1
ATOM 5220 O O . LEU C 1 245 ? 26.391 122.947 45.305 1.00 42.94 377 LEU C O 1
ATOM 5225 N N . VAL C 1 246 ? 26.619 125.129 44.786 1.00 41.78 378 VAL C N 1
ATOM 5226 C CA . VAL C 1 246 ? 27.200 124.886 43.470 1.00 41.85 378 VAL C CA 1
ATOM 5227 C C . VAL C 1 246 ? 28.467 124.044 43.602 1.00 40.98 378 VAL C C 1
ATOM 5228 O O . VAL C 1 246 ? 28.651 123.070 42.870 1.00 39.87 378 VAL C O 1
ATOM 5232 N N . GLN C 1 247 ? 29.301 124.394 44.579 1.00 40.85 379 GLN C N 1
ATOM 5233 C CA . GLN C 1 247 ? 30.553 123.684 44.838 1.00 41.17 379 GLN C CA 1
ATOM 5234 C C . GLN C 1 247 ? 30.327 122.230 45.271 1.00 41.02 379 GLN C C 1
ATOM 5235 O O . GLN C 1 247 ? 31.062 121.335 44.849 1.00 41.07 379 GLN C O 1
ATOM 5237 N N . ASN C 1 248 ? 29.324 121.998 46.120 1.00 40.92 380 ASN C N 1
ATOM 5238 C CA . ASN C 1 248 ? 29.019 120.644 46.582 1.00 40.31 380 ASN C CA 1
ATOM 5239 C C . ASN C 1 248 ? 28.442 119.796 45.460 1.00 38.90 380 ASN C C 1
ATOM 5240 O O . ASN C 1 248 ? 28.700 118.591 45.383 1.00 37.46 380 ASN C O 1
ATOM 5245 N N . CYS C 1 249 ? 27.647 120.425 44.599 1.00 37.59 381 CYS C N 1
ATOM 5246 C CA . CYS C 1 249 ? 27.056 119.722 43.470 1.00 37.14 381 CYS C CA 1
ATOM 5247 C C . CYS C 1 249 ? 28.165 119.328 42.498 1.00 36.20 381 CYS C C 1
ATOM 5248 O O . CYS C 1 249 ? 28.157 118.223 41.967 1.00 36.02 381 CYS C O 1
ATOM 5251 N N . LEU C 1 250 ? 29.154 120.204 42.331 1.00 35.51 382 LEU C N 1
ATOM 5252 C CA . LEU C 1 250 ? 30.277 119.947 41.431 1.00 35.28 382 LEU C CA 1
ATOM 5253 C C . LEU C 1 250 ? 31.217 118.851 41.920 1.00 34.52 382 LEU C C 1
ATOM 5254 O O . LEU C 1 250 ? 31.662 118.023 41.130 1.00 34.68 382 LEU C O 1
ATOM 5259 N N . TRP C 1 251 ? 31.534 118.849 43.212 1.00 34.54 383 TRP C N 1
ATOM 5260 C CA . TRP C 1 251 ? 32.410 117.817 43.765 1.00 35.45 383 TRP C CA 1
ATOM 5261 C C . TRP C 1 251 ? 31.727 116.457 43.664 1.00 33.61 383 TRP C C 1
ATOM 5262 O O . TRP C 1 251 ? 32.362 115.454 43.338 1.00 32.53 383 TRP C O 1
ATOM 5273 N N . THR C 1 252 ? 30.426 116.440 43.941 1.00 31.20 384 THR C N 1
ATOM 5274 C CA . THR C 1 252 ? 29.637 115.214 43.886 1.00 29.59 384 THR C CA 1
ATOM 5275 C C . THR C 1 252 ? 29.577 114.702 42.454 1.00 28.92 384 THR C C 1
ATOM 5276 O O . THR C 1 252 ? 29.833 113.522 42.201 1.00 29.19 384 THR C O 1
ATOM 5280 N N . LEU C 1 253 ? 29.277 115.604 41.521 1.00 28.11 385 LEU C N 1
ATOM 5281 C CA . LEU C 1 253 ? 29.200 115.271 40.097 1.00 28.06 385 LEU C CA 1
ATOM 5282 C C . LEU C 1 253 ? 30.506 114.661 39.589 1.00 27.17 385 LEU C C 1
ATOM 5283 O O . LEU C 1 253 ? 30.487 113.677 38.852 1.00 25.09 385 LEU C O 1
ATOM 5288 N N . ARG C 1 254 ? 31.636 115.237 40.001 1.00 27.11 386 ARG C N 1
ATOM 5289 C CA . ARG C 1 254 ? 32.948 114.746 39.576 1.00 26.82 386 ARG C CA 1
ATOM 5290 C C . ARG C 1 254 ? 33.220 113.339 40.099 1.00 26.53 386 ARG C C 1
ATOM 5291 O O . ARG C 1 254 ? 33.738 112.492 39.371 1.00 26.20 386 ARG C O 1
ATOM 5299 N N . ASN C 1 255 ? 32.862 113.089 41.358 1.00 26.42 387 ASN C N 1
ATOM 5300 C CA . ASN C 1 255 ? 33.048 111.770 41.962 1.00 27.14 387 ASN C CA 1
ATOM 5301 C C . ASN C 1 255 ? 32.226 110.721 41.210 1.00 26.46 387 ASN C C 1
ATOM 5302 O O . ASN C 1 255 ? 32.681 109.596 40.996 1.00 25.10 387 ASN C O 1
ATOM 5307 N N . LEU C 1 256 ? 31.007 111.104 40.833 1.00 26.31 388 LEU C N 1
ATOM 5308 C CA . LEU C 1 256 ? 30.079 110.217 40.130 1.00 26.57 388 LEU C CA 1
ATOM 5309 C C . LEU C 1 256 ? 30.363 110.069 38.639 1.00 26.46 388 LEU C C 1
ATOM 5310 O O . LEU C 1 256 ? 30.066 109.027 38.052 1.00 25.69 388 LEU C O 1
ATOM 5315 N N . SER C 1 257 ? 30.950 111.104 38.042 1.00 25.94 389 SER C N 1
ATOM 5316 C CA . SER C 1 257 ? 31.233 111.151 36.604 1.00 25.53 389 SER C CA 1
ATOM 5317 C C . SER C 1 257 ? 31.767 109.895 35.915 1.00 26.21 389 SER C C 1
ATOM 5318 O O . SER C 1 257 ? 31.411 109.630 34.765 1.00 25.65 389 SER C O 1
ATOM 5321 N N . ASP C 1 258 ? 32.582 109.099 36.602 1.00 26.64 390 ASP C N 1
ATOM 5322 C CA . ASP C 1 258 ? 33.130 107.901 35.967 1.00 28.35 390 ASP C CA 1
ATOM 5323 C C . ASP C 1 258 ? 32.156 106.731 35.890 1.00 28.47 390 ASP C C 1
ATOM 5324 O O . ASP C 1 258 ? 32.485 105.678 35.346 1.00 28.95 390 ASP C O 1
ATOM 5329 N N . ALA C 1 259 ? 30.955 106.929 36.424 1.00 29.33 391 ALA C N 1
ATOM 5330 C CA . ALA C 1 259 ? 29.911 105.906 36.411 1.00 30.23 391 ALA C CA 1
ATOM 5331 C C . ALA C 1 259 ? 28.687 106.405 35.646 1.00 31.29 391 ALA C C 1
ATOM 5332 O O . ALA C 1 259 ? 27.634 105.762 35.661 1.00 30.91 391 ALA C O 1
ATOM 5334 N N . ALA C 1 260 ? 28.841 107.531 34.952 1.00 32.31 392 ALA C N 1
ATOM 5335 C CA . ALA C 1 260 ? 27.740 108.129 34.202 1.00 34.71 392 ALA C CA 1
ATOM 5336 C C . ALA C 1 260 ? 27.970 108.256 32.699 1.00 36.45 392 ALA C C 1
ATOM 5337 O O . ALA C 1 260 ? 27.222 108.968 32.020 1.00 36.93 392 ALA C O 1
ATOM 5339 N N . THR C 1 261 ? 28.971 107.552 32.174 1.00 37.35 393 THR C N 1
ATOM 5340 C CA . THR C 1 261 ? 29.286 107.625 30.748 1.00 39.01 393 THR C CA 1
ATOM 5341 C C . THR C 1 261 ? 28.233 106.989 29.835 1.00 39.48 393 THR C C 1
ATOM 5342 O O . THR C 1 261 ? 28.410 106.951 28.617 1.00 39.88 393 THR C O 1
ATOM 5346 N N . LYS C 1 262 ? 27.153 106.481 30.426 1.00 40.30 394 LYS C N 1
ATOM 5347 C CA . LYS C 1 262 ? 26.068 105.854 29.672 1.00 41.69 394 LYS C CA 1
ATOM 5348 C C . LYS C 1 262 ? 24.725 106.559 29.867 1.00 41.55 394 LYS C C 1
ATOM 5349 O O . LYS C 1 262 ? 23.722 106.173 29.261 1.00 40.97 394 LYS C O 1
ATOM 5355 N N . GLN C 1 263 ? 24.703 107.579 30.720 1.00 40.90 395 GLN C N 1
ATOM 5356 C CA . GLN C 1 263 ? 23.477 108.326 30.987 1.00 41.43 395 GLN C CA 1
ATOM 5357 C C . GLN C 1 263 ? 22.979 109.106 29.777 1.00 42.06 395 GLN C C 1
ATOM 5358 O O . GLN C 1 263 ? 23.769 109.550 28.944 1.00 41.99 395 GLN C O 1
ATOM 5364 N N . GLU C 1 264 ? 21.659 109.239 29.673 1.00 43.10 396 GLU C N 1
ATOM 5365 C CA . GLU C 1 264 ? 21.031 109.995 28.591 1.00 43.55 396 GLU C CA 1
ATOM 5366 C C . GLU C 1 264 ? 20.479 111.275 29.220 1.00 42.62 396 GLU C C 1
ATOM 5367 O O . GLU C 1 264 ? 20.505 111.427 30.443 1.00 42.89 396 GLU C O 1
ATOM 5373 N N . GLY C 1 265 ? 19.970 112.182 28.390 1.00 41.90 397 GLY C N 1
ATOM 5374 C CA . GLY C 1 265 ? 19.416 113.431 28.893 1.00 41.29 397 GLY C CA 1
ATOM 5375 C C . GLY C 1 265 ? 20.421 114.257 29.675 1.00 41.00 397 GLY C C 1
ATOM 5376 O O . GLY C 1 265 ? 20.092 114.837 30.712 1.00 41.36 397 GLY C O 1
ATOM 5377 N N . MET C 1 266 ? 21.644 114.320 29.159 1.00 40.18 398 MET C N 1
ATOM 5378 C CA . MET C 1 266 ? 22.736 115.052 29.792 1.00 40.11 398 MET C CA 1
ATOM 5379 C C . MET C 1 266 ? 22.997 116.403 29.130 1.00 40.17 398 MET C C 1
ATOM 5380 O O . MET C 1 266 ? 23.912 117.128 29.529 1.00 39.63 398 MET C O 1
ATOM 5385 N N . GLU C 1 267 ? 22.199 116.723 28.114 1.00 39.82 399 GLU C N 1
ATOM 5386 C CA . GLU C 1 267 ? 22.326 117.971 27.365 1.00 39.97 399 GLU C CA 1
ATOM 5387 C C . GLU C 1 267 ? 22.441 119.199 28.259 1.00 39.38 399 GLU C C 1
ATOM 5388 O O . GLU C 1 267 ? 23.346 120.017 28.083 1.00 40.19 399 GLU C O 1
ATOM 5390 N N . GLY C 1 268 ? 21.536 119.312 29.225 1.00 38.94 400 GLY C N 1
ATOM 5391 C CA . GLY C 1 268 ? 21.552 120.446 30.132 1.00 38.65 400 GLY C CA 1
ATOM 5392 C C . GLY C 1 268 ? 22.806 120.534 30.983 1.00 38.78 400 GLY C C 1
ATOM 5393 O O . GLY C 1 268 ? 23.370 121.614 31.153 1.00 38.73 400 GLY C O 1
ATOM 5394 N N . LEU C 1 269 ? 23.252 119.394 31.504 1.00 37.66 401 LEU C N 1
ATOM 5395 C CA . LEU C 1 269 ? 24.445 119.347 32.342 1.00 36.87 401 LEU C CA 1
ATOM 5396 C C . LEU C 1 269 ? 25.691 119.756 31.561 1.00 36.30 401 LEU C C 1
ATOM 5397 O O . LEU C 1 269 ? 26.460 120.603 32.014 1.00 36.00 401 LEU C O 1
ATOM 5402 N N . LEU C 1 270 ? 25.858 119.174 30.376 1.00 35.49 402 LEU C N 1
ATOM 5403 C CA . LEU C 1 270 ? 27.002 119.454 29.513 1.00 36.23 402 LEU C CA 1
ATOM 5404 C C . LEU C 1 270 ? 27.109 120.918 29.096 1.00 36.34 402 LEU C C 1
ATOM 5405 O O . LEU C 1 270 ? 28.210 121.463 29.008 1.00 36.35 402 LEU C O 1
ATOM 5410 N N . GLY C 1 271 ? 25.966 121.545 28.830 1.00 36.80 403 GLY C N 1
ATOM 5411 C CA . GLY C 1 271 ? 25.961 122.945 28.441 1.00 36.69 403 GLY C CA 1
ATOM 5412 C C . GLY C 1 271 ? 26.390 123.835 29.594 1.00 36.78 403 GLY C C 1
ATOM 5413 O O . GLY C 1 271 ? 27.156 124.780 29.408 1.00 36.84 403 GLY C O 1
ATOM 5414 N N . THR C 1 272 ? 25.914 123.507 30.793 1.00 36.41 404 THR C N 1
ATOM 5415 C CA . THR C 1 272 ? 26.236 124.263 32.000 1.00 37.35 404 THR C CA 1
ATOM 5416 C C . THR C 1 272 ? 27.722 124.142 32.347 1.00 37.16 404 THR C C 1
ATOM 5417 O O . THR C 1 272 ? 28.381 125.144 32.628 1.00 37.80 404 THR C O 1
ATOM 5421 N N . LEU C 1 273 ? 28.243 122.917 32.290 1.00 35.44 405 LEU C N 1
ATOM 5422 C CA . LEU C 1 273 ? 29.647 122.641 32.591 1.00 34.60 405 LEU C CA 1
ATOM 5423 C C . LEU C 1 273 ? 30.612 123.385 31.674 1.00 34.78 405 LEU C C 1
ATOM 5424 O O . LEU C 1 273 ? 31.638 123.895 32.128 1.00 34.19 405 LEU C O 1
ATOM 5429 N N . VAL C 1 274 ? 30.296 123.424 30.382 1.00 35.27 406 VAL C N 1
ATOM 5430 C CA . VAL C 1 274 ? 31.132 124.123 29.410 1.00 36.10 406 VAL C CA 1
ATOM 5431 C C . VAL C 1 274 ? 31.194 125.606 29.781 1.00 36.81 406 VAL C C 1
ATOM 5432 O O . VAL C 1 274 ? 32.268 126.205 29.797 1.00 36.58 406 VAL C O 1
ATOM 5436 N N . GLN C 1 275 ? 30.046 126.170 30.147 1.00 37.83 407 GLN C N 1
ATOM 5437 C CA . GLN C 1 275 ? 29.969 127.575 30.537 1.00 38.88 407 GLN C CA 1
ATOM 5438 C C . GLN C 1 275 ? 30.798 127.840 31.788 1.00 38.58 407 GLN C C 1
ATOM 5439 O O . GLN C 1 275 ? 31.504 128.848 31.873 1.00 38.71 407 GLN C O 1
ATOM 5445 N N . LEU C 1 276 ? 30.717 126.920 32.749 1.00 37.87 408 LEU C N 1
ATOM 5446 C CA . LEU C 1 276 ? 31.446 127.035 34.008 1.00 37.20 408 LEU C CA 1
ATOM 5447 C C . LEU C 1 276 ? 32.961 127.047 33.817 1.00 37.17 408 LEU C C 1
ATOM 5448 O O . LEU C 1 276 ? 33.701 127.471 34.706 1.00 36.60 408 LEU C O 1
ATOM 5453 N N . LEU C 1 277 ? 33.423 126.579 32.660 1.00 37.46 409 LEU C N 1
ATOM 5454 C CA . LEU C 1 277 ? 34.853 126.574 32.362 1.00 38.53 409 LEU C CA 1
ATOM 5455 C C . LEU C 1 277 ? 35.355 128.014 32.302 1.00 39.13 409 LEU C C 1
ATOM 5456 O O . LEU C 1 277 ? 36.527 128.285 32.550 1.00 38.48 409 LEU C O 1
ATOM 5461 N N . GLY C 1 278 ? 34.443 128.933 31.994 1.00 40.77 410 GLY C N 1
ATOM 5462 C CA . GLY C 1 278 ? 34.789 130.340 31.905 1.00 43.06 410 GLY C CA 1
ATOM 5463 C C . GLY C 1 278 ? 34.534 131.106 33.190 1.00 44.68 410 GLY C C 1
ATOM 5464 O O . GLY C 1 278 ? 34.253 132.304 33.156 1.00 44.71 410 GLY C O 1
ATOM 5465 N N . SER C 1 279 ? 34.625 130.411 34.322 1.00 45.33 411 SER C N 1
ATOM 5466 C CA . SER C 1 279 ? 34.415 131.026 35.627 1.00 45.93 411 SER C CA 1
ATOM 5467 C C . SER C 1 279 ? 35.732 131.522 36.219 1.00 46.58 411 SER C C 1
ATOM 5468 O O . SER C 1 279 ? 36.805 131.030 35.867 1.00 45.96 411 SER C O 1
ATOM 5471 N N . ASP C 1 280 ? 35.636 132.499 37.119 1.00 47.04 412 ASP C N 1
ATOM 5472 C CA . ASP C 1 280 ? 36.805 133.061 37.791 1.00 48.23 412 ASP C CA 1
ATOM 5473 C C . ASP C 1 280 ? 37.194 132.173 38.972 1.00 47.73 412 ASP C C 1
ATOM 5474 O O . ASP C 1 280 ? 38.327 132.221 39.453 1.00 48.05 412 ASP C O 1
ATOM 5479 N N . ASP C 1 281 ? 36.232 131.384 39.448 1.00 46.72 413 ASP C N 1
ATOM 5480 C CA . ASP C 1 281 ? 36.441 130.469 40.569 1.00 45.86 413 ASP C CA 1
ATOM 5481 C C . ASP C 1 281 ? 37.236 129.263 40.065 1.00 45.71 413 ASP C C 1
ATOM 5482 O O . ASP C 1 281 ? 36.734 128.465 39.271 1.00 45.27 413 ASP C O 1
ATOM 5487 N N . ILE C 1 282 ? 38.474 129.140 40.543 1.00 44.99 414 ILE C N 1
ATOM 5488 C CA . ILE C 1 282 ? 39.373 128.059 40.148 1.00 44.25 414 ILE C CA 1
ATOM 5489 C C . ILE C 1 282 ? 38.822 126.672 40.477 1.00 43.59 414 ILE C C 1
ATOM 5490 O O . ILE C 1 282 ? 38.989 125.738 39.693 1.00 42.11 414 ILE C O 1
ATOM 5495 N N . ASN C 1 283 ? 38.163 126.544 41.628 1.00 43.02 415 ASN C N 1
ATOM 5496 C CA . ASN C 1 283 ? 37.578 125.271 42.036 1.00 42.44 415 ASN C CA 1
ATOM 5497 C C . ASN C 1 283 ? 36.442 124.862 41.096 1.00 40.47 415 ASN C C 1
ATOM 5498 O O . ASN C 1 283 ? 36.257 123.677 40.822 1.00 40.03 415 ASN C O 1
ATOM 5503 N N . VAL C 1 284 ? 35.697 125.850 40.600 1.00 39.15 416 VAL C N 1
ATOM 5504 C CA . VAL C 1 284 ? 34.594 125.604 39.670 1.00 37.59 416 VAL C CA 1
ATOM 5505 C C . VAL C 1 284 ? 35.157 125.101 38.337 1.00 37.17 416 VAL C C 1
ATOM 5506 O O . VAL C 1 284 ? 34.687 124.100 37.798 1.00 35.94 416 VAL C O 1
ATOM 5510 N N . VAL C 1 285 ? 36.185 125.785 37.832 1.00 36.46 417 VAL C N 1
ATOM 5511 C CA . VAL C 1 285 ? 36.823 125.409 36.571 1.00 35.56 417 VAL C CA 1
ATOM 5512 C C . VAL C 1 285 ? 37.409 123.999 36.663 1.00 34.96 417 VAL C C 1
ATOM 5513 O O . VAL C 1 285 ? 37.136 123.159 35.809 1.00 34.88 417 VAL C O 1
ATOM 5517 N N . THR C 1 286 ? 38.166 123.733 37.728 1.00 34.12 418 THR C N 1
ATOM 5518 C CA . THR C 1 286 ? 38.785 122.426 37.937 1.00 33.76 418 THR C CA 1
ATOM 5519 C C . THR C 1 286 ? 37.747 121.299 37.888 1.00 33.48 418 THR C C 1
ATOM 5520 O O . THR C 1 286 ? 37.924 120.312 37.169 1.00 32.90 418 THR C O 1
ATOM 5524 N N . CYS C 1 287 ? 36.652 121.469 38.625 1.00 32.56 419 CYS C N 1
ATOM 5525 C CA . CYS C 1 287 ? 35.595 120.463 38.661 1.00 31.59 419 CYS C CA 1
ATOM 5526 C C . CYS C 1 287 ? 34.898 120.276 37.323 1.00 30.14 419 CYS C C 1
ATOM 5527 O O . CYS C 1 287 ? 34.672 119.144 36.899 1.00 29.28 419 CYS C O 1
ATOM 5530 N N . ALA C 1 288 ? 34.566 121.380 36.658 1.00 28.88 420 ALA C N 1
ATOM 5531 C CA . ALA C 1 288 ? 33.898 121.314 35.362 1.00 29.34 420 ALA C CA 1
ATOM 5532 C C . ALA C 1 288 ? 34.754 120.546 34.360 1.00 29.52 420 ALA C C 1
ATOM 5533 O O . ALA C 1 288 ? 34.253 119.670 33.659 1.00 30.14 420 ALA C O 1
ATOM 5535 N N . ALA C 1 289 ? 36.054 120.834 34.346 1.00 27.79 421 ALA C N 1
ATOM 5536 C CA . ALA C 1 289 ? 36.985 120.169 33.438 1.00 26.65 421 ALA C CA 1
ATOM 5537 C C . ALA C 1 289 ? 37.077 118.668 33.711 1.00 26.44 421 ALA C C 1
ATOM 5538 O O . ALA C 1 289 ? 37.089 117.861 32.780 1.00 24.91 421 ALA C O 1
ATOM 5540 N N . GLY C 1 290 ? 37.147 118.305 34.990 1.00 26.11 422 GLY C N 1
ATOM 5541 C CA . GLY C 1 290 ? 37.235 116.907 35.371 1.00 26.27 422 GLY C CA 1
ATOM 5542 C C . GLY C 1 290 ? 35.981 116.140 34.992 1.00 26.22 422 GLY C C 1
ATOM 5543 O O . GLY C 1 290 ? 36.058 115.013 34.504 1.00 25.88 422 GLY C O 1
ATOM 5544 N N . ILE C 1 291 ? 34.825 116.757 35.228 1.00 27.04 423 ILE C N 1
ATOM 5545 C CA . ILE C 1 291 ? 33.540 116.140 34.909 1.00 27.31 423 ILE C CA 1
ATOM 5546 C C . ILE C 1 291 ? 33.394 115.975 33.394 1.00 26.77 423 ILE C C 1
ATOM 5547 O O . ILE C 1 291 ? 33.006 114.904 32.917 1.00 25.71 423 ILE C O 1
ATOM 5552 N N . LEU C 1 292 ? 33.738 117.016 32.637 1.00 25.69 424 LEU C N 1
ATOM 5553 C CA . LEU C 1 292 ? 33.647 116.951 31.175 1.00 26.18 424 LEU C CA 1
ATOM 5554 C C . LEU C 1 292 ? 34.576 115.884 30.609 1.00 25.86 424 LEU C C 1
ATOM 5555 O O . LEU C 1 292 ? 34.240 115.210 29.634 1.00 26.48 424 LEU C O 1
ATOM 5560 N N . SER C 1 293 ? 35.732 115.714 31.244 1.00 25.47 425 SER C N 1
ATOM 5561 C CA . SER C 1 293 ? 36.706 114.724 30.806 1.00 25.05 425 SER C CA 1
ATOM 5562 C C . SER C 1 293 ? 36.119 113.312 30.919 1.00 25.45 425 SER C C 1
ATOM 5563 O O . SER C 1 293 ? 36.192 112.527 29.972 1.00 26.19 425 SER C O 1
ATOM 5566 N N . ASN C 1 294 ? 35.496 113.006 32.055 1.00 25.47 426 ASN C N 1
ATOM 5567 C CA . ASN C 1 294 ? 34.895 111.688 32.261 1.00 26.93 426 ASN C CA 1
ATOM 5568 C C . ASN C 1 294 ? 33.623 111.473 31.432 1.00 27.04 426 ASN C C 1
ATOM 5569 O O . ASN C 1 294 ? 33.416 110.393 30.873 1.00 25.73 426 ASN C O 1
ATOM 5574 N N . LEU C 1 295 ? 32.779 112.497 31.336 1.00 27.19 427 LEU C N 1
ATOM 5575 C CA . LEU C 1 295 ? 31.539 112.365 30.573 1.00 28.02 427 LEU C CA 1
ATOM 5576 C C . LEU C 1 295 ? 31.764 112.155 29.078 1.00 28.55 427 LEU C C 1
ATOM 5577 O O . LEU C 1 295 ? 30.962 111.494 28.423 1.00 28.95 427 LEU C O 1
ATOM 5582 N N . THR C 1 296 ? 32.867 112.686 28.551 1.00 26.39 428 THR C N 1
ATOM 5583 C CA . THR C 1 296 ? 33.192 112.540 27.135 1.00 26.50 428 THR C CA 1
ATOM 5584 C C . THR C 1 296 ? 33.977 111.262 26.838 1.00 27.23 428 THR C C 1
ATOM 5585 O O . THR C 1 296 ? 34.303 110.988 25.682 1.00 28.25 428 THR C O 1
ATOM 5589 N N . CYS C 1 297 ? 34.281 110.487 27.875 1.00 26.78 429 CYS C N 1
ATOM 5590 C CA . CYS C 1 297 ? 35.035 109.248 27.701 1.00 28.70 429 CYS C CA 1
ATOM 5591 C C . CYS C 1 297 ? 34.205 108.167 27.006 1.00 28.77 429 CYS C C 1
ATOM 5592 O O . CYS C 1 297 ? 33.251 107.631 27.578 1.00 26.65 429 CYS C O 1
ATOM 5595 N N . ASN C 1 298 ? 34.574 107.872 25.762 1.00 29.52 430 ASN C N 1
ATOM 5596 C CA . ASN C 1 298 ? 33.905 106.870 24.934 1.00 31.17 430 ASN C CA 1
ATOM 5597 C C . ASN C 1 298 ? 32.388 107.062 24.786 1.00 32.18 430 ASN C C 1
ATOM 5598 O O . ASN C 1 298 ? 31.638 106.093 24.706 1.00 32.73 430 ASN C O 1
ATOM 5603 N N . ASN C 1 299 ? 31.943 108.314 24.748 1.00 32.78 431 ASN C N 1
ATOM 5604 C CA . ASN C 1 299 ? 30.520 108.613 24.579 1.00 33.94 431 ASN C CA 1
ATOM 5605 C C . ASN C 1 299 ? 30.376 109.619 23.436 1.00 34.86 431 ASN C C 1
ATOM 5606 O O . ASN C 1 299 ? 30.375 110.832 23.661 1.00 35.43 431 ASN C O 1
ATOM 5611 N N . TYR C 1 300 ? 30.240 109.100 22.215 1.00 34.85 432 TYR C N 1
ATOM 5612 C CA . TYR C 1 300 ? 30.119 109.931 21.019 1.00 35.15 432 TYR C CA 1
ATOM 5613 C C . TYR C 1 300 ? 29.009 110.976 21.091 1.00 34.26 432 TYR C C 1
ATOM 5614 O O . TYR C 1 300 ? 29.173 112.091 20.599 1.00 34.83 432 TYR C O 1
ATOM 5623 N N . LYS C 1 301 ? 27.896 110.633 21.733 1.00 33.80 433 LYS C N 1
ATOM 5624 C CA . LYS C 1 301 ? 26.780 111.567 21.870 1.00 33.58 433 LYS C CA 1
ATOM 5625 C C . LYS C 1 301 ? 27.180 112.752 22.745 1.00 33.31 433 LYS C C 1
ATOM 5626 O O . LYS C 1 301 ? 26.886 113.900 22.410 1.00 33.03 433 LYS C O 1
ATOM 5628 N N . ASN C 1 302 ? 27.857 112.478 23.859 1.00 32.55 434 ASN C N 1
ATOM 5629 C CA . ASN C 1 302 ? 28.304 113.546 24.752 1.00 31.96 434 ASN C CA 1
ATOM 5630 C C . ASN C 1 302 ? 29.365 114.396 24.056 1.00 31.48 434 ASN C C 1
ATOM 5631 O O . ASN C 1 302 ? 29.372 115.616 24.194 1.00 31.58 434 ASN C O 1
ATOM 5636 N N . LYS C 1 303 ? 30.234 113.747 23.283 1.00 32.18 435 LYS C N 1
ATOM 5637 C CA . LYS C 1 303 ? 31.296 114.445 22.557 1.00 32.85 435 LYS C CA 1
ATOM 5638 C C . LYS C 1 303 ? 30.722 115.446 21.563 1.00 35.42 435 LYS C C 1
ATOM 5639 O O . LYS C 1 303 ? 31.197 116.579 21.464 1.00 34.75 435 LYS C O 1
ATOM 5645 N N . MET C 1 304 ? 29.708 115.018 20.815 1.00 37.54 436 MET C N 1
ATOM 5646 C CA . MET C 1 304 ? 29.073 115.886 19.831 1.00 40.82 436 MET C CA 1
ATOM 5647 C C . MET C 1 304 ? 28.410 117.089 20.488 1.00 40.77 436 MET C C 1
ATOM 5648 O O . MET C 1 304 ? 28.582 118.217 20.029 1.00 41.52 436 MET C O 1
ATOM 5653 N N . MET C 1 305 ? 27.699 116.852 21.588 1.00 40.77 437 MET C N 1
ATOM 5654 C CA . MET C 1 305 ? 27.023 117.923 22.316 1.00 41.34 437 MET C CA 1
ATOM 5655 C C . MET C 1 305 ? 28.006 118.979 22.828 1.00 40.93 437 MET C C 1
ATOM 5656 O O . MET C 1 305 ? 27.780 120.180 22.658 1.00 40.08 437 MET C O 1
ATOM 5661 N N . VAL C 1 306 ? 29.092 118.521 23.451 1.00 39.78 438 VAL C N 1
ATOM 5662 C CA . VAL C 1 306 ? 30.124 119.416 23.976 1.00 38.92 438 VAL C CA 1
ATOM 5663 C C . VAL C 1 306 ? 30.722 120.255 22.843 1.00 38.48 438 VAL C C 1
ATOM 5664 O O . VAL C 1 306 ? 30.845 121.477 22.965 1.00 37.50 438 VAL C O 1
ATOM 5668 N N . CYS C 1 307 ? 31.065 119.600 21.736 1.00 37.92 439 CYS C N 1
ATOM 5669 C CA . CYS C 1 307 ? 31.631 120.293 20.581 1.00 38.36 439 CYS C CA 1
ATOM 5670 C C . CYS C 1 307 ? 30.662 121.337 20.024 1.00 38.98 439 CYS C C 1
ATOM 5671 O O . CYS C 1 307 ? 31.069 122.445 19.676 1.00 38.74 439 CYS C O 1
ATOM 5674 N N . GLN C 1 308 ? 29.379 120.986 19.983 1.00 39.94 440 GLN C N 1
ATOM 5675 C CA . GLN C 1 308 ? 28.338 121.867 19.460 1.00 40.74 440 GLN C CA 1
ATOM 5676 C C . GLN C 1 308 ? 28.102 123.151 20.251 1.00 40.10 440 GLN C C 1
ATOM 5677 O O . GLN C 1 308 ? 27.611 124.131 19.696 1.00 40.14 440 GLN C O 1
ATOM 5683 N N . VAL C 1 309 ? 28.447 123.158 21.538 1.00 39.72 441 VAL C N 1
ATOM 5684 C CA . VAL C 1 309 ? 28.259 124.359 22.356 1.00 38.12 441 VAL C CA 1
ATOM 5685 C C . VAL C 1 309 ? 29.553 125.134 22.599 1.00 37.20 441 VAL C C 1
ATOM 5686 O O . VAL C 1 309 ? 29.675 125.873 23.580 1.00 37.30 441 VAL C O 1
ATOM 5690 N N . GLY C 1 310 ? 30.509 124.973 21.688 1.00 35.50 442 GLY C N 1
ATOM 5691 C CA . GLY C 1 310 ? 31.780 125.667 21.806 1.00 36.23 442 GLY C CA 1
ATOM 5692 C C . GLY C 1 310 ? 32.733 125.048 22.811 1.00 35.76 442 GLY C C 1
ATOM 5693 O O . GLY C 1 310 ? 33.614 125.729 23.334 1.00 36.04 442 GLY C O 1
ATOM 5694 N N . GLY C 1 311 ? 32.576 123.750 23.056 1.00 34.34 443 GLY C N 1
ATOM 5695 C CA . GLY C 1 311 ? 33.420 123.050 24.008 1.00 32.65 443 GLY C CA 1
ATOM 5696 C C . GLY C 1 311 ? 34.914 123.109 23.746 1.00 32.35 443 GLY C C 1
ATOM 5697 O O . GLY C 1 311 ? 35.696 123.270 24.686 1.00 31.79 443 GLY C O 1
ATOM 5698 N N . ILE C 1 312 ? 35.314 122.989 22.482 1.00 31.64 444 ILE C N 1
ATOM 5699 C CA . ILE C 1 312 ? 36.731 123.022 22.115 1.00 32.18 444 ILE C CA 1
ATOM 5700 C C . ILE C 1 312 ? 37.383 124.348 22.501 1.00 32.14 444 ILE C C 1
ATOM 5701 O O . ILE C 1 312 ? 38.424 124.365 23.153 1.00 32.23 444 ILE C O 1
ATOM 5706 N N . GLU C 1 313 ? 36.754 125.454 22.113 1.00 32.76 445 GLU C N 1
ATOM 5707 C CA . GLU C 1 313 ? 37.275 126.776 22.433 1.00 32.71 445 GLU C CA 1
ATOM 5708 C C . GLU C 1 313 ? 37.347 126.969 23.949 1.00 31.56 445 GLU C C 1
ATOM 5709 O O . GLU C 1 313 ? 38.369 127.409 24.474 1.00 30.56 445 GLU C O 1
ATOM 5715 N N . ALA C 1 314 ? 36.262 126.626 24.640 1.00 30.81 446 ALA C N 1
ATOM 5716 C CA . ALA C 1 314 ? 36.187 126.767 26.095 1.00 30.25 446 ALA C CA 1
ATOM 5717 C C . ALA C 1 314 ? 37.315 126.028 26.805 1.00 30.67 446 ALA C C 1
ATOM 5718 O O . ALA C 1 314 ? 37.874 126.534 27.779 1.00 29.89 446 ALA C O 1
ATOM 5720 N N . LEU C 1 315 ? 37.652 124.841 26.303 1.00 29.51 447 LEU C N 1
ATOM 5721 C CA . LEU C 1 315 ? 38.718 124.033 26.881 1.00 30.19 447 LEU C CA 1
ATOM 5722 C C . LEU C 1 315 ? 40.114 124.591 26.597 1.00 30.87 447 LEU C C 1
ATOM 5723 O O . LEU C 1 315 ? 40.972 124.569 27.475 1.00 30.85 447 LEU C O 1
ATOM 5728 N N . VAL C 1 316 ? 40.345 125.088 25.380 1.00 31.81 448 VAL C N 1
ATOM 5729 C CA . VAL C 1 316 ? 41.651 125.660 25.038 1.00 32.02 448 VAL C CA 1
ATOM 5730 C C . VAL C 1 316 ? 41.899 126.909 25.891 1.00 31.79 448 VAL C C 1
ATOM 5731 O O . VAL C 1 316 ? 43.015 127.139 26.364 1.00 31.81 448 VAL C O 1
ATOM 5735 N N . ARG C 1 317 ? 40.844 127.692 26.101 1.00 31.61 449 ARG C N 1
ATOM 5736 C CA . ARG C 1 317 ? 40.933 128.909 26.906 1.00 32.57 449 ARG C CA 1
ATOM 5737 C C . ARG C 1 317 ? 41.217 128.560 28.366 1.00 32.60 449 ARG C C 1
ATOM 5738 O O . ARG C 1 317 ? 41.939 129.281 29.053 1.00 32.35 449 ARG C O 1
ATOM 5746 N N . THR C 1 318 ? 40.667 127.433 28.818 1.00 32.04 450 THR C N 1
ATOM 5747 C CA . THR C 1 318 ? 40.878 126.949 30.180 1.00 30.84 450 THR C CA 1
ATOM 5748 C C . THR C 1 318 ? 42.348 126.551 30.338 1.00 30.97 450 THR C C 1
ATOM 5749 O O . THR C 1 318 ? 42.969 126.826 31.363 1.00 31.72 450 THR C O 1
ATOM 5753 N N . VAL C 1 319 ? 42.908 125.927 29.305 1.00 31.37 451 VAL C N 1
ATOM 5754 C CA . VAL C 1 319 ? 44.310 125.510 29.316 1.00 32.98 451 VAL C CA 1
ATOM 5755 C C . VAL C 1 319 ? 45.238 126.738 29.398 1.00 34.61 451 VAL C C 1
ATOM 5756 O O . VAL C 1 319 ? 46.253 126.714 30.104 1.00 33.70 451 VAL C O 1
ATOM 5760 N N . LEU C 1 320 ? 44.869 127.810 28.696 1.00 34.52 452 LEU C N 1
ATOM 5761 C CA . LEU C 1 320 ? 45.655 129.043 28.685 1.00 34.75 452 LEU C CA 1
ATOM 5762 C C . LEU C 1 320 ? 45.665 129.723 30.052 1.00 33.94 452 LEU C C 1
ATOM 5763 O O . LEU C 1 320 ? 46.724 130.103 30.552 1.00 32.93 452 LEU C O 1
ATOM 5768 N N . ARG C 1 321 ? 44.479 129.871 30.639 1.00 34.61 453 ARG C N 1
ATOM 5769 C CA . ARG C 1 321 ? 44.311 130.500 31.946 1.00 34.89 453 ARG C CA 1
ATOM 5770 C C . ARG C 1 321 ? 44.916 129.679 33.086 1.00 35.64 453 ARG C C 1
ATOM 5771 O O . ARG C 1 321 ? 45.362 130.239 34.086 1.00 35.58 453 ARG C O 1
ATOM 5779 N N . ALA C 1 322 ? 44.932 128.357 32.922 1.00 34.49 454 ALA C N 1
ATOM 5780 C CA . ALA C 1 322 ? 45.464 127.443 33.931 1.00 34.60 454 ALA C CA 1
ATOM 5781 C C . ALA C 1 322 ? 46.961 127.591 34.167 1.00 34.50 454 ALA C C 1
ATOM 5782 O O . ALA C 1 322 ? 47.417 127.567 35.312 1.00 34.20 454 ALA C O 1
ATOM 5784 N N . GLY C 1 323 ? 47.722 127.712 33.083 1.00 34.30 455 GLY C N 1
ATOM 5785 C CA . GLY C 1 323 ? 49.162 127.853 33.200 1.00 33.55 455 GLY C CA 1
ATOM 5786 C C . GLY C 1 323 ? 49.832 126.550 33.593 1.00 34.80 455 GLY C C 1
ATOM 5787 O O . GLY C 1 323 ? 49.678 125.528 32.914 1.00 34.10 455 GLY C O 1
ATOM 5788 N N . ASP C 1 324 ? 50.573 126.574 34.696 1.00 34.33 456 ASP C N 1
ATOM 5789 C CA . ASP C 1 324 ? 51.260 125.378 35.172 1.00 35.80 456 ASP C CA 1
ATOM 5790 C C . ASP C 1 324 ? 50.427 124.530 36.131 1.00 34.50 456 ASP C C 1
ATOM 5791 O O . ASP C 1 324 ? 50.867 123.467 36.562 1.00 35.89 456 ASP C O 1
ATOM 5796 N N . ARG C 1 325 ? 49.219 124.994 36.440 1.00 34.24 457 ARG C N 1
ATOM 5797 C CA . ARG C 1 325 ? 48.315 124.286 37.346 1.00 34.67 457 ARG C CA 1
ATOM 5798 C C . ARG C 1 325 ? 47.764 123.005 36.710 1.00 34.68 457 ARG C C 1
ATOM 5799 O O . ARG C 1 325 ? 46.690 122.990 36.107 1.00 33.29 457 ARG C O 1
ATOM 5807 N N . GLU C 1 326 ? 48.509 121.921 36.900 1.00 35.16 458 GLU C N 1
ATOM 5808 C CA . GLU C 1 326 ? 48.191 120.609 36.350 1.00 35.78 458 GLU C CA 1
ATOM 5809 C C . GLU C 1 326 ? 46.890 119.932 36.793 1.00 36.80 458 GLU C C 1
ATOM 5810 O O . GLU C 1 326 ? 46.480 118.926 36.209 1.00 36.81 458 GLU C O 1
ATOM 5816 N N . ASP C 1 327 ? 46.253 120.465 37.830 1.00 36.50 459 ASP C N 1
ATOM 5817 C CA . ASP C 1 327 ? 44.988 119.918 38.308 1.00 36.25 459 ASP C CA 1
ATOM 5818 C C . ASP C 1 327 ? 43.862 120.395 37.384 1.00 34.52 459 ASP C C 1
ATOM 5819 O O . ASP C 1 327 ? 42.766 119.836 37.378 1.00 33.38 459 ASP C O 1
ATOM 5824 N N . ILE C 1 328 ? 44.143 121.452 36.626 1.00 32.73 460 ILE C N 1
ATOM 5825 C CA . ILE C 1 328 ? 43.187 122.012 35.679 1.00 31.69 460 ILE C CA 1
ATOM 5826 C C . ILE C 1 328 ? 43.557 121.561 34.265 1.00 31.28 460 ILE C C 1
ATOM 5827 O O . ILE C 1 328 ? 42.686 121.182 33.484 1.00 30.21 460 ILE C O 1
ATOM 5832 N N . THR C 1 329 ? 44.851 121.593 33.951 1.00 30.54 461 THR C N 1
ATOM 5833 C CA . THR C 1 329 ? 45.325 121.206 32.628 1.00 30.57 461 THR C CA 1
ATOM 5834 C C . THR C 1 329 ? 45.200 119.721 32.312 1.00 30.19 461 THR C C 1
ATOM 5835 O O . THR C 1 329 ? 44.901 119.366 31.175 1.00 28.96 461 THR C O 1
ATOM 5839 N N . GLU C 1 330 ? 45.418 118.848 33.298 1.00 29.71 462 GLU C N 1
ATOM 5840 C CA . GLU C 1 330 ? 45.316 117.417 33.026 1.00 30.41 462 GLU C CA 1
ATOM 5841 C C . GLU C 1 330 ? 43.921 116.998 32.548 1.00 28.49 462 GLU C C 1
ATOM 5842 O O . GLU C 1 330 ? 43.801 116.312 31.533 1.00 27.61 462 GLU C O 1
ATOM 5848 N N . PRO C 1 331 ? 42.858 117.387 33.277 1.00 27.87 463 PRO C N 1
ATOM 5849 C CA . PRO C 1 331 ? 41.503 117.015 32.851 1.00 28.52 463 PRO C CA 1
ATOM 5850 C C . PRO C 1 331 ? 41.039 117.740 31.586 1.00 28.99 463 PRO C C 1
ATOM 5851 O O . PRO C 1 331 ? 40.342 117.158 30.754 1.00 28.17 463 PRO C O 1
ATOM 5855 N N . ALA C 1 332 ? 41.417 119.012 31.454 1.00 27.86 464 ALA C N 1
ATOM 5856 C CA . ALA C 1 332 ? 41.043 119.810 30.288 1.00 27.10 464 ALA C CA 1
ATOM 5857 C C . ALA C 1 332 ? 41.692 119.242 29.021 1.00 26.73 464 ALA C C 1
ATOM 5858 O O . ALA C 1 332 ? 41.074 119.220 27.951 1.00 26.28 464 ALA C O 1
ATOM 5860 N N . ILE C 1 333 ? 42.933 118.780 29.152 1.00 24.99 465 ILE C N 1
ATOM 5861 C CA . ILE C 1 333 ? 43.662 118.183 28.038 1.00 24.56 465 ILE C CA 1
ATOM 5862 C C . ILE C 1 333 ? 43.065 116.812 27.712 1.00 25.01 465 ILE C C 1
ATOM 5863 O O . ILE C 1 333 ? 42.943 116.449 26.538 1.00 24.03 465 ILE C O 1
ATOM 5868 N N . CYS C 1 334 ? 42.694 116.058 28.748 1.00 24.52 466 CYS C N 1
ATOM 5869 C CA . CYS C 1 334 ? 42.091 114.738 28.556 1.00 25.27 466 CYS C CA 1
ATOM 5870 C C . CYS C 1 334 ? 40.749 114.883 27.844 1.00 25.34 466 CYS C C 1
ATOM 5871 O O . CYS C 1 334 ? 40.396 114.057 27.001 1.00 26.36 466 CYS C O 1
ATOM 5874 N N . ALA C 1 335 ? 40.008 115.938 28.185 1.00 25.61 467 ALA C N 1
ATOM 5875 C CA . ALA C 1 335 ? 38.709 116.197 27.570 1.00 26.01 467 ALA C CA 1
ATOM 5876 C C . ALA C 1 335 ? 38.912 116.533 26.093 1.00 27.60 467 ALA C C 1
ATOM 5877 O O . ALA C 1 335 ? 38.156 116.077 25.237 1.00 26.98 467 ALA C O 1
ATOM 5879 N N . LEU C 1 336 ? 39.938 117.332 25.805 1.00 27.00 468 LEU C N 1
ATOM 5880 C CA . LEU C 1 336 ? 40.253 117.713 24.431 1.00 26.62 468 LEU C CA 1
ATOM 5881 C C . LEU C 1 336 ? 40.647 116.475 23.639 1.00 27.13 468 LEU C C 1
ATOM 5882 O O . LEU C 1 336 ? 40.329 116.358 22.451 1.00 27.92 468 LEU C O 1
ATOM 5887 N N . ARG C 1 337 ? 41.328 115.550 24.313 1.00 26.50 469 ARG C N 1
ATOM 5888 C CA . ARG C 1 337 ? 41.761 114.301 23.703 1.00 27.81 469 ARG C CA 1
ATOM 5889 C C . ARG C 1 337 ? 40.538 113.488 23.296 1.00 28.28 469 ARG C C 1
ATOM 5890 O O . ARG C 1 337 ? 40.433 113.039 22.155 1.00 28.88 469 ARG C O 1
ATOM 5898 N N . HIS C 1 338 ? 39.604 113.321 24.229 1.00 28.06 470 HIS C N 1
ATOM 5899 C CA . HIS C 1 338 ? 38.377 112.573 23.963 1.00 27.40 470 HIS C CA 1
ATOM 5900 C C . HIS C 1 338 ? 37.579 113.216 22.830 1.00 27.86 470 HIS C C 1
ATOM 5901 O O . HIS C 1 338 ? 37.003 112.527 21.987 1.00 28.12 470 HIS C O 1
ATOM 5908 N N . LEU C 1 339 ? 37.562 114.545 22.816 1.00 28.63 471 LEU C N 1
ATOM 5909 C CA . LEU C 1 339 ? 36.818 115.304 21.820 1.00 27.57 471 LEU C CA 1
ATOM 5910 C C . LEU C 1 339 ? 37.406 115.322 20.416 1.00 28.36 471 LEU C C 1
ATOM 5911 O O . LEU C 1 339 ? 36.709 115.674 19.464 1.00 29.11 471 LEU C O 1
ATOM 5916 N N . THR C 1 340 ? 38.666 114.920 20.282 1.00 27.86 472 THR C N 1
ATOM 5917 C CA . THR C 1 340 ? 39.321 114.918 18.982 1.00 29.52 472 THR C CA 1
ATOM 5918 C C . THR C 1 340 ? 39.491 113.524 18.375 1.00 30.10 472 THR C C 1
ATOM 5919 O O . THR C 1 340 ? 40.424 113.289 17.604 1.00 31.42 472 THR C O 1
ATOM 5923 N N . SER C 1 341 ? 38.578 112.610 18.702 1.00 30.16 473 SER C N 1
ATOM 5924 C CA . SER C 1 341 ? 38.645 111.255 18.168 1.00 30.55 473 SER C CA 1
ATOM 5925 C C . SER C 1 341 ? 37.342 110.459 18.228 1.00 31.95 473 SER C C 1
ATOM 5926 O O . SER C 1 341 ? 36.496 110.661 19.099 1.00 31.28 473 SER C O 1
ATOM 5929 N N . ARG C 1 342 ? 37.209 109.549 17.269 1.00 33.63 474 ARG C N 1
ATOM 5930 C CA . ARG C 1 342 ? 36.078 108.633 17.150 1.00 34.07 474 ARG C CA 1
ATOM 5931 C C . ARG C 1 342 ? 34.662 109.170 17.341 1.00 33.97 474 ARG C C 1
ATOM 5932 O O . ARG C 1 342 ? 33.951 108.758 18.257 1.00 34.57 474 ARG C O 1
ATOM 5940 N N . HIS C 1 343 ? 34.267 110.105 16.487 1.00 34.98 475 HIS C N 1
ATOM 5941 C CA . HIS C 1 343 ? 32.912 110.654 16.509 1.00 35.74 475 HIS C CA 1
ATOM 5942 C C . HIS C 1 343 ? 32.668 111.568 15.319 1.00 36.56 475 HIS C C 1
ATOM 5943 O O . HIS C 1 343 ? 33.610 112.023 14.673 1.00 36.39 475 HIS C O 1
ATOM 5950 N N . GLN C 1 344 ? 31.396 111.796 15.016 1.00 37.90 476 GLN C N 1
ATOM 5951 C CA . GLN C 1 344 ? 30.987 112.620 13.883 1.00 39.00 476 GLN C CA 1
ATOM 5952 C C . GLN C 1 344 ? 31.746 113.934 13.709 1.00 39.49 476 GLN C C 1
ATOM 5953 O O . GLN C 1 344 ? 32.197 114.251 12.605 1.00 38.44 476 GLN C O 1
ATOM 5955 N N . GLU C 1 345 ? 31.918 114.681 14.795 1.00 39.80 477 GLU C N 1
ATOM 5956 C CA . GLU C 1 345 ? 32.606 115.965 14.713 1.00 40.85 477 GLU C CA 1
ATOM 5957 C C . GLU C 1 345 ? 34.055 115.955 15.208 1.00 40.27 477 GLU C C 1
ATOM 5958 O O . GLU C 1 345 ? 34.577 116.979 15.649 1.00 40.71 477 GLU C O 1
ATOM 5964 N N . ALA C 1 346 ? 34.713 114.806 15.082 1.00 39.13 478 ALA C N 1
ATOM 5965 C CA . ALA C 1 346 ? 36.100 114.654 15.512 1.00 38.62 478 ALA C CA 1
ATOM 5966 C C . ALA C 1 346 ? 37.062 115.467 14.652 1.00 38.74 478 ALA C C 1
ATOM 5967 O O . ALA C 1 346 ? 37.954 116.138 15.177 1.00 37.97 478 ALA C O 1
ATOM 5969 N N . GLU C 1 347 ? 36.883 115.395 13.334 1.00 37.00 479 GLU C N 1
ATOM 5970 C CA . GLU C 1 347 ? 37.731 116.125 12.392 1.00 37.16 479 GLU C CA 1
ATOM 5971 C C . GLU C 1 347 ? 37.578 117.628 12.585 1.00 36.04 479 GLU C C 1
ATOM 5972 O O . GLU C 1 347 ? 38.554 118.372 12.511 1.00 36.54 479 GLU C O 1
ATOM 5974 N N . MET C 1 348 ? 36.348 118.062 12.844 1.00 35.70 480 MET C N 1
ATOM 5975 C CA . MET C 1 348 ? 36.047 119.470 13.073 1.00 36.15 480 MET C CA 1
ATOM 5976 C C . MET C 1 348 ? 36.670 119.939 14.390 1.00 36.21 480 MET C C 1
ATOM 5977 O O . MET C 1 348 ? 37.022 121.110 14.532 1.00 36.31 480 MET C O 1
ATOM 5979 N N . ALA C 1 349 ? 36.792 119.023 15.350 1.00 35.28 481 ALA C N 1
ATOM 5980 C CA . ALA C 1 349 ? 37.378 119.346 16.651 1.00 34.76 481 ALA C CA 1
ATOM 5981 C C . ALA C 1 349 ? 38.890 119.472 16.524 1.00 33.67 481 ALA C C 1
ATOM 5982 O O . ALA C 1 349 ? 39.502 120.342 17.144 1.00 32.43 481 ALA C O 1
ATOM 5984 N N . GLN C 1 350 ? 39.480 118.610 15.698 1.00 33.40 482 GLN C N 1
ATOM 5985 C CA . GLN C 1 350 ? 40.923 118.612 15.470 1.00 34.28 482 GLN C CA 1
ATOM 5986 C C . GLN C 1 350 ? 41.354 119.923 14.817 1.00 35.55 482 GLN C C 1
ATOM 5987 O O . GLN C 1 350 ? 42.470 120.402 15.039 1.00 35.98 482 GLN C O 1
ATOM 5993 N N . ASN C 1 351 ? 40.459 120.500 14.016 1.00 36.03 483 ASN C N 1
ATOM 5994 C CA . ASN C 1 351 ? 40.726 121.771 13.352 1.00 36.44 483 ASN C CA 1
ATOM 5995 C C . ASN C 1 351 ? 40.425 122.921 14.305 1.00 36.24 483 ASN C C 1
ATOM 5996 O O . ASN C 1 351 ? 41.132 123.928 14.314 1.00 36.62 483 ASN C O 1
ATOM 6001 N N . ALA C 1 352 ? 39.373 122.759 15.108 1.00 35.90 484 ALA C N 1
ATOM 6002 C CA . ALA C 1 352 ? 38.959 123.790 16.056 1.00 35.95 484 ALA C CA 1
ATOM 6003 C C . ALA C 1 352 ? 40.042 124.109 17.083 1.00 36.28 484 ALA C C 1
ATOM 6004 O O . ALA C 1 352 ? 40.115 125.233 17.579 1.00 35.99 484 ALA C O 1
ATOM 6006 N N . VAL C 1 353 ? 40.880 123.123 17.397 1.00 35.69 485 VAL C N 1
ATOM 6007 C CA . VAL C 1 353 ? 41.971 123.324 18.346 1.00 36.31 485 VAL C CA 1
ATOM 6008 C C . VAL C 1 353 ? 42.982 124.274 17.705 1.00 36.83 485 VAL C C 1
ATOM 6009 O O . VAL C 1 353 ? 43.372 125.272 18.315 1.00 36.76 485 VAL C O 1
ATOM 6013 N N . ARG C 1 354 ? 43.356 123.991 16.456 1.00 37.27 486 ARG C N 1
ATOM 6014 C CA . ARG C 1 354 ? 44.300 124.829 15.719 1.00 37.63 486 ARG C CA 1
ATOM 6015 C C . ARG C 1 354 ? 43.688 126.200 15.461 1.00 37.97 486 ARG C C 1
ATOM 6016 O O . ARG C 1 354 ? 44.325 127.226 15.695 1.00 38.77 486 ARG C O 1
ATOM 6024 N N . LEU C 1 355 ? 42.437 126.208 15.010 1.00 38.30 487 LEU C N 1
ATOM 6025 C CA . LEU C 1 355 ? 41.716 127.443 14.712 1.00 38.11 487 LEU C CA 1
ATOM 6026 C C . LEU C 1 355 ? 41.526 128.365 15.915 1.00 38.28 487 LEU C C 1
ATOM 6027 O O . LEU C 1 355 ? 41.374 129.576 15.751 1.00 37.92 487 LEU C O 1
ATOM 6032 N N . HIS C 1 356 ? 41.517 127.794 17.116 1.00 38.22 488 HIS C N 1
ATOM 6033 C CA . HIS C 1 356 ? 41.352 128.587 18.327 1.00 37.30 488 HIS C CA 1
ATOM 6034 C C . HIS C 1 356 ? 42.684 128.831 19.034 1.00 37.51 488 HIS C C 1
ATOM 6035 O O . HIS C 1 356 ? 42.745 129.001 20.258 1.00 37.72 488 HIS C O 1
ATOM 6042 N N . TYR C 1 357 ? 43.745 128.850 18.228 1.00 36.78 489 TYR C N 1
ATOM 6043 C CA . TYR C 1 357 ? 45.111 129.115 18.672 1.00 36.63 489 TYR C CA 1
ATOM 6044 C C . TYR C 1 357 ? 45.575 128.227 19.822 1.00 36.56 489 TYR C C 1
ATOM 6045 O O . TYR C 1 357 ? 46.281 128.682 20.724 1.00 36.31 489 TYR C O 1
ATOM 6054 N N . GLY C 1 358 ? 45.215 126.948 19.755 1.00 35.43 490 GLY C N 1
ATOM 6055 C CA . GLY C 1 358 ? 45.583 126.018 20.804 1.00 32.51 490 GLY C CA 1
ATOM 6056 C C . GLY C 1 358 ? 46.861 125.226 20.611 1.00 32.09 490 GLY C C 1
ATOM 6057 O O . GLY C 1 358 ? 47.412 124.716 21.585 1.00 31.63 490 GLY C O 1
ATOM 6058 N N . LEU C 1 359 ? 47.356 125.133 19.379 1.00 31.17 491 LEU C N 1
ATOM 6059 C CA . LEU C 1 359 ? 48.568 124.363 19.127 1.00 31.57 491 LEU C CA 1
ATOM 6060 C C . LEU C 1 359 ? 49.829 124.754 19.906 1.00 32.15 491 LEU C C 1
ATOM 6061 O O . LEU C 1 359 ? 50.538 123.879 20.398 1.00 32.51 491 LEU C O 1
ATOM 6066 N N . PRO C 1 360 ? 50.134 126.060 20.025 1.00 32.35 492 PRO C N 1
ATOM 6067 C CA . PRO C 1 360 ? 51.341 126.441 20.775 1.00 32.90 492 PRO C CA 1
ATOM 6068 C C . PRO C 1 360 ? 51.281 125.978 22.236 1.00 32.51 492 PRO C C 1
ATOM 6069 O O . PRO C 1 360 ? 52.220 125.356 22.744 1.00 33.14 492 PRO C O 1
ATOM 6073 N N . VAL C 1 361 ? 50.158 126.264 22.893 1.00 32.69 493 VAL C N 1
ATOM 6074 C CA . VAL C 1 361 ? 49.945 125.888 24.288 1.00 31.66 493 VAL C CA 1
ATOM 6075 C C . VAL C 1 361 ? 50.044 124.383 24.485 1.00 31.89 493 VAL C C 1
ATOM 6076 O O . VAL C 1 361 ? 50.704 123.921 25.416 1.00 31.78 493 VAL C O 1
ATOM 6078 N N . VAL C 1 362 ? 49.402 123.623 23.597 1.00 30.86 494 VAL C N 1
ATOM 6079 C CA . VAL C 1 362 ? 49.406 122.162 23.680 1.00 28.84 494 VAL C CA 1
ATOM 6080 C C . VAL C 1 362 ? 50.809 121.552 23.642 1.00 28.28 494 VAL C C 1
ATOM 6081 O O . VAL C 1 362 ? 51.146 120.712 24.480 1.00 27.59 494 VAL C O 1
ATOM 6085 N N . VAL C 1 363 ? 51.636 121.982 22.690 1.00 28.08 495 VAL C N 1
ATOM 6086 C CA . VAL C 1 363 ? 52.997 121.451 22.578 1.00 28.91 495 VAL C CA 1
ATOM 6087 C C . VAL C 1 363 ? 53.873 121.882 23.763 1.00 29.63 495 VAL C C 1
ATOM 6088 O O . VAL C 1 363 ? 54.740 121.127 24.205 1.00 30.73 495 VAL C O 1
ATOM 6092 N N . LYS C 1 364 ? 53.622 123.079 24.290 1.00 30.43 496 LYS C N 1
ATOM 6093 C CA . LYS C 1 364 ? 54.380 123.590 25.434 1.00 32.16 496 LYS C CA 1
ATOM 6094 C C . LYS C 1 364 ? 54.217 122.682 26.658 1.00 32.31 496 LYS C C 1
ATOM 6095 O O . LYS C 1 364 ? 55.177 122.444 27.393 1.00 30.85 496 LYS C O 1
ATOM 6101 N N . LEU C 1 365 ? 53.010 122.150 26.844 1.00 31.70 497 LEU C N 1
ATOM 6102 C CA . LEU C 1 365 ? 52.714 121.273 27.978 1.00 31.74 497 LEU C CA 1
ATOM 6103 C C . LEU C 1 365 ? 53.521 119.975 28.015 1.00 32.52 497 LEU C C 1
ATOM 6104 O O . LEU C 1 365 ? 53.483 119.249 29.007 1.00 32.73 497 LEU C O 1
ATOM 6109 N N . LEU C 1 366 ? 54.236 119.668 26.935 1.00 32.57 498 LEU C N 1
ATOM 6110 C CA . LEU C 1 366 ? 55.073 118.465 26.894 1.00 33.73 498 LEU C CA 1
ATOM 6111 C C . LEU C 1 366 ? 56.400 118.745 27.604 1.00 34.70 498 LEU C C 1
ATOM 6112 O O . LEU C 1 366 ? 57.180 117.827 27.873 1.00 34.69 498 LEU C O 1
ATOM 6117 N N . HIS C 1 367 ? 56.650 120.023 27.873 1.00 35.33 499 HIS C N 1
ATOM 6118 C CA . HIS C 1 367 ? 57.886 120.473 28.515 1.00 37.46 499 HIS C CA 1
ATOM 6119 C C . HIS C 1 367 ? 57.729 120.714 30.016 1.00 37.60 499 HIS C C 1
ATOM 6120 O O . HIS C 1 367 ? 56.614 120.858 30.521 1.00 37.73 499 HIS C O 1
ATOM 6127 N N . PRO C 1 368 ? 58.851 120.737 30.756 1.00 39.15 500 PRO C N 1
ATOM 6128 C CA . PRO C 1 368 ? 58.762 120.976 32.203 1.00 39.05 500 PRO C CA 1
ATOM 6129 C C . PRO C 1 368 ? 58.186 122.371 32.441 1.00 38.67 500 PRO C C 1
ATOM 6130 O O . PRO C 1 368 ? 58.303 123.249 31.582 1.00 38.94 500 PRO C O 1
ATOM 6134 N N . PRO C 1 369 ? 57.611 122.617 33.628 1.00 39.04 501 PRO C N 1
ATOM 6135 C CA . PRO C 1 369 ? 57.447 121.741 34.793 1.00 38.63 501 PRO C CA 1
ATOM 6136 C C . PRO C 1 369 ? 56.350 120.674 34.719 1.00 38.01 501 PRO C C 1
ATOM 6137 O O . PRO C 1 369 ? 55.965 120.130 35.753 1.00 37.48 501 PRO C O 1
ATOM 6141 N N . SER C 1 370 ? 55.848 120.370 33.524 1.00 37.68 502 SER C N 1
ATOM 6142 C CA . SER C 1 370 ? 54.792 119.360 33.387 1.00 36.86 502 SER C CA 1
ATOM 6143 C C . SER C 1 370 ? 55.199 117.990 33.921 1.00 36.10 502 SER C C 1
ATOM 6144 O O . SER C 1 370 ? 56.306 117.519 33.660 1.00 36.34 502 SER C O 1
ATOM 6147 N N . HIS C 1 371 ? 54.304 117.359 34.674 1.00 35.26 503 HIS C N 1
ATOM 6148 C CA . HIS C 1 371 ? 54.572 116.032 35.224 1.00 37.02 503 HIS C CA 1
ATOM 6149 C C . HIS C 1 371 ? 54.060 114.946 34.276 1.00 36.42 503 HIS C C 1
ATOM 6150 O O . HIS C 1 371 ? 53.291 115.238 33.358 1.00 36.25 503 HIS C O 1
ATOM 6157 N N . TRP C 1 372 ? 54.470 113.700 34.515 1.00 35.36 504 TRP C N 1
ATOM 6158 C CA . TRP C 1 372 ? 54.079 112.573 33.671 1.00 36.08 504 TRP C CA 1
ATOM 6159 C C . TRP C 1 372 ? 52.595 112.405 33.325 1.00 35.31 504 TRP C C 1
ATOM 6160 O O . TRP C 1 372 ? 52.262 112.188 32.159 1.00 35.96 504 TRP C O 1
ATOM 6171 N N . PRO C 1 373 ? 51.689 112.495 34.318 1.00 33.78 505 PRO C N 1
ATOM 6172 C CA . PRO C 1 373 ? 50.262 112.345 34.001 1.00 32.86 505 PRO C CA 1
ATOM 6173 C C . PRO C 1 373 ? 49.780 113.337 32.945 1.00 30.91 505 PRO C C 1
ATOM 6174 O O . PRO C 1 373 ? 49.026 112.968 32.041 1.00 31.47 505 PRO C O 1
ATOM 6178 N N . LEU C 1 374 ? 50.226 114.588 33.051 1.00 29.05 506 LEU C N 1
ATOM 6179 C CA . LEU C 1 374 ? 49.849 115.610 32.087 1.00 28.42 506 LEU C CA 1
ATOM 6180 C C . LEU C 1 374 ? 50.525 115.361 30.735 1.00 28.68 506 LEU C C 1
ATOM 6181 O O . LEU C 1 374 ? 49.898 115.518 29.689 1.00 29.26 506 LEU C O 1
ATOM 6186 N N . ILE C 1 375 ? 51.796 114.968 30.759 1.00 28.13 507 ILE C N 1
ATOM 6187 C CA . ILE C 1 375 ? 52.532 114.692 29.529 1.00 29.20 507 ILE C CA 1
ATOM 6188 C C . ILE C 1 375 ? 51.853 113.551 28.770 1.00 29.12 507 ILE C C 1
ATOM 6189 O O . ILE C 1 375 ? 51.674 113.636 27.554 1.00 30.04 507 ILE C O 1
ATOM 6194 N N . LYS C 1 376 ? 51.446 112.507 29.498 1.00 28.94 508 LYS C N 1
ATOM 6195 C CA . LYS C 1 376 ? 50.775 111.354 28.900 1.00 28.63 508 LYS C CA 1
ATOM 6196 C C . LYS C 1 376 ? 49.504 111.781 28.168 1.00 28.65 508 LYS C C 1
ATOM 6197 O O . LYS C 1 376 ? 49.249 111.339 27.047 1.00 26.52 508 LYS C O 1
ATOM 6203 N N . ALA C 1 377 ? 48.716 112.641 28.813 1.00 28.50 509 ALA C N 1
ATOM 6204 C CA . ALA C 1 377 ? 47.471 113.134 28.235 1.00 28.95 509 ALA C CA 1
ATOM 6205 C C . ALA C 1 377 ? 47.715 114.045 27.033 1.00 29.08 509 ALA C C 1
ATOM 6206 O O . ALA C 1 377 ? 46.972 113.997 26.049 1.00 28.44 509 ALA C O 1
ATOM 6208 N N . THR C 1 378 ? 48.748 114.881 27.127 1.00 28.63 510 THR C N 1
ATOM 6209 C CA . THR C 1 378 ? 49.097 115.814 26.061 1.00 27.15 510 THR C CA 1
ATOM 6210 C C . THR C 1 378 ? 49.573 115.056 24.823 1.00 26.92 510 THR C C 1
ATOM 6211 O O . THR C 1 378 ? 49.164 115.368 23.706 1.00 25.77 510 THR C O 1
ATOM 6215 N N . VAL C 1 379 ? 50.425 114.055 25.033 1.00 26.74 511 VAL C N 1
ATOM 6216 C CA . VAL C 1 379 ? 50.915 113.215 23.946 1.00 28.26 511 VAL C CA 1
ATOM 6217 C C . VAL C 1 379 ? 49.689 112.592 23.266 1.00 28.67 511 VAL C C 1
ATOM 6218 O O . VAL C 1 379 ? 49.619 112.514 22.039 1.00 28.63 511 VAL C O 1
ATOM 6222 N N . GLY C 1 380 ? 48.715 112.184 24.078 1.00 28.31 512 GLY C N 1
ATOM 6223 C CA . GLY C 1 380 ? 47.494 111.594 23.551 1.00 29.15 512 GLY C CA 1
ATOM 6224 C C . GLY C 1 380 ? 46.737 112.562 22.663 1.00 28.13 512 GLY C C 1
ATOM 6225 O O . GLY C 1 380 ? 46.281 112.190 21.579 1.00 28.59 512 GLY C O 1
ATOM 6226 N N . LEU C 1 381 ? 46.632 113.814 23.108 1.00 28.31 513 LEU C N 1
ATOM 6227 C CA . LEU C 1 381 ? 45.939 114.852 22.349 1.00 27.87 513 LEU C CA 1
ATOM 6228 C C . LEU C 1 381 ? 46.631 115.141 21.015 1.00 28.46 513 LEU C C 1
ATOM 6229 O O . LEU C 1 381 ? 45.975 115.225 19.974 1.00 27.45 513 LEU C O 1
ATOM 6234 N N . ILE C 1 382 ? 47.955 115.263 21.054 1.00 28.52 514 ILE C N 1
ATOM 6235 C CA . ILE C 1 382 ? 48.757 115.544 19.863 1.00 29.87 514 ILE C CA 1
ATOM 6236 C C . ILE C 1 382 ? 48.623 114.424 18.829 1.00 29.99 514 ILE C C 1
ATOM 6237 O O . ILE C 1 382 ? 48.673 114.665 17.623 1.00 29.92 514 ILE C O 1
ATOM 6242 N N . ARG C 1 383 ? 48.431 113.206 19.324 1.00 29.90 515 ARG C N 1
ATOM 6243 C CA . ARG C 1 383 ? 48.254 112.023 18.491 1.00 29.55 515 ARG C CA 1
ATOM 6244 C C . ARG C 1 383 ? 46.959 112.178 17.690 1.00 28.60 515 ARG C C 1
ATOM 6245 O O . ARG C 1 383 ? 46.929 111.938 16.478 1.00 29.06 515 ARG C O 1
ATOM 6253 N N . ASN C 1 384 ? 45.903 112.612 18.375 1.00 28.05 516 ASN C N 1
ATOM 6254 C CA . ASN C 1 384 ? 44.599 112.828 17.753 1.00 26.81 516 ASN C CA 1
ATOM 6255 C C . ASN C 1 384 ? 44.637 114.020 16.802 1.00 28.67 516 ASN C C 1
ATOM 6256 O O . ASN C 1 384 ? 44.028 113.984 15.731 1.00 27.01 516 ASN C O 1
ATOM 6261 N N . LEU C 1 385 ? 45.326 115.086 17.212 1.00 28.98 517 LEU C N 1
ATOM 6262 C CA . LEU C 1 385 ? 45.447 116.293 16.392 1.00 30.08 517 LEU C CA 1
ATOM 6263 C C . LEU C 1 385 ? 46.217 116.017 15.097 1.00 30.64 517 LEU C C 1
ATOM 6264 O O . LEU C 1 385 ? 45.981 116.663 14.077 1.00 31.32 517 LEU C O 1
ATOM 6269 N N . ALA C 1 386 ? 47.126 115.045 15.150 1.00 30.92 518 ALA C N 1
ATOM 6270 C CA . ALA C 1 386 ? 47.937 114.671 13.997 1.00 32.35 518 ALA C CA 1
ATOM 6271 C C . ALA C 1 386 ? 47.132 113.920 12.929 1.00 33.53 518 ALA C C 1
ATOM 6272 O O . ALA C 1 386 ? 47.647 113.625 11.847 1.00 32.55 518 ALA C O 1
ATOM 6274 N N . LEU C 1 387 ? 45.883 113.586 13.252 1.00 35.18 519 LEU C N 1
ATOM 6275 C CA . LEU C 1 387 ? 44.998 112.889 12.321 1.00 36.31 519 LEU C CA 1
ATOM 6276 C C . LEU C 1 387 ? 44.460 113.887 11.296 1.00 37.25 519 LEU C C 1
ATOM 6277 O O . LEU C 1 387 ? 43.878 113.508 10.282 1.00 37.53 519 LEU C O 1
ATOM 6282 N N . CYS C 1 388 ? 44.633 115.168 11.603 1.00 38.14 520 CYS C N 1
ATOM 6283 C CA . CYS C 1 388 ? 44.200 116.258 10.740 1.00 38.67 520 CYS C CA 1
ATOM 6284 C C . CYS C 1 388 ? 45.438 116.741 9.991 1.00 39.12 520 CYS C C 1
ATOM 6285 O O . CYS C 1 388 ? 46.389 117.222 10.608 1.00 38.56 520 CYS C O 1
ATOM 6288 N N . PRO C 1 389 ? 45.460 116.581 8.655 1.00 38.65 521 PRO C N 1
ATOM 6289 C CA . PRO C 1 389 ? 46.591 117.002 7.820 1.00 37.86 521 PRO C CA 1
ATOM 6290 C C . PRO C 1 389 ? 46.998 118.460 8.027 1.00 36.93 521 PRO C C 1
ATOM 6291 O O . PRO C 1 389 ? 48.178 118.793 7.977 1.00 37.61 521 PRO C O 1
ATOM 6295 N N . ALA C 1 390 ? 46.015 119.320 8.267 1.00 36.88 522 ALA C N 1
ATOM 6296 C CA . ALA C 1 390 ? 46.262 120.742 8.477 1.00 37.95 522 ALA C CA 1
ATOM 6297 C C . ALA C 1 390 ? 47.024 121.043 9.771 1.00 38.70 522 ALA C C 1
ATOM 6298 O O . ALA C 1 390 ? 47.474 122.170 9.981 1.00 38.64 522 ALA C O 1
ATOM 6300 N N . ASN C 1 391 ? 47.143 120.046 10.643 1.00 39.14 523 ASN C N 1
ATOM 6301 C CA . ASN C 1 391 ? 47.862 120.213 11.905 1.00 40.31 523 ASN C CA 1
ATOM 6302 C C . ASN C 1 391 ? 49.293 119.691 11.811 1.00 40.98 523 ASN C C 1
ATOM 6303 O O . ASN C 1 391 ? 50.108 119.929 12.705 1.00 41.67 523 ASN C O 1
ATOM 6308 N N . HIS C 1 392 ? 49.598 118.999 10.716 1.00 41.51 524 HIS C N 1
ATOM 6309 C CA . HIS C 1 392 ? 50.924 118.425 10.497 1.00 43.01 524 HIS C CA 1
ATOM 6310 C C . HIS C 1 392 ? 52.046 119.461 10.506 1.00 43.26 524 HIS C C 1
ATOM 6311 O O . HIS C 1 392 ? 53.028 119.312 11.235 1.00 42.98 524 HIS C O 1
ATOM 6318 N N . ALA C 1 393 ? 51.890 120.511 9.704 1.00 43.18 525 ALA C N 1
ATOM 6319 C CA . ALA C 1 393 ? 52.894 121.569 9.624 1.00 43.54 525 ALA C CA 1
ATOM 6320 C C . ALA C 1 393 ? 53.025 122.358 10.930 1.00 42.84 525 ALA C C 1
ATOM 6321 O O . ALA C 1 393 ? 54.127 122.502 11.454 1.00 41.42 525 ALA C O 1
ATOM 6323 N N . PRO C 1 394 ? 51.904 122.861 11.479 1.00 42.35 526 PRO C N 1
ATOM 6324 C CA . PRO C 1 394 ? 51.949 123.627 12.729 1.00 42.58 526 PRO C CA 1
ATOM 6325 C C . PRO C 1 394 ? 52.611 122.881 13.890 1.00 42.99 526 PRO C C 1
ATOM 6326 O O . PRO C 1 394 ? 53.449 123.445 14.594 1.00 43.10 526 PRO C O 1
ATOM 6330 N N . LEU C 1 395 ? 52.232 121.620 14.090 1.00 42.38 527 LEU C N 1
ATOM 6331 C CA . LEU C 1 395 ? 52.810 120.814 15.162 1.00 42.24 527 LEU C CA 1
ATOM 6332 C C . LEU C 1 395 ? 54.327 120.691 14.992 1.00 42.45 527 LEU C C 1
ATOM 6333 O O . LEU C 1 395 ? 55.078 120.796 15.966 1.00 41.29 527 LEU C O 1
ATOM 6338 N N . ARG C 1 396 ? 54.777 120.493 13.752 1.00 43.55 528 ARG C N 1
ATOM 6339 C CA . ARG C 1 396 ? 56.207 120.384 13.469 1.00 44.60 528 ARG C CA 1
ATOM 6340 C C . ARG C 1 396 ? 56.883 121.717 13.764 1.00 45.01 528 ARG C C 1
ATOM 6341 O O . ARG C 1 396 ? 57.953 121.758 14.370 1.00 45.85 528 ARG C O 1
ATOM 6349 N N . GLU C 1 397 ? 56.228 122.799 13.350 1.00 45.97 529 GLU C N 1
ATOM 6350 C CA . GLU C 1 397 ? 56.724 124.161 13.534 1.00 46.97 529 GLU C CA 1
ATOM 6351 C C . GLU C 1 397 ? 56.835 124.583 14.999 1.00 46.87 529 GLU C C 1
ATOM 6352 O O . GLU C 1 397 ? 57.626 125.467 15.338 1.00 47.13 529 GLU C O 1
ATOM 6358 N N . GLN C 1 398 ? 56.036 123.962 15.863 1.00 45.29 530 GLN C N 1
ATOM 6359 C CA . GLN C 1 398 ? 56.086 124.263 17.289 1.00 43.99 530 GLN C CA 1
ATOM 6360 C C . GLN C 1 398 ? 57.104 123.342 17.959 1.00 42.42 530 GLN C C 1
ATOM 6361 O O . GLN C 1 398 ? 57.292 123.383 19.175 1.00 42.76 530 GLN C O 1
ATOM 6367 N N . GLY C 1 399 ? 57.755 122.509 17.149 1.00 40.83 531 GLY C N 1
ATOM 6368 C CA . GLY C 1 399 ? 58.758 121.586 17.652 1.00 38.89 531 GLY C CA 1
ATOM 6369 C C . GLY C 1 399 ? 58.236 120.370 18.398 1.00 37.92 531 GLY C C 1
ATOM 6370 O O . GLY C 1 399 ? 58.941 119.808 19.232 1.00 37.07 531 GLY C O 1
ATOM 6371 N N . ALA C 1 400 ? 57.019 119.937 18.088 1.00 36.94 532 ALA C N 1
ATOM 6372 C CA . ALA C 1 400 ? 56.444 118.780 18.766 1.00 35.94 532 ALA C CA 1
ATOM 6373 C C . ALA C 1 400 ? 57.238 117.503 18.524 1.00 35.66 532 ALA C C 1
ATOM 6374 O O . ALA C 1 400 ? 57.410 116.697 19.436 1.00 35.55 532 ALA C O 1
ATOM 6376 N N . ILE C 1 401 ? 57.772 117.353 17.315 1.00 35.78 533 ILE C N 1
ATOM 6377 C CA . ILE C 1 401 ? 58.527 116.156 16.955 1.00 35.85 533 ILE C CA 1
ATOM 6378 C C . ILE C 1 401 ? 59.763 115.841 17.810 1.00 36.33 533 ILE C C 1
ATOM 6379 O O . ILE C 1 401 ? 59.845 114.759 18.393 1.00 36.43 533 ILE C O 1
ATOM 6384 N N . PRO C 1 402 ? 60.734 116.772 17.910 1.00 36.05 534 PRO C N 1
ATOM 6385 C CA . PRO C 1 402 ? 61.916 116.474 18.726 1.00 35.56 534 PRO C CA 1
ATOM 6386 C C . PRO C 1 402 ? 61.594 116.209 20.203 1.00 34.75 534 PRO C C 1
ATOM 6387 O O . PRO C 1 402 ? 62.174 115.317 20.817 1.00 34.32 534 PRO C O 1
ATOM 6391 N N . ARG C 1 403 ? 60.640 116.950 20.757 1.00 34.98 535 ARG C N 1
ATOM 6392 C CA . ARG C 1 403 ? 60.252 116.755 22.153 1.00 36.09 535 ARG C CA 1
ATOM 6393 C C . ARG C 1 403 ? 59.654 115.359 22.326 1.00 35.23 535 ARG C C 1
ATOM 6394 O O . ARG C 1 403 ? 59.991 114.644 23.276 1.00 34.58 535 ARG C O 1
ATOM 6402 N N . LEU C 1 404 ? 58.803 114.963 21.381 1.00 34.55 536 LEU C N 1
ATOM 6403 C CA . LEU C 1 404 ? 58.175 113.644 21.414 1.00 33.90 536 LEU C CA 1
ATOM 6404 C C . LEU C 1 404 ? 59.220 112.536 21.346 1.00 33.46 536 LEU C C 1
ATOM 6405 O O . LEU C 1 404 ? 59.066 111.483 21.971 1.00 33.46 536 LEU C O 1
ATOM 6410 N N . VAL C 1 405 ? 60.289 112.790 20.597 1.00 34.03 537 VAL C N 1
ATOM 6411 C CA . VAL C 1 405 ? 61.375 111.833 20.440 1.00 33.72 537 VAL C CA 1
ATOM 6412 C C . VAL C 1 405 ? 62.180 111.707 21.739 1.00 34.55 537 VAL C C 1
ATOM 6413 O O . VAL C 1 405 ? 62.480 110.596 22.178 1.00 34.02 537 VAL C O 1
ATOM 6417 N N . GLN C 1 406 ? 62.504 112.834 22.367 1.00 35.60 538 GLN C N 1
ATOM 6418 C CA . GLN C 1 406 ? 63.271 112.794 23.611 1.00 37.21 538 GLN C CA 1
ATOM 6419 C C . GLN C 1 406 ? 62.486 112.151 24.758 1.00 36.04 538 GLN C C 1
ATOM 6420 O O . GLN C 1 406 ? 63.072 111.514 25.632 1.00 35.60 538 GLN C O 1
ATOM 6426 N N . LEU C 1 407 ? 61.161 112.282 24.729 1.00 36.10 539 LEU C N 1
ATOM 6427 C CA . LEU C 1 407 ? 60.312 111.680 25.755 1.00 35.55 539 LEU C CA 1
ATOM 6428 C C . LEU C 1 407 ? 60.302 110.166 25.565 1.00 35.19 539 LEU C C 1
ATOM 6429 O O . LEU C 1 407 ? 60.333 109.414 26.536 1.00 35.45 539 LEU C O 1
ATOM 6434 N N . LEU C 1 408 ? 60.302 109.733 24.305 1.00 35.70 540 LEU C N 1
ATOM 6435 C CA . LEU C 1 408 ? 60.317 108.313 23.964 1.00 35.49 540 LEU C CA 1
ATOM 6436 C C . LEU C 1 408 ? 61.653 107.696 24.367 1.00 35.31 540 LEU C C 1
ATOM 6437 O O . LEU C 1 408 ? 61.703 106.595 24.919 1.00 35.76 540 LEU C O 1
ATOM 6442 N N . VAL C 1 409 ? 62.735 108.412 24.078 1.00 36.14 541 VAL C N 1
ATOM 6443 C CA . VAL C 1 409 ? 64.074 107.941 24.415 1.00 36.97 541 VAL C CA 1
ATOM 6444 C C . VAL C 1 409 ? 64.185 107.668 25.914 1.00 36.26 541 VAL C C 1
ATOM 6445 O O . VAL C 1 409 ? 64.526 106.560 26.322 1.00 37.83 541 VAL C O 1
ATOM 6449 N N . ARG C 1 410 ? 63.856 108.668 26.724 1.00 35.89 542 ARG C N 1
ATOM 6450 C CA . ARG C 1 410 ? 63.918 108.537 28.178 1.00 35.75 542 ARG C CA 1
ATOM 6451 C C . ARG C 1 410 ? 63.009 107.421 28.699 1.00 35.85 542 ARG C C 1
ATOM 6452 O O . ARG C 1 410 ? 63.399 106.661 29.586 1.00 34.74 542 ARG C O 1
ATOM 6454 N N . ALA C 1 411 ? 61.807 107.323 28.133 1.00 36.35 543 ALA C N 1
ATOM 6455 C CA . ALA C 1 411 ? 60.843 106.307 28.543 1.00 36.38 543 ALA C CA 1
ATOM 6456 C C . ALA C 1 411 ? 61.373 104.905 28.296 1.00 36.93 543 ALA C C 1
ATOM 6457 O O . ALA C 1 411 ? 61.322 104.052 29.181 1.00 37.78 543 ALA C O 1
ATOM 6459 N N . HIS C 1 412 ? 61.892 104.674 27.093 1.00 37.83 544 HIS C N 1
ATOM 6460 C CA . HIS C 1 412 ? 62.437 103.372 26.735 1.00 38.85 544 HIS C CA 1
ATOM 6461 C C . HIS C 1 412 ? 63.662 103.052 27.589 1.00 39.68 544 HIS C C 1
ATOM 6462 O O . HIS C 1 412 ? 63.919 101.887 27.906 1.00 39.10 544 HIS C O 1
ATOM 6469 N N . GLN C 1 413 ? 64.404 104.090 27.971 1.00 41.39 545 GLN C N 1
ATOM 6470 C CA . GLN C 1 413 ? 65.588 103.913 28.815 1.00 42.92 545 GLN C CA 1
ATOM 6471 C C . GLN C 1 413 ? 65.165 103.351 30.167 1.00 42.43 545 GLN C C 1
ATOM 6472 O O . GLN C 1 413 ? 65.759 102.386 30.658 1.00 42.02 545 GLN C O 1
ATOM 6478 N N . ASP C 1 414 ? 64.115 103.936 30.743 1.00 42.00 546 ASP C N 1
ATOM 6479 C CA . ASP C 1 414 ? 63.589 103.490 32.031 1.00 42.42 546 ASP C CA 1
ATOM 6480 C C . ASP C 1 414 ? 63.179 102.023 31.969 1.00 41.64 546 ASP C C 1
ATOM 6481 O O . ASP C 1 414 ? 63.631 101.216 32.784 1.00 41.09 546 ASP C O 1
ATOM 6486 N N . THR C 1 415 ? 62.352 101.675 30.982 1.00 40.35 547 THR C N 1
ATOM 6487 C CA . THR C 1 415 ? 61.877 100.301 30.834 1.00 39.57 547 THR C CA 1
ATOM 6488 C C . THR C 1 415 ? 63.022 99.299 30.712 1.00 40.39 547 THR C C 1
ATOM 6489 O O . THR C 1 415 ? 62.989 98.234 31.336 1.00 40.17 547 THR C O 1
ATOM 6493 N N . GLN C 1 416 ? 64.047 99.651 29.939 1.00 40.70 548 GLN C N 1
ATOM 6494 C CA . GLN C 1 416 ? 65.192 98.759 29.764 1.00 41.85 548 GLN C CA 1
ATOM 6495 C C . GLN C 1 416 ? 65.985 98.597 31.060 1.00 40.98 548 GLN C C 1
ATOM 6496 O O . GLN C 1 416 ? 66.409 97.493 31.398 1.00 41.06 548 GLN C O 1
ATOM 6502 N N . ARG C 1 417 ? 66.148 99.693 31.796 1.00 40.73 549 ARG C N 1
ATOM 6503 C CA . ARG C 1 417 ? 66.870 99.674 33.065 1.00 40.94 549 ARG C CA 1
ATOM 6504 C C . ARG C 1 417 ? 66.096 98.866 34.105 1.00 41.24 549 ARG C C 1
ATOM 6505 O O . ARG C 1 417 ? 66.665 98.016 34.794 1.00 41.02 549 ARG C O 1
ATOM 6507 N N . ARG C 1 418 ? 64.795 99.129 34.198 1.00 40.78 550 ARG C N 1
ATOM 6508 C CA . ARG C 1 418 ? 63.915 98.437 35.135 1.00 40.36 550 ARG C CA 1
ATOM 6509 C C . ARG C 1 418 ? 64.011 96.933 34.932 1.00 40.36 550 ARG C C 1
ATOM 6510 O O . ARG C 1 418 ? 64.119 96.173 35.896 1.00 39.71 550 ARG C O 1
ATOM 6512 N N . THR C 1 419 ? 63.997 96.515 33.668 1.00 40.51 551 THR C N 1
ATOM 6513 C CA . THR C 1 419 ? 64.091 95.103 33.315 1.00 40.56 551 THR C CA 1
ATOM 6514 C C . THR C 1 419 ? 65.423 94.510 33.782 1.00 40.66 551 THR C C 1
ATOM 6515 O O . THR C 1 419 ? 65.454 93.417 34.354 1.00 41.20 551 THR C O 1
ATOM 6519 N N . SER C 1 420 ? 66.511 95.248 33.567 1.00 40.29 552 SER C N 1
ATOM 6520 C CA . SER C 1 420 ? 67.846 94.784 33.948 1.00 40.31 552 SER C CA 1
ATOM 6521 C C . SER C 1 420 ? 68.038 94.636 35.458 1.00 40.41 552 SER C C 1
ATOM 6522 O O . SER C 1 420 ? 68.837 93.814 35.907 1.00 41.15 552 SER C O 1
ATOM 6525 N N . MET C 1 421 ? 67.321 95.438 36.239 1.00 40.41 553 MET C N 1
ATOM 6526 C CA . MET C 1 421 ? 67.427 95.355 37.691 1.00 41.45 553 MET C CA 1
ATOM 6527 C C . MET C 1 421 ? 66.722 94.101 38.220 1.00 42.84 553 MET C C 1
ATOM 6528 O O . MET C 1 421 ? 67.058 93.598 39.290 1.00 42.94 553 MET C O 1
ATOM 6533 N N . GLY C 1 422 ? 65.761 93.587 37.454 1.00 44.49 554 GLY C N 1
ATOM 6534 C CA . GLY C 1 422 ? 65.036 92.393 37.865 1.00 45.24 554 GLY C CA 1
ATOM 6535 C C . GLY C 1 422 ? 63.970 92.614 38.925 1.00 45.62 554 GLY C C 1
ATOM 6536 O O . GLY C 1 422 ? 63.823 93.759 39.400 1.00 45.40 554 GLY C O 1
ATOM 6537 N N . GLN C 1 426 ? 56.841 95.877 38.392 1.00 56.08 558 GLN C N 1
ATOM 6538 C CA . GLN C 1 426 ? 55.676 96.754 38.066 1.00 56.28 558 GLN C CA 1
ATOM 6539 C C . GLN C 1 426 ? 55.939 98.190 38.517 1.00 56.07 558 GLN C C 1
ATOM 6540 O O . GLN C 1 426 ? 55.346 98.669 39.485 1.00 56.17 558 GLN C O 1
ATOM 6542 N N . GLN C 1 427 ? 56.826 98.873 37.799 1.00 55.54 559 GLN C N 1
ATOM 6543 C CA . GLN C 1 427 ? 57.198 100.248 38.121 1.00 55.69 559 GLN C CA 1
ATOM 6544 C C . GLN C 1 427 ? 56.215 101.304 37.621 1.00 55.32 559 GLN C C 1
ATOM 6545 O O . GLN C 1 427 ? 55.534 101.115 36.611 1.00 55.47 559 GLN C O 1
ATOM 6547 N N . PHE C 1 428 ? 56.166 102.421 38.343 1.00 54.80 560 PHE C N 1
ATOM 6548 C CA . PHE C 1 428 ? 55.299 103.555 38.026 1.00 53.75 560 PHE C CA 1
ATOM 6549 C C . PHE C 1 428 ? 56.063 104.840 38.339 1.00 53.09 560 PHE C C 1
ATOM 6550 O O . PHE C 1 428 ? 56.364 105.114 39.502 1.00 53.49 560 PHE C O 1
ATOM 6558 N N . VAL C 1 429 ? 56.394 105.612 37.307 1.00 51.49 561 VAL C N 1
ATOM 6559 C CA . VAL C 1 429 ? 57.109 106.872 37.496 1.00 50.05 561 VAL C CA 1
ATOM 6560 C C . VAL C 1 429 ? 56.080 108.002 37.551 1.00 49.91 561 VAL C C 1
ATOM 6561 O O . VAL C 1 429 ? 55.480 108.363 36.534 1.00 49.38 561 VAL C O 1
ATOM 6565 N N . GLU C 1 430 ? 55.870 108.539 38.751 1.00 49.36 562 GLU C N 1
ATOM 6566 C CA . GLU C 1 430 ? 54.897 109.608 38.996 1.00 48.98 562 GLU C CA 1
ATOM 6567 C C . GLU C 1 430 ? 53.470 109.153 38.668 1.00 47.97 562 GLU C C 1
ATOM 6568 O O . GLU C 1 430 ? 52.651 109.931 38.171 1.00 47.98 562 GLU C O 1
ATOM 6574 N N . GLY C 1 431 ? 53.181 107.885 38.955 1.00 46.69 563 GLY C N 1
ATOM 6575 C CA . GLY C 1 431 ? 51.859 107.333 38.697 1.00 44.82 563 GLY C CA 1
ATOM 6576 C C . GLY C 1 431 ? 51.589 106.918 37.259 1.00 43.20 563 GLY C C 1
ATOM 6577 O O . GLY C 1 431 ? 50.452 106.595 36.911 1.00 44.19 563 GLY C O 1
ATOM 6578 N N . VAL C 1 432 ? 52.628 106.912 36.428 1.00 40.93 564 VAL C N 1
ATOM 6579 C CA . VAL C 1 432 ? 52.487 106.539 35.020 1.00 38.62 564 VAL C CA 1
ATOM 6580 C C . VAL C 1 432 ? 53.480 105.458 34.619 1.00 37.90 564 VAL C C 1
ATOM 6581 O O . VAL C 1 432 ? 54.635 105.482 35.038 1.00 35.77 564 VAL C O 1
ATOM 6585 N N . ARG C 1 433 ? 53.015 104.501 33.820 1.00 37.59 565 ARG C N 1
ATOM 6586 C CA . ARG C 1 433 ? 53.876 103.429 33.338 1.00 37.85 565 ARG C CA 1
ATOM 6587 C C . ARG C 1 433 ? 54.623 103.931 32.109 1.00 36.92 565 ARG C C 1
ATOM 6588 O O . ARG C 1 433 ? 54.004 104.363 31.139 1.00 37.50 565 ARG C O 1
ATOM 6596 N N . MET C 1 434 ? 55.951 103.879 32.154 1.00 36.09 566 MET C N 1
ATOM 6597 C CA . MET C 1 434 ? 56.764 104.347 31.036 1.00 35.72 566 MET C CA 1
ATOM 6598 C C . MET C 1 434 ? 56.475 103.647 29.711 1.00 35.38 566 MET C C 1
ATOM 6599 O O . MET C 1 434 ? 56.639 104.246 28.653 1.00 35.06 566 MET C O 1
ATOM 6604 N N . GLU C 1 435 ? 56.007 102.401 29.775 1.00 35.37 567 GLU C N 1
ATOM 6605 C CA . GLU C 1 435 ? 55.657 101.639 28.575 1.00 35.24 567 GLU C CA 1
ATOM 6606 C C . GLU C 1 435 ? 54.560 102.373 27.810 1.00 34.40 567 GLU C C 1
ATOM 6607 O O . GLU C 1 435 ? 54.530 102.360 26.578 1.00 34.76 567 GLU C O 1
ATOM 6613 N N . GLU C 1 436 ? 53.655 103.004 28.554 1.00 34.09 568 GLU C N 1
ATOM 6614 C CA . GLU C 1 436 ? 52.555 103.757 27.963 1.00 32.69 568 GLU C CA 1
ATOM 6615 C C . GLU C 1 436 ? 53.063 105.034 27.301 1.00 31.89 568 GLU C C 1
ATOM 6616 O O . GLU C 1 436 ? 52.469 105.525 26.342 1.00 29.08 568 GLU C O 1
ATOM 6622 N N . ILE C 1 437 ? 54.156 105.579 27.826 1.00 31.47 569 ILE C N 1
ATOM 6623 C CA . ILE C 1 437 ? 54.745 106.775 27.238 1.00 31.00 569 ILE C CA 1
ATOM 6624 C C . ILE C 1 437 ? 55.420 106.351 25.927 1.00 29.86 569 ILE C C 1
ATOM 6625 O O . ILE C 1 437 ? 55.316 107.047 24.926 1.00 29.99 569 ILE C O 1
ATOM 6630 N N . VAL C 1 438 ? 56.055 105.181 25.937 1.00 30.14 570 VAL C N 1
ATOM 6631 C CA . VAL C 1 438 ? 56.724 104.636 24.755 1.00 31.34 570 VAL C CA 1
ATOM 6632 C C . VAL C 1 438 ? 55.697 104.434 23.629 1.00 31.38 570 VAL C C 1
ATOM 6633 O O . VAL C 1 438 ? 55.861 104.969 22.535 1.00 30.28 570 VAL C O 1
ATOM 6637 N N . GLU C 1 439 ? 54.614 103.715 23.926 1.00 31.23 571 GLU C N 1
ATOM 6638 C CA . GLU C 1 439 ? 53.562 103.460 22.942 1.00 30.12 571 GLU C CA 1
ATOM 6639 C C . GLU C 1 439 ? 52.957 104.773 22.480 1.00 28.86 571 GLU C C 1
ATOM 6640 O O . GLU C 1 439 ? 52.727 104.970 21.288 1.00 28.04 571 GLU C O 1
ATOM 6646 N N . GLY C 1 440 ? 52.678 105.660 23.433 1.00 29.21 572 GLY C N 1
ATOM 6647 C CA . GLY C 1 440 ? 52.093 106.950 23.112 1.00 29.04 572 GLY C CA 1
ATOM 6648 C C . GLY C 1 440 ? 52.921 107.807 22.166 1.00 30.26 572 GLY C C 1
ATOM 6649 O O . GLY C 1 440 ? 52.416 108.289 21.146 1.00 29.83 572 GLY C O 1
ATOM 6650 N N . CYS C 1 441 ? 54.191 108.007 22.506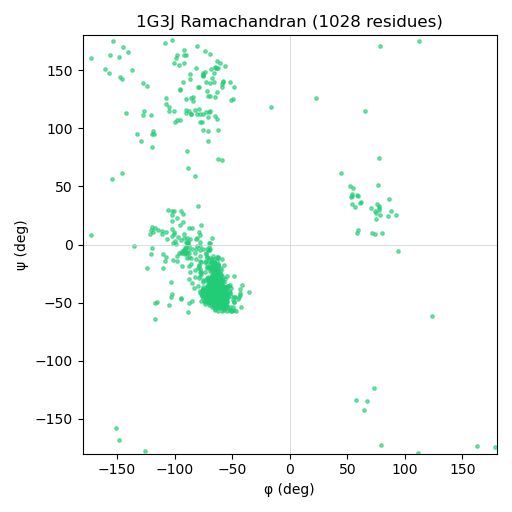 1.00 31.06 573 CYS C N 1
ATOM 6651 C CA . CYS C 1 441 ? 55.079 108.819 21.681 1.00 31.58 573 CYS C CA 1
ATOM 6652 C C . CYS C 1 441 ? 55.249 108.222 20.289 1.00 31.76 573 CYS C C 1
ATOM 6653 O O . CYS C 1 441 ? 55.100 108.924 19.289 1.00 31.52 573 CYS C O 1
ATOM 6656 N N . THR C 1 442 ? 55.512 106.920 20.230 1.00 31.54 574 THR C N 1
ATOM 6657 C CA . THR C 1 442 ? 55.693 106.226 18.960 1.00 31.97 574 THR C CA 1
ATOM 6658 C C . THR C 1 442 ? 54.422 106.316 18.109 1.00 32.32 574 THR C C 1
ATOM 6659 O O . THR C 1 442 ? 54.492 106.472 16.888 1.00 32.43 574 THR C O 1
ATOM 6663 N N . GLY C 1 443 ? 53.268 106.268 18.772 1.00 32.11 575 GLY C N 1
ATOM 6664 C CA . GLY C 1 443 ? 51.996 106.358 18.079 1.00 31.76 575 GLY C CA 1
ATOM 6665 C C . GLY C 1 443 ? 51.759 107.752 17.536 1.00 31.89 575 GLY C C 1
ATOM 6666 O O . GLY C 1 443 ? 51.189 107.912 16.452 1.00 30.59 575 GLY C O 1
ATOM 6667 N N . ALA C 1 444 ? 52.186 108.765 18.289 1.00 31.94 576 ALA C N 1
ATOM 6668 C CA . ALA C 1 444 ? 52.032 110.152 17.859 1.00 32.34 576 ALA C CA 1
ATOM 6669 C C . ALA C 1 444 ? 52.912 110.394 16.636 1.00 32.60 576 ALA C C 1
ATOM 6670 O O . ALA C 1 444 ? 52.513 111.086 15.704 1.00 32.67 576 ALA C O 1
ATOM 6672 N N . LEU C 1 445 ? 54.110 109.818 16.665 1.00 33.55 577 LEU C N 1
ATOM 6673 C CA . LEU C 1 445 ? 55.075 109.949 15.580 1.00 36.13 577 LEU C CA 1
ATOM 6674 C C . LEU C 1 445 ? 54.616 109.164 14.351 1.00 37.45 577 LEU C C 1
ATOM 6675 O O . LEU C 1 445 ? 54.780 109.621 13.222 1.00 37.66 577 LEU C O 1
ATOM 6680 N N . HIS C 1 446 ? 54.029 107.992 14.587 1.00 38.33 578 HIS C N 1
ATOM 6681 C CA . HIS C 1 446 ? 53.515 107.139 13.520 1.00 39.13 578 HIS C CA 1
ATOM 6682 C C . HIS C 1 446 ? 52.541 107.927 12.654 1.00 38.76 578 HIS C C 1
ATOM 6683 O O . HIS C 1 446 ? 52.633 107.904 11.426 1.00 39.33 578 HIS C O 1
ATOM 6690 N N . ILE C 1 447 ? 51.636 108.652 13.305 1.00 38.40 579 ILE C N 1
ATOM 6691 C CA . ILE C 1 447 ? 50.642 109.457 12.609 1.00 39.56 579 ILE C CA 1
ATOM 6692 C C . ILE C 1 447 ? 51.289 110.684 11.967 1.00 41.02 579 ILE C C 1
ATOM 6693 O O . ILE C 1 447 ? 51.015 111.000 10.809 1.00 40.93 579 ILE C O 1
ATOM 6698 N N . LEU C 1 448 ? 52.164 111.357 12.711 1.00 41.53 580 LEU C N 1
ATOM 6699 C CA . LEU C 1 448 ? 52.855 112.539 12.200 1.00 42.34 580 LEU C CA 1
ATOM 6700 C C . LEU C 1 448 ? 53.684 112.189 10.964 1.00 42.46 580 LEU C C 1
ATOM 6701 O O . LEU C 1 448 ? 53.844 113.009 10.062 1.00 42.32 580 LEU C O 1
ATOM 6706 N N . ALA C 1 449 ? 54.165 110.948 10.918 1.00 42.95 581 ALA C N 1
ATOM 6707 C CA . ALA C 1 449 ? 54.985 110.451 9.818 1.00 43.63 581 ALA C CA 1
ATOM 6708 C C . ALA C 1 449 ? 54.224 110.268 8.508 1.00 44.27 581 ALA C C 1
ATOM 6709 O O . ALA C 1 449 ? 54.810 109.865 7.506 1.00 44.83 581 ALA C O 1
ATOM 6711 N N . ARG C 1 450 ? 52.920 110.536 8.521 1.00 45.06 582 ARG C N 1
ATOM 6712 C CA . ARG C 1 450 ? 52.105 110.420 7.311 1.00 45.68 582 ARG C CA 1
ATOM 6713 C C . ARG C 1 450 ? 52.461 111.558 6.353 1.00 46.93 582 ARG C C 1
ATOM 6714 O O . ARG C 1 450 ? 52.189 111.485 5.154 1.00 47.40 582 ARG C O 1
ATOM 6722 N N . ASP C 1 451 ? 53.061 112.611 6.904 1.00 47.58 583 ASP C N 1
ATOM 6723 C CA . ASP C 1 451 ? 53.477 113.783 6.142 1.00 47.90 583 ASP C CA 1
ATOM 6724 C C . ASP C 1 451 ? 54.948 113.644 5.741 1.00 48.30 583 ASP C C 1
ATOM 6725 O O . ASP C 1 451 ? 55.798 113.329 6.576 1.00 47.95 583 ASP C O 1
ATOM 6730 N N . VAL C 1 452 ? 55.245 113.916 4.472 1.00 49.14 584 VAL C N 1
ATOM 6731 C CA . VAL C 1 452 ? 56.606 113.795 3.943 1.00 49.02 584 VAL C CA 1
ATOM 6732 C C . VAL C 1 452 ? 57.657 114.667 4.638 1.00 48.60 584 VAL C C 1
ATOM 6733 O O . VAL C 1 452 ? 58.762 114.201 4.917 1.00 48.17 584 VAL C O 1
ATOM 6737 N N . HIS C 1 453 ? 57.306 115.916 4.937 1.00 48.89 585 HIS C N 1
ATOM 6738 C CA . HIS C 1 453 ? 58.223 116.850 5.595 1.00 49.55 585 HIS C CA 1
ATOM 6739 C C . HIS C 1 453 ? 58.556 116.408 7.027 1.00 50.00 585 HIS C C 1
ATOM 6740 O O . HIS C 1 453 ? 59.718 116.450 7.444 1.00 50.44 585 HIS C O 1
ATOM 6743 N N . ASN C 1 454 ? 57.534 115.988 7.772 1.00 49.62 586 ASN C N 1
ATOM 6744 C CA . ASN C 1 454 ? 57.718 115.523 9.149 1.00 48.96 586 ASN C CA 1
ATOM 6745 C C . ASN C 1 454 ? 58.564 114.261 9.148 1.00 48.25 586 ASN C C 1
ATOM 6746 O O . ASN C 1 454 ? 59.381 114.041 10.044 1.00 48.11 586 ASN C O 1
ATOM 6751 N N . ARG C 1 455 ? 58.368 113.451 8.113 1.00 47.84 587 ARG C N 1
ATOM 6752 C CA . ARG C 1 455 ? 59.078 112.190 7.945 1.00 48.24 587 ARG C CA 1
ATOM 6753 C C . ARG C 1 455 ? 60.582 112.411 7.783 1.00 47.87 587 ARG C C 1
ATOM 6754 O O . ARG C 1 455 ? 61.382 111.521 8.074 1.00 47.36 587 ARG C O 1
ATOM 6762 N N . ILE C 1 456 ? 60.952 113.603 7.318 1.00 48.67 588 ILE C N 1
ATOM 6763 C CA . ILE C 1 456 ? 62.355 113.971 7.138 1.00 49.11 588 ILE C CA 1
ATOM 6764 C C . ILE C 1 456 ? 62.941 114.277 8.519 1.00 47.86 588 ILE C C 1
ATOM 6765 O O . ILE C 1 456 ? 64.039 113.828 8.854 1.00 48.02 588 ILE C O 1
ATOM 6770 N N . VAL C 1 457 ? 62.177 115.015 9.324 1.00 47.15 589 VAL C N 1
ATOM 6771 C CA . VAL C 1 457 ? 62.584 115.395 10.678 1.00 45.78 589 VAL C CA 1
ATOM 6772 C C . VAL C 1 457 ? 62.812 114.166 11.561 1.00 45.70 589 VAL C C 1
ATOM 6773 O O . VAL C 1 457 ? 63.858 114.039 12.197 1.00 46.22 589 VAL C O 1
ATOM 6777 N N . ILE C 1 458 ? 61.833 113.264 11.585 1.00 44.96 590 ILE C N 1
ATOM 6778 C CA . ILE C 1 458 ? 61.915 112.040 12.382 1.00 44.71 590 ILE C CA 1
ATOM 6779 C C . ILE C 1 458 ? 63.178 111.253 12.035 1.00 44.81 590 ILE C C 1
ATOM 6780 O O . ILE C 1 458 ? 63.932 110.853 12.921 1.00 44.68 590 ILE C O 1
ATOM 6785 N N . ARG C 1 459 ? 63.423 111.068 10.740 1.00 45.74 591 ARG C N 1
ATOM 6786 C CA . ARG C 1 459 ? 64.602 110.344 10.276 1.00 46.26 591 ARG C CA 1
ATOM 6787 C C . ARG C 1 459 ? 65.877 111.089 10.660 1.00 46.62 591 ARG C C 1
ATOM 6788 O O . ARG C 1 459 ? 66.858 110.475 11.082 1.00 46.69 591 ARG C O 1
ATOM 6790 N N . GLY C 1 460 ? 65.845 112.414 10.532 1.00 46.89 592 GLY C N 1
ATOM 6791 C CA . GLY C 1 460 ? 67.002 113.231 10.863 1.00 47.94 592 GLY C CA 1
ATOM 6792 C C . GLY C 1 460 ? 67.467 113.096 12.301 1.00 48.87 592 GLY C C 1
ATOM 6793 O O . GLY C 1 460 ? 68.660 113.218 12.588 1.00 48.75 592 GLY C O 1
ATOM 6794 N N . LEU C 1 461 ? 66.528 112.828 13.205 1.00 49.09 593 LEU C N 1
ATOM 6795 C CA . LEU C 1 461 ? 66.838 112.673 14.622 1.00 49.28 593 LEU C CA 1
ATOM 6796 C C . LEU C 1 461 ? 67.424 111.306 14.973 1.00 49.67 593 LEU C C 1
ATOM 6797 O O . LEU C 1 461 ? 67.550 110.969 16.150 1.00 50.37 593 LEU C O 1
ATOM 6802 N N . ASN C 1 462 ? 67.790 110.531 13.951 1.00 50.23 594 ASN C N 1
ATOM 6803 C CA . ASN C 1 462 ? 68.375 109.199 14.134 1.00 49.93 594 ASN C CA 1
ATOM 6804 C C . ASN C 1 462 ? 67.459 108.317 14.986 1.00 49.46 594 ASN C C 1
ATOM 6805 O O . ASN C 1 462 ? 67.899 107.683 15.945 1.00 49.07 594 ASN C O 1
ATOM 6810 N N . THR C 1 463 ? 66.180 108.288 14.623 1.00 49.38 595 THR C N 1
ATOM 6811 C CA . THR C 1 463 ? 65.179 107.509 15.346 1.00 49.21 595 THR C CA 1
ATOM 6812 C C . THR C 1 463 ? 65.054 106.057 14.881 1.00 49.77 595 THR C C 1
ATOM 6813 O O . THR C 1 463 ? 64.720 105.178 15.677 1.00 50.52 595 THR C O 1
ATOM 6817 N N . ILE C 1 464 ? 65.343 105.808 13.604 1.00 50.03 596 ILE C N 1
ATOM 6818 C CA . ILE C 1 464 ? 65.251 104.463 13.033 1.00 49.09 596 ILE C CA 1
ATOM 6819 C C . ILE C 1 464 ? 65.847 103.362 13.919 1.00 48.63 596 ILE C C 1
ATOM 6820 O O . ILE C 1 464 ? 65.226 102.317 14.103 1.00 48.92 596 ILE C O 1
ATOM 6825 N N . PRO C 1 465 ? 67.047 103.583 14.493 1.00 48.04 597 PRO C N 1
ATOM 6826 C CA . PRO C 1 465 ? 67.654 102.563 15.356 1.00 47.30 597 PRO C CA 1
ATOM 6827 C C . PRO C 1 465 ? 66.755 102.208 16.549 1.00 46.87 597 PRO C C 1
ATOM 6828 O O . PRO C 1 465 ? 66.577 101.033 16.876 1.00 46.99 597 PRO C O 1
ATOM 6832 N N . LEU C 1 466 ? 66.187 103.227 17.191 1.00 46.29 598 LEU C N 1
ATOM 6833 C CA . LEU C 1 466 ? 65.298 103.014 18.335 1.00 45.56 598 LEU C CA 1
ATOM 6834 C C . LEU C 1 466 ? 64.014 102.311 17.899 1.00 44.97 598 LEU C C 1
ATOM 6835 O O . LEU C 1 466 ? 63.579 101.349 18.537 1.00 45.06 598 LEU C O 1
ATOM 6840 N N . PHE C 1 467 ? 63.423 102.788 16.804 1.00 44.38 599 PHE C N 1
ATOM 6841 C CA . PHE C 1 467 ? 62.195 102.205 16.272 1.00 44.00 599 PHE C CA 1
ATOM 6842 C C . PHE C 1 467 ? 62.373 100.721 15.958 1.00 44.56 599 PHE C C 1
ATOM 6843 O O . PHE C 1 467 ? 61.431 99.934 16.084 1.00 45.44 599 PHE C O 1
ATOM 6851 N N . VAL C 1 468 ? 63.586 100.345 15.558 1.00 44.68 600 VAL C N 1
ATOM 6852 C CA . VAL C 1 468 ? 63.907 98.955 15.241 1.00 43.82 600 VAL C CA 1
ATOM 6853 C C . VAL C 1 468 ? 63.968 98.124 16.525 1.00 43.20 600 VAL C C 1
ATOM 6854 O O . VAL C 1 468 ? 63.426 97.022 16.581 1.00 42.70 600 VAL C O 1
ATOM 6858 N N . GLN C 1 469 ? 64.620 98.667 17.551 1.00 42.10 601 GLN C N 1
ATOM 6859 C CA . GLN C 1 469 ? 64.749 97.991 18.842 1.00 42.29 601 GLN C CA 1
ATOM 6860 C C . GLN C 1 469 ? 63.385 97.785 19.504 1.00 41.57 601 GLN C C 1
ATOM 6861 O O . GLN C 1 469 ? 63.173 96.795 20.204 1.00 41.33 601 GLN C O 1
ATOM 6863 N N . LEU C 1 470 ? 62.464 98.717 19.268 1.00 41.32 602 LEU C N 1
ATOM 6864 C CA . LEU C 1 470 ? 61.121 98.629 19.834 1.00 40.97 602 LEU C CA 1
ATOM 6865 C C . LEU C 1 470 ? 60.363 97.422 19.281 1.00 42.23 602 LEU C C 1
ATOM 6866 O O . LEU C 1 470 ? 59.403 96.948 19.893 1.00 42.85 602 LEU C O 1
ATOM 6871 N N . LEU C 1 471 ? 60.816 96.913 18.136 1.00 42.86 603 LEU C N 1
ATOM 6872 C CA . LEU C 1 471 ? 60.190 95.755 17.501 1.00 44.01 603 LEU C CA 1
ATOM 6873 C C . LEU C 1 471 ? 60.370 94.496 18.337 1.00 44.33 603 LEU C C 1
ATOM 6874 O O . LEU C 1 471 ? 59.608 93.537 18.200 1.00 44.67 603 LEU C O 1
ATOM 6879 N N . TYR C 1 472 ? 61.380 94.508 19.202 1.00 44.66 604 TYR C N 1
ATOM 6880 C CA . TYR C 1 472 ? 61.674 93.379 20.076 1.00 45.14 604 TYR C CA 1
ATOM 6881 C C . TYR C 1 472 ? 60.903 93.462 21.395 1.00 44.88 604 TYR C C 1
ATOM 6882 O O . TYR C 1 472 ? 60.964 92.545 22.214 1.00 44.81 604 TYR C O 1
ATOM 6891 N N . SER C 1 473 ? 60.179 94.562 21.595 1.00 44.82 605 SER C N 1
ATOM 6892 C CA . SER C 1 473 ? 59.393 94.758 22.814 1.00 44.51 605 SER C CA 1
ATOM 6893 C C . SER C 1 473 ? 58.376 93.641 23.022 1.00 44.31 605 SER C C 1
ATOM 6894 O O . SER C 1 473 ? 57.779 93.150 22.067 1.00 43.51 605 SER C O 1
ATOM 6897 N N . PRO C 1 474 ? 58.196 93.204 24.280 1.00 44.75 606 PRO C N 1
ATOM 6898 C CA . PRO C 1 474 ? 57.248 92.137 24.621 1.00 44.37 606 PRO C CA 1
ATOM 6899 C C . PRO C 1 474 ? 55.804 92.621 24.499 1.00 43.68 606 PRO C C 1
ATOM 6900 O O . PRO C 1 474 ? 54.879 91.818 24.380 1.00 44.29 606 PRO C O 1
ATOM 6904 N N . ILE C 1 475 ? 55.625 93.938 24.522 1.00 42.13 607 ILE C N 1
ATOM 6905 C CA . ILE C 1 475 ? 54.302 94.548 24.440 1.00 41.22 607 ILE C CA 1
ATOM 6906 C C . ILE C 1 475 ? 53.805 94.757 23.006 1.00 40.60 607 ILE C C 1
ATOM 6907 O O . ILE C 1 475 ? 54.335 95.595 22.272 1.00 41.09 607 ILE C O 1
ATOM 6912 N N . GLU C 1 476 ? 52.765 94.009 22.637 1.00 39.02 608 GLU C N 1
ATOM 6913 C CA . GLU C 1 476 ? 52.150 94.076 21.308 1.00 38.02 608 GLU C CA 1
ATOM 6914 C C . GLU C 1 476 ? 51.873 95.497 20.836 1.00 36.80 608 GLU C C 1
ATOM 6915 O O . GLU C 1 476 ? 52.130 95.836 19.678 1.00 36.72 608 GLU C O 1
ATOM 6921 N N . ASN C 1 477 ? 51.325 96.313 21.730 1.00 34.42 609 ASN C N 1
ATOM 6922 C CA . ASN C 1 477 ? 50.992 97.699 21.420 1.00 33.53 609 ASN C CA 1
ATOM 6923 C C . ASN C 1 477 ? 52.204 98.471 20.908 1.00 33.03 609 ASN C C 1
ATOM 6924 O O . ASN C 1 477 ? 52.090 99.276 19.985 1.00 31.84 609 ASN C O 1
ATOM 6929 N N . ILE C 1 478 ? 53.360 98.208 21.515 1.00 33.33 610 ILE C N 1
ATOM 6930 C CA . ILE C 1 478 ? 54.612 98.863 21.142 1.00 32.91 610 ILE C CA 1
ATOM 6931 C C . ILE C 1 478 ? 55.121 98.338 19.796 1.00 33.32 610 ILE C C 1
ATOM 6932 O O . ILE C 1 478 ? 55.570 99.115 18.953 1.00 32.60 610 ILE C O 1
ATOM 6937 N N . GLN C 1 479 ? 55.021 97.025 19.592 1.00 34.33 611 GLN C N 1
ATOM 6938 C CA . GLN C 1 479 ? 55.439 96.388 18.342 1.00 35.93 611 GLN C CA 1
ATOM 6939 C C . GLN C 1 479 ? 54.651 96.987 17.174 1.00 36.18 611 GLN C C 1
ATOM 6940 O O . GLN C 1 479 ? 55.211 97.308 16.127 1.00 36.39 611 GLN C O 1
ATOM 6946 N N . ARG C 1 480 ? 53.348 97.157 17.385 1.00 36.37 612 ARG C N 1
ATOM 6947 C CA . ARG C 1 480 ? 52.445 97.698 16.376 1.00 37.17 612 ARG C CA 1
ATOM 6948 C C . ARG C 1 480 ? 52.776 99.132 15.953 1.00 35.90 612 ARG C C 1
ATOM 6949 O O . ARG C 1 480 ? 52.875 99.420 14.757 1.00 34.99 612 ARG C O 1
ATOM 6957 N N . VAL C 1 481 ? 52.934 100.033 16.919 1.00 35.04 613 VAL C N 1
ATOM 6958 C CA . VAL C 1 481 ? 53.262 101.419 16.595 1.00 34.38 613 VAL C CA 1
ATOM 6959 C C . VAL C 1 481 ? 54.687 101.559 16.048 1.00 34.85 613 VAL C C 1
ATOM 6960 O O . VAL C 1 481 ? 54.959 102.444 15.233 1.00 35.20 613 VAL C O 1
ATOM 6964 N N . ALA C 1 482 ? 55.578 100.660 16.462 1.00 34.77 614 ALA C N 1
ATOM 6965 C CA . ALA C 1 482 ? 56.959 100.678 15.993 1.00 36.17 614 ALA C CA 1
ATOM 6966 C C . ALA C 1 482 ? 56.982 100.248 14.531 1.00 37.24 614 ALA C C 1
ATOM 6967 O O . ALA C 1 482 ? 57.579 100.914 13.688 1.00 37.71 614 ALA C O 1
ATOM 6969 N N . ALA C 1 483 ? 56.325 99.130 14.238 1.00 38.21 615 ALA C N 1
ATOM 6970 C CA . ALA C 1 483 ? 56.255 98.627 12.872 1.00 39.24 615 ALA C CA 1
ATOM 6971 C C . ALA C 1 483 ? 55.527 99.643 12.000 1.00 40.04 615 ALA C C 1
ATOM 6972 O O . ALA C 1 483 ? 55.873 99.831 10.834 1.00 40.81 615 ALA C O 1
ATOM 6974 N N . GLY C 1 484 ? 54.548 100.325 12.589 1.00 40.59 616 GLY C N 1
ATOM 6975 C CA . GLY C 1 484 ? 53.779 101.323 11.871 1.00 41.09 616 GLY C CA 1
ATOM 6976 C C . GLY C 1 484 ? 54.571 102.553 11.458 1.00 42.77 616 GLY C C 1
ATOM 6977 O O . GLY C 1 484 ? 54.418 103.034 10.333 1.00 42.28 616 GLY C O 1
ATOM 6978 N N . VAL C 1 485 ? 55.386 103.090 12.365 1.00 43.28 617 VAL C N 1
ATOM 6979 C CA . VAL C 1 485 ? 56.180 104.272 12.041 1.00 44.35 617 VAL C CA 1
ATOM 6980 C C . VAL C 1 485 ? 57.245 103.920 11.003 1.00 44.96 617 VAL C C 1
ATOM 6981 O O . VAL C 1 485 ? 57.468 104.676 10.057 1.00 44.87 617 VAL C O 1
ATOM 6985 N N . LEU C 1 486 ? 57.854 102.746 11.152 1.00 45.98 618 LEU C N 1
ATOM 6986 C CA . LEU C 1 486 ? 58.867 102.283 10.213 1.00 47.50 618 LEU C CA 1
ATOM 6987 C C . LEU C 1 486 ? 58.234 102.034 8.844 1.00 49.17 618 LEU C C 1
ATOM 6988 O O . LEU C 1 486 ? 58.905 102.129 7.821 1.00 49.90 618 LEU C O 1
ATOM 6993 N N . CYS C 1 487 ? 56.937 101.736 8.839 1.00 50.31 619 CYS C N 1
ATOM 6994 C CA . CYS C 1 487 ? 56.185 101.489 7.612 1.00 51.67 619 CYS C CA 1
ATOM 6995 C C . CYS C 1 487 ? 56.036 102.783 6.818 1.00 52.73 619 CYS C C 1
ATOM 6996 O O . CYS C 1 487 ? 56.137 102.782 5.590 1.00 52.59 619 CYS C O 1
ATOM 6999 N N . GLU C 1 488 ? 55.797 103.884 7.529 1.00 53.64 620 GLU C N 1
ATOM 7000 C CA . GLU C 1 488 ? 55.642 105.193 6.903 1.00 54.58 620 GLU C CA 1
ATOM 7001 C C . GLU C 1 488 ? 56.982 105.756 6.444 1.00 55.47 620 GLU C C 1
ATOM 7002 O O . GLU C 1 488 ? 57.092 106.268 5.330 1.00 55.79 620 GLU C O 1
ATOM 7008 N N . LEU C 1 489 ? 58.000 105.653 7.298 1.00 56.18 621 LEU C N 1
ATOM 7009 C CA . LEU C 1 489 ? 59.335 106.144 6.963 1.00 56.52 621 LEU C CA 1
ATOM 7010 C C . LEU C 1 489 ? 59.881 105.386 5.756 1.00 57.55 621 LEU C C 1
ATOM 7011 O O . LEU C 1 489 ? 60.608 105.948 4.937 1.00 57.86 621 LEU C O 1
ATOM 7016 N N . ALA C 1 490 ? 59.495 104.117 5.646 1.00 58.38 622 ALA C N 1
ATOM 7017 C CA . ALA C 1 490 ? 59.941 103.240 4.570 1.00 59.59 622 ALA C CA 1
ATOM 7018 C C . ALA C 1 490 ? 59.427 103.585 3.175 1.00 60.27 622 ALA C C 1
ATOM 7019 O O . ALA C 1 490 ? 60.018 103.154 2.185 1.00 60.46 622 ALA C O 1
ATOM 7021 N N . GLN C 1 491 ? 58.339 104.351 3.086 1.00 61.42 623 GLN C N 1
ATOM 7022 C CA . GLN C 1 491 ? 57.785 104.719 1.782 1.00 62.71 623 GLN C CA 1
ATOM 7023 C C . GLN C 1 491 ? 58.712 105.649 0.997 1.00 63.63 623 GLN C C 1
ATOM 7024 O O . GLN C 1 491 ? 58.365 106.136 -0.081 1.00 64.40 623 GLN C O 1
ATOM 7030 N N . ASP C 1 492 ? 59.895 105.882 1.555 1.00 64.03 624 ASP C N 1
ATOM 7031 C CA . ASP C 1 492 ? 60.918 106.713 0.937 1.00 64.34 624 ASP C CA 1
ATOM 7032 C C . ASP C 1 492 ? 62.195 105.876 0.915 1.00 64.23 624 ASP C C 1
ATOM 7033 O O . ASP C 1 492 ? 62.762 105.568 1.964 1.00 63.40 624 ASP C O 1
ATOM 7038 N N . LYS C 1 493 ? 62.608 105.494 -0.293 1.00 64.24 625 LYS C N 1
ATOM 7039 C CA . LYS C 1 493 ? 63.792 104.665 -0.538 1.00 64.31 625 LYS C CA 1
ATOM 7040 C C . LYS C 1 493 ? 64.978 104.890 0.393 1.00 64.51 625 LYS C C 1
ATOM 7041 O O . LYS C 1 493 ? 65.635 103.933 0.810 1.00 64.51 625 LYS C O 1
ATOM 7043 N N . GLU C 1 494 ? 65.251 106.152 0.708 1.00 64.79 626 GLU C N 1
ATOM 7044 C CA . GLU C 1 494 ? 66.360 106.519 1.584 1.00 65.04 626 GLU C CA 1
ATOM 7045 C C . GLU C 1 494 ? 66.263 105.877 2.968 1.00 65.00 626 GLU C C 1
ATOM 7046 O O . GLU C 1 494 ? 67.215 105.253 3.437 1.00 64.74 626 GLU C O 1
ATOM 7048 N N . ALA C 1 495 ? 65.107 106.028 3.607 1.00 64.75 627 ALA C N 1
ATOM 7049 C CA . ALA C 1 495 ? 64.876 105.473 4.937 1.00 64.80 627 ALA C CA 1
ATOM 7050 C C . ALA C 1 495 ? 64.781 103.952 4.926 1.00 64.55 627 ALA C C 1
ATOM 7051 O O . ALA C 1 495 ? 65.355 103.287 5.788 1.00 64.42 627 ALA C O 1
ATOM 7053 N N . ALA C 1 496 ? 64.070 103.408 3.939 1.00 64.33 628 ALA C N 1
ATOM 7054 C CA . ALA C 1 496 ? 63.896 101.962 3.806 1.00 64.19 628 ALA C CA 1
ATOM 7055 C C . ALA C 1 496 ? 65.239 101.240 3.820 1.00 64.01 628 ALA C C 1
ATOM 7056 O O . ALA C 1 496 ? 65.377 100.178 4.428 1.00 63.56 628 ALA C O 1
ATOM 7058 N N . GLU C 1 497 ? 66.224 101.835 3.153 1.00 64.35 629 GLU C N 1
ATOM 7059 C CA . GLU C 1 497 ? 67.568 101.272 3.086 1.00 64.22 629 GLU C CA 1
ATOM 7060 C C . GLU C 1 497 ? 68.198 101.275 4.474 1.00 64.15 629 GLU C C 1
ATOM 7061 O O . GLU C 1 497 ? 68.814 100.292 4.886 1.00 64.03 629 GLU C O 1
ATOM 7063 N N . ALA C 1 498 ? 68.017 102.377 5.197 1.00 64.02 630 ALA C N 1
ATOM 7064 C CA . ALA C 1 498 ? 68.559 102.517 6.545 1.00 64.38 630 ALA C CA 1
ATOM 7065 C C . ALA C 1 498 ? 67.894 101.536 7.508 1.00 64.44 630 ALA C C 1
ATOM 7066 O O . ALA C 1 498 ? 68.560 100.949 8.363 1.00 64.11 630 ALA C O 1
ATOM 7068 N N . ILE C 1 499 ? 66.583 101.364 7.355 1.00 64.58 631 ILE C N 1
ATOM 7069 C CA . ILE C 1 499 ? 65.805 100.450 8.191 1.00 65.14 631 ILE C CA 1
ATOM 7070 C C . ILE C 1 499 ? 66.329 99.029 8.005 1.00 65.53 631 ILE C C 1
ATOM 7071 O O . ILE C 1 499 ? 66.618 98.329 8.978 1.00 65.87 631 ILE C O 1
ATOM 7076 N N . GLU C 1 500 ? 66.468 98.621 6.747 1.00 66.02 632 GLU C N 1
ATOM 7077 C CA . GLU C 1 500 ? 66.972 97.294 6.414 1.00 66.23 632 GLU C CA 1
ATOM 7078 C C . GLU C 1 500 ? 68.409 97.159 6.903 1.00 66.00 632 GLU C C 1
ATOM 7079 O O . GLU C 1 500 ? 68.822 96.090 7.355 1.00 66.09 632 GLU C O 1
ATOM 7081 N N . ALA C 1 501 ? 69.150 98.263 6.844 1.00 66.01 633 ALA C N 1
ATOM 7082 C CA . ALA C 1 501 ? 70.544 98.295 7.276 1.00 66.19 633 ALA C CA 1
ATOM 7083 C C . ALA C 1 501 ? 70.700 98.089 8.779 1.00 66.23 633 ALA C C 1
ATOM 7084 O O . ALA C 1 501 ? 71.782 97.741 9.250 1.00 66.03 633 ALA C O 1
ATOM 7086 N N . GLU C 1 502 ? 69.618 98.297 9.525 1.00 66.42 634 GLU C N 1
ATOM 7087 C CA . GLU C 1 502 ? 69.645 98.144 10.977 1.00 66.69 634 GLU C CA 1
ATOM 7088 C C . GLU C 1 502 ? 69.366 96.708 11.429 1.00 66.70 634 GLU C C 1
ATOM 7089 O O . GLU C 1 502 ? 69.516 96.378 12.607 1.00 66.39 634 GLU C O 1
ATOM 7095 N N . GLY C 1 503 ? 68.994 95.851 10.482 1.00 66.66 635 GLY C N 1
ATOM 7096 C CA . GLY C 1 503 ? 68.708 94.464 10.804 1.00 66.66 635 GLY C CA 1
ATOM 7097 C C . GLY C 1 503 ? 67.277 94.255 11.256 1.00 66.41 635 GLY C C 1
ATOM 7098 O O . GLY C 1 503 ? 67.009 93.476 12.174 1.00 66.60 635 GLY C O 1
ATOM 7099 N N . ALA C 1 504 ? 66.357 94.960 10.609 1.00 66.03 636 ALA C N 1
ATOM 7100 C CA . ALA C 1 504 ? 64.943 94.864 10.934 1.00 65.55 636 ALA C CA 1
ATOM 7101 C C . ALA C 1 504 ? 64.287 93.657 10.276 1.00 65.03 636 ALA C C 1
ATOM 7102 O O . ALA C 1 504 ? 63.137 93.344 10.564 1.00 65.29 636 ALA C O 1
ATOM 7104 N N . THR C 1 505 ? 65.030 92.968 9.413 1.00 64.04 637 THR C N 1
ATOM 7105 C CA . THR C 1 505 ? 64.510 91.797 8.710 1.00 62.90 637 THR C CA 1
ATOM 7106 C C . THR C 1 505 ? 64.121 90.659 9.652 1.00 62.21 637 THR C C 1
ATOM 7107 O O . THR C 1 505 ? 62.980 90.200 9.629 1.00 61.46 637 THR C O 1
ATOM 7111 N N . ALA C 1 506 ? 65.059 90.229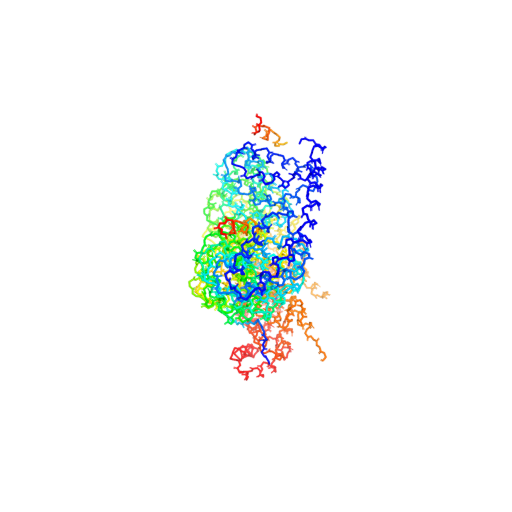 10.493 1.00 61.60 638 ALA C N 1
ATOM 7112 C CA . ALA C 1 506 ? 64.807 89.140 11.435 1.00 61.68 638 ALA C CA 1
ATOM 7113 C C . ALA C 1 506 ? 63.592 89.369 12.343 1.00 61.63 638 ALA C C 1
ATOM 7114 O O . ALA C 1 506 ? 62.701 88.519 12.407 1.00 61.95 638 ALA C O 1
ATOM 7116 N N . PRO C 1 507 ? 63.530 90.516 13.045 1.00 61.27 639 PRO C N 1
ATOM 7117 C CA . PRO C 1 507 ? 62.376 90.758 13.917 1.00 60.57 639 PRO C CA 1
ATOM 7118 C C . PRO C 1 507 ? 61.058 90.918 13.159 1.00 60.09 639 PRO C C 1
ATOM 7119 O O . PRO C 1 507 ? 60.045 90.347 13.559 1.00 59.75 639 PRO C O 1
ATOM 7123 N N . LEU C 1 508 ? 61.079 91.674 12.061 1.00 59.62 640 LEU C N 1
ATOM 7124 C CA . LEU C 1 508 ? 59.880 91.904 11.251 1.00 59.36 640 LEU C CA 1
ATOM 7125 C C . LEU C 1 508 ? 59.325 90.621 10.644 1.00 59.67 640 LEU C C 1
ATOM 7126 O O . LEU C 1 508 ? 58.112 90.405 10.645 1.00 59.27 640 LEU C O 1
ATOM 7131 N N . THR C 1 509 ? 60.212 89.787 10.104 1.00 60.36 641 THR C N 1
ATOM 7132 C CA . THR C 1 509 ? 59.807 88.511 9.518 1.00 60.94 641 THR C CA 1
ATOM 7133 C C . THR C 1 509 ? 59.174 87.690 10.638 1.00 60.98 641 THR C C 1
ATOM 7134 O O . THR C 1 509 ? 58.181 86.993 10.429 1.00 61.13 641 THR C O 1
ATOM 7138 N N . GLU C 1 510 ? 59.739 87.818 11.837 1.00 61.17 642 GLU C N 1
ATOM 7139 C CA . GLU C 1 510 ? 59.240 87.118 13.013 1.00 61.66 642 GLU C CA 1
ATOM 7140 C C . GLU C 1 510 ? 57.862 87.659 13.408 1.00 60.83 642 GLU C C 1
ATOM 7141 O O . GLU C 1 510 ? 56.976 86.892 13.790 1.00 60.86 642 GLU C O 1
ATOM 7147 N N . LEU C 1 511 ? 57.676 88.972 13.279 1.00 59.78 643 LEU C N 1
ATOM 7148 C CA . LEU C 1 511 ? 56.409 89.616 13.622 1.00 59.29 643 LEU C CA 1
ATOM 7149 C C . LEU C 1 511 ? 55.270 89.272 12.662 1.00 59.07 643 LEU C C 1
ATOM 7150 O O . LEU C 1 511 ? 54.111 89.580 12.938 1.00 58.74 643 LEU C O 1
ATOM 7155 N N . LEU C 1 512 ? 55.602 88.645 11.535 1.00 58.96 644 LEU C N 1
ATOM 7156 C CA . LEU C 1 512 ? 54.597 88.251 10.548 1.00 58.33 644 LEU C CA 1
ATOM 7157 C C . LEU C 1 512 ? 53.677 87.180 11.114 1.00 57.97 644 LEU C C 1
ATOM 7158 O O . LEU C 1 512 ? 52.498 87.109 10.764 1.00 57.96 644 LEU C O 1
ATOM 7163 N N . HIS C 1 513 ? 54.239 86.337 11.976 1.00 57.24 645 HIS C N 1
ATOM 7164 C CA . HIS C 1 513 ? 53.500 85.253 12.610 1.00 56.27 645 HIS C CA 1
ATOM 7165 C C . HIS C 1 513 ? 52.674 85.749 13.790 1.00 55.35 645 HIS C C 1
ATOM 7166 O O . HIS C 1 513 ? 51.961 84.969 14.422 1.00 55.25 645 HIS C O 1
ATOM 7168 N N . SER C 1 514 ? 52.765 87.047 14.076 1.00 54.37 646 SER C N 1
ATOM 7169 C CA . SER C 1 514 ? 52.028 87.650 15.185 1.00 52.97 646 SER C CA 1
ATOM 7170 C C . SER C 1 514 ? 50.518 87.475 15.060 1.00 52.27 646 SER C C 1
ATOM 7171 O O . SER C 1 514 ? 49.950 87.634 13.977 1.00 52.08 646 SER C O 1
ATOM 7174 N N . ARG C 1 515 ? 49.877 87.155 16.181 1.00 51.44 647 ARG C N 1
ATOM 7175 C CA . ARG C 1 515 ? 48.431 86.964 16.226 1.00 49.98 647 ARG C CA 1
ATOM 7176 C C . ARG C 1 515 ? 47.692 88.296 16.120 1.00 49.07 647 ARG C C 1
ATOM 7177 O O . ARG C 1 515 ? 46.480 88.329 15.905 1.00 49.06 647 ARG C O 1
ATOM 7179 N N . ASN C 1 516 ? 48.428 89.389 16.299 1.00 47.75 648 ASN C N 1
ATOM 7180 C CA . ASN C 1 516 ? 47.865 90.731 16.215 1.00 46.96 648 ASN C CA 1
ATOM 7181 C C . ASN C 1 516 ? 47.870 91.163 14.747 1.00 46.44 648 ASN C C 1
ATOM 7182 O O . ASN C 1 516 ? 48.931 91.377 14.159 1.00 45.40 648 ASN C O 1
ATOM 7187 N N . GLU C 1 517 ? 46.676 91.288 14.172 1.00 46.34 649 GLU C N 1
ATOM 7188 C CA . GLU C 1 517 ? 46.508 91.675 12.771 1.00 46.53 649 GLU C CA 1
ATOM 7189 C C . GLU C 1 517 ? 47.264 92.943 12.404 1.00 46.40 649 GLU C C 1
ATOM 7190 O O . GLU C 1 517 ? 47.857 93.025 11.329 1.00 46.63 649 GLU C O 1
ATOM 7192 N N . GLY C 1 518 ? 47.237 93.929 13.295 1.00 45.55 650 GLY C N 1
ATOM 7193 C CA . GLY C 1 518 ? 47.931 95.179 13.044 1.00 45.70 650 GLY C CA 1
ATOM 7194 C C . GLY C 1 518 ? 49.440 95.023 12.990 1.00 45.59 650 GLY C C 1
ATOM 7195 O O . GLY C 1 518 ? 50.098 95.620 12.139 1.00 46.75 650 GLY C O 1
ATOM 7196 N N . VAL C 1 519 ? 49.985 94.221 13.901 1.00 45.41 651 VAL C N 1
ATOM 7197 C CA . VAL C 1 519 ? 51.423 93.972 13.969 1.00 45.18 651 VAL C CA 1
ATOM 7198 C C . VAL C 1 519 ? 51.905 93.204 12.739 1.00 45.69 651 VAL C C 1
ATOM 7199 O O . VAL C 1 519 ? 52.924 93.551 12.142 1.00 45.69 651 VAL C O 1
ATOM 7203 N N . ALA C 1 520 ? 51.161 92.170 12.360 1.00 46.00 652 ALA C N 1
ATOM 7204 C CA . ALA C 1 520 ? 51.512 91.354 11.203 1.00 46.36 652 ALA C CA 1
ATOM 7205 C C . ALA C 1 520 ? 51.462 92.173 9.915 1.00 46.32 652 ALA C C 1
ATOM 7206 O O . ALA C 1 520 ? 52.415 92.165 9.136 1.00 46.85 652 ALA C O 1
ATOM 7208 N N . THR C 1 521 ? 50.365 92.903 9.718 1.00 46.48 653 THR C N 1
ATOM 7209 C CA . THR C 1 521 ? 50.175 93.735 8.529 1.00 46.85 653 THR C CA 1
ATOM 7210 C C . THR C 1 521 ? 51.281 94.776 8.339 1.00 47.40 653 THR C C 1
ATOM 7211 O O . THR C 1 521 ? 51.868 94.866 7.258 1.00 47.90 653 THR C O 1
ATOM 7215 N N . TYR C 1 522 ? 51.556 95.560 9.382 1.00 46.51 654 TYR C N 1
ATOM 7216 C CA . TYR C 1 522 ? 52.600 96.586 9.322 1.00 46.34 654 TYR C CA 1
ATOM 7217 C C . TYR C 1 522 ? 53.975 95.978 9.067 1.00 46.58 654 TYR C C 1
ATOM 7218 O O . TYR C 1 522 ? 54.780 96.538 8.322 1.00 46.27 654 TYR C O 1
ATOM 7227 N N . ALA C 1 523 ? 54.243 94.845 9.710 1.00 47.13 655 ALA C N 1
ATOM 7228 C CA . ALA C 1 523 ? 55.514 94.152 9.547 1.00 48.63 655 ALA C CA 1
ATOM 7229 C C . ALA C 1 523 ? 55.673 93.734 8.091 1.00 49.80 655 ALA C C 1
ATOM 7230 O O . ALA C 1 523 ? 56.757 93.841 7.520 1.00 49.34 655 ALA C O 1
ATOM 7232 N N . ALA C 1 524 ? 54.571 93.279 7.498 1.00 51.20 656 ALA C N 1
ATOM 7233 C CA . ALA C 1 524 ? 54.548 92.850 6.105 1.00 53.00 656 ALA C CA 1
ATOM 7234 C C . ALA C 1 524 ? 54.787 94.046 5.198 1.00 53.95 656 ALA C C 1
ATOM 7235 O O . ALA C 1 524 ? 55.530 93.953 4.221 1.00 54.17 656 ALA C O 1
ATOM 7237 N N . ALA C 1 525 ? 54.169 95.173 5.545 1.00 55.16 657 ALA C N 1
ATOM 7238 C CA . ALA C 1 525 ? 54.307 96.403 4.776 1.00 56.38 657 ALA C CA 1
ATOM 7239 C C . ALA C 1 525 ? 55.749 96.900 4.754 1.00 57.81 657 ALA C C 1
ATOM 7240 O O . ALA C 1 525 ? 56.244 97.325 3.712 1.00 58.13 657 ALA C O 1
ATOM 7242 N N . VAL C 1 526 ? 56.426 96.832 5.900 1.00 59.25 658 VAL C N 1
ATOM 7243 C CA . VAL C 1 526 ? 57.818 97.276 5.993 1.00 60.45 658 VAL C CA 1
ATOM 7244 C C . VAL C 1 526 ? 58.724 96.392 5.138 1.00 61.06 658 VAL C C 1
ATOM 7245 O O . VAL C 1 526 ? 59.646 96.887 4.488 1.00 61.51 658 VAL C O 1
ATOM 7249 N N . LEU C 1 527 ? 58.451 95.090 5.139 1.00 61.57 659 LEU C N 1
ATOM 7250 C CA . LEU C 1 527 ? 59.231 94.136 4.354 1.00 62.72 659 LEU C CA 1
ATOM 7251 C C . LEU C 1 527 ? 59.088 94.429 2.857 1.00 63.27 659 LEU C C 1
ATOM 7252 O O . LEU C 1 527 ? 60.053 94.312 2.099 1.00 62.74 659 LEU C O 1
ATOM 7257 N N . PHE C 1 528 ? 57.880 94.820 2.449 1.00 64.22 660 PHE C N 1
ATOM 7258 C CA . PHE C 1 528 ? 57.589 95.150 1.057 1.00 65.00 660 PHE C CA 1
ATOM 7259 C C . PHE C 1 528 ? 58.411 96.362 0.632 1.00 65.70 660 PHE C C 1
ATOM 7260 O O . PHE C 1 528 ? 59.026 96.358 -0.437 1.00 65.79 660 PHE C O 1
ATOM 7268 N N . ARG C 1 529 ? 58.402 97.402 1.466 1.00 66.18 661 ARG C N 1
ATOM 7269 C CA . ARG C 1 529 ? 59.161 98.620 1.195 1.00 66.62 661 ARG C CA 1
ATOM 7270 C C . ARG C 1 529 ? 60.656 98.306 1.151 1.00 66.92 661 ARG C C 1
ATOM 7271 O O . ARG C 1 529 ? 61.440 99.045 0.555 1.00 66.92 661 ARG C O 1
ATOM 7279 N N . MET C 1 530 ? 61.040 97.214 1.806 1.00 67.20 662 MET C N 1
ATOM 7280 C CA . MET C 1 530 ? 62.430 96.780 1.843 1.00 68.01 662 MET C CA 1
ATOM 7281 C C . MET C 1 530 ? 62.749 95.933 0.617 1.00 68.92 662 MET C C 1
ATOM 7282 O O . MET C 1 530 ? 63.917 95.715 0.290 1.00 69.21 662 MET C O 1
ATOM 7284 N N . SER C 1 531 ? 61.704 95.447 -0.049 1.00 69.65 663 SER C N 1
ATOM 7285 C CA . SER C 1 531 ? 61.860 94.632 -1.249 1.00 70.59 663 SER C CA 1
ATOM 7286 C C . SER C 1 531 ? 61.808 95.518 -2.495 1.00 71.11 663 SER C C 1
ATOM 7287 O O . SER C 1 531 ? 61.438 95.064 -3.578 1.00 71.67 663 SER C O 1
ATOM 7289 N N . GLU C 1 532 ? 62.176 96.787 -2.326 1.00 71.72 664 GLU C N 1
ATOM 7290 C CA . GLU C 1 532 ? 62.177 97.759 -3.415 1.00 72.44 664 GLU C CA 1
ATOM 7291 C C . GLU C 1 532 ? 63.374 98.706 -3.317 1.00 72.68 664 GLU C C 1
ATOM 7292 O O . GLU C 1 532 ? 64.171 98.565 -2.364 1.00 72.84 664 GLU C O 1
ATOM 7299 N N . PRO D 2 2 ? 53.071 91.795 27.863 1.00 46.82 2 PRO D N 1
ATOM 7300 C CA . PRO D 2 2 ? 52.538 91.302 26.561 1.00 47.66 2 PRO D CA 1
ATOM 7301 C C . PRO D 2 2 ? 51.606 92.330 25.933 1.00 47.80 2 PRO D C 1
ATOM 7302 O O . PRO D 2 2 ? 51.655 92.571 24.726 1.00 47.88 2 PRO D O 1
ATOM 7304 N N . GLN D 2 3 ? 50.754 92.924 26.760 1.00 47.17 3 GLN D N 1
ATOM 7305 C CA . GLN D 2 3 ? 49.811 93.928 26.296 1.00 47.21 3 GLN D CA 1
ATOM 7306 C C . GLN D 2 3 ? 49.756 95.100 27.263 1.00 47.14 3 GLN D C 1
ATOM 7307 O O . GLN D 2 3 ? 49.982 94.944 28.466 1.00 46.70 3 GLN D O 1
ATOM 7309 N N . LEU D 2 4 ? 49.463 96.278 26.723 1.00 47.22 4 LEU D N 1
ATOM 7310 C CA . LEU D 2 4 ? 49.359 97.495 27.514 1.00 47.56 4 LEU D CA 1
ATOM 7311 C C . LEU D 2 4 ? 48.145 97.389 28.441 1.00 48.05 4 LEU D C 1
ATOM 7312 O O . LEU D 2 4 ? 47.121 96.804 28.073 1.00 47.67 4 LEU D O 1
ATOM 7317 N N . ASN D 2 5 ? 48.277 97.927 29.652 1.00 48.33 5 ASN D N 1
ATOM 7318 C CA . ASN D 2 5 ? 47.198 97.902 30.636 1.00 48.24 5 ASN D CA 1
ATOM 7319 C C . ASN D 2 5 ? 46.279 99.106 30.446 1.00 48.07 5 ASN D C 1
ATOM 7320 O O . ASN D 2 5 ? 45.055 98.969 30.398 1.00 49.03 5 ASN D O 1
ATOM 7322 N N . SER D 2 6 ? 46.882 100.286 30.368 1.00 47.07 6 SER D N 1
ATOM 7323 C CA . SER D 2 6 ? 46.151 101.529 30.164 1.00 45.76 6 SER D CA 1
ATOM 7324 C C . SER D 2 6 ? 46.766 102.219 28.953 1.00 44.28 6 SER D C 1
ATOM 7325 O O . SER D 2 6 ? 47.678 101.678 28.333 1.00 44.29 6 SER D O 1
ATOM 7327 N N . GLY D 2 7 ? 46.275 103.409 28.621 1.00 43.16 7 GLY D N 1
ATOM 7328 C CA . GLY D 2 7 ? 46.804 104.137 27.479 1.00 42.58 7 GLY D CA 1
ATOM 7329 C C . GLY D 2 7 ? 46.561 103.416 26.167 1.00 41.72 7 GLY D C 1
ATOM 7330 O O . GLY D 2 7 ? 45.506 102.809 25.975 1.00 41.51 7 GLY D O 1
ATOM 7331 N N . GLY D 2 8 ? 47.536 103.483 25.265 1.00 40.63 8 GLY D N 1
ATOM 7332 C CA . GLY D 2 8 ? 47.408 102.823 23.977 1.00 39.95 8 GLY D CA 1
ATOM 7333 C C . GLY D 2 8 ? 46.542 103.564 22.981 1.00 39.48 8 GLY D C 1
ATOM 7334 O O . GLY D 2 8 ? 45.885 104.545 23.325 1.00 39.26 8 GLY D O 1
ATOM 7335 N N . GLY D 2 9 ? 46.550 103.090 21.738 1.00 39.61 9 GLY D N 1
ATOM 7336 C CA . GLY D 2 9 ? 45.755 103.714 20.697 1.00 39.69 9 GLY D CA 1
ATOM 7337 C C . GLY D 2 9 ? 45.938 103.036 19.351 1.00 40.16 9 GLY D C 1
ATOM 7338 O O . GLY D 2 9 ? 46.583 101.990 19.257 1.00 39.65 9 GLY D O 1
ATOM 7339 N N . ASP D 2 10 ? 45.339 103.611 18.313 1.00 40.10 10 ASP D N 1
ATOM 7340 C CA . ASP D 2 10 ? 45.459 103.060 16.967 1.00 40.73 10 ASP D CA 1
ATOM 7341 C C . ASP D 2 10 ? 45.420 104.152 15.903 1.00 41.48 10 ASP D C 1
ATOM 7342 O O . ASP D 2 10 ? 45.493 105.340 16.226 1.00 41.46 10 ASP D O 1
ATOM 7347 N N . GLU D 2 11 ? 45.272 103.750 14.644 1.00 42.16 11 GLU D N 1
ATOM 7348 C CA . GLU D 2 11 ? 45.224 104.698 13.533 1.00 42.55 11 GLU D CA 1
ATOM 7349 C C . GLU D 2 11 ? 44.091 105.717 13.651 1.00 41.22 11 GLU D C 1
ATOM 7350 O O . GLU D 2 11 ? 44.062 106.714 12.929 1.00 42.41 11 GLU D O 1
ATOM 7356 N N . LEU D 2 12 ? 43.164 105.466 14.571 1.00 39.69 12 LEU D N 1
ATOM 7357 C CA . LEU D 2 12 ? 42.043 106.371 14.795 1.00 38.13 12 LEU D CA 1
ATOM 7358 C C . LEU D 2 12 ? 42.266 107.263 16.020 1.00 37.06 12 LEU D C 1
ATOM 7359 O O . LEU D 2 12 ? 41.354 107.957 16.470 1.00 36.65 12 LEU D O 1
ATOM 7364 N N . GLY D 2 13 ? 43.481 107.224 16.561 1.00 34.42 13 GLY D N 1
ATOM 7365 C CA . GLY D 2 13 ? 43.808 108.058 17.703 1.00 34.13 13 GLY D CA 1
ATOM 7366 C C . GLY D 2 13 ? 44.058 107.350 19.019 1.00 34.03 13 GLY D C 1
ATOM 7367 O O . GLY D 2 13 ? 43.910 106.129 19.132 1.00 33.92 13 GLY D O 1
ATOM 7368 N N . ALA D 2 14 ? 44.453 108.134 20.017 1.00 33.24 14 ALA D N 1
ATOM 7369 C CA . ALA D 2 14 ? 44.728 107.624 21.353 1.00 33.32 14 ALA D CA 1
ATOM 7370 C C . ALA D 2 14 ? 43.426 107.168 22.001 1.00 32.48 14 ALA D C 1
ATOM 7371 O O . ALA D 2 14 ? 42.355 107.691 21.689 1.00 32.21 14 ALA D O 1
ATOM 7373 N N . ASN D 2 15 ? 43.518 106.189 22.892 1.00 32.47 15 ASN D N 1
ATOM 7374 C CA . ASN D 2 15 ? 42.331 105.685 23.575 1.00 32.49 15 ASN D CA 1
ATOM 7375 C C . ASN D 2 15 ? 41.837 106.633 24.660 1.00 32.63 15 ASN D C 1
ATOM 7376 O O . ASN D 2 15 ? 42.629 107.318 25.307 1.00 32.21 15 ASN D O 1
ATOM 7381 N N . ASP D 2 16 ? 40.517 106.681 24.829 1.00 31.78 16 ASP D N 1
ATOM 7382 C CA . ASP D 2 16 ? 39.881 107.508 25.852 1.00 32.22 16 ASP D CA 1
ATOM 7383 C C . ASP D 2 16 ? 40.127 106.828 27.191 1.00 31.97 16 ASP D C 1
ATOM 7384 O O . ASP D 2 16 ? 40.228 105.604 27.252 1.00 32.15 16 ASP D O 1
ATOM 7389 N N . GLU D 2 17 ? 40.246 107.618 28.253 1.00 31.04 17 GLU D N 1
ATOM 7390 C CA . GLU D 2 17 ? 40.474 107.067 29.587 1.00 32.55 17 GLU D CA 1
ATOM 7391 C C . GLU D 2 17 ? 39.796 107.895 30.664 1.00 31.97 17 GLU D C 1
ATOM 7392 O O . GLU D 2 17 ? 39.774 109.123 30.601 1.00 32.68 17 GLU D O 1
ATOM 7398 N N . LEU D 2 18 ? 39.266 107.199 31.662 1.00 31.18 18 LEU D N 1
ATOM 7399 C CA . LEU D 2 18 ? 38.577 107.819 32.785 1.00 32.31 18 LEU D CA 1
ATOM 7400 C C . LEU D 2 18 ? 39.542 108.216 33.902 1.00 33.22 18 LEU D C 1
ATOM 7401 O O . LEU D 2 18 ? 40.563 107.562 34.112 1.00 33.33 18 LEU D O 1
ATOM 7406 N N . ILE D 2 19 ? 39.222 109.311 34.588 1.00 32.79 19 ILE D N 1
ATOM 7407 C CA . ILE D 2 19 ? 40.008 109.778 35.730 1.00 34.25 19 ILE D CA 1
ATOM 7408 C C . ILE D 2 19 ? 39.094 109.451 36.907 1.00 35.19 19 ILE D C 1
ATOM 7409 O O . ILE D 2 19 ? 37.958 109.926 36.973 1.00 35.19 19 ILE D O 1
ATOM 7414 N N . ARG D 2 20 ? 39.580 108.627 37.824 1.00 36.29 20 ARG D N 1
ATOM 7415 C CA . ARG D 2 20 ? 38.761 108.202 38.949 1.00 38.05 20 ARG D CA 1
ATOM 7416 C C . ARG D 2 20 ? 38.780 109.047 40.216 1.00 38.32 20 ARG D C 1
ATOM 7417 O O . ARG D 2 20 ? 39.420 108.703 41.212 1.00 38.00 20 ARG D O 1
ATOM 7425 N N . PHE D 2 21 ? 38.009 110.130 40.177 1.00 37.83 21 PHE D N 1
ATOM 7426 C CA . PHE D 2 21 ? 37.895 111.044 41.304 1.00 38.15 21 PHE D CA 1
ATOM 7427 C C . PHE D 2 21 ? 37.083 110.378 42.411 1.00 39.23 21 PHE D C 1
ATOM 7428 O O . PHE D 2 21 ? 36.022 109.806 42.157 1.00 38.41 21 PHE D O 1
ATOM 7436 N N . LYS D 2 22 ? 37.605 110.438 43.631 1.00 40.44 22 LYS D N 1
ATOM 7437 C CA . LYS D 2 22 ? 36.949 109.849 44.790 1.00 42.49 22 LYS D CA 1
ATOM 7438 C C . LYS D 2 22 ? 37.223 110.724 46.010 1.00 43.92 22 LYS D C 1
ATOM 7439 O O . LYS D 2 22 ? 37.847 110.286 46.977 1.00 45.23 22 LYS D O 1
ATOM 7441 N N . ASP D 2 23 ? 36.757 111.969 45.941 1.00 45.17 23 ASP D N 1
ATOM 7442 C CA . ASP D 2 23 ? 36.940 112.947 47.009 1.00 46.38 23 ASP D CA 1
ATOM 7443 C C . ASP D 2 23 ? 35.706 113.093 47.904 1.00 46.26 23 ASP D C 1
ATOM 7444 O O . ASP D 2 23 ? 34.710 113.708 47.513 1.00 45.51 23 ASP D O 1
ATOM 7449 N N . GLU D 2 24 ? 35.794 112.544 49.114 1.00 46.46 24 GLU D N 1
ATOM 7450 C CA . GLU D 2 24 ? 34.700 112.604 50.082 1.00 46.69 24 GLU D CA 1
ATOM 7451 C C . GLU D 2 24 ? 34.672 113.954 50.797 1.00 47.40 24 GLU D C 1
ATOM 7452 O O . GLU D 2 24 ? 35.651 114.719 50.659 1.00 48.34 24 GLU D O 1
ATOM 7458 N N . ASP D 2 40 ? 25.167 126.752 63.046 1.00 86.51 40 ASP D N 1
ATOM 7459 C CA . ASP D 2 40 ? 25.001 126.639 61.567 1.00 86.96 40 ASP D CA 1
ATOM 7460 C C . ASP D 2 40 ? 23.542 126.383 61.198 1.00 87.03 40 ASP D C 1
ATOM 7461 O O . ASP D 2 40 ? 22.922 127.183 60.495 1.00 87.14 40 ASP D O 1
ATOM 7463 N N . LEU D 2 41 ? 23.002 125.263 61.673 1.00 86.97 41 LEU D N 1
ATOM 7464 C CA . LEU D 2 41 ? 21.615 124.897 61.403 1.00 86.90 41 LEU D CA 1
ATOM 7465 C C . LEU D 2 41 ? 20.710 125.184 62.600 1.00 86.79 41 LEU D C 1
ATOM 7466 O O . LEU D 2 41 ? 19.533 124.820 62.596 1.00 86.63 41 LEU D O 1
ATOM 7471 N N . ALA D 2 42 ? 21.266 125.845 63.614 1.00 86.54 42 ALA D N 1
ATOM 7472 C CA . ALA D 2 42 ? 20.527 126.190 64.828 1.00 86.24 42 ALA D CA 1
ATOM 7473 C C . ALA D 2 42 ? 19.250 126.966 64.521 1.00 86.08 42 ALA D C 1
ATOM 7474 O O . ALA D 2 42 ? 18.228 126.777 65.181 1.00 85.71 42 ALA D O 1
ATOM 7476 N N . ASP D 2 43 ? 19.318 127.832 63.512 1.00 86.16 43 ASP D N 1
ATOM 7477 C CA . ASP D 2 43 ? 18.173 128.637 63.095 1.00 86.25 43 ASP D CA 1
ATOM 7478 C C . ASP D 2 43 ? 17.068 127.755 62.518 1.00 85.99 43 ASP D C 1
ATOM 7479 O O . ASP D 2 43 ? 15.882 128.011 62.734 1.00 86.03 43 ASP D O 1
ATOM 7484 N N . VAL D 2 44 ? 17.467 126.716 61.787 1.00 85.54 44 VAL D N 1
ATOM 7485 C CA . VAL D 2 44 ? 16.525 125.781 61.174 1.00 85.07 44 VAL D CA 1
ATOM 7486 C C . VAL D 2 44 ? 15.792 124.982 62.253 1.00 84.97 44 VAL D C 1
ATOM 7487 O O . VAL D 2 44 ? 14.564 124.883 62.235 1.00 84.94 44 VAL D O 1
ATOM 7491 N N . LYS D 2 45 ? 16.553 124.440 63.201 1.00 84.76 45 LYS D N 1
ATOM 7492 C CA . LYS D 2 45 ? 15.995 123.652 64.298 1.00 84.60 45 LYS D CA 1
ATOM 7493 C C . LYS D 2 45 ? 15.109 124.480 65.227 1.00 84.89 45 LYS D C 1
ATOM 7494 O O . LYS D 2 45 ? 14.088 123.990 65.716 1.00 84.58 45 LYS D O 1
ATOM 7500 N N . SER D 2 46 ? 15.497 125.733 65.458 1.00 85.22 46 SER D N 1
ATOM 7501 C CA . SER D 2 46 ? 14.735 126.627 66.326 1.00 85.69 46 SER D CA 1
ATOM 7502 C C . SER D 2 46 ? 13.361 126.921 65.733 1.00 85.84 46 SER D C 1
ATOM 7503 O O . SER D 2 46 ? 12.338 126.674 66.372 1.00 86.12 46 SER D O 1
ATOM 7506 N N . SER D 2 47 ? 13.345 127.422 64.500 1.00 85.82 47 SER D N 1
ATOM 7507 C CA . SER D 2 47 ? 12.101 127.743 63.808 1.00 85.87 47 SER D CA 1
ATOM 7508 C C . SER D 2 47 ? 11.213 126.508 63.675 1.00 85.96 47 SER D C 1
ATOM 7509 O O . SER D 2 47 ? 9.986 126.614 63.684 1.00 85.84 47 SER D O 1
ATOM 7512 N N . LEU D 2 48 ? 11.849 125.343 63.570 1.00 86.30 48 LEU D N 1
ATOM 7513 C CA . LEU D 2 48 ? 11.148 124.068 63.436 1.00 86.56 48 LEU D CA 1
ATOM 7514 C C . LEU D 2 48 ? 10.288 123.761 64.663 1.00 86.94 48 LEU D C 1
ATOM 7515 O O . LEU D 2 48 ? 9.136 123.343 64.534 1.00 86.80 48 LEU D O 1
ATOM 7520 N N . VAL D 2 49 ? 10.853 123.972 65.849 1.00 87.28 49 VAL D N 1
ATOM 7521 C CA . VAL D 2 49 ? 10.134 123.715 67.094 1.00 87.63 49 VAL D CA 1
ATOM 7522 C C . VAL D 2 49 ? 9.328 124.917 67.593 1.00 87.81 49 VAL D C 1
ATOM 7523 O O . VAL D 2 49 ? 8.108 124.829 67.736 1.00 87.73 49 VAL D O 1
ATOM 7527 N N . ASN D 2 50 ? 10.003 126.041 67.825 1.00 87.89 50 ASN D N 1
ATOM 7528 C CA . ASN D 2 50 ? 9.351 127.255 68.311 1.00 87.81 50 ASN D CA 1
ATOM 7529 C C . ASN D 2 50 ? 8.612 128.007 67.201 1.00 87.95 50 ASN D C 1
ATOM 7530 O O . ASN D 2 50 ? 9.006 129.152 66.884 1.00 88.07 50 ASN D O 1
#